Protein 8JC1 (pdb70)

Foldseek 3Di:
DKAWEAAPQVSDIFIDDQVGFQVVRQVVVVHDAFDDDQQLPACRQKKFFPDADKAQPSHDPDDPVVNVTIHNRSRIGGPYHTYIHTPDDCCVVVPDDCVNCVLVCQQQVQQPPDQEADADPRRLVSLLVCQLHNQQEEHEDAQVRLQADDAVVPPCVVVVCLQVLDAAKDWAWDKDKDQCVVGDLRCNLFQGIWIKIWTWMWHAHNQQKIKTWTKMFTDWGKRDDDLVSNCVRPNDVSNVSCVVRNGDIYTYHHDDIHIYMHIDGSD/DWAWEFALAVGDIFIAAQVGQQVVRCVVVVHDAWDDPLQLPALTRKKFFPDADKDQPSNVVCPPVSNVTIDRSSRIGGPYHTYIYGDVSVCVVDPPDCVVCVVVCQLQVQCPPDQEADADPRRLVSLLVCQQRHSQEHHEDALVRLQADDAPVPFCVLVVVLVVPDAAKDFAWDKDKDQCVVRDLNCNLFQGIFIKIWTWMWHAHNQQKIKTWTKMFTAWGKGDDDVVSNCVSPNDVSVVVCVVTPGDIYTYHHDDIGIHMHIDGDD/DKAWEFALAQGDIFIAAQVAQQVVRCVVVVHDAFDDDLQQADCRWKKFFPDFDKDQPSHDNDDPVVVVTIDRRSRIGGPHHTYIHTDPSVCSVPPDDCVVCVLVVQLSVLSVPALEADADPRRLVSLVVCQQRNQAEEHEDALVRLQADDAPVNFCVLVVCLVVPDAAKDWAWDKDKDQCVNGDLNCNLFQGIFIKIWTWMWHAHNQRKIKTWTKMFGAWGKRDDDVVSNCVNPNCVSVVVCVPTGTHIYTYHHDDIGTHIHIDGRD/DKAKEAALPVRDIFIAAQPGQQVVRQVVVPHDAFDDPLQLPALRWKKFFPDADKDQPSNDVDDPVRVVTMDRRSRIGGPYYTYIHTDVSVCSVPDDDCVVCVLVVQLSVLSVDAQEADADQRRLVSLVVCQQRNQAEEHEYALVRLQADDAPVPFCVQVVCLVVPDAAKDWAWDKDKDQCVVGDLNCCLFQGIFIKIWTWMWHAHPQGKIKTWTKMFGAWGKRDDDVVSNCVRPNDVVVVVCVVTGTDIYTYHHDDIGIYMHIDGDD

Radius of gyration: 34.27 Å; Cα contacts (8 Å, |Δi|>4): 2362; chains: 4; bounding box: 95×87×92 Å

Solvent-accessible surface area: 46763 Å² total; per-residue (Å²): 38,56,33,119,0,19,3,20,87,47,59,48,96,13,128,2,29,9,70,30,47,1,0,45,9,0,57,86,56,63,40,141,17,53,123,85,38,107,78,0,61,30,17,18,3,1,0,14,16,2,21,20,52,23,23,11,161,84,10,81,112,12,80,132,85,62,60,88,42,20,0,0,0,6,4,0,62,3,54,36,72,3,4,1,20,5,58,21,79,131,37,48,127,62,184,73,45,8,119,99,28,0,100,111,2,7,37,12,4,2,11,86,67,75,66,65,16,52,63,28,10,6,3,0,0,8,0,0,24,7,20,7,3,0,49,24,25,70,9,17,15,39,1,84,102,7,45,23,75,24,72,0,66,66,0,82,34,0,38,83,38,2,108,105,38,95,97,30,166,48,121,10,70,28,76,14,93,3,67,0,107,100,22,27,84,31,5,14,4,4,8,16,88,2,58,0,56,0,75,17,41,0,41,4,45,108,112,4,46,26,31,0,68,26,14,0,110,17,96,80,20,108,6,45,22,86,76,72,47,0,62,102,36,2,4,87,42,0,35,38,9,16,119,71,25,93,28,58,68,4,72,0,65,6,70,32,66,34,123,13,78,6,149,28,88,58,188,46,65,59,115,0,21,1,3,56,62,45,50,100,13,108,3,28,65,84,29,46,0,2,59,5,0,63,144,54,68,45,144,12,56,104,70,50,96,71,2,80,37,20,29,5,1,0,0,12,0,26,27,59,26,40,15,150,49,0,76,74,1,73,55,87,38,67,105,2,1,0,1,0,14,7,0,19,0,66,29,82,4,9,0,21,2,60,6,70,156,35,15,126,64,35,129,31,1,110,89,4,0,96,98,0,8,37,7,2,1,0,73,61,72,65,114,17,55,88,21,8,6,3,0,0,8,0,0,26,8,19,11,2,0,44,26,14,73,9,18,18,58,1,85,92,6,46,23,70,22,82,3,73,60,0,80,34,0,37,85,27,2,107,104,39,90,99,32,180,50,122,11,70,29,73,14,89,3,60,0,104,106,22,28,88,33,5,14,4,4,8,14,89,3,59,0,58,0,82,17,47,0,46,6,42,111,101,5,36,26,42,0,96,23,16,1,119,17,98,77,20,86,6,73,18,88,69,59,45,0,80,100,36,3,6,110,42,0,32,40,7,24,99,71,14,113,26,61,66,4,74,1,65,3,71,32,69,32,122,14,87,20,206,29,97,52,203,97,78,51,66,0,60,1,14,62,64,55,48,74,8,67,4,30,67,112,43,57,0,1,55,7,0,55,148,58,64,38,148,18,52,109,79,42,106,76,0,64,33,12,29,6,1,0,0,16,3,17,30,55,22,31,8,209,70,12,86,100,8,83,149,80,36,58,137,15,0,0,0,1,10,3,0,57,0,70,36,94,3,31,0,37,4,52,3,68,102,30,6,134,62,36,99,39,3,95,88,5,0,97,78,0,8,11,24,1,9,9,21,45,76,62,56,13,68,71,30,1,7,2,0,0,8,0,0,23,9,22,15,26,1,94,26,45,58,11,7,13,2,1,84,80,7,38,24,77,20,76,2,65,66,0,81,35,0,38,85,34,2,107,108,37,98,99,29,157,47,124,11,69,28,73,13,89,3,63,0,105,101,10,14,32,21,5,17,6,4,6,13,90,3,61,0,64,0,88,20,42,0,10,3,6,58,78,2,44,25,17,0,59,26,16,1,44,17,99,73,24,97,4,71,19,86,70,54,46,1,84,100,36,1,7,131,39,0,44,32,9,23,103,129,35,136,22,46,68,5,65,1,50,4,24,25,44,29,130,15,79,18,144,26,111,28,198,95,89,49,42,0,52,1,20,64,65,66,51,112,10,100,3,36,41,117,39,58,0,0,57,10,0,54,96,61,68,41,136,13,60,103,69,52,89,73,0,72,29,8,24,7,0,0,0,16,6,32,37,53,23,27,8,206,70,5,95,86,4,81,137,82,28,60,127,12,0,0,0,0,8,2,0,58,0,72,36,61,3,36,0,33,6,52,6,60,128,42,8,104,60,35,110,38,1,96,78,2,0,99,74,0,9,11,30,1,10,17,42,46,71,76,80,17,72,68,26,5,13,3,0,0,8,0,0,25,9,23,14,29,1,90,28,55,74,11,18,20,58,1,96,96,6,36,26,77,26,66,0,73,65,0,83,38,0,40,50,29,5,115,120,37,90,101,31,133,53,118,15,68,35,72,13,86,2,60,0,96,98,7,12,76,21,5,14,2,3,7,14,88,3,61,0,72,0,93,18,35,0,27,3,38,116,103,3,43,26,19,0,25,24,17,1,142,18,99,74,20,91,4,78,16,87,65,56,45,1,85,94,36,1,10,119,37,0,38,32,9,24,102,135,39,135,21,51,67,4,67,0,70,3,72,27,35,29,44,15,37,19,108,27,85,54,201

InterPro domains:
  IPR001041 2Fe-2S ferredoxin-type iron-sulfur binding domain [PF00111] (12-79)
  IPR001041 2Fe-2S ferredoxin-type iron-sulfur binding domain [PS51085] (1-91)
  IPR001041 2Fe-2S ferredoxin-type iron-sulfur binding domain [cd00207] (5-86)
  IPR006058 2Fe-2S ferredoxin, iron-sulphur binding site [PS00197] (38-46)
  IPR010241 Ferredoxin [2Fe-2S], plant and bacteria [TIGR02008] (9-93)
  IPR012675 Beta-grasp domain superfamily [G3DSA:3.10.20.30] (1-100)
  IPR028056 Colicin M [PF14859] (119-264)
  IPR036010 2Fe-2S ferredoxin-like superfamily [SSF54292] (3-87)

Secondary structure (DSSP, 8-state):
-EEEEEETTTTEEEEEETTS-HHHHHHHHT-----S-SSS-SSTT-EEEEES-EE-TT--SS-TTGGGTEE-TTS-EESS-EEEE-S--GGGGS---HHHHHHHHHHTGGGGS-SBPPPTTHHHHHHHHHHHHSTT--EE--GGGTT----GGG-HHHHHHHHTT--EEEEEEEEEEEEGGGT-HHHHTTT-EEEEEEEEEEEE-TTSEEEEEEEEEE--EEE---HHHHHHHH-THHHHHHHHH----EEEE--S-EEEEEEEE--/-EEEEEETTTTEEEEEETTS-HHHHHHHTT-----SSSSS-SSSSEEEEEE--EE-STT-S--SGGGGTEEEGGG-EESS-EEEEE--HHHHHT--SHHHHHHHHHHTTTTT--SBPPPGGGHHHHHHHHHHHSTT--EE--GGGTT----GGG-HHHHHHHHTT--EEEEEEEEEEEEGGGT-HHHHTTT-EEEEEEEEEEEE-TTSEEEEEEEEEE--EEE---HHHHHHHT-THHHHHHHHS----EEEE--S-EEEEEEEE--/-EEEEEETTTTEEEEEETTS-HHHHHHHTT-----SSSSS-SSTTEEEEEES-EE-TT--SS-TTHHHHEEETTS-EESS-EEEEE--HHHHHH---HHHHHHHHHHHHHHHS-SBPP-TTHHHHHHHHHHHHSTT--EE--GGGS-----GGG-HHHHHHHTTT--EEEEEEEEEEEEGGGT-HHHHTTT-EEEEEEEEEEEE-TTSEEEEEEEEEE--EEE---HHHHHHHH-HHHHHHHTT-----EEEE--S-EEEEEEEE--/-EEEEEETTTTEEEEEETTS-HHHHHHTTT-----SS-SS-SSTTEEEEEE--EE-TT--SS-TTGGGTEEETTS-EESS-EEEEE--HHHHHT---HHHHHHHHHHHHHHHS-SBPPPGGGHHHHHHHHHHHSTT--EE--GGGTT----GGG-HHHHHHHHTT--EEEEEEEEEEEEGGGT-HHHHTTT-EEEEEEEEEEEE-TTSEEEEEEEEEE--EEE---HHHHHHHH-HHHHHHHHH-----EEEE--S-EEEEEEEE--

Structure (mmCIF, N/CA/C/O backbone):
data_8JC1
#
_entry.id   8JC1
#
_cell.length_a   66.279
_cell.length_b   138.553
_cell.length_c   68.947
_cell.angle_alpha   90.000
_cell.angle_beta   94.183
_cell.angle_gamma   90.000
#
_symmetry.space_group_name_H-M   'P 1 21 1'
#
loop_
_entity.id
_entity.type
_entity.pdbx_description
1 polymer 'pectocin M1'
2 non-polymer 'FE2/S2 (INORGANIC) CLUSTER'
3 non-polymer 'SODIUM ION'
4 non-polymer 'MAGNESIUM ION'
5 non-polymer 'SULFITE ION'
6 non-polymer GLYCEROL
7 non-polymer 'SULFATE ION'
8 non-polymer 'CHLORIDE ION'
9 water water
#
loop_
_atom_site.group_PDB
_atom_site.id
_atom_site.type_symbol
_atom_site.label_atom_id
_atom_site.label_alt_id
_atom_site.label_comp_id
_atom_site.label_asym_id
_atom_site.label_entity_id
_atom_site.label_seq_id
_atom_site.pdbx_PDB_ins_code
_atom_site.Cartn_x
_atom_site.Cartn_y
_atom_site.Cartn_z
_atom_site.occupancy
_atom_site.B_iso_or_equiv
_atom_site.auth_seq_id
_atom_site.auth_comp_id
_atom_site.auth_asym_id
_atom_site.auth_atom_id
_atom_site.pdbx_PDB_model_num
ATOM 1 N N . ALA A 1 2 ? -30.20711 9.05127 -2.32085 1.000 42.05497 2 ALA A N 1
ATOM 2 C CA . ALA A 1 2 ? -29.23935 8.07151 -2.83634 1.000 41.94829 2 ALA A CA 1
ATOM 3 C C . ALA A 1 2 ? -27.84093 8.26384 -2.23649 1.000 43.49256 2 ALA A C 1
ATOM 4 O O . ALA A 1 2 ? -27.41839 7.49236 -1.37876 1.000 43.55952 2 ALA A O 1
ATOM 6 N N . THR A 1 3 ? -27.11861 9.28453 -2.70086 1.000 44.86218 3 THR A N 1
ATOM 7 C CA . THR A 1 3 ? -25.80277 9.62532 -2.16708 1.000 47.25615 3 THR A CA 1
ATOM 8 C C . THR A 1 3 ? -25.75623 11.12421 -1.90208 1.000 45.36767 3 THR A C 1
ATOM 9 O O . THR A 1 3 ? -26.17458 11.92068 -2.74928 1.000 48.29554 3 THR A O 1
ATOM 13 N N . TYR A 1 4 ? -25.24601 11.50437 -0.73211 1.000 44.31813 4 TYR A N 1
ATOM 14 C CA . TYR A 1 4 ? -25.23713 12.89186 -0.28798 1.000 44.24791 4 TYR A CA 1
ATOM 15 C C . TYR A 1 4 ? -23.81594 13.42325 -0.14619 1.000 49.05711 4 TYR A C 1
ATOM 16 O O . TYR A 1 4 ? -22.87366 12.67096 0.12741 1.000 49.74750 4 TYR A O 1
ATOM 25 N N . LYS A 1 5 ? -23.68213 14.74024 -0.30795 1.000 46.50091 5 LYS A N 1
ATOM 26 C CA . LYS A 1 5 ? -22.42270 15.42382 -0.05367 1.000 51.14504 5 LYS A CA 1
ATOM 27 C C . LYS A 1 5 ? -22.31433 15.72396 1.43205 1.000 47.05224 5 LYS A C 1
ATOM 28 O O . LYS A 1 5 ? -23.18938 16.37886 2.00813 1.000 46.62482 5 LYS A O 1
ATOM 34 N N . ILE A 1 6 ? -21.26502 15.22040 2.06127 1.000 48.94908 6 ILE A N 1
ATOM 35 C CA . ILE A 1 6 ? -20.91910 15.59840 3.42277 1.000 46.89351 6 ILE A CA 1
ATOM 36 C C . ILE A 1 6 ? -19.76334 16.57901 3.34107 1.000 59.88461 6 ILE A C 1
ATOM 37 O O . ILE A 1 6 ? -18.76494 16.32807 2.64995 1.000 57.24878 6 ILE A O 1
ATOM 42 N N . LYS A 1 7 ? -19.90530 17.71332 4.00794 1.000 55.52941 7 LYS A N 1
ATOM 43 C CA . LYS A 1 7 ? -18.86646 18.72941 3.99735 1.000 59.65256 7 LYS A CA 1
ATOM 44 C C . LYS A 1 7 ? -18.41987 18.93440 5.43232 1.000 59.64867 7 LYS A C 1
ATOM 45 O O . LYS A 1 7 ? -19.24500 19.18600 6.31922 1.000 59.19913 7 LYS A O 1
ATOM 51 N N . ASP A 1 8 ? -17.12453 18.77627 5.66071 1.000 63.45562 8 ASP A N 1
ATOM 52 C CA . ASP A 1 8 ? -16.53097 18.88818 6.98137 1.000 65.88270 8 ASP A CA 1
ATOM 53 C C . ASP A 1 8 ? -15.72316 20.17888 7.02152 1.000 67.91359 8 ASP A C 1
ATOM 54 O O . ASP A 1 8 ? -14.86068 20.40164 6.16192 1.000 66.96711 8 ASP A O 1
ATOM 59 N N . LEU A 1 9 ? -16.03078 21.03856 7.99886 1.000 65.68808 9 LEU A N 1
ATOM 60 C CA . LEU A 1 9 ? -15.37419 22.33782 8.10133 1.000 67.15745 9 LEU A CA 1
ATOM 61 C C . LEU A 1 9 ? -13.94813 22.22354 8.62510 1.000 69.83523 9 LEU A C 1
ATOM 62 O O . LEU A 1 9 ? -13.16303 23.16639 8.46203 1.000 71.32428 9 LEU A O 1
ATOM 67 N N . THR A 1 10 ? -13.60040 21.08853 9.24185 1.000 69.81930 10 THR A N 1
ATOM 68 C CA . THR A 1 10 ? -12.26870 20.91717 9.81604 1.000 70.70082 10 THR A CA 1
ATOM 69 C C . THR A 1 10 ? -11.18155 20.93494 8.74502 1.000 69.41529 10 THR A C 1
ATOM 70 O O . THR A 1 10 ? -10.04954 21.34769 9.02015 1.000 73.17362 10 THR A O 1
ATOM 74 N N . GLY A 1 11 ? -11.50224 20.53314 7.51968 1.000 66.65459 11 GLY A N 1
ATOM 75 C CA . GLY A 1 11 ? -10.51391 20.60111 6.45990 1.000 69.79827 11 GLY A CA 1
ATOM 76 C C . GLY A 1 11 ? -11.00097 21.27761 5.19456 1.000 69.76716 11 GLY A C 1
ATOM 77 O O . GLY A 1 11 ? -10.29772 21.27363 4.18117 1.000 73.12934 11 GLY A O 1
ATOM 78 N N . ASN A 1 12 ? -12.19350 21.87874 5.25106 1.000 68.74298 12 ASN A N 1
ATOM 79 C CA . ASN A 1 12 ? -12.93050 22.33149 4.06094 1.000 71.46755 12 ASN A CA 1
ATOM 80 C C . ASN A 1 12 ? -13.08701 21.19764 3.03994 1.000 74.18758 12 ASN A C 1
ATOM 81 O O . ASN A 1 12 ? -13.23783 21.43242 1.83542 1.000 71.06238 12 ASN A O 1
ATOM 86 N N . VAL A 1 13 ? -13.08528 19.94103 3.53741 1.000 73.50218 13 VAL A N 1
ATOM 87 C CA . VAL A 1 13 ? -13.18401 18.74365 2.70962 1.000 73.90905 13 VAL A CA 1
ATOM 88 C C . VAL A 1 13 ? -14.64687 18.39699 2.46787 1.000 72.18446 13 VAL A C 1
ATOM 89 O O . VAL A 1 13 ? -15.52663 18.63920 3.30454 1.000 68.56622 13 VAL A O 1
ATOM 93 N N . GLU A 1 14 ? -14.90232 17.79855 1.30795 1.000 66.75672 14 GLU A N 1
ATOM 94 C CA . GLU A 1 14 ? -16.24983 17.45787 0.87598 1.000 67.26172 14 GLU A CA 1
ATOM 95 C C . GLU A 1 14 ? -16.20342 16.06804 0.26118 1.000 69.20580 14 GLU A C 1
ATOM 96 O O . GLU A 1 14 ? -15.49752 15.85339 -0.72917 1.000 70.98353 14 GLU A O 1
ATOM 102 N N . PHE A 1 15 ? -16.94256 15.12583 0.84246 1.000 64.52383 15 PHE A N 1
ATOM 103 C CA . PHE A 1 15 ? -16.88078 13.73628 0.41179 1.000 63.62317 15 PHE A CA 1
ATOM 104 C C . PHE A 1 15 ? -18.27869 13.13232 0.39425 1.000 66.72313 15 PHE A C 1
ATOM 105 O O . PHE A 1 15 ? -19.13514 13.47041 1.22242 1.000 63.26271 15 PHE A O 1
ATOM 113 N N . GLU A 1 16 ? -18.48694 12.21047 -0.54556 1.000 64.46449 16 GLU A N 1
ATOM 114 C CA . GLU A 1 16 ? -19.78093 11.56916 -0.71875 1.000 60.16203 16 GLU A CA 1
ATOM 115 C C . GLU A 1 16 ? -20.07048 10.59863 0.41944 1.000 55.85115 16 GLU A C 1
ATOM 116 O O . GLU A 1 16 ? -19.15907 10.02833 1.01935 1.000 59.66279 16 GLU A O 1
ATOM 122 N N . CYS A 1 17 ? -21.36033 10.41605 0.71505 1.000 51.65351 17 CYS A N 1
ATOM 123 C CA . CYS A 1 17 ? -21.80292 9.39644 1.65904 1.000 48.68495 17 CYS A CA 1
ATOM 124 C C . CYS A 1 17 ? -23.17119 8.88146 1.23377 1.000 52.20974 17 CYS A C 1
ATOM 125 O O . CYS A 1 17 ? -24.10270 9.66607 1.00551 1.000 43.73390 17 CYS A O 1
ATOM 128 N N . SER A 1 18 ? -23.28224 7.55894 1.13733 1.000 46.99480 18 SER A N 1
ATOM 129 C CA . SER A 1 18 ? -24.48578 6.92556 0.63942 1.000 49.55293 18 SER A CA 1
ATOM 130 C C . SER A 1 18 ? -25.53831 6.84385 1.74875 1.000 45.95980 18 SER A C 1
ATOM 131 O O . SER A 1 18 ? -25.22840 6.87100 2.94186 1.000 42.05564 18 SER A O 1
ATOM 134 N N . ASP A 1 19 ? -26.80126 6.75147 1.33257 1.000 44.06191 19 ASP A N 1
ATOM 135 C CA . ASP A 1 19 ? -27.90353 6.70532 2.28955 1.000 41.98506 19 ASP A CA 1
ATOM 136 C C . ASP A 1 19 ? -27.81892 5.50948 3.22325 1.000 44.70582 19 ASP A C 1
ATOM 137 O O . ASP A 1 19 ? -28.40907 5.54358 4.30986 1.000 41.43955 19 ASP A O 1
ATOM 142 N N . ASP A 1 20 ? -27.10670 4.45338 2.83343 1.000 46.47914 20 ASP A N 1
ATOM 143 C CA . ASP A 1 20 ? -27.01339 3.25633 3.65419 1.000 46.30787 20 ASP A CA 1
ATOM 144 C C . ASP A 1 20 ? -25.67713 3.13721 4.38757 1.000 52.86966 20 ASP A C 1
ATOM 145 O O . ASP A 1 20 ? -25.40309 2.09026 4.98355 1.000 55.28052 20 ASP A O 1
ATOM 150 N N . THR A 1 21 ? -24.84959 4.18272 4.36589 1.000 53.39579 21 THR A N 1
ATOM 151 C CA . THR A 1 21 ? -23.49101 4.13661 4.89100 1.000 56.39635 21 THR A CA 1
ATOM 152 C C . THR A 1 21 ? -23.30803 5.14457 6.02248 1.000 58.52027 21 THR A C 1
ATOM 153 O O . THR A 1 21 ? -23.74544 6.29720 5.92171 1.000 54.96126 21 THR A O 1
ATOM 157 N N . TYR A 1 22 ? -22.64969 4.70393 7.09374 1.000 61.92849 22 TYR A N 1
ATOM 158 C CA . TYR A 1 22 ? -22.29330 5.60106 8.18455 1.000 62.20139 22 TYR A CA 1
ATOM 159 C C . TYR A 1 22 ? -21.31929 6.66931 7.69717 1.000 63.51910 22 TYR A C 1
ATOM 160 O O . TYR A 1 22 ? -20.50892 6.43977 6.79151 1.000 65.16658 22 TYR A O 1
ATOM 169 N N . ILE A 1 23 ? -21.40089 7.85480 8.30984 1.000 62.43388 23 ILE A N 1
ATOM 170 C CA . ILE A 1 23 ? -20.60679 8.98366 7.82532 1.000 65.48230 23 ILE A CA 1
ATOM 171 C C . ILE A 1 23 ? -19.11149 8.71521 7.99600 1.000 64.74298 23 ILE A C 1
ATOM 172 O O . ILE A 1 23 ? -18.30120 9.07537 7.13133 1.000 66.33001 23 ILE A O 1
ATOM 177 N N . LEU A 1 24 ? -18.72358 8.07907 9.10522 1.000 67.47504 24 LEU A N 1
ATOM 178 C CA . LEU A 1 24 ? -17.30956 7.82171 9.36549 1.000 68.39918 24 LEU A CA 1
ATOM 179 C C . LEU A 1 24 ? -16.72269 6.87805 8.32384 1.000 73.88735 24 LEU A C 1
ATOM 180 O O . LEU A 1 24 ? -15.64085 7.13330 7.77756 1.000 70.97765 24 LEU A O 1
ATOM 185 N N . ASP A 1 25 ? -17.42871 5.77792 8.03606 1.000 73.24802 25 ASP A N 1
ATOM 186 C CA . ASP A 1 25 ? -16.96159 4.83889 7.02303 1.000 66.68282 25 ASP A CA 1
ATOM 187 C C . ASP A 1 25 ? -16.78915 5.53620 5.68715 1.000 70.49266 25 ASP A C 1
ATOM 188 O O . ASP A 1 25 ? -15.76633 5.36482 5.01583 1.000 74.44601 25 ASP A O 1
ATOM 193 N N . ALA A 1 26 ? -17.77384 6.34919 5.29095 1.000 68.92186 26 ALA A N 1
ATOM 194 C CA . ALA A 1 26 ? -17.68082 7.02430 3.99831 1.000 68.56974 26 ALA A CA 1
ATOM 195 C C . ALA A 1 26 ? -16.53426 8.02200 3.97073 1.000 68.62045 26 ALA A C 1
ATOM 196 O O . ALA A 1 26 ? -15.97525 8.29298 2.89925 1.000 68.81556 26 ALA A O 1
ATOM 198 N N . ALA A 1 27 ? -16.17596 8.57890 5.13096 1.000 68.68045 27 ALA A N 1
ATOM 199 C CA . ALA A 1 27 ? -15.02453 9.47247 5.19938 1.000 71.99036 27 ALA A CA 1
ATOM 200 C C . ALA A 1 27 ? -13.72000 8.69183 5.10509 1.000 75.27356 27 ALA A C 1
ATOM 201 O O . ALA A 1 27 ? -12.79018 9.10746 4.40037 1.000 77.19273 27 ALA A O 1
ATOM 203 N N . GLU A 1 28 ? -13.63537 7.55753 5.80961 1.000 73.66067 28 GLU A N 1
ATOM 204 C CA . GLU A 1 28 ? -12.45437 6.70593 5.70673 1.000 76.38264 28 GLU A CA 1
ATOM 205 C C . GLU A 1 28 ? -12.19846 6.28562 4.26061 1.000 77.25270 28 GLU A C 1
ATOM 206 O O . GLU A 1 28 ? -11.05272 6.31370 3.79662 1.000 78.71410 28 GLU A O 1
ATOM 212 N N . GLU A 1 29 ? -13.25934 5.93089 3.52159 1.000 75.71036 29 GLU A N 1
ATOM 213 C CA . GLU A 1 29 ? -13.10436 5.50843 2.12853 1.000 77.45994 29 GLU A CA 1
ATOM 214 C C . GLU A 1 29 ? -12.63503 6.64761 1.22891 1.000 79.10371 29 GLU A C 1
ATOM 215 O O . GLU A 1 29 ? -12.00942 6.40150 0.18775 1.000 76.19708 29 GLU A O 1
ATOM 221 N N . ALA A 1 30 ? -12.94537 7.89279 1.59184 1.000 78.49485 30 ALA A N 1
ATOM 222 C CA . ALA A 1 30 ? -12.58314 9.01689 0.73840 1.000 81.05298 30 ALA A CA 1
ATOM 223 C C . ALA A 1 30 ? -11.08904 9.31754 0.78451 1.000 83.47753 30 ALA A C 1
ATOM 224 O O . ALA A 1 30 ? -10.55404 9.90446 -0.16322 1.000 80.58224 30 ALA A O 1
ATOM 226 N N . GLY A 1 31 ? -10.40664 8.91266 1.85104 1.000 80.90590 31 GLY A N 1
ATOM 227 C CA . GLY A 1 31 ? -9.02496 9.29225 2.08392 1.000 82.64189 31 GLY A CA 1
ATOM 228 C C . GLY A 1 31 ? -8.83381 10.15313 3.30972 1.000 84.86566 31 GLY A C 1
ATOM 229 O O . GLY A 1 31 ? -7.72007 10.64956 3.53271 1.000 85.66598 31 GLY A O 1
ATOM 230 N N . LEU A 1 32 ? -9.87783 10.34046 4.10839 1.000 79.09001 32 LEU A N 1
ATOM 231 C CA . LEU A 1 32 ? -9.86651 11.20777 5.27231 1.000 79.66557 32 LEU A CA 1
ATOM 232 C C . LEU A 1 32 ? -9.57396 10.40501 6.53531 1.000 79.79159 32 LEU A C 1
ATOM 233 O O . LEU A 1 32 ? -9.80803 9.19754 6.60468 1.000 79.73416 32 LEU A O 1
ATOM 238 N N . ASP A 1 33 ? -9.06114 11.10128 7.54519 1.000 82.00798 33 ASP A N 1
ATOM 239 C CA . ASP A 1 33 ? -8.76273 10.51773 8.84739 1.000 82.76386 33 ASP A CA 1
ATOM 240 C C . ASP A 1 33 ? -9.55527 11.28083 9.89949 1.000 82.44474 33 ASP A C 1
ATOM 241 O O . ASP A 1 33 ? -9.32797 12.47870 10.09771 1.000 83.54390 33 ASP A O 1
ATOM 246 N N . LEU A 1 34 ? -10.48163 10.59809 10.56205 1.000 81.83380 34 LEU A N 1
ATOM 247 C CA . LEU A 1 34 ? -11.36759 11.18417 11.55425 1.000 81.57714 34 LEU A CA 1
ATOM 248 C C . LEU A 1 34 ? -11.25228 10.42665 12.86768 1.000 82.10878 34 LEU A C 1
ATOM 249 O O . LEU A 1 34 ? -10.81793 9.27125 12.88883 1.000 84.24446 34 LEU A O 1
ATOM 254 N N . PRO A 1 35 ? -11.64353 11.04433 13.98344 1.000 83.97694 35 PRO A N 1
ATOM 255 C CA . PRO A 1 35 ? -11.50517 10.37050 15.28385 1.000 87.69503 35 PRO A CA 1
ATOM 256 C C . PRO A 1 35 ? -12.52778 9.25883 15.48711 1.000 89.99470 35 PRO A C 1
ATOM 257 O O . PRO A 1 35 ? -13.69731 9.38769 15.11420 1.000 92.20388 35 PRO A O 1
ATOM 261 N N . TYR A 1 36 ? -12.07538 8.16794 16.11357 1.000 91.13290 36 TYR A N 1
ATOM 262 C CA . TYR A 1 36 ? -12.95100 7.04689 16.46749 1.000 90.61682 36 TYR A CA 1
ATOM 263 C C . TYR A 1 36 ? -12.32112 6.26555 17.61102 1.000 90.01151 36 TYR A C 1
ATOM 264 O O . TYR A 1 36 ? -11.17411 5.82107 17.49782 1.000 88.35470 36 TYR A O 1
ATOM 273 N N . SER A 1 37 ? -13.06047 6.09727 18.70822 1.000 89.54076 37 SER A N 1
ATOM 274 C CA . SER A 1 37 ? -12.62561 5.24112 19.80841 1.000 91.32319 37 SER A CA 1
ATOM 275 C C . SER A 1 37 ? -13.34605 3.89775 19.81316 1.000 94.33752 37 SER A C 1
ATOM 276 O O . SER A 1 37 ? -12.69780 2.84787 19.78202 1.000 99.99698 37 SER A O 1
ATOM 279 N N . CYS A 1 38 ? -14.67776 3.90634 19.85750 1.000 88.94068 38 CYS A N 1
ATOM 280 C CA . CYS A 1 38 ? -15.45505 2.67982 19.71304 1.000 89.38822 38 CYS A CA 1
ATOM 281 C C . CYS A 1 38 ? -16.02535 2.57920 18.30329 1.000 92.46804 38 CYS A C 1
ATOM 282 O O . CYS A 1 38 ? -15.34822 2.93841 17.33166 1.000 90.15447 38 CYS A O 1
ATOM 285 N N . ARG A 1 39 ? -17.26395 2.08301 18.19093 1.000 90.61171 39 ARG A N 1
ATOM 286 C CA . ARG A 1 39 ? -18.03578 2.12479 16.95126 1.000 84.76789 39 ARG A CA 1
ATOM 287 C C . ARG A 1 39 ? -19.46817 1.65847 17.18585 1.000 81.54488 39 ARG A C 1
ATOM 288 O O . ARG A 1 39 ? -20.19668 1.37312 16.23019 1.000 83.17495 39 ARG A O 1
ATOM 296 N N . ALA A 1 40 ? -19.88585 1.58689 18.44853 1.000 79.52535 40 ALA A N 1
ATOM 297 C CA . ALA A 1 40 ? -21.24386 1.18986 18.80520 1.000 83.12309 40 ALA A CA 1
ATOM 298 C C . ALA A 1 40 ? -22.05635 2.35050 19.37659 1.000 83.84218 40 ALA A C 1
ATOM 299 O O . ALA A 1 40 ? -22.98012 2.13764 20.16803 1.000 78.47975 40 ALA A O 1
ATOM 301 N N . GLY A 1 41 ? -21.73400 3.58077 18.97208 1.000 87.31263 41 GLY A N 1
ATOM 302 C CA . GLY A 1 41 ? -22.38200 4.74896 19.53519 1.000 86.51702 41 GLY A CA 1
ATOM 303 C C . GLY A 1 41 ? -22.03833 5.01142 20.98131 1.000 89.51449 41 GLY A C 1
ATOM 304 O O . GLY A 1 41 ? -22.75751 5.76159 21.65259 1.000 89.27920 41 GLY A O 1
ATOM 305 N N . SER A 1 42 ? -20.94237 4.42756 21.47335 1.000 90.32225 42 SER A N 1
ATOM 306 C CA . SER A 1 42 ? -20.70168 4.34873 22.90869 1.000 92.27066 42 SER A CA 1
ATOM 307 C C . SER A 1 42 ? -19.96432 5.57711 23.43054 1.000 92.38160 42 SER A C 1
ATOM 308 O O . SER A 1 42 ? -20.40718 6.21195 24.39434 1.000 93.06490 42 SER A O 1
ATOM 311 N N . CYS A 1 43 ? -18.84700 5.92898 22.80874 1.000 86.44312 43 CYS A N 1
ATOM 312 C CA . CYS A 1 43 ? -18.01270 7.01745 23.29430 1.000 85.36173 43 CYS A CA 1
ATOM 313 C C . CYS A 1 43 ? -18.46736 8.33410 22.66342 1.000 88.91624 43 CYS A C 1
ATOM 314 O O . CYS A 1 43 ? -19.60707 8.46219 22.20961 1.000 89.74995 43 CYS A O 1
ATOM 317 N N . SER A 1 44 ? -17.57071 9.32084 22.62411 1.000 86.45130 44 SER A N 1
ATOM 318 C CA . SER A 1 44 ? -17.80210 10.57568 21.92904 1.000 82.30062 44 SER A CA 1
ATOM 319 C C . SER A 1 44 ? -16.67547 10.94170 20.97402 1.000 85.12434 44 SER A C 1
ATOM 320 O O . SER A 1 44 ? -16.71572 12.02847 20.38842 1.000 84.73277 44 SER A O 1
ATOM 323 N N . SER A 1 45 ? -15.67378 10.07617 20.80291 1.000 83.03908 45 SER A N 1
ATOM 324 C CA . SER A 1 45 ? -14.53006 10.43253 19.97228 1.000 83.60859 45 SER A CA 1
ATOM 325 C C . SER A 1 45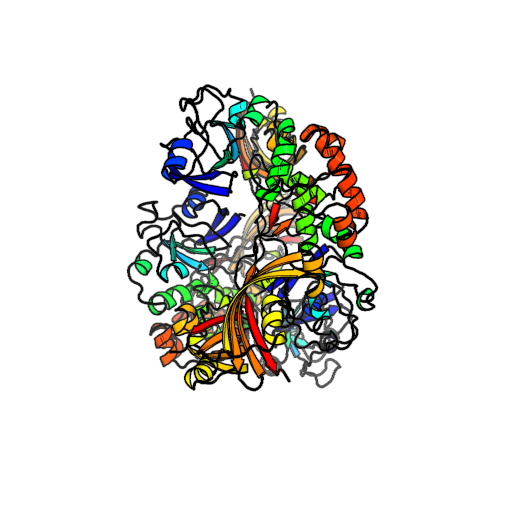 ? -14.94730 10.73754 18.54395 1.000 87.60007 45 SER A C 1
ATOM 326 O O . SER A 1 45 ? -14.32819 11.57938 17.88126 1.000 87.73265 45 SER A O 1
ATOM 329 N N . CYS A 1 46 ? -15.98917 10.06515 18.05339 1.000 87.95994 46 CYS A N 1
ATOM 330 C CA . CYS A 1 46 ? -16.47823 10.32646 16.70766 1.000 86.83814 46 CYS A CA 1
ATOM 331 C C . CYS A 1 46 ? -17.27913 11.61978 16.62792 1.000 84.17583 46 CYS A C 1
ATOM 332 O O . CYS A 1 46 ? -17.42887 12.16472 15.52884 1.000 81.63248 46 CYS A O 1
ATOM 335 N N . VAL A 1 47 ? -17.78141 12.11866 17.76694 1.000 82.20237 47 VAL A N 1
ATOM 336 C CA . VAL A 1 47 ? -18.82123 13.14149 17.75785 1.000 77.72627 47 VAL A CA 1
ATOM 337 C C . VAL A 1 47 ? -18.38268 14.31298 16.89503 1.000 76.49179 47 VAL A C 1
ATOM 338 O O . VAL A 1 47 ? -17.20487 14.69008 16.86044 1.000 75.39767 47 VAL A O 1
ATOM 342 N N . ALA A 1 48 ? -19.33004 14.82874 16.11852 1.000 73.80132 48 ALA A N 1
ATOM 343 C CA . ALA A 1 48 ? -19.12171 15.99182 15.27612 1.000 67.41325 48 ALA A CA 1
ATOM 344 C C . ALA A 1 48 ? -20.27239 16.96132 15.49483 1.000 61.31430 48 ALA A C 1
ATOM 345 O O . ALA A 1 48 ? -21.34381 16.59017 15.98400 1.000 60.85433 48 ALA A O 1
ATOM 347 N N . LEU A 1 49 ? -20.02331 18.21932 15.14489 1.000 62.63330 49 LEU A N 1
ATOM 348 C CA . LEU A 1 49 ? -21.03402 19.26513 15.22026 1.000 56.37040 49 LEU A CA 1
ATOM 349 C C . LEU A 1 49 ? -21.89215 19.19789 13.96547 1.000 49.89398 49 LEU A C 1
ATOM 350 O O . LEU A 1 49 ? -21.37475 19.34445 12.85108 1.000 52.36112 49 LEU A O 1
ATOM 355 N N . LEU A 1 50 ? -23.19405 18.96289 14.14549 1.000 48.71027 50 LEU A N 1
ATOM 356 C CA . LEU A 1 50 ? -24.14404 18.94429 13.02753 1.000 50.38843 50 LEU A CA 1
ATOM 357 C C . LEU A 1 50 ? -24.51188 20.38726 12.70262 1.000 44.05423 50 LEU A C 1
ATOM 358 O O . LEU A 1 50 ? -25.39641 20.98831 13.31806 1.000 45.33087 50 LEU A O 1
ATOM 363 N N . ILE A 1 51 ? -23.80873 20.96683 11.73400 1.000 44.76144 51 ILE A N 1
ATOM 364 C CA . ILE A 1 51 ? -24.05176 22.36994 11.41317 1.000 43.38020 51 ILE A CA 1
ATOM 365 C C . ILE A 1 51 ? -25.32395 22.51482 10.59013 1.000 44.77896 51 ILE A C 1
ATOM 366 O O . ILE A 1 51 ? -26.13637 23.42378 10.82471 1.000 39.32818 51 ILE A O 1
ATOM 371 N N . SER A 1 52 ? -25.52180 21.61067 9.63197 1.000 41.66200 52 SER A N 1
ATOM 372 C CA . SER A 1 52 ? -26.57274 21.74159 8.63675 1.000 39.44415 52 SER A CA 1
ATOM 373 C C . SER A 1 52 ? -26.91420 20.35397 8.10335 1.000 45.14477 52 SER A C 1
ATOM 374 O O . SER A 1 52 ? -26.01488 19.53388 7.86088 1.000 42.92675 52 SER A O 1
ATOM 377 N N . GLY A 1 53 ? -28.20862 20.10601 7.90703 1.000 39.27377 53 GLY A N 1
ATOM 378 C CA . GLY A 1 53 ? -28.69644 18.82672 7.42394 1.000 40.07612 53 GLY A CA 1
ATOM 379 C C . GLY A 1 53 ? -29.26400 17.94890 8.53111 1.000 42.03075 53 GLY A C 1
ATOM 380 O O . GLY A 1 53 ? -29.33649 18.31349 9.71159 1.000 40.65826 53 GLY A O 1
ATOM 381 N N . SER A 1 54 ? -29.66467 16.75049 8.12017 1.000 40.66136 54 SER A N 1
ATOM 382 C CA . SER A 1 54 ? -30.33188 15.80351 8.99977 1.000 43.84289 54 SER A CA 1
ATOM 383 C C . SER A 1 54 ? -29.66424 14.43476 8.90818 1.000 46.63195 54 SER A C 1
ATOM 384 O O . SER A 1 54 ? -29.20341 14.01953 7.83407 1.000 42.60938 54 SER A O 1
ATOM 387 N N . VAL A 1 55 ? -29.62333 13.73731 10.04406 1.000 44.89762 55 VAL A N 1
ATOM 388 C CA . VAL A 1 55 ? -29.02860 12.41327 10.13738 1.000 43.93174 55 VAL A CA 1
ATOM 389 C C . VAL A 1 55 ? -30.02221 11.47928 10.81233 1.000 46.87538 55 VAL A C 1
ATOM 390 O O . VAL A 1 55 ? -30.94346 11.90502 11.51366 1.000 47.50716 55 VAL A O 1
ATOM 394 N N . ASP A 1 56 ? -29.81901 10.18858 10.57539 1.000 46.04506 56 ASP A N 1
ATOM 395 C CA . ASP A 1 56 ? -30.49256 9.12310 11.29955 1.000 49.48799 56 ASP A CA 1
ATOM 396 C C . ASP A 1 56 ? -29.48151 8.57562 12.29719 1.000 54.36870 56 ASP A C 1
ATOM 397 O O . ASP A 1 56 ? -28.47258 7.98241 11.90396 1.000 50.63987 56 ASP A O 1
ATOM 402 N N . GLN A 1 57 ? -29.75015 8.78569 13.58521 1.000 56.67381 57 GLN A N 1
ATOM 403 C CA . GLN A 1 57 ? -28.82789 8.42932 14.65408 1.000 60.74605 57 GLN A CA 1
ATOM 404 C C . GLN A 1 57 ? -29.37119 7.32484 15.55490 1.000 67.02237 57 GLN A C 1
ATOM 405 O O . GLN A 1 57 ? -28.88399 7.15907 16.67780 1.000 69.80387 57 GLN A O 1
ATOM 411 N N . ARG A 1 58 ? -30.37721 6.57346 15.09235 1.000 66.10038 58 ARG A N 1
ATOM 412 C CA . ARG A 1 58 ? -31.09350 5.65981 15.98230 1.000 67.60705 58 ARG A CA 1
ATOM 413 C C . ARG A 1 58 ? -30.16034 4.61871 16.59289 1.000 69.39123 58 ARG A C 1
ATOM 414 O O . ARG A 1 58 ? -30.30460 4.26239 17.76886 1.000 73.71070 58 ARG A O 1
ATOM 422 N N . ASP A 1 59 ? -29.18867 4.13084 15.81622 1.000 67.27737 59 ASP A N 1
ATOM 423 C CA . ASP A 1 59 ? -28.24576 3.14135 16.33496 1.000 73.86624 59 ASP A CA 1
ATOM 424 C C . ASP A 1 59 ? -27.39830 3.70218 17.47067 1.000 78.63819 59 ASP A C 1
ATOM 425 O O . ASP A 1 59 ? -26.97848 2.95233 18.36306 1.000 80.43728 59 ASP A O 1
ATOM 430 N N . ALA A 1 60 ? -27.12965 5.00552 17.44922 1.000 80.39334 60 ALA A N 1
ATOM 431 C CA . ALA A 1 60 ? -26.30199 5.63866 18.46394 1.000 80.20707 60 ALA A CA 1
ATOM 432 C C . ALA A 1 60 ? -27.06191 5.76987 19.78124 1.000 79.93894 60 ALA A C 1
ATOM 433 O O . ALA A 1 60 ? -28.27500 5.99913 19.80538 1.000 76.78696 60 ALA A O 1
ATOM 435 N N . SER A 1 61 ? -26.31907 5.63643 20.88470 1.000 84.26384 61 SER A N 1
ATOM 436 C CA . SER A 1 61 ? -26.86643 5.47853 22.22698 1.000 84.85788 61 SER A CA 1
ATOM 437 C C . SER A 1 61 ? -26.43284 6.55411 23.20918 1.000 86.73522 61 SER A C 1
ATOM 438 O O . SER A 1 61 ? -27.18308 6.85368 24.14466 1.000 84.83856 61 SER A O 1
ATOM 441 N N . PHE A 1 62 ? -25.24264 7.13104 23.02250 1.000 85.44128 62 PHE A N 1
ATOM 442 C CA . PHE A 1 62 ? -24.66937 8.05498 23.99840 1.000 87.58860 62 PHE A CA 1
ATOM 443 C C . PHE A 1 62 ? -25.49455 9.33568 24.11699 1.000 86.69500 62 PHE A C 1
ATOM 444 O O . PHE A 1 62 ? -25.92183 9.71166 25.21592 1.000 86.59438 62 PHE A O 1
ATOM 452 N N . LEU A 1 63 ? -25.74131 10.00623 22.99135 1.000 85.15204 63 LEU A N 1
ATOM 453 C CA . LEU A 1 63 ? -26.28021 11.36191 23.00187 1.000 80.69325 63 LEU A CA 1
ATOM 454 C C . LEU A 1 63 ? -27.73735 11.38044 23.44200 1.000 77.00630 63 LEU A C 1
ATOM 455 O O . LEU A 1 63 ? -28.54878 10.57202 22.98188 1.000 79.17858 63 LEU A O 1
ATOM 460 N N . ASP A 1 64 ? -28.06404 12.31565 24.32993 1.000 79.89650 64 ASP A N 1
ATOM 461 C CA . ASP A 1 64 ? -29.43910 12.55275 24.73891 1.000 78.08158 64 ASP A CA 1
ATOM 462 C C . ASP A 1 64 ? -30.23999 13.09940 23.55781 1.000 76.91900 64 ASP A C 1
ATOM 463 O O . ASP A 1 64 ? -29.68222 13.56953 22.56128 1.000 74.47680 64 ASP A O 1
ATOM 468 N N . GLU A 1 65 ? -31.57068 13.01903 23.67512 1.000 78.42881 65 GLU A N 1
ATOM 469 C CA . GLU A 1 65 ? -32.44534 13.53338 22.62476 1.000 78.06254 65 GLU A CA 1
ATOM 470 C C . GLU A 1 65 ? -32.16914 15.00287 22.33586 1.000 78.08439 65 GLU A C 1
ATOM 471 O O . GLU A 1 65 ? -32.27458 15.44018 21.18074 1.000 73.25788 65 GLU A O 1
ATOM 476 N N . GLU A 1 66 ? -31.79152 15.77012 23.36556 1.000 78.75989 66 GLU A N 1
ATOM 477 C CA . GLU A 1 66 ? -31.51549 17.19260 23.19514 1.000 75.01221 66 GLU A CA 1
ATOM 478 C C . GLU A 1 66 ? -30.17766 17.43381 22.50059 1.000 72.22927 66 GLU A C 1
ATOM 479 O O . GLU A 1 66 ? -30.08104 18.31134 21.63298 1.000 68.52158 66 GLU A O 1
ATOM 485 N N . GLN A 1 67 ? -29.13700 16.67071 22.85811 1.000 70.19784 67 GLN A N 1
ATOM 486 C CA . GLN A 1 67 ? -27.84439 16.84609 22.20450 1.000 66.95624 67 GLN A CA 1
ATOM 487 C C . GLN A 1 67 ? -27.85956 16.36733 20.76071 1.000 66.56917 67 GLN A C 1
ATOM 488 O O . GLN A 1 67 ? -26.98827 16.75917 19.97407 1.000 60.51733 67 GLN A O 1
ATOM 494 N N . GLN A 1 68 ? -28.81949 15.51620 20.40246 1.000 67.74861 68 GLN A N 1
ATOM 495 C CA . GLN A 1 68 ? -28.93417 15.06492 19.02556 1.000 68.01561 68 GLN A CA 1
ATOM 496 C C . GLN A 1 68 ? -29.32733 16.19730 18.08809 1.000 63.12083 68 GLN A C 1
ATOM 497 O O . GLN A 1 68 ? -29.14252 16.06812 16.87332 1.000 59.09753 68 GLN A O 1
ATOM 503 N N . LYS A 1 69 ? -29.86281 17.30024 18.62414 1.000 58.22637 69 LYS A N 1
ATOM 504 C CA . LYS A 1 69 ? -30.20359 18.44005 17.78198 1.000 56.96144 69 LYS A CA 1
ATOM 505 C C . LYS A 1 69 ? -28.96280 19.07592 17.16678 1.000 55.71987 69 LYS A C 1
ATOM 506 O O . LYS A 1 69 ? -29.02709 19.60081 16.04598 1.000 47.60523 69 LYS A O 1
ATOM 512 N N . TYR A 1 70 ? -27.82582 19.01932 17.86965 1.000 54.50253 70 TYR A N 1
ATOM 513 C CA . TYR A 1 70 ? -26.62504 19.74321 17.47479 1.000 54.48022 70 TYR A CA 1
ATOM 514 C C . TYR A 1 70 ? -25.40693 18.85057 17.26663 1.000 55.26984 70 TYR A C 1
ATOM 515 O O . TYR A 1 70 ? -24.42722 19.30153 16.65522 1.000 52.68283 70 TYR A O 1
ATOM 524 N N . PHE A 1 71 ? -25.44310 17.60183 17.73130 1.000 60.47732 71 PHE A N 1
ATOM 525 C CA . PHE A 1 71 ? -24.28141 16.72582 17.71010 1.000 60.81993 71 PHE A CA 1
ATOM 526 C C . PHE A 1 71 ? -24.63418 15.40132 17.05234 1.000 61.32394 71 PHE A C 1
ATOM 527 O O . PHE A 1 71 ? -25.75081 14.89290 17.19559 1.000 62.18994 71 PHE A O 1
ATOM 535 N N . VAL A 1 72 ? -23.65882 14.84071 16.34202 1.000 63.11058 72 VAL A N 1
ATOM 536 C CA . VAL A 1 72 ? -23.84576 13.61917 15.57158 1.000 65.71017 72 VAL A CA 1
ATOM 537 C C . VAL A 1 72 ? -22.70841 12.65337 15.88097 1.000 68.63358 72 VAL A C 1
ATOM 538 O O . VAL A 1 72 ? -21.53170 13.03072 15.82774 1.000 69.44895 72 VAL A O 1
ATOM 542 N N . LEU A 1 73 ? -23.06131 11.40901 16.20207 1.000 70.50598 73 LEU A N 1
ATOM 543 C CA . LEU A 1 73 ? -22.08647 10.32524 16.33778 1.000 72.36179 73 LEU A CA 1
ATOM 544 C C . LEU A 1 73 ? -21.81467 9.74632 14.94812 1.000 70.15476 73 LEU A C 1
ATOM 545 O O . LEU A 1 73 ? -22.61742 8.98066 14.41182 1.000 70.74745 73 LEU A O 1
ATOM 550 N N . THR A 1 74 ? -20.66882 10.10715 14.35854 1.000 70.41197 74 THR A N 1
ATOM 551 C CA . THR A 1 74 ? -20.45899 9.88601 12.92982 1.000 69.76444 74 THR A CA 1
ATOM 552 C C . THR A 1 74 ? -20.17746 8.42424 12.57236 1.000 76.32804 74 THR A C 1
ATOM 553 O O . THR A 1 74 ? -20.27529 8.05687 11.39108 1.000 72.65287 74 THR A O 1
ATOM 557 N N . CYS A 1 75 ? -19.80629 7.58785 13.54444 1.000 77.08665 75 CYS A N 1
ATOM 558 C CA . CYS A 1 75 ? -19.63573 6.16384 13.27660 1.000 75.14197 75 CYS A CA 1
ATOM 559 C C . CYS A 1 75 ? -20.95333 5.40680 13.32292 1.000 73.12960 75 CYS A C 1
ATOM 560 O O . CYS A 1 75 ? -20.97736 4.21449 12.99317 1.000 74.75901 75 CYS A O 1
ATOM 563 N N . ALA A 1 76 ? -22.04043 6.07022 13.73843 1.000 69.29546 76 ALA A N 1
ATOM 564 C CA . ALA A 1 76 ? -23.32059 5.40727 13.95321 1.000 69.24109 76 ALA A CA 1
ATOM 565 C C . ALA A 1 76 ? -24.48989 6.19319 13.36703 1.000 64.39059 76 ALA A C 1
ATOM 566 O O . ALA A 1 76 ? -25.63098 6.00246 13.80750 1.000 63.90036 76 ALA A O 1
ATOM 568 N N . ALA A 1 77 ? -24.24758 7.07566 12.39831 1.000 61.68218 77 ALA A N 1
ATOM 569 C CA . ALA A 1 77 ? -25.28851 7.97393 11.91096 1.000 60.60614 77 ALA A CA 1
ATOM 570 C C . ALA A 1 77 ? -25.37536 7.91559 10.39783 1.000 53.56114 77 ALA A C 1
ATOM 571 O O . ALA A 1 77 ? -24.35239 7.99038 9.70673 1.000 58.50657 77 ALA A O 1
ATOM 573 N N . TYR A 1 78 ? -26.59605 7.77759 9.89234 1.000 49.48775 78 TYR A N 1
ATOM 574 C CA . TYR A 1 78 ? -26.74276 7.86107 8.44429 1.000 52.74235 78 TYR A CA 1
ATOM 575 C C . TYR A 1 78 ? -27.19229 9.26426 8.04841 1.000 49.89648 78 TYR A C 1
ATOM 576 O O . TYR A 1 78 ? -28.00888 9.87332 8.74910 1.000 47.13649 78 TYR A O 1
ATOM 585 N N . PRO A 1 79 ? -26.67904 9.79872 6.94005 1.000 46.64646 79 PRO A N 1
ATOM 586 C CA . PRO A 1 79 ? -27.18377 11.08305 6.42917 1.000 46.56251 79 PRO A CA 1
ATOM 587 C C . PRO A 1 79 ? -28.56838 10.92639 5.81184 1.000 45.64288 79 PRO A C 1
ATOM 588 O O . PRO A 1 79 ? -28.80973 10.00356 5.03200 1.000 42.95559 79 PRO A O 1
ATOM 592 N N . ASN A 1 80 ? -29.48170 11.82995 6.17638 1.000 40.85941 80 ASN A N 1
ATOM 593 C CA . ASN A 1 80 ? -30.75244 11.97151 5.47917 1.000 40.88574 80 ASN A CA 1
ATOM 594 C C . ASN A 1 80 ? -30.69206 13.00687 4.36443 1.000 41.41309 80 ASN A C 1
ATOM 595 O O . ASN A 1 80 ? -31.66562 13.16387 3.61962 1.000 43.37672 80 ASN A O 1
ATOM 600 N N . SER A 1 81 ? -29.58805 13.72459 4.23818 1.000 39.35668 81 SER A N 1
ATOM 601 C CA . SER A 1 81 ? -29.54435 14.87962 3.35597 1.000 39.21162 81 SER A CA 1
ATOM 602 C C . SER A 1 81 ? -28.08327 15.25033 3.19761 1.000 40.92760 81 SER A C 1
ATOM 603 O O . SER A 1 81 ? -27.21290 14.68068 3.85969 1.000 45.82575 81 SER A O 1
ATOM 606 N N . ASN A 1 82 ? -27.82003 16.21830 2.32687 1.000 38.83843 82 ASN A N 1
ATOM 607 C CA . ASN A 1 82 ? -26.50485 16.83428 2.33736 1.000 44.15836 82 ASN A CA 1
ATOM 608 C C . ASN A 1 82 ? -26.27411 17.41454 3.72445 1.000 43.88955 82 ASN A C 1
ATOM 609 O O . ASN A 1 82 ? -27.19574 17.94732 4.35103 1.000 45.82533 82 ASN A O 1
ATOM 614 N N . CYS A 1 83 ? -25.05776 17.27589 4.22737 1.000 43.25596 83 CYS A N 1
ATOM 615 C CA . CYS A 1 83 ? -24.74960 17.69960 5.58125 1.000 43.30099 83 CYS A CA 1
ATOM 616 C C . CYS A 1 83 ? -23.50639 18.57184 5.59544 1.000 48.06062 83 CYS A C 1
ATOM 617 O O . CYS A 1 83 ? -22.58411 18.38924 4.79608 1.000 48.04082 83 CYS A O 1
ATOM 620 N N . VAL A 1 84 ? -23.50635 19.53173 6.51652 1.000 46.96109 84 VAL A N 1
ATOM 621 C CA . VAL A 1 84 ? -22.32103 20.28451 6.90504 1.000 47.96577 84 VAL A CA 1
ATOM 622 C C . VAL A 1 84 ? -22.04226 19.91230 8.34868 1.000 46.18889 84 VAL A C 1
ATOM 623 O O . VAL A 1 84 ? -22.90993 20.07616 9.21287 1.000 46.67392 84 VAL A O 1
ATOM 627 N N . ILE A 1 85 ? -20.85663 19.36563 8.60673 1.000 51.19190 85 ILE A N 1
ATOM 628 C CA . ILE A 1 85 ? -20.44032 18.99961 9.95000 1.000 51.81167 85 ILE A CA 1
ATOM 629 C C . ILE A 1 85 ? -19.08485 19.63388 10.23799 1.000 52.89220 85 ILE A C 1
ATOM 630 O O . ILE A 1 85 ? -18.50478 20.32284 9.40079 1.000 55.43778 85 ILE A O 1
ATOM 635 N N . LYS A 1 86 ? -18.59917 19.40653 11.45485 1.000 55.42178 86 LYS A N 1
ATOM 636 C CA . LYS A 1 86 ? -17.24069 19.77090 11.84600 1.000 61.79516 86 LYS A CA 1
ATOM 637 C C . LYS A 1 86 ? -16.73146 18.66967 12.75920 1.000 63.58957 86 LYS A C 1
ATOM 638 O O . LYS A 1 86 ? -17.19530 18.54892 13.89780 1.000 58.46451 86 LYS A O 1
ATOM 641 N N . THR A 1 87 ? -15.80449 17.85863 12.24554 1.000 68.16141 87 THR A N 1
ATOM 642 C CA . THR A 1 87 ? -15.16299 16.79896 13.00999 1.000 72.55990 87 THR A CA 1
ATOM 643 C C . THR A 1 87 ? -13.97118 17.35572 13.78541 1.000 72.80123 87 THR A C 1
ATOM 644 O O . THR A 1 87 ? -13.50240 18.47176 13.55003 1.000 66.64794 87 THR A O 1
ATOM 648 N N . GLY A 1 88 ? -13.46944 16.55409 14.71546 1.000 74.37063 88 GLY A N 1
ATOM 649 C CA . GLY A 1 88 ? -12.48613 17.07176 15.63971 1.000 79.92757 88 GLY A CA 1
ATOM 650 C C . GLY A 1 88 ? -13.11102 17.87048 16.75390 1.000 79.55754 88 GLY A C 1
ATOM 651 O O . GLY A 1 88 ? -12.49895 18.81938 17.25595 1.000 83.05238 88 GLY A O 1
ATOM 652 N N . VAL A 1 89 ? -14.33471 17.52658 17.13484 1.000 79.19384 89 VAL A N 1
ATOM 653 C CA . VAL A 1 89 ? -15.03258 18.13642 18.25719 1.000 81.65850 89 VAL A CA 1
ATOM 654 C C . VAL A 1 89 ? -15.25383 17.04973 19.29513 1.000 81.70650 89 VAL A C 1
ATOM 655 O O . VAL A 1 89 ? -15.48124 15.88823 18.94200 1.000 86.60700 89 VAL A O 1
ATOM 659 N N . GLU A 1 90 ? -15.15505 17.41417 20.56826 1.000 81.15824 90 GLU A N 1
ATOM 660 C CA . GLU A 1 90 ? -15.45791 16.47375 21.63892 1.000 83.73068 90 GLU A CA 1
ATOM 661 C C . GLU A 1 90 ? -15.56984 17.22867 22.95539 1.000 84.11613 90 GLU A C 1
ATOM 662 O O . GLU A 1 90 ? -16.36547 16.85978 23.82691 1.000 84.24344 90 GLU A O 1
ATOM 668 N N . GLU A 1 91 ? -14.77776 18.29876 23.09254 1.000 86.65881 91 GLU A N 1
ATOM 669 C CA . GLU A 1 91 ? -14.82255 19.11883 24.30063 1.000 85.99100 91 GLU A CA 1
ATOM 670 C C . GLU A 1 91 ? -16.19055 19.76408 24.47986 1.000 84.37340 91 GLU A C 1
ATOM 671 O O . GLU A 1 91 ? -16.70928 19.83666 25.60170 1.000 82.14883 91 GLU A O 1
ATOM 677 N N . MET A 1 92 ? -16.79858 20.22067 23.37888 1.000 82.39757 92 MET A N 1
ATOM 678 C CA . MET A 1 92 ? -18.04962 20.96483 23.45942 1.000 77.64997 92 MET A CA 1
ATOM 679 C C . MET A 1 92 ? -19.13838 20.20717 24.20092 1.000 77.68468 92 MET A C 1
ATOM 680 O O . MET A 1 92 ? -20.08264 20.83119 24.69868 1.000 82.39030 92 MET A O 1
ATOM 685 N N . LEU A 1 93 ? -19.02653 18.88388 24.31069 1.000 80.16309 93 LEU A N 1
ATOM 686 C CA . LEU A 1 93 ? -20.00369 18.13825 25.09483 1.000 81.12446 93 LEU A CA 1
ATOM 687 C C . LEU A 1 93 ? -19.97425 18.53472 26.56544 1.000 84.03216 93 LEU A C 1
ATOM 688 O O . LEU A 1 93 ? -20.94955 18.28052 27.28197 1.000 84.35071 93 LEU A O 1
ATOM 693 N N . LEU A 1 94 ? -18.88411 19.16820 27.02226 1.000 85.08423 94 LEU A N 1
ATOM 694 C CA . LEU A 1 94 ? -18.81826 19.67810 28.39113 1.000 84.75556 94 LEU A CA 1
ATOM 695 C C . LEU A 1 94 ? -19.93676 20.66915 28.68145 1.000 82.91217 94 LEU A C 1
ATOM 696 O O . LEU A 1 94 ? -20.41090 20.75529 29.82208 1.000 80.47178 94 LEU A O 1
ATOM 701 N N . GLY A 1 95 ? -20.36951 21.41780 27.66967 1.000 81.86070 95 GLY A N 1
ATOM 702 C CA . GLY A 1 95 ? -21.37411 22.44309 27.85448 1.000 80.89485 95 GLY A CA 1
ATOM 703 C C . GLY A 1 95 ? -20.82023 23.81691 28.14077 1.000 76.75060 95 GLY A C 1
ATOM 704 O O . GLY A 1 95 ? -21.52759 24.64601 28.72751 1.000 74.78016 95 GLY A O 1
ATOM 705 N N . TYR A 1 96 ? -19.57472 24.08498 27.75465 1.000 70.20477 96 TYR A N 1
ATOM 706 C CA . TYR A 1 96 ? -18.93748 25.36098 28.03738 1.000 70.22144 96 TYR A CA 1
ATOM 707 C C . TYR A 1 96 ? -18.80312 26.23704 26.79360 1.000 71.46671 96 TYR A C 1
ATOM 708 O O . TYR A 1 96 ? -18.13848 27.27917 26.84810 1.000 66.12714 96 TYR A O 1
ATOM 717 N N . ASP A 1 97 ? -19.42352 25.85171 25.67691 1.000 73.01724 97 ASP A N 1
ATOM 718 C CA . ASP A 1 97 ? -19.40529 26.65391 24.45715 1.000 65.41978 97 ASP A CA 1
ATOM 719 C C . ASP A 1 97 ? -20.83676 26.93170 24.02129 1.000 63.99542 97 ASP A C 1
ATOM 720 O O . ASP A 1 97 ? -21.57888 26.00076 23.68530 1.000 63.87804 97 ASP A O 1
ATOM 725 N N . SER A 1 98 ? -21.21975 28.20638 24.02247 1.000 54.39146 98 SER A N 1
ATOM 726 C CA . SER A 1 98 ? -22.55586 28.60971 23.61380 1.000 51.55224 98 SER A CA 1
ATOM 727 C C . SER A 1 98 ? -22.59527 28.87884 22.11105 1.000 47.66511 98 SER A C 1
ATOM 728 O O . SER A 1 98 ? -21.56489 28.90204 21.42606 1.000 47.42772 98 SER A O 1
ATOM 731 N N . TYR A 1 99 ? -23.80916 29.09308 21.59290 1.000 42.06327 99 TYR A N 1
ATOM 732 C CA . TYR A 1 99 ? -23.92269 29.51428 20.20513 1.000 42.16189 99 TYR A CA 1
ATOM 733 C C . TYR A 1 99 ? -23.10267 30.77036 19.95660 1.000 41.08965 99 TYR A C 1
ATOM 734 O O . TYR A 1 99 ? -22.45013 30.89322 18.91521 1.000 41.89600 99 TYR A O 1
ATOM 743 N N . ARG A 1 100 ? -23.10177 31.69745 20.92235 1.000 40.79867 100 ARG A N 1
ATOM 744 C CA . ARG A 1 100 ? -22.33424 32.93440 20.79922 1.000 41.00767 100 ARG A CA 1
ATOM 745 C C . ARG A 1 100 ? -20.87984 32.66851 20.42803 1.000 41.68698 100 ARG A C 1
ATOM 746 O O . ARG A 1 100 ? -20.28569 33.41692 19.64616 1.000 42.21320 100 ARG A O 1
ATOM 754 N N . ASP A 1 101 ? -20.29890 31.58757 20.95524 1.000 44.36742 101 ASP A N 1
ATOM 755 C CA . ASP A 1 101 ? -18.88050 31.31602 20.73454 1.000 40.10146 101 ASP A CA 1
ATOM 756 C C . ASP A 1 101 ? -18.58831 30.84457 19.31205 1.000 42.13371 101 ASP A C 1
ATOM 757 O O . ASP A 1 101 ? -17.47358 31.03562 18.81262 1.000 47.33191 101 ASP A O 1
ATOM 762 N N . MET A 1 102 ? -19.55267 30.24260 18.63689 1.000 39.46991 102 MET A N 1
ATOM 763 C CA . MET A 1 102 ? -19.31612 29.78678 17.27844 1.000 40.15768 102 MET A CA 1
ATOM 764 C C . MET A 1 102 ? -19.90093 30.70917 16.22402 1.000 41.64082 102 MET A C 1
ATOM 765 O O . MET A 1 102 ? -19.61686 30.50770 15.03605 1.000 37.72862 102 MET A O 1
ATOM 770 N N . SER A 1 103 ? -20.68478 31.72591 16.62280 1.000 40.08183 103 SER A N 1
ATOM 771 C CA . SER A 1 103 ? -21.48303 32.46402 15.64142 1.000 35.69977 103 SER A CA 1
ATOM 772 C C . SER A 1 103 ? -20.60751 33.22058 14.64948 1.000 34.11810 103 SER A C 1
ATOM 773 O O . SER A 1 103 ? -20.89534 33.21962 13.44738 1.000 31.17683 103 SER A O 1
ATOM 776 N N . GLU A 1 104 ? -19.53609 33.86793 15.11968 1.000 33.04120 104 GLU A N 1
ATOM 777 C CA . GLU A 1 104 ? -18.68699 34.62253 14.19046 1.000 33.75406 104 GLU A CA 1
ATOM 778 C C . GLU A 1 104 ? -18.04832 33.70900 13.15174 1.000 36.61747 104 GLU A C 1
ATOM 779 O O . GLU A 1 104 ? -17.99585 34.04475 11.95908 1.000 38.23050 104 GLU A O 1
ATOM 785 N N . TYR A 1 105 ? -17.56372 32.55040 13.58869 1.000 36.43399 105 TYR A N 1
ATOM 786 C CA . TYR A 1 105 ? -16.98277 31.57927 12.66876 1.000 37.88012 105 TYR A CA 1
ATOM 787 C C . TYR A 1 105 ? -17.96761 31.20153 11.56703 1.000 39.59128 105 TYR A C 1
ATOM 788 O O . TYR A 1 105 ? -17.65115 31.30657 10.36937 1.000 36.54008 105 TYR A O 1
ATOM 797 N N . LEU A 1 106 ? -19.17526 30.76554 11.95945 1.000 33.64809 106 LEU A N 1
ATOM 798 C CA . LEU A 1 106 ? -20.15906 30.29282 10.98554 1.000 33.12393 106 LEU A CA 1
ATOM 799 C C . LEU A 1 106 ? -20.60254 31.40822 10.05341 1.000 35.03935 106 LEU A C 1
ATOM 800 O O . LEU A 1 106 ? -20.80810 31.18764 8.85436 1.000 38.06619 106 LEU A O 1
ATOM 805 N N . PHE A 1 107 ? -20.77493 32.60882 10.59350 1.000 32.08175 107 PHE A N 1
ATOM 806 C CA . PHE A 1 107 ? -21.12015 33.75236 9.76849 1.000 32.32090 107 PHE A CA 1
ATOM 807 C C . PHE A 1 107 ? -20.12466 33.91853 8.62047 1.000 35.03302 107 PHE A C 1
ATOM 808 O O . PHE A 1 107 ? -20.51624 34.13858 7.46289 1.000 34.70834 107 PHE A O 1
ATOM 816 N N . GLY A 1 108 ? -18.83284 33.78687 8.91645 1.000 33.55835 108 GLY A N 1
ATOM 817 C CA . GLY A 1 108 ? -17.80230 34.11894 7.93372 1.000 39.23754 108 GLY A CA 1
ATOM 818 C C . GLY A 1 108 ? -17.69816 33.17950 6.74080 1.000 39.43499 108 GLY A C 1
ATOM 819 O O . GLY A 1 108 ? -17.08198 33.54950 5.73123 1.000 42.72552 108 GLY A O 1
ATOM 820 N N . LEU A 1 109 ? -18.27240 31.97636 6.82374 1.000 39.29579 109 LEU A N 1
ATOM 821 C CA . LEU A 1 109 ? -18.23500 31.03523 5.70518 1.000 43.24838 109 LEU A CA 1
ATOM 822 C C . LEU A 1 109 ? -19.62829 30.69297 5.16900 1.000 43.28579 109 LEU A C 1
ATOM 823 O O . LEU A 1 109 ? -19.81950 29.63456 4.55984 1.000 40.86812 109 LEU A O 1
ATOM 828 N N . LEU A 1 110 ? -20.59593 31.59052 5.35325 1.000 43.62433 110 LEU A N 1
ATOM 829 C CA . LEU A 1 110 ? -21.97856 31.32620 4.96107 1.000 45.32976 110 LEU A CA 1
ATOM 830 C C . LEU A 1 110 ? -22.12690 31.03499 3.47523 1.000 42.82470 110 LEU A C 1
ATOM 831 O O . LEU A 1 110 ? -23.04483 30.30630 3.07973 1.000 45.47413 110 LEU A O 1
ATOM 836 N N . GLY A 1 111 ? -21.28672 31.63322 2.64044 1.000 39.55397 111 GLY A N 1
ATOM 837 C CA . GLY A 1 111 ? -21.39149 31.42821 1.21246 1.000 38.99636 111 GLY A CA 1
ATOM 838 C C . GLY A 1 111 ? -20.76465 30.15170 0.72344 1.000 42.72111 111 GLY A C 1
ATOM 839 O O . GLY A 1 111 ? -20.85274 29.84489 -0.46713 1.000 45.81564 111 GLY A O 1
ATOM 840 N N . GLY A 1 112 ? -20.14931 29.38391 1.62772 1.000 41.93112 112 GLY A N 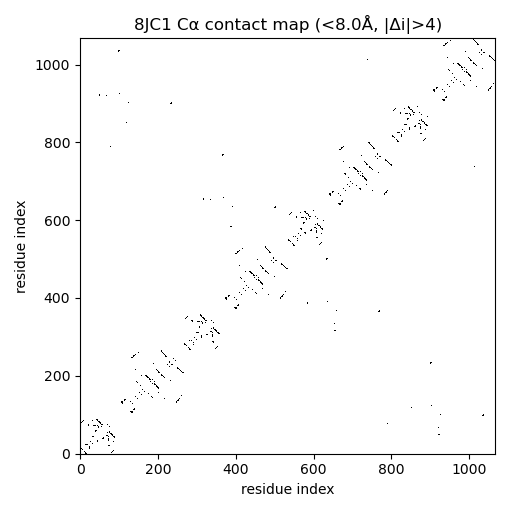1
ATOM 841 C CA . GLY A 1 112 ? -19.35046 28.21298 1.30612 1.000 45.01212 112 GLY A CA 1
ATOM 842 C C . GLY A 1 112 ? -20.10506 27.01159 0.78589 1.000 47.39757 112 GLY A C 1
ATOM 843 O O . GLY A 1 112 ? -19.46681 26.02341 0.41346 1.000 52.99856 112 GLY A O 1
ATOM 844 N N . ASN A 1 113 ? -21.43227 27.05359 0.73701 1.000 50.64257 113 ASN A N 1
ATOM 845 C CA . ASN A 1 113 ? -22.20587 25.95776 0.16711 1.000 55.93647 113 ASN A CA 1
ATOM 846 C C . ASN A 1 113 ? -23.13608 26.42069 -0.94983 1.000 57.01973 113 ASN A C 1
ATOM 847 O O . ASN A 1 113 ? -24.00131 25.64360 -1.38349 1.000 55.30970 113 ASN A O 1
ATOM 852 N N . ASP A 1 114 ? -22.99480 27.66637 -1.41350 1.000 54.27630 114 ASP A N 1
ATOM 853 C CA . ASP A 1 114 ? -23.68933 28.10304 -2.61692 1.000 50.79897 114 ASP A CA 1
ATOM 854 C C . ASP A 1 114 ? -23.28865 27.22636 -3.79725 1.000 45.53092 114 ASP A C 1
ATOM 855 O O . ASP A 1 114 ? -22.17276 26.69522 -3.85983 1.000 43.74486 114 ASP A O 1
ATOM 860 N N . SER A 1 115 ? -24.19576 27.09786 -4.75591 1.000 46.19965 115 SER A N 1
ATOM 861 C CA . SER A 1 115 ? -23.82274 26.47150 -6.01555 1.000 40.83366 115 SER A CA 1
ATOM 862 C C . SER A 1 115 ? -22.69059 27.26132 -6.68274 1.000 42.94534 115 SER A C 1
ATOM 863 O O . SER A 1 115 ? -22.57386 28.47850 -6.49828 1.000 38.98442 115 SER A O 1
ATOM 866 N N . PRO A 1 116 ? -21.83465 26.59093 -7.46607 1.000 41.63730 116 PRO A N 1
ATOM 867 C CA . PRO A 1 116 ? -20.61158 27.25535 -7.95384 1.000 38.16822 116 PRO A CA 1
ATOM 868 C C . PRO A 1 116 ? -20.81131 28.23731 -9.10737 1.000 36.15301 116 PRO A C 1
ATOM 869 O O . PRO A 1 116 ? -19.98398 29.14899 -9.25033 1.000 32.41272 116 PRO A O 1
ATOM 873 N N . GLU A 1 117 ? -21.87960 28.12238 -9.90282 1.000 33.76879 117 GLU A N 1
ATOM 874 C CA . GLU A 1 117 ? -22.05496 28.98525 -11.06632 1.000 33.75307 117 GLU A CA 1
ATOM 875 C C . GLU A 1 117 ? -22.25706 30.44369 -10.66500 1.000 37.65611 117 GLU A C 1
ATOM 876 O O . GLU A 1 117 ? -23.15938 30.76979 -9.88485 1.000 33.47650 117 GLU A O 1
ATOM 882 N N . LEU A 1 118 ? -21.42487 31.32723 -11.20392 1.000 31.57759 118 LEU A N 1
ATOM 883 C CA . LEU A 1 118 ? -21.63181 32.74469 -10.97301 1.000 31.54927 118 LEU A CA 1
ATOM 884 C C . LEU A 1 118 ? -22.92923 33.19738 -11.61994 1.000 36.86586 118 LEU A C 1
ATOM 885 O O . LEU A 1 118 ? -23.37437 32.63815 -12.63292 1.000 35.37057 118 LEU A O 1
ATOM 890 N N . LEU A 1 119 ? -23.53444 34.22866 -11.02351 1.000 32.21449 119 LEU A N 1
ATOM 891 C CA . LEU A 1 119 ? -24.65584 34.91014 -11.65036 1.000 30.97142 119 LEU A CA 1
ATOM 892 C C . LEU A 1 119 ? -24.21537 35.59518 -12.94294 1.000 35.45154 119 LEU A C 1
ATOM 893 O O . LEU A 1 119 ? -23.03063 35.89480 -13.15686 1.000 36.18753 119 LEU A O 1
ATOM 898 N N . ASP A 1 120 ? -25.19342 35.86770 -13.80384 1.000 34.06506 120 ASP A N 1
ATOM 899 C CA . ASP A 1 120 ? -24.95667 36.43719 -15.12560 1.000 34.50859 120 ASP A CA 1
ATOM 900 C C . ASP A 1 120 ? -25.15223 37.95782 -15.13060 1.000 35.59519 120 ASP A C 1
ATOM 901 O O . ASP A 1 120 ? -25.67304 38.55942 -14.18390 1.000 30.01941 120 ASP A O 1
ATOM 903 N N . GLY A 1 121 ? -24.69070 38.58871 -16.21350 1.000 33.40543 121 GLY A N 1
ATOM 904 C CA . GLY A 1 121 ? -25.04256 39.98547 -16.45882 1.000 30.70583 121 GLY A CA 1
ATOM 905 C C . GLY A 1 121 ? -24.42031 40.94555 -15.45695 1.000 35.78619 121 GLY A C 1
ATOM 906 O O . GLY A 1 121 ? -23.27496 40.77010 -15.01065 1.000 31.86822 121 GLY A O 1
ATOM 907 N N . LEU A 1 122 ? -25.18430 41.99059 -15.09782 1.000 32.54469 122 LEU A N 1
ATOM 908 C CA . LEU A 1 122 ? -24.67382 42.98910 -14.15953 1.000 32.47804 122 LEU A CA 1
ATOM 909 C C . LEU A 1 122 ? -24.34492 42.39627 -12.78647 1.000 33.95212 122 LEU A C 1
ATOM 910 O O . LEU A 1 122 ? -23.59691 43.01752 -12.01660 1.000 31.22807 122 LEU A O 1
ATOM 915 N N . PHE A 1 123 ? -24.88388 41.20965 -12.46254 1.000 31.82658 123 PHE A N 1
ATOM 916 C CA . PHE A 1 123 ? -24.63578 40.59858 -11.16268 1.000 30.60458 123 PHE A CA 1
ATOM 917 C C . PHE A 1 123 ? -23.26725 39.93634 -11.05067 1.000 30.36266 123 PHE A C 1
ATOM 918 O O . PHE A 1 123 ? -22.79452 39.74164 -9.92907 1.000 26.35958 123 PHE A O 1
ATOM 926 N N . THR A 1 124 ? -22.62709 39.55926 -12.16703 1.000 31.25927 124 THR A N 1
ATOM 927 C CA . THR A 1 124 ? -21.42304 38.72868 -12.06337 1.000 28.38443 124 THR A CA 1
ATOM 928 C C . THR A 1 124 ? -20.32861 39.36446 -11.21543 1.000 28.76111 124 THR A C 1
ATOM 929 O O . THR A 1 124 ? -19.85509 38.70290 -10.27398 1.000 32.04616 124 THR A O 1
ATOM 933 N N . PRO A 1 125 ? -19.89131 40.60352 -11.45720 1.000 28.18581 125 PRO A N 1
ATOM 934 C CA . PRO A 1 125 ? -18.82571 41.16227 -10.60681 1.000 27.42317 125 PRO A CA 1
ATOM 935 C C . PRO A 1 125 ? -19.18885 41.22327 -9.13465 1.000 28.90613 125 PRO A C 1
ATOM 936 O O . PRO A 1 125 ? -18.34126 40.92316 -8.27959 1.000 30.89364 125 PRO A O 1
ATOM 940 N N . VAL A 1 126 ? -20.42113 41.61826 -8.80199 1.000 26.72819 126 VAL A N 1
ATOM 941 C CA . VAL A 1 126 ? -20.74738 41.72462 -7.38427 1.000 29.86306 126 VAL A CA 1
ATOM 942 C C . VAL A 1 126 ? -20.94798 40.33968 -6.76907 1.000 29.75255 126 VAL A C 1
ATOM 943 O O . VAL A 1 126 ? -20.65729 40.13766 -5.57918 1.000 29.17058 126 VAL A O 1
ATOM 947 N N . ASP A 1 127 ? -21.43361 39.36803 -7.55841 1.000 29.20502 127 ASP A N 1
ATOM 948 C CA . ASP A 1 127 ? -21.49131 37.98599 -7.09294 1.000 28.20633 127 ASP A CA 1
ATOM 949 C C . ASP A 1 127 ? -20.10140 37.48224 -6.74248 1.000 29.02502 127 ASP A C 1
ATOM 950 O O . ASP A 1 127 ? -19.90637 36.83822 -5.69739 1.000 29.92464 127 ASP A O 1
ATOM 955 N N . ALA A 1 128 ? -19.11054 37.79726 -7.60236 1.000 28.71376 128 ALA A N 1
ATOM 956 C CA . ALA A 1 128 ? -17.74012 37.35824 -7.37201 1.000 27.32101 128 ALA A CA 1
ATOM 957 C C . ALA A 1 128 ? -17.15961 38.01264 -6.12911 1.000 26.22515 128 ALA A C 1
ATOM 958 O O . ALA A 1 128 ? -16.44867 37.36776 -5.34911 1.000 30.08070 128 ALA A O 1
ATOM 960 N N . PHE A 1 129 ? -17.44814 39.29367 -5.93348 1.000 24.80797 129 PHE A N 1
ATOM 961 C CA . PHE A 1 129 ? -16.99314 39.99070 -4.73349 1.000 31.38867 129 PHE A CA 1
ATOM 962 C C . PHE A 1 129 ? -17.64647 39.42996 -3.46769 1.000 30.11732 129 PHE A C 1
ATOM 963 O O . PHE A 1 129 ? -16.97764 39.25435 -2.44785 1.000 29.72937 129 PHE A O 1
ATOM 971 N N . ARG A 1 130 ? -18.94342 39.13223 -3.50542 1.000 29.60303 130 ARG A N 1
ATOM 972 C CA . ARG A 1 130 ? -19.55567 38.58958 -2.29624 1.000 31.93755 130 ARG A CA 1
ATOM 973 C C . ARG A 1 130 ? -18.98747 37.21240 -1.97072 1.000 30.83648 130 ARG A C 1
ATOM 974 O O . ARG A 1 130 ? -18.80123 36.87654 -0.79327 1.000 32.32955 130 ARG A O 1
ATOM 982 N N . HIS A 1 131 ? -18.68381 36.40427 -2.99657 1.000 30.66682 131 HIS A N 1
ATOM 983 C CA . HIS A 1 131 ? -18.08425 35.10552 -2.70230 1.000 28.97314 131 HIS A CA 1
ATOM 984 C C . HIS A 1 131 ? -16.70907 35.24929 -2.08547 1.000 29.64889 131 HIS A C 1
ATOM 985 O O . HIS A 1 131 ? -16.31293 34.41420 -1.26863 1.000 31.76465 131 HIS A O 1
ATOM 992 N N . TYR A 1 132 ? -15.95991 36.27793 -2.48712 1.000 30.53308 132 TYR A N 1
ATOM 993 C CA . TYR A 1 132 ? -14.68838 36.58436 -1.84664 1.000 28.28414 132 TYR A CA 1
ATOM 994 C C . TYR A 1 132 ? -14.86340 36.82228 -0.35199 1.000 33.48292 132 TYR A C 1
ATOM 995 O O . TYR A 1 132 ? -14.01454 36.42151 0.45498 1.000 34.22948 132 TYR A O 1
ATOM 1004 N N . LEU A 1 133 ? -15.96219 37.47164 0.03682 1.000 33.96044 133 LEU A N 1
ATOM 1005 C CA . LEU A 1 133 ? -16.16105 37.80645 1.44224 1.000 32.96759 133 LEU A CA 1
ATOM 1006 C C . LEU A 1 133 ? -16.65139 36.62482 2.24848 1.000 32.90384 133 LEU A C 1
ATOM 1007 O O . LEU A 1 133 ? -16.31029 36.49930 3.43150 1.000 35.15111 133 LEU A O 1
ATOM 1012 N N . PHE A 1 134 ? -17.44220 35.75342 1.64289 1.000 31.01388 134 PHE A N 1
ATOM 1013 C CA . PHE A 1 134 ? -18.15636 34.75139 2.41585 1.000 33.19088 134 PHE A CA 1
ATOM 1014 C C . PHE A 1 134 ? -17.98348 33.33741 1.88845 1.000 32.07121 134 PHE A C 1
ATOM 1015 O O . PHE A 1 134 ? -18.48700 32.39822 2.51605 1.000 33.10645 134 PHE A O 1
ATOM 1023 N N . GLY A 1 135 ? -17.25542 33.14411 0.78747 1.000 31.61301 135 GLY A N 1
ATOM 1024 C CA . GLY A 1 135 ? -17.21354 31.83166 0.14336 1.000 31.17697 135 GLY A CA 1
ATOM 1025 C C . GLY A 1 135 ? -16.22392 30.82829 0.70895 1.000 33.23993 135 GLY A C 1
ATOM 1026 O O . GLY A 1 135 ? -16.25269 29.66566 0.29213 1.000 32.50278 135 GLY A O 1
ATOM 1027 N N . ASN A 1 136 ? -15.34511 31.24822 1.62231 1.000 28.21902 136 ASN A N 1
ATOM 1028 C CA . ASN A 1 136 ? -14.42361 30.34551 2.32322 1.000 37.70460 136 ASN A CA 1
ATOM 1029 C C . ASN A 1 136 ? -13.45515 29.66240 1.35778 1.000 38.06676 136 ASN A C 1
ATOM 1030 O O . ASN A 1 136 ? -13.00377 28.54563 1.61138 1.000 40.93748 136 ASN A O 1
ATOM 1035 N N . GLY A 1 137 ? -13.15411 30.30692 0.23407 1.000 35.22376 137 GLY A N 1
ATOM 1036 C CA . GLY A 1 137 ? -12.20239 29.76073 -0.72230 1.000 39.03990 137 GLY A CA 1
ATOM 1037 C C . GLY A 1 137 ? -12.73613 28.69172 -1.65768 1.000 40.98961 137 GLY A C 1
ATOM 1038 O O . GLY A 1 137 ? -11.95123 28.14253 -2.44162 1.000 40.46154 137 GLY A O 1
ATOM 1039 N N . THR A 1 138 ? -14.03573 28.37930 -1.61536 1.000 34.03102 138 THR A N 1
ATOM 1040 C CA . THR A 1 138 ? -14.60053 27.38789 -2.52555 1.000 38.71400 138 THR A CA 1
ATOM 1041 C C . THR A 1 138 ? -14.70441 27.94143 -3.95803 1.000 39.63314 138 THR A C 1
ATOM 1042 O O . THR A 1 138 ? -14.85715 29.14453 -4.16817 1.000 34.85161 138 THR A O 1
ATOM 1046 N N . ASN A 1 139 ? -14.61853 27.04912 -4.95318 1.000 40.00763 139 ASN A N 1
ATOM 1047 C CA . ASN A 1 139 ? -14.58022 27.49585 -6.34684 1.000 39.73693 139 ASN A CA 1
ATOM 1048 C C . ASN A 1 139 ? -15.90729 28.08611 -6.78901 1.000 37.19337 139 ASN A C 1
ATOM 1049 O O . ASN A 1 139 ? -16.97398 27.73064 -6.27842 1.000 34.69860 139 ASN A O 1
ATOM 1054 N N . LYS A 1 140 ? -15.82317 28.96894 -7.78147 1.000 32.86726 140 LYS A N 1
ATOM 1055 C CA . LYS A 1 140 ? -16.94854 29.42238 -8.57883 1.000 33.80061 140 LYS A CA 1
ATOM 1056 C C . LYS A 1 140 ? -16.66503 29.07112 -10.03082 1.000 36.73043 140 LYS A C 1
ATOM 1057 O O . LYS A 1 140 ? -15.54079 28.69869 -10.38886 1.000 36.12083 140 LYS A O 1
ATOM 1063 N N . SER A 1 141 ? -17.68620 29.18970 -10.88113 1.000 34.31459 141 SER A N 1
ATOM 1064 C CA . SER A 1 141 ? -17.47126 28.89506 -12.29448 1.000 38.35344 141 SER A CA 1
ATOM 1065 C C . SER A 1 141 ? -18.36079 29.75812 -13.17722 1.000 37.27090 141 SER A C 1
ATOM 1066 O O . SER A 1 141 ? -19.42361 30.23850 -12.76653 1.000 33.44376 141 SER A O 1
ATOM 1069 N N . ILE A 1 142 ? -17.89624 29.94600 -14.40924 1.000 35.53083 142 ILE A N 1
ATOM 1070 C CA . ILE A 1 142 ? -18.67397 30.58940 -15.46167 1.000 34.27794 142 ILE A CA 1
ATOM 1071 C C . ILE A 1 142 ? -18.14368 30.08280 -16.79477 1.000 38.98443 142 ILE A C 1
ATOM 1072 O O . ILE A 1 142 ? -16.92763 30.08617 -17.03006 1.000 33.55428 142 ILE A O 1
ATOM 1077 N N . ASN A 1 143 ? -19.05784 29.61940 -17.65066 1.000 34.95102 143 ASN A N 1
ATOM 1078 C CA . ASN A 1 143 ? -18.66993 29.09763 -18.95327 1.000 32.99307 143 ASN A CA 1
ATOM 1079 C C . ASN A 1 143 ? -18.03268 30.20396 -19.78523 1.000 34.09218 143 ASN A C 1
ATOM 1080 O O . ASN A 1 143 ? -18.46684 31.36052 -19.76115 1.000 31.00384 143 ASN A O 1
ATOM 1085 N N . ILE A 1 144 ? -16.97477 29.84776 -20.52323 1.000 34.35231 144 ILE A N 1
ATOM 1086 C CA . ILE A 1 144 ? -16.24531 30.85287 -21.28967 1.000 28.91788 144 ILE A CA 1
ATOM 1087 C C . ILE A 1 144 ? -17.16772 31.55545 -22.27429 1.000 33.52568 144 ILE A C 1
ATOM 1088 O O . ILE A 1 144 ? -16.97965 32.74047 -22.58952 1.000 31.53410 144 ILE A O 1
ATOM 1093 N N . ASN A 1 145 ? -18.19586 30.85409 -22.75376 1.000 34.50474 145 ASN A N 1
ATOM 1094 C CA . ASN A 1 145 ? -19.13392 31.44577 -23.70079 1.000 37.43701 145 ASN A CA 1
ATOM 1095 C C . ASN A 1 145 ? -20.09066 32.42804 -23.03462 1.000 39.47754 145 ASN A C 1
ATOM 1096 O O . ASN A 1 145 ? -20.73413 33.21019 -23.74021 1.000 36.05407 145 ASN A O 1
ATOM 1101 N N . ASP A 1 146 ? -20.18147 32.42577 -21.69739 1.000 35.37989 146 ASP A N 1
ATOM 1102 C CA . ASP A 1 146 ? -21.00685 33.38516 -20.97299 1.000 36.14909 146 ASP A CA 1
ATOM 1103 C C . ASP A 1 146 ? -20.23053 34.59449 -20.46968 1.000 37.07374 146 ASP A C 1
ATOM 1104 O O . ASP A 1 146 ? -20.85100 35.52175 -19.93556 1.000 38.57090 146 ASP A O 1
ATOM 1109 N N . VAL A 1 147 ? -18.89729 34.60204 -20.60590 1.000 35.64796 147 VAL A N 1
ATOM 1110 C CA . VAL A 1 147 ? -18.09290 35.66558 -20.00366 1.000 31.50137 147 VAL A CA 1
ATOM 1111 C C . VAL A 1 147 ? -18.27516 36.97847 -20.75043 1.000 32.87086 147 VAL A C 1
ATOM 1112 O O . VAL A 1 147 ? -18.09109 38.05646 -20.17010 1.000 36.59870 147 VAL A O 1
ATOM 1116 N N . GLY A 1 148 ? -18.61366 36.93243 -22.03864 1.000 34.62670 148 GLY A N 1
ATOM 1117 C CA . GLY A 1 148 ? -18.66682 38.14797 -22.83285 1.000 34.29061 148 GLY A CA 1
ATOM 1118 C C . GLY A 1 148 ? -17.38064 38.49861 -23.56234 1.000 38.42154 148 GLY A C 1
ATOM 1119 O O . GLY A 1 148 ? -17.12103 39.68006 -23.82562 1.000 40.71158 148 GLY A O 1
ATOM 1120 N N . LEU A 1 149 ? -16.55709 37.51439 -23.89242 1.000 37.53121 149 LEU A N 1
ATOM 1121 C CA . LEU A 1 149 ? -15.32286 37.78134 -24.62016 1.000 37.10120 149 LEU A CA 1
ATOM 1122 C C . LEU A 1 149 ? -15.61059 38.06730 -26.09029 1.000 36.58845 149 LEU A C 1
ATOM 1123 O O . LEU A 1 149 ? -16.41581 37.37713 -26.71732 1.000 39.02492 149 LEU A O 1
ATOM 1128 N N . SER A 1 150 ? -14.93465 39.08606 -26.65506 1.000 38.26754 150 SER A N 1
ATOM 1129 C CA . SER A 1 150 ? -14.96708 39.32651 -28.11176 1.000 44.17935 150 SER A CA 1
ATOM 1130 C C . SER A 1 150 ? -13.51832 39.37729 -28.61146 1.000 39.83001 150 SER A C 1
ATOM 1131 O O . SER A 1 150 ? -12.91789 40.44685 -28.75373 1.000 37.85011 150 SER A O 1
ATOM 1134 N N . ILE A 1 151 ? -12.94750 38.20323 -28.85200 1.000 39.02492 151 ILE A N 1
ATOM 1135 C CA . ILE A 1 151 ? -11.54889 38.08657 -29.23355 1.000 40.14532 151 ILE A CA 1
ATOM 1136 C C . ILE A 1 151 ? -11.46521 38.06618 -30.75634 1.000 39.97231 151 ILE A C 1
ATOM 1137 O O . ILE A 1 151 ? -12.20905 37.33382 -31.42120 1.000 37.55488 151 ILE A O 1
ATOM 1142 N N . ASP A 1 152 ? -10.59253 38.90426 -31.30303 1.000 42.37737 152 ASP A N 1
ATOM 1143 C CA . ASP A 1 152 ? -10.20009 38.88282 -32.70586 1.000 42.69127 152 ASP A CA 1
ATOM 1144 C C . ASP A 1 152 ? -8.76312 38.37553 -32.79405 1.000 40.03152 152 ASP A C 1
ATOM 1145 O O . ASP A 1 152 ? -7.96017 38.60649 -31.88431 1.000 35.91472 152 ASP A O 1
ATOM 1150 N N . VAL A 1 153 ? -8.44284 37.66748 -33.88789 1.000 43.74563 153 VAL A N 1
ATOM 1151 C CA . VAL A 1 153 ? -7.11976 37.04182 -34.02829 1.000 38.34497 153 VAL A CA 1
ATOM 1152 C C . VAL A 1 153 ? -6.00140 38.08576 -33.97572 1.000 39.63860 153 VAL A C 1
ATOM 1153 O O . VAL A 1 153 ? -4.91775 37.82134 -33.43764 1.000 36.87159 153 VAL A O 1
ATOM 1157 N N . SER A 1 154 ? -6.26092 39.30366 -34.45680 1.000 38.99008 154 SER A N 1
ATOM 1158 C CA . SER A 1 154 ? -5.24317 40.35165 -34.39236 1.000 43.77471 154 SER A CA 1
ATOM 1159 C C . SER A 1 154 ? -4.80639 40.66624 -32.96650 1.000 44.22215 154 SER A C 1
ATOM 1160 O O . SER A 1 154 ? -3.74553 41.26972 -32.78876 1.000 39.72505 154 SER A O 1
ATOM 1163 N N . GLN A 1 155 ? -5.59041 40.26539 -31.95108 1.000 41.52534 155 GLN A N 1
ATOM 1164 C CA . GLN A 1 155 ? -5.27165 40.47094 -30.54032 1.000 40.98900 155 GLN A CA 1
ATOM 1165 C C . GLN A 1 155 ? -4.54970 39.28323 -29.91213 1.000 38.82116 155 GLN A C 1
ATOM 1166 O O . GLN A 1 155 ? -4.30376 39.29988 -28.70278 1.000 35.32710 155 GLN A O 1
ATOM 1172 N N . ILE A 1 156 ? -4.20264 38.26491 -30.69360 1.000 38.50428 156 ILE A N 1
ATOM 1173 C CA . ILE A 1 156 ? -3.57519 37.04312 -30.19154 1.000 35.77078 156 ILE A CA 1
ATOM 1174 C C . ILE A 1 156 ? -2.10372 37.02482 -30.60660 1.000 42.08848 156 ILE A C 1
ATOM 1175 O O . ILE A 1 156 ? -1.77593 36.58710 -31.72246 1.000 39.77965 156 ILE A O 1
ATOM 1180 N N . PRO A 1 157 ? -1.19105 37.48515 -29.75017 1.000 42.54179 157 PRO A N 1
ATOM 1181 C CA . PRO A 1 157 ? 0.20116 37.71323 -30.17418 1.000 44.15320 157 PRO A CA 1
ATOM 1182 C C . PRO A 1 157 ? 0.88176 36.46540 -30.72507 1.000 40.06522 157 PRO A C 1
ATOM 1183 O O . PRO A 1 157 ? 1.59929 36.57476 -31.72000 1.000 41.89135 157 PRO A O 1
ATOM 1187 N N . PRO A 1 158 ? 0.72088 35.27243 -30.13212 1.000 38.45332 158 PRO A N 1
ATOM 1188 C CA . PRO A 1 158 ? 1.42923 34.11133 -30.70199 1.000 39.78177 158 PRO A CA 1
ATOM 1189 C C . PRO A 1 158 ? 0.97078 33.71892 -32.10349 1.000 42.67787 158 PRO A C 1
ATOM 1190 O O . PRO A 1 158 ? 1.65539 32.90901 -32.74479 1.000 45.04125 158 PRO A O 1
ATOM 1194 N N . ILE A 1 159 ? -0.13950 34.25366 -32.60022 1.000 38.65293 159 ILE A N 1
ATOM 1195 C CA . ILE A 1 159 ? -0.53457 34.03330 -33.99021 1.000 40.13883 159 ILE A CA 1
ATOM 1196 C C . ILE A 1 159 ? -0.01605 35.15576 -34.87780 1.000 42.94900 159 ILE A C 1
ATOM 1197 O O . ILE A 1 159 ? 0.60390 34.90572 -35.91607 1.000 39.45646 159 ILE A O 1
ATOM 1202 N N . MET A 1 160 ? -0.22152 36.40843 -34.45096 1.000 41.85152 160 MET A N 1
ATOM 1203 C CA . MET A 1 160 ? 0.30889 37.55062 -35.19685 1.000 45.57219 160 MET A CA 1
ATOM 1204 C C . MET A 1 160 ? 1.82617 37.49009 -35.32852 1.000 45.43623 160 MET A C 1
ATOM 1205 O O . MET A 1 160 ? 2.37853 37.98796 -36.31707 1.000 43.43199 160 MET A O 1
ATOM 1210 N N . ASN A 1 161 ? 2.51076 36.90820 -34.33313 1.000 43.91998 161 ASN A N 1
ATOM 1211 C CA . ASN A 1 161 ? 3.96238 36.74852 -34.39877 1.000 45.93987 161 ASN A CA 1
ATOM 1212 C C . ASN A 1 161 ? 4.36925 35.93072 -35.61620 1.000 45.12685 161 ASN A C 1
ATOM 1213 O O . ASN A 1 161 ? 5.35945 36.24663 -36.29481 1.000 43.08054 161 ASN A O 1
ATOM 1218 N N . ILE A 1 162 ? 3.62754 34.86463 -35.90408 1.000 39.13810 162 ILE A N 1
ATOM 1219 C CA . ILE A 1 162 ? 3.93790 34.08015 -37.08566 1.000 41.21988 162 ILE A CA 1
ATOM 1220 C C . ILE A 1 162 ? 3.64108 34.88930 -38.33436 1.000 42.68382 162 ILE A C 1
ATOM 1221 O O . ILE A 1 162 ? 4.48482 35.00425 -39.23348 1.000 37.20916 162 ILE A O 1
ATOM 1226 N N . ILE A 1 163 ? 2.45220 35.49401 -38.38724 1.000 36.27725 163 ILE A N 1
ATOM 1227 C CA . ILE A 1 163 ? 2.07134 36.26995 -39.55956 1.000 40.41785 163 ILE A CA 1
ATOM 1228 C C . ILE A 1 163 ? 3.08524 37.37038 -39.82662 1.000 41.33399 163 ILE A C 1
ATOM 1229 O O . ILE A 1 163 ? 3.47560 37.60708 -40.97572 1.000 41.65592 163 ILE A O 1
ATOM 1234 N N . ASN A 1 164 ? 3.53775 38.05171 -38.77879 1.000 38.15977 164 ASN A N 1
ATOM 1235 C CA . ASN A 1 164 ? 4.31294 39.26074 -38.99968 1.000 40.79050 164 ASN A CA 1
ATOM 1236 C C . ASN A 1 164 ? 5.77098 38.98466 -39.32933 1.000 39.14822 164 ASN A C 1
ATOM 1237 O O . ASN A 1 164 ? 6.45507 39.89738 -39.78459 1.000 42.92512 164 ASN A O 1
ATOM 1242 N N . GLN A 1 165 ? 6.26286 37.76896 -39.11701 1.000 38.78073 165 GLN A N 1
ATOM 1243 C CA . GLN A 1 165 ? 7.62343 37.43258 -39.51397 1.000 41.03939 165 GLN A CA 1
ATOM 1244 C C . GLN A 1 165 ? 7.72660 37.03261 -40.97879 1.000 39.99798 165 GLN A C 1
ATOM 1245 O O . GLN A 1 165 ? 8.82926 36.71786 -41.43440 1.000 41.95357 165 GLN A O 1
ATOM 1251 N N . GLY A 1 166 ? 6.61630 37.01330 -41.71370 1.000 40.74190 166 GLY A N 1
ATOM 1252 C CA . GLY A 1 166 ? 6.66042 36.77677 -43.14208 1.000 36.93740 166 GLY A CA 1
ATOM 1253 C C . GLY A 1 166 ? 6.48392 35.33869 -43.56116 1.000 41.55255 166 GLY A C 1
ATOM 1254 O O . GLY A 1 166 ? 6.70383 35.02346 -44.73542 1.000 37.47244 166 GLY A O 1
ATOM 1255 N N . PHE A 1 167 ? 6.05519 34.45795 -42.66016 1.000 37.31002 167 PHE A N 1
ATOM 1256 C CA . PHE A 1 167 ? 6.08600 33.04647 -42.99839 1.000 35.96285 167 PHE A CA 1
ATOM 1257 C C . PHE A 1 167 ? 4.96242 32.68477 -43.95850 1.000 36.54801 167 PHE A C 1
ATOM 1258 O O . PHE A 1 167 ? 3.97963 33.41544 -44.12678 1.000 37.06315 167 PHE A O 1
ATOM 1266 N N . ILE A 1 168 ? 5.15856 31.56384 -44.64649 1.000 35.99038 168 ILE A N 1
ATOM 1267 C CA . ILE A 1 168 ? 4.20692 31.04663 -45.62164 1.000 34.09560 168 ILE A CA 1
ATOM 1268 C C . ILE A 1 168 ? 4.06879 29.55022 -45.38779 1.000 36.18303 168 ILE A C 1
ATOM 1269 O O . ILE A 1 168 ? 5.07474 28.83054 -45.34578 1.000 36.23082 168 ILE A O 1
ATOM 1274 N N . GLY A 1 169 ? 2.83746 29.08082 -45.23686 1.000 37.97026 169 GLY A N 1
ATOM 1275 C CA . GLY A 1 169 ? 2.60453 27.65235 -45.08760 1.000 39.66825 169 GLY A CA 1
ATOM 1276 C C . GLY A 1 169 ? 1.36993 27.38778 -44.23103 1.000 38.56256 169 GLY A C 1
ATOM 1277 O O . GLY A 1 169 ? 0.42277 28.16533 -44.23747 1.000 39.91219 169 GLY A O 1
ATOM 1278 N N . ARG A 1 170 ? 1.40816 26.26812 -43.51369 1.000 37.60424 170 ARG A N 1
ATOM 1279 C CA . ARG A 1 170 ? 0.29829 25.80657 -42.68246 1.000 38.25729 170 ARG A CA 1
ATOM 1280 C C . ARG A 1 170 ? 0.86310 25.39240 -41.33264 1.000 35.17600 170 ARG A C 1
ATOM 1281 O O . ARG A 1 170 ? 1.69038 24.48168 -41.26097 1.000 36.94883 170 ARG A O 1
ATOM 1289 N N . PHE A 1 171 ? 0.40545 26.04247 -40.26603 1.000 36.65950 171 PHE A N 1
ATOM 1290 C CA . PHE A 1 171 ? 1.01593 25.93601 -38.94634 1.000 35.14549 171 PHE A CA 1
ATOM 1291 C C . PHE A 1 171 ? 0.01165 25.46381 -37.90499 1.000 37.59402 171 PHE A C 1
ATOM 1292 O O . PHE A 1 171 ? -1.10739 25.97173 -37.84152 1.000 31.61115 171 PHE A O 1
ATOM 1300 N N . ASP A 1 172 ? 0.42830 24.51864 -37.07619 1.000 37.30704 172 ASP A N 1
ATOM 1301 C CA . ASP A 1 172 ? -0.38014 24.10310 -35.94483 1.000 38.41147 172 ASP A CA 1
ATOM 1302 C C . ASP A 1 172 ? -0.10608 25.05291 -34.78389 1.000 41.78807 172 ASP A C 1
ATOM 1303 O O . ASP A 1 172 ? 1.04896 25.25680 -34.38533 1.000 39.37399 172 ASP A O 1
ATOM 1308 N N . ILE A 1 173 ? -1.16377 25.67265 -34.28855 1.000 35.73207 173 ILE A N 1
ATOM 1309 C CA . ILE A 1 173 ? -1.08165 26.63433 -33.20384 1.000 40.94214 173 ILE A CA 1
ATOM 1310 C C . ILE A 1 173 ? -1.51757 25.94915 -31.92721 1.000 40.18490 173 ILE A C 1
ATOM 1311 O O . ILE A 1 173 ? -2.56769 25.30013 -31.89145 1.000 39.69212 173 ILE A O 1
ATOM 1316 N N . SER A 1 174 ? -0.70136 26.08259 -30.88981 1.000 39.42045 174 SER A N 1
ATOM 1317 C CA . SER A 1 174 ? -1.06210 25.67687 -29.53724 1.000 42.64530 174 SER A CA 1
ATOM 1318 C C . SER A 1 174 ? -0.30242 26.62990 -28.61635 1.000 45.89541 174 SER A C 1
ATOM 1319 O O . SER A 1 174 ? 0.88398 26.41162 -28.34210 1.000 45.41559 174 SER A O 1
ATOM 1322 N N . SER A 1 175 ? -0.97396 27.69781 -28.17813 1.000 39.55431 175 SER A N 1
ATOM 1323 C CA . SER A 1 175 ? -0.28569 28.80541 -27.52813 1.000 41.00948 175 SER A CA 1
ATOM 1324 C C . SER A 1 175 ? -1.12824 29.40545 -26.40698 1.000 41.33464 175 SER A C 1
ATOM 1325 O O . SER A 1 175 ? -2.30160 29.73032 -26.62001 1.000 36.88600 175 SER A O 1
ATOM 1328 N N . ASP A 1 176 ? -0.51535 29.56762 -25.22879 1.000 39.17437 176 ASP A N 1
ATOM 1329 C CA . ASP A 1 176 ? -1.06887 30.42299 -24.18481 1.000 40.07480 176 ASP A CA 1
ATOM 1330 C C . ASP A 1 176 ? -0.88211 31.88564 -24.56165 1.000 42.12447 176 ASP A C 1
ATOM 1331 O O . ASP A 1 176 ? 0.03419 32.24490 -25.30647 1.000 40.59786 176 ASP A O 1
ATOM 1336 N N . PHE A 1 177 ? -1.76269 32.73601 -24.03541 1.000 32.80443 177 PHE A N 1
ATOM 1337 C CA . PHE A 1 177 ? -1.59126 34.17802 -24.15579 1.000 38.51455 177 PHE A CA 1
ATOM 1338 C C . PHE A 1 177 ? -2.45132 34.86303 -23.10794 1.000 39.74926 177 PHE A C 1
ATOM 1339 O O . PHE A 1 177 ? -3.45814 34.31692 -22.65037 1.000 37.54158 177 PHE A O 1
ATOM 1347 N N . ASN A 1 178 ? -2.06468 36.08416 -22.76927 1.000 35.66134 178 ASN A N 1
ATOM 1348 C CA . ASN A 1 178 ? -2.74342 36.83240 -21.73000 1.000 41.52075 178 ASN A CA 1
ATOM 1349 C C . ASN A 1 178 ? -3.78449 37.75262 -22.35049 1.000 44.43052 178 ASN A C 1
ATOM 1350 O O . ASN A 1 178 ? -3.51901 38.43144 -23.34548 1.000 40.94023 178 ASN A O 1
ATOM 1355 N N . ARG A 1 179 ? -4.96759 37.77815 -21.74356 1.000 39.68166 179 ARG A N 1
ATOM 1356 C CA . ARG A 1 179 ? -6.08336 38.58958 -22.20804 1.000 39.40477 179 ARG A CA 1
ATOM 1357 C C . ARG A 1 179 ? -6.44535 39.58815 -21.11667 1.000 41.29054 179 ARG A C 1
ATOM 1358 O O . ARG A 1 179 ? -6.86079 39.19158 -20.02226 1.000 38.65915 179 ARG A O 1
ATOM 1366 N N . ASN A 1 180 ? -6.28223 40.87326 -21.40019 1.000 38.02828 180 ASN A N 1
ATOM 1367 C CA . ASN A 1 180 ? -6.77970 41.90673 -20.49790 1.000 40.90449 180 ASN A CA 1
ATOM 1368 C C . ASN A 1 180 ? -8.25129 42.11556 -20.83377 1.000 39.51486 180 ASN A C 1
ATOM 1369 O O . ASN A 1 180 ? -8.57530 42.68136 -21.88127 1.000 38.27826 180 ASN A O 1
ATOM 1374 N N . THR A 1 181 ? -9.15248 41.62549 -19.96772 1.000 37.63067 181 THR A N 1
ATOM 1375 C CA . THR A 1 181 ? -10.55906 41.64534 -20.36457 1.000 34.46377 181 THR A CA 1
ATOM 1376 C C . THR A 1 181 ? -11.16106 43.04362 -20.39216 1.000 31.90740 181 THR A C 1
ATOM 1377 O O . THR A 1 181 ? -12.35089 43.16333 -20.69758 1.000 34.65755 181 THR A O 1
ATOM 1381 N N . VAL A 1 182 ? -10.39150 44.09378 -20.09070 1.000 32.28107 182 VAL A N 1
ATOM 1382 C CA . VAL A 1 182 ? -10.80061 45.44916 -20.46726 1.000 37.20055 182 VAL A CA 1
ATOM 1383 C C . VAL A 1 182 ? -11.16908 45.50857 -21.94674 1.000 37.09115 182 VAL A C 1
ATOM 1384 O O . VAL A 1 182 ? -12.04995 46.28438 -22.35326 1.000 38.95765 182 VAL A O 1
ATOM 1388 N N . LEU A 1 183 ? -10.51607 44.68518 -22.77316 1.000 37.33568 183 LEU A N 1
ATOM 1389 C CA . LEU A 1 183 ? -10.81046 44.62342 -24.20256 1.000 37.71467 183 LEU A CA 1
ATOM 1390 C C . LEU A 1 183 ? -12.19572 44.07009 -24.50037 1.000 41.14151 183 LEU A C 1
ATOM 1391 O O . LEU A 1 183 ? -12.71082 44.26825 -25.60874 1.000 43.67261 183 LEU A O 1
ATOM 1396 N N . ASP A 1 184 ? -12.79377 43.34669 -23.56347 1.000 41.74715 184 ASP A N 1
ATOM 1397 C CA . ASP A 1 184 ? -14.03965 42.64822 -23.84217 1.000 40.45945 184 ASP A CA 1
ATOM 1398 C C . ASP A 1 184 ? -15.26896 43.34627 -23.28340 1.000 42.27583 184 ASP A C 1
ATOM 1399 O O . ASP A 1 184 ? -16.33813 43.30089 -23.90345 1.000 44.06198 184 ASP A O 1
ATOM 1404 N N . GLY A 1 185 ? -15.14439 44.03201 -22.16862 1.000 40.72798 185 GLY A N 1
ATOM 1405 C CA . GLY A 1 185 ? -16.29713 44.70509 -21.60670 1.000 35.99500 185 GLY A CA 1
ATOM 1406 C C . GLY A 1 185 ? -16.07192 45.02987 -20.15789 1.000 36.66725 185 GLY A C 1
ATOM 1407 O O . GLY A 1 185 ? -15.14481 44.53037 -19.51395 1.000 33.56505 185 GLY A O 1
ATOM 1408 N N . ILE A 1 186 ? -16.94239 45.89830 -19.64157 1.000 38.33070 186 ILE A N 1
ATOM 1409 C CA . ILE A 1 186 ? -16.77304 46.38057 -18.27774 1.000 37.83811 186 ILE A CA 1
ATOM 1410 C C . ILE A 1 186 ? -17.08582 45.27436 -17.27541 1.000 33.17926 186 ILE A C 1
ATOM 1411 O O . ILE A 1 186 ? -16.44326 45.17324 -16.22654 1.000 34.21160 186 ILE A O 1
ATOM 1416 N N . ILE A 1 187 ? -18.04527 44.41002 -17.58657 1.000 35.46050 187 ILE A N 1
ATOM 1417 C CA . ILE A 1 187 ? -18.39470 43.33321 -16.65821 1.000 33.44220 187 ILE A CA 1
ATOM 1418 C C . ILE A 1 187 ? -17.19605 42.40739 -16.44545 1.000 32.51000 187 ILE A C 1
ATOM 1419 O O . ILE A 1 187 ? -16.73920 42.27749 -15.29658 1.000 33.21237 187 ILE A O 1
ATOM 1424 N N . PRO A 1 188 ? -16.62746 41.76344 -17.48810 1.000 34.08449 188 PRO A N 1
ATOM 1425 C CA . PRO A 1 188 ? -15.43963 40.91763 -17.24241 1.000 29.60701 188 PRO A CA 1
ATOM 1426 C C . PRO A 1 188 ? -14.28022 41.67654 -16.62045 1.000 30.33245 188 PRO A C 1
ATOM 1427 O O . PRO A 1 188 ? -13.54498 41.12349 -15.79079 1.000 33.96057 188 PRO A O 1
ATOM 1431 N N . ALA A 1 189 ? -14.09046 42.93630 -17.00480 1.000 30.80791 189 ALA A N 1
ATOM 1432 C CA . ALA A 1 189 ? -13.00138 43.72164 -16.44137 1.000 36.00871 189 ALA A CA 1
ATOM 1433 C C . ALA A 1 189 ? -13.18170 43.95875 -14.94674 1.000 35.81996 189 ALA A C 1
ATOM 1434 O O . ALA A 1 189 ? -12.19902 44.24771 -14.25362 1.000 37.00328 189 ALA A O 1
ATOM 1436 N N . SER A 1 190 ? -14.40595 43.81814 -14.43077 1.000 33.43065 190 SER A N 1
ATOM 1437 C CA . SER A 1 190 ? -14.70679 44.15932 -13.04365 1.000 38.40630 190 SER A CA 1
ATOM 1438 C C . SER A 1 190 ? -14.61730 42.97765 -12.07526 1.000 37.89521 190 SER A C 1
ATOM 1439 O O . SER A 1 190 ? -14.91162 43.15929 -10.89260 1.000 37.68055 190 SER A O 1
ATOM 1442 N N . TYR A 1 191 ? -14.23760 41.78114 -12.53539 1.000 31.62237 191 TYR A N 1
ATOM 1443 C CA . TYR A 1 191 ? -13.93872 40.68059 -11.62840 1.000 30.72027 191 TYR A CA 1
ATOM 1444 C C . TYR A 1 191 ? -12.85923 39.74365 -12.16632 1.000 34.92911 191 TYR A C 1
ATOM 1445 O O . TYR A 1 191 ? -12.21475 39.04290 -11.37887 1.000 33.25031 191 TYR A O 1
ATOM 1454 N N . LEU A 1 192 ? -12.64838 39.69920 -13.48912 1.000 34.06671 192 LEU A N 1
ATOM 1455 C CA . LEU A 1 192 ? -11.59341 38.83893 -14.04153 1.000 35.47058 192 LEU A CA 1
ATOM 1456 C C . LEU A 1 192 ? -10.29563 39.58691 -14.29333 1.000 34.46093 192 LEU A C 1
ATOM 1457 O O . LEU A 1 192 ? -9.22266 39.07633 -13.96115 1.000 38.17461 192 LEU A O 1
ATOM 1462 N N . GLY A 1 193 ? -10.36302 40.79072 -14.85073 1.000 32.71473 193 GLY A N 1
ATOM 1463 C CA . GLY A 1 193 ? -9.13339 41.51720 -15.12509 1.000 38.64522 193 GLY A CA 1
ATOM 1464 C C . GLY A 1 193 ? -8.33035 40.77513 -16.17392 1.000 36.47528 193 GLY A C 1
ATOM 1465 O O . GLY A 1 193 ? -8.84079 40.44213 -17.25242 1.000 34.84401 193 GLY A O 1
ATOM 1466 N N . ASN A 1 194 ? -7.06635 40.49392 -15.84660 1.000 39.59381 194 ASN A N 1
ATOM 1467 C CA . ASN A 1 194 ? -6.18504 39.71660 -16.71237 1.000 37.98888 194 ASN A CA 1
ATOM 1468 C C . ASN A 1 194 ? -6.41283 38.23363 -16.48933 1.000 37.77335 194 ASN A C 1
ATOM 1469 O O . ASN A 1 194 ? -6.36843 37.75784 -15.35131 1.000 39.07155 194 ASN A O 1
ATOM 1474 N N . ILE A 1 195 ? -6.64568 37.50000 -17.57595 1.000 38.73138 195 ILE A N 1
ATOM 1475 C CA . ILE A 1 195 ? -6.79460 36.05306 -17.51550 1.000 34.96882 195 ILE A CA 1
ATOM 1476 C C . ILE A 1 195 ? -5.82791 35.42975 -18.51347 1.000 36.34545 195 ILE A C 1
ATOM 1477 O O . ILE A 1 195 ? -5.41830 36.06174 -19.48583 1.000 37.84092 195 ILE A O 1
ATOM 1482 N N . THR A 1 196 ? -5.44446 34.18341 -18.25326 1.000 34.95396 196 THR A N 1
ATOM 1483 C CA . THR A 1 196 ? -4.63389 33.41737 -19.19233 1.000 41.44106 196 THR A CA 1
ATOM 1484 C C . THR A 1 196 ? -5.54019 32.48486 -19.98401 1.000 38.47678 196 THR A C 1
ATOM 1485 O O . THR A 1 196 ? -6.31219 31.71416 -19.40091 1.000 37.42928 196 THR A O 1
ATOM 1489 N N . LEU A 1 197 ? -5.46567 32.58639 -21.30250 1.000 33.76310 197 LEU A N 1
ATOM 1490 C CA . LEU A 1 197 ? -6.20366 31.75097 -22.23671 1.000 36.64614 197 LEU A CA 1
ATOM 1491 C C . LEU A 1 197 ? -5.22950 30.89986 -23.04090 1.000 39.51290 197 LEU A C 1
ATOM 1492 O O . LEU A 1 197 ? -4.02864 31.16681 -23.06945 1.000 38.18549 197 LEU A O 1
ATOM 1497 N N . LYS A 1 198 ? -5.76262 29.88060 -23.70918 1.000 35.37809 198 LYS A N 1
ATOM 1498 C CA . LYS A 1 198 ? -4.98735 29.04118 -24.61598 1.000 36.51911 198 LYS A CA 1
ATOM 1499 C C . LYS A 1 198 ? -5.78219 28.81985 -25.89707 1.000 39.53650 198 LYS A C 1
ATOM 1500 O O . LYS A 1 198 ? -6.99051 28.56358 -25.84455 1.000 38.85161 198 LYS A O 1
ATOM 1506 N N . THR A 1 199 ? -5.11548 28.92176 -27.04974 1.000 38.28624 199 THR A N 1
ATOM 1507 C CA . THR A 1 199 ? -5.77000 28.64786 -28.32301 1.000 36.57870 199 THR A CA 1
ATOM 1508 C C . THR A 1 199 ? -5.03020 27.55724 -29.08833 1.000 37.99205 199 THR A C 1
ATOM 1509 O O . THR A 1 199 ? -3.79731 27.50969 -29.10840 1.000 39.39693 199 THR A O 1
ATOM 1513 N N . GLU A 1 200 ? -5.80918 26.65023 -29.66921 1.000 38.87713 200 GLU A N 1
ATOM 1514 C CA . GLU A 1 200 ? -5.31068 25.53963 -30.46007 1.000 38.21438 200 GLU A CA 1
ATOM 1515 C C . GLU A 1 200 ? -6.09194 25.53806 -31.75885 1.000 35.91054 200 GLU A C 1
ATOM 1516 O O . GLU A 1 200 ? -7.31576 25.70352 -31.74520 1.000 33.52978 200 GLU A O 1
ATOM 1522 N N . GLY A 1 201 ? -5.38550 25.39317 -32.87049 1.000 32.60056 201 GLY A N 1
ATOM 1523 C CA . GLY A 1 201 ? -5.99000 25.61004 -34.16859 1.000 37.27034 201 GLY A CA 1
ATOM 1524 C C . GLY A 1 201 ? -4.93460 25.57105 -35.25276 1.000 36.43334 201 GLY A C 1
ATOM 1525 O O . GLY A 1 201 ? -3.76518 25.28722 -34.98969 1.000 34.27704 201 GLY A O 1
ATOM 1526 N N . VAL A 1 202 ? -5.38042 25.83626 -36.48265 1.000 39.13458 202 VAL A N 1
ATOM 1527 C CA . VAL A 1 202 ? -4.52520 25.79288 -37.66687 1.000 37.29579 202 VAL A CA 1
ATOM 1528 C C . VAL A 1 202 ? -4.50891 27.17554 -38.29551 1.000 37.15620 202 VAL A C 1
ATOM 1529 O O . VAL A 1 202 ? -5.56708 27.74024 -38.59219 1.000 36.97686 202 VAL A O 1
ATOM 1533 N N . LEU A 1 203 ? -3.30930 27.71898 -38.48458 1.000 37.32104 203 LEU A N 1
ATOM 1534 C CA . LEU A 1 203 ? -3.09692 28.97020 -39.19198 1.000 31.56831 203 LEU A CA 1
ATOM 1535 C C . LEU A 1 203 ? -2.46481 28.65213 -40.55006 1.000 38.25949 203 LEU A C 1
ATOM 1536 O O . LEU A 1 203 ? -1.37462 28.06380 -40.61367 1.000 34.58378 203 LEU A O 1
ATOM 1541 N N . SER A 1 204 ? -3.14782 29.02570 -41.62873 1.000 35.20254 204 SER A N 1
ATOM 1542 C CA . SER A 1 204 ? -2.61681 28.88650 -42.98195 1.000 41.14384 204 SER A CA 1
ATOM 1543 C C . SER A 1 204 ? -2.34871 30.26648 -43.55787 1.000 42.59497 204 SER A C 1
ATOM 1544 O O . SER A 1 204 ? -3.17356 31.17654 -43.40418 1.000 41.45909 204 SER A O 1
ATOM 1547 N N . ILE A 1 205 ? -1.19656 30.41771 -44.21973 1.000 39.73501 205 ILE A N 1
ATOM 1548 C CA . ILE A 1 205 ? -0.82331 31.65717 -44.89693 1.000 38.61902 205 ILE A CA 1
ATOM 1549 C C . ILE A 1 205 ? -0.36189 31.31160 -46.31075 1.000 44.69273 205 ILE A C 1
ATOM 1550 O O . ILE A 1 205 ? 0.62147 30.58100 -46.48912 1.000 40.85525 205 ILE A O 1
ATOM 1555 N N . SER A 1 206 ? -1.07868 31.82930 -47.30611 1.000 43.64899 206 SER A N 1
ATOM 1556 C CA . SER A 1 206 ? -0.76604 31.60007 -48.70824 1.000 42.11118 206 SER A CA 1
ATOM 1557 C C . SER A 1 206 ? 0.43457 32.44238 -49.13735 1.000 43.20564 206 SER A C 1
ATOM 1558 O O . SER A 1 206 ? 0.79429 33.41488 -48.46385 1.000 43.13545 206 SER A O 1
ATOM 1561 N N . PRO A 1 207 ? 1.07267 32.09057 -50.26857 1.000 42.93603 207 PRO A N 1
ATOM 1562 C CA . PRO A 1 207 ? 2.22762 32.88213 -50.73458 1.000 40.85872 207 PRO A CA 1
ATOM 1563 C C . PRO A 1 207 ? 1.93566 34.36413 -50.86975 1.000 42.64391 207 PRO A C 1
ATOM 1564 O O . PRO A 1 207 ? 2.81782 35.19166 -50.59950 1.000 40.02119 207 PRO A O 1
ATOM 1568 N N . ASP A 1 208 ? 0.71152 34.71929 -51.28088 1.000 46.29832 208 ASP A N 1
ATOM 1569 C CA . ASP A 1 208 ? 0.29487 36.10686 -51.46643 1.000 49.08266 208 ASP A CA 1
ATOM 1570 C C . ASP A 1 208 ? -0.01998 36.81924 -50.15379 1.000 53.14303 208 ASP A C 1
ATOM 1571 O O . ASP A 1 208 ? -0.45541 37.97664 -50.18680 1.000 52.09216 208 ASP A O 1
ATOM 1575 N N . GLY A 1 209 ? 0.17401 36.16848 -49.00446 1.000 48.70995 209 GLY A N 1
ATOM 1576 C CA . GLY A 1 209 ? -0.00087 36.82845 -47.72786 1.000 46.33693 209 GLY A CA 1
ATOM 1577 C C . GLY A 1 209 ? -1.40980 36.81502 -47.16584 1.000 46.58456 209 GLY A C 1
ATOM 1578 O O . GLY A 1 209 ? -1.62779 37.37409 -46.08213 1.000 45.34348 209 GLY A O 1
ATOM 1579 N N . ALA A 1 210 ? -2.37464 36.22202 -47.86692 1.000 44.46688 210 ALA A N 1
ATOM 1580 C CA . ALA A 1 210 ? -3.68843 36.00129 -47.27408 1.000 47.12448 210 ALA A CA 1
ATOM 1581 C C . ALA A 1 210 ? -3.58485 34.93680 -46.18733 1.000 45.53335 210 ALA A C 1
ATOM 1582 O O . ALA A 1 210 ? -2.89534 33.92614 -46.35634 1.000 45.47580 210 ALA A O 1
ATOM 1584 N N . TRP A 1 211 ? -4.25636 35.16220 -45.05686 1.000 43.56382 211 TRP A N 1
ATOM 1585 C CA . TRP A 1 211 ? -4.18682 34.20105 -43.96943 1.000 41.44126 211 TRP A CA 1
ATOM 1586 C C . TRP A 1 211 ? -5.56541 33.90083 -43.40057 1.000 43.79307 211 TRP A C 1
ATOM 1587 O O . TRP A 1 211 ? -6.50421 34.70416 -43.48456 1.000 41.20319 211 TRP A O 1
ATOM 1598 N N . SER A 1 212 ? -5.66441 32.71108 -42.82700 1.000 43.41496 212 SER A N 1
ATOM 1599 C CA . SER A 1 212 ? -6.87494 32.22463 -42.19666 1.000 43.29417 212 SER A CA 1
ATOM 1600 C C . SER A 1 212 ? -6.47176 31.44443 -40.95235 1.000 43.67584 212 SER A C 1
ATOM 1601 O O . SER A 1 212 ? -5.46796 30.71865 -40.96298 1.000 37.30346 212 SER A O 1
ATOM 1604 N N . TYR A 1 213 ? -7.23486 31.62374 -39.87007 1.000 37.04712 213 TYR A N 1
ATOM 1605 C CA . TYR A 1 213 ? -7.03049 30.87905 -38.63237 1.000 35.69361 213 TYR A CA 1
ATOM 1606 C C . TYR A 1 213 ? -8.35778 30.27406 -38.21039 1.000 40.37876 213 TYR A C 1
ATOM 1607 O O . TYR A 1 213 ? -9.38743 30.95757 -38.22203 1.000 36.33745 213 TYR A O 1
ATOM 1616 N N . ASN A 1 214 ? -8.33588 28.99868 -37.84726 1.000 38.36913 214 ASN A N 1
ATOM 1617 C CA . ASN A 1 214 ? -9.52305 28.32998 -37.34210 1.000 42.79866 214 ASN A CA 1
ATOM 1618 C C . ASN A 1 214 ? -9.12265 27.52991 -36.11541 1.000 42.86901 214 ASN A C 1
ATOM 1619 O O . ASN A 1 214 ? -8.13101 26.79197 -36.14684 1.000 38.93820 214 ASN A O 1
ATOM 1624 N N . GLY A 1 215 ? -9.88799 27.67690 -35.04358 1.000 39.71289 215 GLY A N 1
ATOM 1625 C CA . GLY A 1 215 ? -9.60516 26.91959 -33.84702 1.000 39.19041 215 GLY A CA 1
ATOM 1626 C C . GLY A 1 215 ? -10.52802 27.30781 -32.71624 1.000 45.12871 215 GLY A C 1
ATOM 1627 O O . GLY A 1 215 ? -11.62160 27.83707 -32.92994 1.000 36.99009 215 GLY A O 1
ATOM 1628 N N . GLY A 1 216 ? -10.05786 27.02436 -31.49975 1.000 39.87126 216 GLY A N 1
ATOM 1629 C CA . GLY A 1 216 ? -10.83531 27.26132 -30.31112 1.000 38.92353 216 GLY A CA 1
ATOM 1630 C C . GLY A 1 216 ? -9.96715 27.89663 -29.24348 1.000 41.13939 216 GLY A C 1
ATOM 1631 O O . GLY A 1 216 ? -8.73542 27.89587 -29.31694 1.000 36.00964 216 GLY A O 1
ATOM 1632 N N . ILE A 1 217 ? -10.64159 28.45211 -28.24403 1.000 39.99585 217 ILE A N 1
ATOM 1633 C CA . ILE A 1 217 ? -10.00089 29.12859 -27.12603 1.000 37.05636 217 ILE A CA 1
ATOM 1634 C C . ILE A 1 217 ? -10.54790 28.52729 -25.83394 1.000 43.00655 217 ILE A C 1
ATOM 1635 O O . ILE A 1 217 ? -11.75904 28.29257 -25.70805 1.000 34.14860 217 ILE A O 1
ATOM 1640 N N . ARG A 1 218 ? -9.64746 28.22346 -24.90747 1.000 40.26591 218 ARG A N 1
ATOM 1641 C CA . ARG A 1 218 ? -9.99222 27.75769 -23.57951 1.000 39.83471 218 ARG A CA 1
ATOM 1642 C C . ARG A 1 218 ? -9.32680 28.68693 -22.56969 1.000 41.22657 218 ARG A C 1
ATOM 1643 O O . ARG A 1 218 ? -8.41276 29.44419 -22.91078 1.000 38.50297 218 ARG A O 1
ATOM 1651 N N . ALA A 1 219 ? -9.80477 28.63958 -21.32433 1.000 36.69389 219 ALA A N 1
ATOM 1652 C CA . ALA A 1 219 ? -9.33907 29.52668 -20.26991 1.000 35.00400 219 ALA A CA 1
ATOM 1653 C C . ALA A 1 219 ? -8.80005 28.72551 -19.08918 1.000 37.44436 219 ALA A C 1
ATOM 1654 O O . ALA A 1 219 ? -9.39685 27.72425 -18.67838 1.000 38.34181 219 ALA A O 1
ATOM 1656 N N . TYR A 1 220 ? -7.67414 29.16644 -18.53661 1.000 33.83352 220 TYR A N 1
ATOM 1657 C CA . TYR A 1 220 ? -7.20404 28.57336 -17.29170 1.000 35.13935 220 TYR A CA 1
ATOM 1658 C C . TYR A 1 220 ? -8.04489 29.08028 -16.11393 1.000 34.04178 220 TYR A C 1
ATOM 1659 O O . TYR A 1 220 ? -8.68503 30.12772 -16.18687 1.000 35.33137 220 TYR A O 1
ATOM 1668 N N . ASN A 1 221 ? -8.05819 28.30721 -15.02873 1.000 37.93514 221 ASN A N 1
ATOM 1669 C CA . ASN A 1 221 ? -8.68126 28.77515 -13.79121 1.000 37.08169 221 ASN A CA 1
ATOM 1670 C C . ASN A 1 221 ? -8.04755 30.09349 -13.37086 1.000 39.92141 221 ASN A C 1
ATOM 1671 O O . ASN A 1 221 ? -6.82494 30.25229 -13.42327 1.000 40.34464 221 ASN A O 1
ATOM 1676 N N . ASP A 1 222 ? -8.87744 31.05176 -12.97487 1.000 37.04744 222 ASP A N 1
ATOM 1677 C CA . ASP A 1 222 ? -8.40032 32.36890 -12.59243 1.000 35.18832 222 ASP A CA 1
ATOM 1678 C C . ASP A 1 222 ? -8.51429 32.53992 -11.08423 1.000 41.64471 222 ASP A C 1
ATOM 1679 O O . ASP A 1 222 ? -9.56992 32.25597 -10.50020 1.000 37.24037 222 ASP A O 1
ATOM 1684 N N . LEU A 1 223 ? -7.43951 33.01987 -10.45830 1.000 36.75597 223 LEU A N 1
ATOM 1685 C CA . LEU A 1 223 ? -7.46498 33.25613 -9.02413 1.000 36.00890 223 LEU A CA 1
ATOM 1686 C C . LEU A 1 223 ? -8.08776 34.61837 -8.75035 1.000 35.89528 223 LEU A C 1
ATOM 1687 O O . LEU A 1 223 ? -7.59868 35.64678 -9.23252 1.000 35.88831 223 LEU A O 1
ATOM 1692 N N . TYR A 1 224 ? -9.17583 34.62770 -7.98141 1.000 33.17606 224 TYR A N 1
ATOM 1693 C CA . TYR A 1 224 ? -9.78578 35.87556 -7.54842 1.000 30.14815 224 TYR A CA 1
ATOM 1694 C C . TYR A 1 224 ? -9.12521 36.27547 -6.23725 1.000 35.03481 224 TYR A C 1
ATOM 1695 O O . TYR A 1 224 ? -9.45903 35.74217 -5.17221 1.000 34.16032 224 TYR A O 1
ATOM 1704 N N . ASP A 1 225 ? -8.19182 37.22769 -6.29265 1.000 36.47334 225 ASP A N 1
ATOM 1705 C CA . ASP A 1 225 ? -7.53276 37.62754 -5.05245 1.000 37.95331 225 ASP A CA 1
ATOM 1706 C C . ASP A 1 225 ? -7.00269 39.05251 -5.14677 1.000 36.88987 225 ASP A C 1
ATOM 1707 O O . ASP A 1 225 ? -5.94490 39.36672 -4.59635 1.000 42.47091 225 ASP A O 1
ATOM 1709 N N . ALA A 1 226 ? -7.74545 39.94043 -5.81087 1.000 41.99206 226 ALA A N 1
ATOM 1710 C CA . ALA A 1 226 ? -7.27296 41.30784 -6.00310 1.000 40.67456 226 ALA A CA 1
ATOM 1711 C C . ALA A 1 226 ? -7.13093 42.04507 -4.67241 1.000 43.47686 226 ALA A C 1
ATOM 1712 O O . ALA A 1 226 ? -7.84849 41.77463 -3.70226 1.000 40.44868 226 ALA A O 1
ATOM 1714 N N . ASN A 1 227 ? -6.19232 42.99418 -4.63750 1.000 43.23127 227 ASN A N 1
ATOM 1715 C CA . ASN A 1 227 ? -5.90781 43.77037 -3.42635 1.000 44.85939 227 ASN A CA 1
ATOM 1716 C C . ASN A 1 227 ? -6.93613 44.88856 -3.27533 1.000 38.50730 227 ASN A C 1
ATOM 1717 O O . ASN A 1 227 ? -7.68231 45.18045 -4.21188 1.000 39.13947 227 ASN A O 1
ATOM 1722 N N . PRO A 1 228 ? -7.01211 45.53453 -2.10010 1.000 41.67880 228 PRO A N 1
ATOM 1723 C CA . PRO A 1 228 ? -8.06633 46.54644 -1.90368 1.000 38.45816 228 PRO A CA 1
ATOM 1724 C C . PRO A 1 228 ? -8.02522 47.67185 -2.91719 1.000 41.38635 228 PRO A C 1
ATOM 1725 O O . PRO A 1 228 ? -9.07152 48.26199 -3.22926 1.000 36.35100 228 PRO A O 1
ATOM 1729 N N . SER A 1 229 ? -6.84331 47.98665 -3.44841 1.000 39.99531 229 SER A N 1
ATOM 1730 C CA . SER A 1 229 ? -6.74319 49.03792 -4.45180 1.000 42.23600 229 SER A CA 1
ATOM 1731 C C . SER A 1 229 ? -7.46553 48.64298 -5.73889 1.000 36.69204 229 SER A C 1
ATOM 1732 O O . SER A 1 229 ? -8.19207 49.44873 -6.32890 1.000 35.76732 229 SER A O 1
ATOM 1735 N N . THR A 1 230 ? -7.26944 47.40731 -6.19844 1.000 38.24904 230 THR A N 1
ATOM 1736 C CA . THR A 1 230 ? -7.96909 46.96756 -7.40391 1.000 39.34019 230 THR A CA 1
ATOM 1737 C C . THR A 1 230 ? -9.48143 46.92950 -7.18169 1.000 38.49054 230 THR A C 1
ATOM 1738 O O . THR A 1 230 ? -10.24980 47.30278 -8.07291 1.000 39.81359 230 THR A O 1
ATOM 1742 N N . HIS A 1 231 ? -9.93196 46.49713 -5.99263 1.000 36.01238 231 HIS A N 1
ATOM 1743 C CA . HIS A 1 231 ? -11.36712 46.47138 -5.72565 1.000 38.44629 231 HIS A CA 1
ATOM 1744 C C . HIS A 1 231 ? -11.95655 47.87266 -5.76180 1.000 36.74199 231 HIS A C 1
ATOM 1745 O O . HIS A 1 231 ? -13.03234 48.08413 -6.33113 1.000 35.53109 231 HIS A O 1
ATOM 1752 N N . ARG A 1 232 ? -11.25402 48.84977 -5.17986 1.000 37.16977 232 ARG A N 1
ATOM 1753 C CA . ARG A 1 232 ? -11.70267 50.23547 -5.27302 1.000 38.15114 232 ARG A CA 1
ATOM 1754 C C . ARG A 1 232 ? -11.83321 50.68911 -6.72819 1.000 40.50053 232 ARG A C 1
ATOM 1755 O O . ARG A 1 232 ? -12.81789 51.33987 -7.09406 1.000 41.39382 232 ARG A O 1
ATOM 1760 N N . ASP A 1 233 ? -10.84738 50.36972 -7.57908 1.000 40.69660 233 ASP A N 1
ATOM 1761 C CA . ASP A 1 233 ? -10.94520 50.79887 -8.97456 1.000 43.10471 233 ASP A CA 1
ATOM 1762 C C . ASP A 1 233 ? -12.10601 50.11914 -9.69412 1.000 45.41614 233 ASP A C 1
ATOM 1763 O O . ASP A 1 233 ? -12.76077 50.74312 -10.53900 1.000 44.07979 233 ASP A O 1
ATOM 1768 N N . ARG A 1 234 ? -12.37030 48.84688 -9.38024 1.000 40.31383 234 ARG A N 1
ATOM 1769 C CA . ARG A 1 234 ? -13.41776 48.08836 -10.05187 1.000 37.81651 234 ARG A CA 1
ATOM 1770 C C . ARG A 1 234 ? -14.79950 48.34997 -9.45155 1.000 38.37001 234 ARG A C 1
ATOM 1771 O O . ARG A 1 234 ? -15.77371 48.51702 -10.19387 1.000 34.58407 234 ARG A O 1
ATOM 1779 N N . LEU A 1 235 ? -14.90865 48.44562 -8.13152 1.000 34.66488 235 LEU A N 1
ATOM 1780 C CA . LEU A 1 235 ? -16.21892 48.61575 -7.49872 1.000 32.90548 235 LEU A CA 1
ATOM 1781 C C . LEU A 1 235 ? -16.42487 49.96458 -6.82525 1.000 35.50331 235 LEU A C 1
ATOM 1782 O O . LEU A 1 235 ? -17.56617 50.42634 -6.74858 1.000 39.14703 235 LEU A O 1
ATOM 1787 N N . GLY A 1 236 ? -15.37340 50.61726 -6.34736 1.000 36.78422 236 GLY A N 1
ATOM 1788 C CA . GLY A 1 236 ? -15.50638 51.89800 -5.68015 1.000 38.00125 236 GLY A CA 1
ATOM 1789 C C . GLY A 1 236 ? -15.12690 51.80397 -4.20916 1.000 39.26926 236 GLY A C 1
ATOM 1790 O O . GLY A 1 236 ? -14.82060 50.73481 -3.67525 1.000 37.11951 236 GLY A O 1
ATOM 1791 N N . GLU A 1 237 ? -15.17554 52.96246 -3.54729 1.000 39.90898 237 GLU A N 1
ATOM 1792 C CA . GLU A 1 237 ? -14.64556 53.05082 -2.18941 1.000 40.83528 237 GLU A CA 1
ATOM 1793 C C . GLU A 1 237 ? -15.42041 52.17587 -1.21946 1.000 39.06098 237 GLU A C 1
ATOM 1794 O O . GLU A 1 237 ? -14.83644 51.64578 -0.26800 1.000 40.33269 237 GLU A O 1
ATOM 1797 N N . TRP A 1 238 ? -16.72659 52.00230 -1.44772 1.000 39.70858 238 TRP A N 1
ATOM 1798 C CA . TRP A 1 238 ? -17.54200 51.20025 -0.54444 1.000 37.94357 238 TRP A CA 1
ATOM 1799 C C . TRP A 1 238 ? -16.94822 49.81635 -0.37036 1.000 41.30398 238 TRP A C 1
ATOM 1800 O O . TRP A 1 238 ? -17.01099 49.24496 0.72277 1.000 38.37813 238 TRP A O 1
ATOM 1811 N N . SER A 1 239 ? -16.33075 49.27443 -1.42421 1.000 34.53434 239 SER A N 1
ATOM 1812 C CA . SER A 1 239 ? -15.80281 47.92238 -1.33010 1.000 32.00169 239 SER A CA 1
ATOM 1813 C C . SER A 1 239 ? -14.67846 47.81267 -0.29973 1.000 36.40004 239 SER A C 1
ATOM 1814 O O . SER A 1 239 ? -14.51539 46.75244 0.31496 1.000 33.25170 239 SER A O 1
ATOM 1817 N N . THR A 1 240 ? -13.91918 48.89083 -0.06347 1.000 34.95008 240 THR A N 1
ATOM 1818 C CA . THR A 1 240 ? -12.77228 48.79268 0.84316 1.000 36.67921 240 THR A CA 1
ATOM 1819 C C . THR A 1 240 ? -13.20679 48.64804 2.30031 1.000 35.84084 240 THR A C 1
ATOM 1820 O O . THR A 1 240 ? -12.60162 47.87995 3.06279 1.000 34.34463 240 THR A O 1
ATOM 1824 N N . GLY A 1 241 ? -14.22952 49.39272 2.71738 1.000 36.21821 241 GLY A N 1
ATOM 1825 C CA . GLY A 1 241 ? -14.70547 49.25527 4.08653 1.000 37.31357 241 GLY A CA 1
ATOM 1826 C C . GLY A 1 241 ? -15.30371 47.88520 4.34503 1.000 33.69931 241 GLY A C 1
ATOM 1827 O O . GLY A 1 241 ? -15.05346 47.26887 5.38213 1.000 33.37886 241 GLY A O 1
ATOM 1828 N N . VAL A 1 242 ? -16.08282 47.38302 3.38892 1.000 31.84312 242 VAL A N 1
ATOM 1829 C CA . VAL A 1 242 ? -16.59486 46.01720 3.46755 1.000 34.49226 242 VAL A CA 1
ATOM 1830 C C . VAL A 1 242 ? -15.44673 45.02142 3.56130 1.000 31.83704 242 VAL A C 1
ATOM 1831 O O . VAL A 1 242 ? -15.44370 44.12370 4.40683 1.000 29.76212 242 VAL A O 1
ATOM 1835 N N . LEU A 1 243 ? -14.45005 45.16993 2.68468 1.000 32.58943 243 LEU A N 1
ATOM 1836 C CA . LEU A 1 243 ? -13.31483 44.25487 2.67985 1.000 35.42276 243 LEU A CA 1
ATOM 1837 C C . LEU A 1 243 ? -12.55316 44.31359 4.00243 1.000 33.23479 243 LEU A C 1
ATOM 1838 O O . LEU A 1 243 ? -12.14789 43.28002 4.54117 1.000 36.83341 243 LEU A O 1
ATOM 1843 N N . ASP A 1 244 ? -12.36864 45.50980 4.55506 1.000 35.23951 244 ASP A N 1
ATOM 1844 C CA . ASP A 1 244 ? -11.63589 45.62864 5.81716 1.000 39.23426 244 ASP A CA 1
ATOM 1845 C C . ASP A 1 244 ? -12.31885 44.84699 6.94240 1.000 39.45358 244 ASP A C 1
ATOM 1846 O O . ASP A 1 244 ? -11.67058 44.08925 7.67705 1.000 41.00046 244 ASP A O 1
ATOM 1851 N N . LYS A 1 245 ? -13.63721 45.00325 7.07811 1.000 37.99481 245 LYS A N 1
ATOM 1852 C CA . LYS A 1 245 ? -14.36252 44.37802 8.18273 1.000 37.01429 245 LYS A CA 1
ATOM 1853 C C . LYS A 1 245 ? -14.57361 42.88483 7.96210 1.000 36.40835 245 LYS A C 1
ATOM 1854 O O . LYS A 1 245 ? -14.43500 42.09192 8.89930 1.000 42.90664 245 LYS A O 1
ATOM 1860 N N . PHE A 1 246 ? -14.91126 42.46594 6.74602 1.000 35.16748 246 PHE A N 1
ATOM 1861 C CA . PHE A 1 246 ? -15.32687 41.08355 6.57150 1.000 33.56142 246 PHE A CA 1
ATOM 1862 C C . PHE A 1 246 ? -14.24508 40.18418 5.99854 1.000 34.94943 246 PHE A C 1
ATOM 1863 O O . PHE A 1 246 ? -14.29787 38.97139 6.23734 1.000 37.31369 246 PHE A O 1
ATOM 1871 N N . ASN A 1 247 ? -13.25574 40.75356 5.29590 1.000 35.49508 247 ASN A N 1
ATOM 1872 C CA . ASN A 1 247 ? -12.06317 40.05986 4.80055 1.000 39.42539 247 ASN A CA 1
ATOM 1873 C C . ASN A 1 247 ? -12.34679 39.11823 3.63934 1.000 39.11157 247 ASN A C 1
ATOM 1874 O O . ASN A 1 247 ? -13.42584 38.52800 3.55347 1.000 39.34470 247 ASN A O 1
ATOM 1879 N N . GLY A 1 248 ? -11.36987 38.96123 2.74934 1.000 39.89751 248 GLY A N 1
ATOM 1880 C CA . GLY A 1 248 ? -11.49309 38.08604 1.59907 1.000 36.41415 248 GLY A CA 1
ATOM 1881 C C . GLY A 1 248 ? -10.68288 36.81483 1.75902 1.000 37.38856 248 GLY A C 1
ATOM 1882 O O . GLY A 1 248 ? -9.65239 36.79494 2.43851 1.000 37.60545 248 GLY A O 1
ATOM 1883 N N . THR A 1 249 ? -11.17807 35.74457 1.14916 1.000 33.69727 249 THR A N 1
ATOM 1884 C CA . THR A 1 249 ? -10.45642 34.48868 1.00665 1.000 34.88950 249 THR A CA 1
ATOM 1885 C C . THR A 1 249 ? -10.30309 34.22666 -0.48497 1.000 38.03319 249 THR A C 1
ATOM 1886 O O . THR A 1 249 ? -11.32125 34.09038 -1.19145 1.000 30.96683 249 THR A O 1
ATOM 1890 N N . PRO A 1 250 ? -9.08120 34.18183 -1.01754 1.000 35.53898 250 PRO A N 1
ATOM 1891 C CA . PRO A 1 250 ? -8.91790 33.90980 -2.45016 1.000 33.15209 250 PRO A CA 1
ATOM 1892 C C . PRO A 1 250 ? -9.55475 32.58564 -2.83517 1.000 30.66887 250 PRO A C 1
ATOM 1893 O O . PRO A 1 250 ? -9.51843 31.60825 -2.08192 1.000 34.25536 250 PRO A O 1
ATOM 1897 N N . TYR A 1 251 ? -10.16839 32.56931 -4.01813 1.000 31.10198 251 TYR A N 1
ATOM 1898 C CA . TYR A 1 251 ? -10.76550 31.35278 -4.54681 1.000 33.32821 251 TYR A CA 1
ATOM 1899 C C . TYR A 1 251 ? -10.58028 31.34144 -6.05389 1.000 33.37020 251 TYR A C 1
ATOM 1900 O O . TYR A 1 251 ? -10.33368 32.37923 -6.67466 1.000 34.39275 251 TYR A O 1
ATOM 1909 N N . GLU A 1 252 ? -10.72191 30.15827 -6.64731 1.000 35.34957 252 GLU A N 1
ATOM 1910 C CA . GLU A 1 252 ? -10.51385 30.00315 -8.08302 1.000 34.47621 252 GLU A CA 1
ATOM 1911 C C . GLU A 1 252 ? -11.83335 30.07487 -8.83099 1.000 33.84681 252 GLU A C 1
ATOM 1912 O O . GLU A 1 252 ? -12.83537 29.49727 -8.39891 1.000 35.94302 252 GLU A O 1
ATOM 1918 N N . ILE A 1 253 ? -11.83318 30.78073 -9.95660 1.000 33.96185 253 ILE A N 1
ATOM 1919 C CA . ILE A 1 253 ? -12.97847 30.80344 -10.85783 1.000 35.65544 253 ILE A CA 1
ATOM 1920 C C . ILE A 1 253 ? -12.66254 29.88463 -12.02675 1.000 37.31840 253 ILE A C 1
ATOM 1921 O O . ILE A 1 253 ? -11.77745 30.17795 -12.84004 1.000 40.30298 253 ILE A O 1
ATOM 1926 N N . GLN A 1 254 ? -13.38806 28.77935 -12.11916 1.000 34.66182 254 GLN A N 1
ATOM 1927 C CA . GLN A 1 254 ? -13.21569 27.85475 -13.22839 1.000 40.11683 254 GLN A CA 1
ATOM 1928 C C . GLN A 1 254 ? -13.94915 28.40319 -14.44406 1.000 38.49738 254 GLN A C 1
ATOM 1929 O O . GLN A 1 254 ? -15.06976 28.90987 -14.32367 1.000 35.04964 254 GLN A O 1
ATOM 1935 N N . ILE A 1 255 ? -13.28847 28.37571 -15.60101 1.000 35.95441 255 ILE A N 1
ATOM 1936 C CA . ILE A 1 255 ? -13.88760 28.92038 -16.81915 1.000 34.73886 255 ILE A CA 1
ATOM 1937 C C . ILE A 1 255 ? -13.89274 27.81311 -17.86532 1.000 42.12419 255 ILE A C 1
ATOM 1938 O O . ILE A 1 255 ? -12.99822 27.76076 -18.72502 1.000 40.45977 255 ILE A O 1
ATOM 1943 N N . PRO A 1 256 ? -14.85986 26.90111 -17.81172 1.000 42.02221 256 PRO A N 1
ATOM 1944 C CA . PRO A 1 256 ? -14.86219 25.75591 -18.72290 1.000 36.00343 256 PRO A CA 1
ATOM 1945 C C . PRO A 1 256 ? -15.44616 26.10605 -20.08653 1.000 39.71996 256 PRO A C 1
ATOM 1946 O O . PRO A 1 256 ? -15.99609 27.18511 -20.32004 1.000 35.11261 256 PRO A O 1
ATOM 1950 N N . GLY A 1 257 ? -15.30837 25.15564 -21.00406 1.000 39.61324 257 GLY A N 1
ATOM 1951 C CA . GLY A 1 257 ? -15.85362 25.31765 -22.33081 1.000 35.81118 257 GLY A CA 1
ATOM 1952 C C . GLY A 1 257 ? -14.80919 25.81637 -23.31570 1.000 38.64075 257 GLY A C 1
ATOM 1953 O O . GLY A 1 257 ? -13.68417 26.17863 -22.96346 1.000 36.32381 257 GLY A O 1
ATOM 1954 N N . THR A 1 258 ? -15.21454 25.80656 -24.58105 1.000 36.09322 258 THR A N 1
ATOM 1955 C CA . THR A 1 258 ? -14.39222 26.23135 -25.70276 1.000 40.16108 258 THR A CA 1
ATOM 1956 C C . THR A 1 258 ? -15.11977 27.33574 -26.45629 1.000 39.35238 258 THR A C 1
ATOM 1957 O O . THR A 1 258 ? -16.30607 27.20328 -26.77491 1.000 38.77301 258 THR A O 1
ATOM 1961 N N . LEU A 1 259 ? -14.41004 28.42184 -26.71784 1.000 34.70057 259 LEU A N 1
ATOM 1962 C CA . LEU A 1 259 ? -14.89266 29.51361 -27.53922 1.000 38.69451 259 LEU A CA 1
ATOM 1963 C C . LEU A 1 259 ? -14.27944 29.34535 -28.93119 1.000 42.93500 259 LEU A C 1
ATOM 1964 O O . LEU A 1 259 ? -13.04619 29.35815 -29.07258 1.000 35.21195 259 LEU A O 1
ATOM 1969 N N . ASP A 1 260 ? -15.13656 29.13522 -29.93906 1.000 42.67501 260 ASP A N 1
ATOM 1970 C CA . ASP A 1 260 ? -14.69081 29.06090 -31.32848 1.000 43.99337 260 ASP A CA 1
ATOM 1971 C C . ASP A 1 260 ? -14.14343 30.40504 -31.77674 1.000 43.87331 260 ASP A C 1
ATOM 1972 O O . ASP A 1 260 ? -14.66603 31.45637 -31.40417 1.000 38.65584 260 ASP A O 1
ATOM 1977 N N . ILE A 1 261 ? -13.09217 30.37779 -32.59374 1.000 39.22419 261 ILE A N 1
ATOM 1978 C CA . ILE A 1 261 ? -12.55769 31.60843 -33.15482 1.000 41.24931 261 ILE A CA 1
ATOM 1979 C C . ILE A 1 261 ? -12.19212 31.37857 -34.61416 1.000 44.23017 261 ILE A C 1
ATOM 1980 O O . ILE A 1 261 ? -11.67060 30.32003 -34.98080 1.000 42.77534 261 ILE A O 1
ATOM 1985 N N . SER A 1 262 ? -12.51482 32.36666 -35.44418 1.000 41.05830 262 SER A N 1
ATOM 1986 C CA . SER A 1 262 ? -12.10739 32.44034 -36.83587 1.000 44.78769 262 SER A CA 1
ATOM 1987 C C . SER A 1 262 ? -11.54421 33.82034 -37.11568 1.000 48.43345 262 SER A C 1
ATOM 1988 O O . SER A 1 262 ? -12.04002 34.83054 -36.59745 1.000 49.16486 262 SER A O 1
ATOM 1991 N N . GLY A 1 263 ? -10.48755 33.84790 -37.90626 1.000 42.21576 263 GLY A N 1
ATOM 1992 C CA . GLY A 1 263 ? -9.94052 35.09194 -38.40122 1.000 41.61930 263 GLY A CA 1
ATOM 1993 C C . GLY A 1 263 ? -9.57526 34.92302 -39.86024 1.000 45.71690 263 GLY A C 1
ATOM 1994 O O . GLY A 1 263 ? -9.22470 33.82995 -40.31324 1.000 44.30065 263 GLY A O 1
ATOM 1995 N N . ARG A 1 264 ? -9.70246 36.01618 -40.60106 1.000 43.48841 264 ARG A N 1
ATOM 1996 C CA . ARG A 1 264 ? -9.23737 36.10690 -41.97555 1.000 47.92055 264 ARG A CA 1
ATOM 1997 C C . ARG A 1 264 ? -8.61351 37.47938 -42.14621 1.000 49.39799 264 ARG A C 1
ATOM 1998 O O . ARG A 1 264 ? -9.13694 38.47616 -41.63748 1.000 48.00564 264 ARG A O 1
ATOM 2006 N N . GLY A 1 265 ? -7.48366 37.52357 -42.84044 1.000 44.00467 265 GLY A N 1
ATOM 2007 C CA . GLY A 1 265 ? -6.80979 38.78815 -43.04008 1.000 44.07573 265 GLY A CA 1
ATOM 2008 C C . GLY A 1 265 ? -5.82776 38.66568 -44.17946 1.000 44.56307 265 GLY A C 1
ATOM 2009 O O . GLY A 1 265 ? -5.70778 37.61511 -44.81374 1.000 46.22993 265 GLY A O 1
ATOM 2010 N N . GLN A 1 266 ? -5.12086 39.76841 -44.42551 1.000 43.77922 266 GLN A N 1
ATOM 2011 C CA . GLN A 1 266 ? -4.16870 39.87589 -45.52148 1.000 47.61543 266 GLN A CA 1
ATOM 2012 C C . GLN A 1 266 ? -2.92377 40.57161 -44.99426 1.000 52.65726 266 GLN A C 1
ATOM 2013 O O . GLN A 1 266 ? -3.00330 41.72114 -44.54739 1.000 54.99601 266 GLN A O 1
ATOM 2019 N N . ARG A 1 267 ? -1.78327 39.87325 -45.04303 1.000 51.69515 267 ARG A N 1
ATOM 2020 C CA . ARG A 1 267 ? -0.55189 40.38426 -44.43719 1.000 54.02272 267 ARG A CA 1
ATOM 2021 C C . ARG A 1 267 ? -0.10973 41.69740 -45.07749 1.000 58.83303 267 ARG A C 1
ATOM 2022 O O . ARG A 1 267 ? 0.19940 42.66787 -44.37255 1.000 63.86154 267 ARG A O 1
ATOM 2030 N N . LEU A 1 268 ? -0.07366 41.74160 -46.41076 1.000 53.36903 268 LEU A N 1
ATOM 2031 C CA . LEU A 1 268 ? 0.38126 42.91262 -47.18055 1.000 64.19795 268 LEU A CA 1
ATOM 2032 C C . LEU A 1 268 ? 1.58029 43.64461 -46.56312 1.000 65.07178 268 LEU A C 1
ATOM 2033 O O . LEU A 1 268 ? 2.72779 43.22701 -46.72519 1.000 63.31468 268 LEU A O 1
ATOM 2038 N N . ALA B 1 2 ? -27.41208 27.44181 -13.80107 1.000 72.51378 2 ALA B N 1
ATOM 2039 C CA . ALA B 1 2 ? -26.91732 26.06968 -13.73203 1.000 68.78375 2 ALA B CA 1
ATOM 2040 C C . ALA B 1 2 ? -27.12880 25.32879 -15.05144 1.000 74.42605 2 ALA B C 1
ATOM 2041 O O . ALA B 1 2 ? -28.26263 25.09979 -15.45307 1.000 78.85630 2 ALA B O 1
ATOM 2043 N N . THR B 1 3 ? -26.04356 24.97160 -15.73478 1.000 74.51074 3 THR B N 1
ATOM 2044 C CA . THR B 1 3 ? -26.15039 24.08790 -16.88856 1.000 78.03910 3 THR B CA 1
ATOM 2045 C C . THR B 1 3 ? -26.19606 22.63367 -16.40954 1.000 77.89936 3 THR B C 1
ATOM 2046 O O . THR B 1 3 ? -25.75571 22.30536 -15.30326 1.000 79.61160 3 THR B O 1
ATOM 2050 N N . TYR B 1 4 ? -26.76121 21.76098 -17.24647 1.000 78.27502 4 TYR B N 1
ATOM 2051 C CA . TYR B 1 4 ? -26.82967 20.33474 -16.95464 1.000 74.76543 4 TYR B CA 1
ATOM 2052 C C . TYR B 1 4 ? -26.54894 19.53708 -18.22282 1.000 76.96414 4 TYR B C 1
ATOM 2053 O O . TYR B 1 4 ? -26.56154 20.06638 -19.34201 1.000 74.27839 4 TYR B O 1
ATOM 2062 N N . LYS B 1 5 ? -26.29050 18.24479 -18.03983 1.000 74.76292 5 LYS B N 1
ATOM 2063 C CA . LYS B 1 5 ? -26.02300 17.36149 -19.16551 1.000 74.51910 5 LYS B CA 1
ATOM 2064 C C . LYS B 1 5 ? -27.33292 16.79067 -19.68403 1.000 71.06540 5 LYS B C 1
ATOM 2065 O O . LYS B 1 5 ? -28.18414 16.35047 -18.90544 1.000 72.65834 5 LYS B O 1
ATOM 2071 N N . ILE B 1 6 ? -27.49005 16.81728 -21.00086 1.000 68.83231 6 ILE B N 1
ATOM 2072 C CA . ILE B 1 6 ? -28.66073 16.28962 -21.67853 1.000 65.62505 6 ILE B CA 1
ATOM 2073 C C . ILE B 1 6 ? -28.13981 15.32110 -22.73163 1.000 67.98973 6 ILE B C 1
ATOM 2074 O O . ILE B 1 6 ? -27.44879 15.73446 -23.67250 1.000 63.26583 6 ILE B O 1
ATOM 2079 N N . LYS B 1 7 ? -28.44468 14.03917 -22.56953 1.000 65.45158 7 LYS B N 1
ATOM 2080 C CA . LYS B 1 7 ? -28.16411 13.04666 -23.59613 1.000 61.90661 7 LYS B CA 1
ATOM 2081 C C . LYS B 1 7 ? -29.46389 12.67547 -24.29508 1.000 62.53840 7 LYS B C 1
ATOM 2082 O O . LYS B 1 7 ? -30.49466 12.46184 -23.64299 1.000 60.90258 7 LYS B O 1
ATOM 2088 N N . ASP B 1 8 ? -29.41616 12.62036 -25.61193 1.000 60.54070 8 ASP B N 1
ATOM 2089 C CA . ASP B 1 8 ? -30.53102 12.15722 -26.42183 1.000 61.80031 8 ASP B CA 1
ATOM 2090 C C . ASP B 1 8 ? -30.09365 10.82030 -27.00351 1.000 61.36064 8 ASP B C 1
ATOM 2091 O O . ASP B 1 8 ? -29.33117 10.77327 -27.97309 1.000 60.34809 8 ASP B O 1
ATOM 2096 N N . LEU B 1 9 ? -30.57941 9.72877 -26.41405 1.000 57.15876 9 LEU B N 1
ATOM 2097 C CA . LEU B 1 9 ? -30.27118 8.41923 -26.96835 1.000 55.60259 9 LEU B CA 1
ATOM 2098 C C . LEU B 1 9 ? -30.76552 8.26840 -28.40860 1.000 59.12677 9 LEU B C 1
ATOM 2099 O O . LEU B 1 9 ? -30.48806 7.24002 -29.03899 1.000 57.25836 9 LEU B O 1
ATOM 2104 N N . THR B 1 10 ? -31.49518 9.25389 -28.93580 1.000 57.86997 10 THR B N 1
ATOM 2105 C CA . THR B 1 10 ? -31.71270 9.38841 -30.37621 1.000 59.54900 10 THR B CA 1
ATOM 2106 C C . THR B 1 10 ? -30.44445 9.98687 -30.96939 1.000 57.79746 10 THR B C 1
ATOM 2107 O O . THR B 1 10 ? -30.19073 11.18927 -30.85179 1.000 58.48278 10 THR B O 1
ATOM 2111 N N . GLY B 1 11 ? -29.62575 9.13965 -31.58793 1.000 60.55831 11 GLY B N 1
ATOM 2112 C CA . GLY B 1 11 ? -28.34384 9.57317 -32.09516 1.000 57.97796 11 GLY B CA 1
ATOM 2113 C C . GLY B 1 11 ? -27.26642 9.74418 -31.04634 1.000 61.72316 11 GLY B C 1
ATOM 2114 O O . GLY B 1 11 ? -26.13841 10.11826 -31.40218 1.000 62.02466 11 GLY B O 1
ATOM 2115 N N . ASN B 1 12 ? -27.57351 9.48433 -29.77620 1.000 56.91020 12 ASN B N 1
ATOM 2116 C CA . ASN B 1 12 ? -26.60737 9.53343 -28.67595 1.000 57.45298 12 ASN B CA 1
ATOM 2117 C C . ASN B 1 12 ? -25.72356 10.78153 -28.76959 1.000 61.20562 12 ASN B C 1
ATOM 2118 O O . ASN B 1 12 ? -24.50462 10.71151 -28.93408 1.000 63.19887 12 ASN B O 1
ATOM 2123 N N . VAL B 1 13 ? -26.37276 11.94337 -28.68302 1.000 61.23947 13 VAL B N 1
ATOM 2124 C CA . VAL B 1 13 ? -25.68201 13.22747 -28.65101 1.000 64.96323 13 VAL B CA 1
ATOM 2125 C C . VAL B 1 13 ? -25.95330 13.90347 -27.31474 1.000 63.25637 13 VAL B C 1
ATOM 2126 O O . VAL B 1 13 ? -27.07134 13.84703 -26.78583 1.000 65.74390 13 VAL B O 1
ATOM 2130 N N . GLU B 1 14 ? -24.90991 14.50323 -26.75307 1.000 59.04963 14 GLU B N 1
ATOM 2131 C CA . GLU B 1 14 ? -25.00045 15.24882 -25.51074 1.000 64.85561 14 GLU B CA 1
ATOM 2132 C C . GLU B 1 14 ? -24.78606 16.72312 -25.80763 1.000 66.59507 14 GLU B C 1
ATOM 2133 O O . GLU B 1 14 ? -23.91940 17.08327 -26.61478 1.000 66.87863 14 GLU B O 1
ATOM 2139 N N . PHE B 1 15 ? -25.57854 17.57487 -25.16011 1.000 63.88730 15 PHE B N 1
ATOM 2140 C CA . PHE B 1 15 ? -25.41120 19.00862 -25.32243 1.000 68.49850 15 PHE B CA 1
ATOM 2141 C C . PHE B 1 15 ? -25.66312 19.70173 -23.99351 1.000 67.00224 15 PHE B C 1
ATOM 2142 O O . PHE B 1 15 ? -26.21747 19.12303 -23.05246 1.000 64.04949 15 PHE B O 1
ATOM 2150 N N . GLU B 1 16 ? -25.23539 20.95818 -23.93702 1.000 65.54520 16 GLU B N 1
ATOM 2151 C CA . GLU B 1 16 ? -25.39705 21.78960 -22.75465 1.000 75.84016 16 GLU B CA 1
ATOM 2152 C C . GLU B 1 16 ? -26.73662 22.51518 -22.79180 1.000 73.47103 16 GLU B C 1
ATOM 2153 O O . GLU B 1 16 ? -27.23267 22.88248 -23.86235 1.000 77.74891 16 GLU B O 1
ATOM 2159 N N . CYS B 1 17 ? -27.31771 22.71908 -21.61327 1.000 75.37164 17 CYS B N 1
ATOM 2160 C CA . CYS B 1 17 ? -28.57427 23.44677 -21.49575 1.000 78.22423 17 CYS B CA 1
ATOM 2161 C C . CYS B 1 17 ? -28.69609 24.01601 -20.09190 1.000 77.49202 17 CYS B C 1
ATOM 2162 O O . CYS B 1 17 ? -28.61014 23.27017 -19.11220 1.000 76.57636 17 CYS B O 1
ATOM 2165 N N . SER B 1 18 ? -28.90327 25.32899 -20.00369 1.000 79.93129 18 SER B N 1
ATOM 2166 C CA . SER B 1 18 ? -29.11600 25.99704 -18.72891 1.000 80.06153 18 SER B CA 1
ATOM 2167 C C . SER B 1 18 ? -30.54959 25.77283 -18.24210 1.000 80.33129 18 SER B C 1
ATOM 2168 O O . SER B 1 18 ? -31.41548 25.28739 -18.97802 1.000 77.98193 18 SER B O 1
ATOM 2171 N N . ASP B 1 19 ? -30.79475 26.12807 -16.97420 1.000 76.91081 19 ASP B N 1
ATOM 2172 C CA . ASP B 1 19 ? -32.12467 26.02042 -16.37839 1.000 77.73036 19 ASP B CA 1
ATOM 2173 C C . ASP B 1 19 ? -33.05688 27.15133 -16.79758 1.000 78.70638 19 ASP B C 1
ATOM 2174 O O . ASP B 1 19 ? -34.19144 27.20979 -16.30952 1.000 75.58321 19 ASP B O 1
ATOM 2179 N N . ASP B 1 20 ? -32.59592 28.05386 -17.66625 1.000 77.69864 20 ASP B N 1
ATOM 2180 C CA . ASP B 1 20 ? -33.43735 29.05655 -18.29832 1.000 76.92897 20 ASP B CA 1
ATOM 2181 C C . ASP B 1 20 ? -33.65498 28.79287 -19.77912 1.000 78.20550 20 ASP B C 1
ATOM 2182 O O . ASP B 1 20 ? -34.43837 29.51030 -20.41234 1.000 76.36119 20 ASP B O 1
ATOM 2187 N N . THR B 1 21 ? -32.97682 27.79908 -20.34456 1.000 78.44043 21 THR B N 1
ATOM 2188 C CA . THR B 1 21 ? -33.05177 27.48969 -21.76469 1.000 77.57922 21 THR B CA 1
ATOM 2189 C C . THR B 1 21 ? -34.02972 26.34293 -21.98158 1.000 77.44434 21 THR B C 1
ATOM 2190 O O . THR B 1 21 ? -33.98790 25.33674 -21.26113 1.000 77.09576 21 THR B O 1
ATOM 2194 N N . TYR B 1 22 ? -34.91658 26.50239 -22.95989 1.000 75.67415 22 TYR B N 1
ATOM 2195 C CA . TYR B 1 22 ? -35.71634 25.37444 -23.41034 1.000 73.03930 22 TYR B CA 1
ATOM 2196 C C . TYR B 1 22 ? -34.80150 24.35260 -24.08710 1.000 72.73576 22 TYR B C 1
ATOM 2197 O O . TYR B 1 22 ? -33.90278 24.70901 -24.86274 1.000 65.96668 22 TYR B O 1
ATOM 2206 N N . ILE B 1 23 ? -35.02425 23.07444 -23.75974 1.000 69.73682 23 ILE B N 1
ATOM 2207 C CA . ILE B 1 23 ? -34.15053 21.99832 -24.22708 1.000 64.76805 23 ILE B CA 1
ATOM 2208 C C . ILE B 1 23 ? -34.05635 22.00036 -25.74990 1.000 66.72668 23 ILE B C 1
ATOM 2209 O O . ILE B 1 23 ? -32.99071 21.72546 -26.31628 1.000 67.41515 23 ILE B O 1
ATOM 2214 N N . LEU B 1 24 ? -35.16168 22.32250 -26.43931 1.000 64.50880 24 LEU B N 1
ATOM 2215 C CA . LEU B 1 24 ? -35.13256 22.35751 -27.90191 1.000 63.15634 24 LEU B CA 1
ATOM 2216 C C . LEU B 1 24 ? -34.23148 23.47440 -28.41039 1.000 65.43582 24 LEU B C 1
ATOM 2217 O O . LEU B 1 24 ? -33.56005 23.31976 -29.43626 1.000 65.68011 24 LEU B O 1
ATOM 2222 N N . ASP B 1 25 ? -34.20122 24.60812 -27.71122 1.000 68.91406 25 ASP B N 1
ATOM 2223 C CA . ASP B 1 25 ? -33.38145 25.72322 -28.17445 1.000 72.74946 25 ASP B CA 1
ATOM 2224 C C . ASP B 1 25 ? -31.89738 25.41868 -28.00299 1.000 73.54268 25 ASP B C 1
ATOM 2225 O O . ASP B 1 25 ? -31.09288 25.66111 -28.91225 1.000 69.02914 25 ASP B O 1
ATOM 2230 N N . ALA B 1 26 ? -31.51823 24.88607 -26.83512 1.000 73.74562 26 ALA B N 1
ATOM 2231 C CA . ALA B 1 26 ? -30.11786 24.55311 -26.59035 1.000 74.92936 26 ALA B CA 1
ATOM 2232 C C . ALA B 1 26 ? -29.61061 23.52985 -27.59913 1.000 75.96529 26 ALA B C 1
ATOM 2233 O O . ALA B 1 26 ? -28.50150 23.66455 -28.12958 1.000 77.17802 26 ALA B O 1
ATOM 2235 N N . ALA B 1 27 ? -30.41568 22.50425 -27.88799 1.000 74.46836 27 ALA B N 1
ATOM 2236 C CA . ALA B 1 27 ? -30.01820 21.51714 -28.88683 1.000 74.75581 27 ALA B CA 1
ATOM 2237 C C . ALA B 1 27 ? -29.91094 22.14203 -30.27286 1.000 73.44042 27 ALA B C 1
ATOM 2238 O O . ALA B 1 27 ? -29.03913 21.76791 -31.06710 1.000 73.67499 27 ALA B O 1
ATOM 2240 N N . GLU B 1 28 ? -30.79752 23.08792 -30.58889 1.000 73.29491 28 GLU B N 1
ATOM 2241 C CA . GLU B 1 28 ? -30.70065 23.77004 -31.87421 1.000 73.17809 28 GLU B CA 1
ATOM 2242 C C . GLU B 1 28 ? -29.44164 24.62174 -31.93927 1.000 74.64475 28 GLU B C 1
ATOM 2243 O O . GLU B 1 28 ? -28.81552 24.73003 -33.00132 1.000 73.78678 28 GLU B O 1
ATOM 2249 N N . GLU B 1 29 ? -29.05648 25.22599 -30.80657 1.000 75.65553 29 GLU B N 1
ATOM 2250 C CA . GLU B 1 29 ? -27.78725 25.94430 -30.72031 1.000 78.18718 29 GLU B CA 1
ATOM 2251 C C . GLU B 1 29 ? -26.63017 25.05747 -31.16304 1.000 77.28268 29 GLU B C 1
ATOM 2252 O O . GLU B 1 29 ? -25.85089 25.42247 -32.05197 1.000 70.78542 29 GLU B O 1
ATOM 2258 N N . ALA B 1 30 ? -26.52019 23.87054 -30.56224 1.000 76.82689 30 ALA B N 1
ATOM 2259 C CA . ALA B 1 30 ? -25.48188 22.91281 -30.91521 1.000 69.70970 30 ALA B CA 1
ATOM 2260 C C . ALA B 1 30 ? -25.78032 22.23777 -32.24810 1.000 74.02535 30 ALA B C 1
ATOM 2261 O O . ALA B 1 30 ? -25.35490 21.10183 -32.47567 1.000 78.64662 30 ALA B O 1
ATOM 2263 N N . GLY B 1 31 ? -26.52117 22.91601 -33.12544 1.000 72.46597 31 GLY B N 1
ATOM 2264 C CA . GLY B 1 31 ? -26.65710 22.50063 -34.50859 1.000 72.35953 31 GLY B CA 1
ATOM 2265 C C . GLY B 1 31 ? -27.38682 21.19162 -34.71596 1.000 75.95244 31 GLY B C 1
ATOM 2266 O O . GLY B 1 31 ? -27.39308 20.63918 -35.82380 1.000 75.76381 31 GLY B O 1
ATOM 2267 N N . LEU B 1 32 ? -28.00970 20.68785 -33.65643 1.000 73.04558 32 LEU B N 1
ATOM 2268 C CA . LEU B 1 32 ? -28.73440 19.43307 -33.73773 1.000 72.09660 32 LEU B CA 1
ATOM 2269 C C . LEU B 1 32 ? -30.10612 19.64473 -34.36439 1.000 72.74717 32 LEU B C 1
ATOM 2270 O O . LEU B 1 32 ? -30.69992 20.72222 -34.26905 1.000 75.61928 32 LEU B O 1
ATOM 2275 N N . ASP B 1 33 ? -30.60169 18.60448 -35.02064 1.000 67.46957 33 ASP B N 1
ATOM 2276 C CA . ASP B 1 33 ? -31.90443 18.63494 -35.67392 1.000 69.27209 33 ASP B CA 1
ATOM 2277 C C . ASP B 1 33 ? -32.85939 17.77423 -34.84715 1.000 67.65440 33 ASP B C 1
ATOM 2278 O O . ASP B 1 33 ? -32.92822 16.55688 -35.02268 1.000 68.58590 33 ASP B O 1
ATOM 2283 N N . LEU B 1 34 ? -33.58804 18.41826 -33.92876 1.000 62.59624 34 LEU B N 1
ATOM 2284 C CA . LEU B 1 34 ? -34.62596 17.84313 -33.07901 1.000 60.65257 34 LEU B CA 1
ATOM 2285 C C . LEU B 1 34 ? -36.00605 18.09686 -33.66929 1.000 59.16820 34 LEU B C 1
ATOM 2286 O O . LEU B 1 34 ? -36.26061 19.17976 -34.21864 1.000 60.77044 34 LEU B O 1
ATOM 2291 N N . PRO B 1 35 ? -36.90159 17.11928 -33.55688 1.000 51.21288 35 PRO B N 1
ATOM 2292 C CA . PRO B 1 35 ? -38.24750 17.29311 -34.10843 1.000 51.29403 35 PRO B CA 1
ATOM 2293 C C . PRO B 1 35 ? -39.03878 18.35570 -33.35910 1.000 50.39809 35 PRO B C 1
ATOM 2294 O O . PRO B 1 35 ? -38.94974 18.49522 -32.13281 1.000 50.03338 35 PRO B O 1
ATOM 2298 N N . TYR B 1 36 ? -39.82356 19.10728 -34.11780 1.000 46.11552 36 TYR B N 1
ATOM 2299 C CA . TYR B 1 36 ? -40.76548 20.05377 -33.54164 1.000 43.05854 36 TYR B CA 1
ATOM 2300 C C . TYR B 1 36 ? -41.85758 20.30373 -34.56992 1.000 45.02384 36 TYR B C 1
ATOM 2301 O O . TYR B 1 36 ? -41.73869 19.93769 -35.74643 1.000 44.87533 36 TYR B O 1
ATOM 2310 N N . SER B 1 37 ? -42.92781 20.93676 -34.10378 1.000 42.09639 37 SER B N 1
ATOM 2311 C CA . SER B 1 37 ? -43.96491 21.43784 -34.99201 1.000 42.32886 37 SER B CA 1
ATOM 2312 C C . SER B 1 37 ? -44.49878 22.75545 -34.45903 1.000 44.26497 37 SER B C 1
ATOM 2313 O O . SER B 1 37 ? -44.15140 23.81891 -34.97869 1.000 47.15148 37 SER B O 1
ATOM 2316 N N . CYS B 1 38 ? -45.30939 22.70131 -33.39676 1.000 41.78615 38 CYS B N 1
ATOM 2317 C CA . CYS B 1 38 ? -45.99734 23.90487 -32.93834 1.000 43.92633 38 CYS B CA 1
ATOM 2318 C C . CYS B 1 38 ? -45.06363 24.85950 -32.20454 1.000 48.23309 38 CYS B C 1
ATOM 2319 O O . CYS B 1 38 ? -45.34232 26.06418 -32.14128 1.000 46.82936 38 CYS B O 1
ATOM 2322 N N . ARG B 1 39 ? -43.96496 24.34707 -31.63888 1.000 45.90135 39 ARG B N 1
ATOM 2323 C CA . ARG B 1 39 ? -43.04964 25.14197 -30.80888 1.000 48.44483 39 ARG B CA 1
ATOM 2324 C C . ARG B 1 39 ? -43.80120 25.95959 -29.76509 1.000 47.49753 39 ARG B C 1
ATOM 2325 O O . ARG B 1 39 ? -43.38956 27.06605 -29.41034 1.000 57.25774 39 ARG B O 1
ATOM 2333 N N . ALA B 1 40 ? -44.91537 25.42835 -29.26885 1.000 43.72753 40 ALA B N 1
ATOM 2334 C CA . ALA B 1 40 ? -45.75471 26.20633 -28.36747 1.000 49.10036 40 ALA B CA 1
ATOM 2335 C C . ALA B 1 40 ? -46.34823 25.36434 -27.24064 1.000 47.93530 40 ALA B C 1
ATOM 2336 O O . ALA B 1 40 ? -47.33507 25.78199 -26.63176 1.000 51.45525 40 ALA B O 1
ATOM 2338 N N . GLY B 1 41 ? -45.78836 24.18945 -26.94942 1.000 48.97880 41 GLY B N 1
ATOM 2339 C CA . GLY B 1 41 ? -46.30326 23.37606 -25.85957 1.000 49.90002 41 GLY B CA 1
ATOM 2340 C C . GLY B 1 41 ? -47.66577 22.74877 -26.08927 1.000 51.97585 41 GLY B C 1
ATOM 2341 O O . GLY B 1 41 ? -48.31754 22.34617 -25.12219 1.000 52.38441 41 GLY B O 1
ATOM 2342 N N . SER B 1 42 ? -48.10881 22.62023 -27.35061 1.000 49.78835 42 SER B N 1
ATOM 2343 C CA . SER B 1 42 ? -49.47244 22.17841 -27.63047 1.000 48.62939 42 SER B CA 1
ATOM 2344 C C . SER B 1 42 ? -49.54067 21.16213 -28.76584 1.000 44.74629 42 SER B C 1
ATOM 2345 O O . SER B 1 42 ? -50.52681 21.13369 -29.51136 1.000 46.19319 42 SER B O 1
ATOM 2348 N N . CYS B 1 43 ? -48.52786 20.31482 -28.91262 1.000 42.99321 43 CYS B N 1
ATOM 2349 C CA . CYS B 1 43 ? -48.58758 19.24196 -29.89791 1.000 43.46431 43 CYS B CA 1
ATOM 2350 C C . CYS B 1 43 ? -47.68579 18.09305 -29.44468 1.000 44.87082 43 CYS B C 1
ATOM 2351 O O . CYS B 1 43 ? -47.06342 18.14500 -28.37968 1.000 41.89247 43 CYS B O 1
ATOM 2354 N N . SER B 1 44 ? -47.60186 17.05158 -30.27524 1.000 43.42402 44 SER B N 1
ATOM 2355 C CA . SER B 1 44 ? -46.85772 15.84583 -29.92636 1.000 48.45677 44 SER B CA 1
ATOM 2356 C C . SER B 1 44 ? -45.55229 15.67904 -30.70052 1.000 48.05701 44 SER B C 1
ATOM 2357 O O . SER B 1 44 ? -44.95013 14.60469 -30.64376 1.000 51.75927 44 SER B O 1
ATOM 2360 N N . SER B 1 45 ? -45.08296 16.70588 -31.40884 1.000 50.29775 45 SER B N 1
ATOM 2361 C CA . SER B 1 45 ? -43.97070 16.50697 -32.32907 1.000 45.69203 45 SER B CA 1
ATOM 2362 C C . SER B 1 45 ? -42.60124 16.61564 -31.67141 1.000 43.77905 45 SER B C 1
ATOM 2363 O O . SER B 1 45 ? -41.65001 15.97522 -32.13155 1.000 44.08226 45 SER B O 1
ATOM 2366 N N . CYS B 1 46 ? -42.45090 17.43158 -30.63914 1.000 42.58328 46 CYS B N 1
ATOM 2367 C CA . CYS B 1 46 ? -41.15681 17.56196 -29.98681 1.000 40.93746 46 CYS B CA 1
ATOM 2368 C C . CYS B 1 46 ? -40.97557 16.61163 -28.80868 1.000 45.38591 46 CYS B C 1
ATOM 2369 O O . CYS B 1 46 ? -39.88910 16.58833 -28.22703 1.000 44.66095 46 CYS B O 1
ATOM 2372 N N . VAL B 1 47 ? -41.99840 15.82289 -28.45721 1.000 45.78483 47 VAL B N 1
ATOM 2373 C CA . VAL B 1 47 ? -42.00218 15.10516 -27.18342 1.000 47.49036 47 VAL B CA 1
ATOM 2374 C C . VAL B 1 47 ? -40.87606 14.07809 -27.14487 1.000 51.78514 47 VAL B C 1
ATOM 2375 O O . VAL B 1 47 ? -40.68362 13.29373 -28.08263 1.000 50.49159 47 VAL B O 1
ATOM 2379 N N . ALA B 1 48 ? -40.11148 14.09680 -26.05624 1.000 50.31135 48 ALA B N 1
ATOM 2380 C CA . ALA B 1 48 ? -39.08182 13.10983 -25.77905 1.000 50.85289 48 ALA B CA 1
ATOM 2381 C C . ALA B 1 48 ? -39.46051 12.31545 -24.52978 1.000 55.00133 48 ALA B C 1
ATOM 2382 O O . ALA B 1 48 ? -40.21857 12.79263 -23.67753 1.000 54.38301 48 ALA B O 1
ATOM 2384 N N . LEU B 1 49 ? -38.95538 11.08609 -24.43614 1.000 53.75278 49 LEU B N 1
ATOM 2385 C CA . LEU B 1 49 ? -39.12383 10.31261 -23.21306 1.000 53.27412 49 LEU B CA 1
ATOM 2386 C C . LEU B 1 49 ? -38.23543 10.89599 -22.13846 1.000 50.16834 49 LEU B C 1
ATOM 2387 O O . LEU B 1 49 ? -37.07332 11.21079 -22.39008 1.000 47.50510 49 LEU B O 1
ATOM 2392 N N . LEU B 1 50 ? -38.78793 11.05005 -20.93771 1.000 49.35517 50 LEU B N 1
ATOM 2393 C CA . LEU B 1 50 ? -37.97777 11.43924 -19.78858 1.000 50.60095 50 LEU B CA 1
ATOM 2394 C C . LEU B 1 50 ? -37.48453 10.16626 -19.10026 1.000 51.00589 50 LEU B C 1
ATOM 2395 O O . LEU B 1 50 ? -38.06768 9.66945 -18.13171 1.000 49.66439 50 LEU B O 1
ATOM 2400 N N . ILE B 1 51 ? -36.37765 9.62718 -19.62667 1.000 49.78086 51 ILE B N 1
ATOM 2401 C CA . ILE B 1 51 ? -35.81781 8.38980 -19.08187 1.000 51.77304 51 ILE B CA 1
ATOM 2402 C C . ILE B 1 51 ? -35.10735 8.63629 -17.74965 1.000 53.91399 51 ILE B C 1
ATOM 2403 O O . ILE B 1 51 ? -35.11792 7.76966 -16.86620 1.000 51.39257 51 ILE B O 1
ATOM 2408 N N . SER B 1 52 ? -34.47827 9.79665 -17.58088 1.000 55.59444 52 SER B N 1
ATOM 2409 C CA . SER B 1 52 ? -33.80817 10.12211 -16.33224 1.000 59.08078 52 SER B CA 1
ATOM 2410 C C . SER B 1 52 ? -33.76143 11.63459 -16.20546 1.000 62.36905 52 SER B C 1
ATOM 2411 O O . SER B 1 52 ? -33.67767 12.34743 -17.20918 1.000 63.03009 52 SER B O 1
ATOM 2414 N N . GLY B 1 53 ? -33.84263 12.11710 -14.97131 1.000 63.64942 53 GLY B N 1
ATOM 2415 C CA . GLY B 1 53 ? -33.75078 13.53536 -14.68598 1.000 63.60158 53 GLY B CA 1
ATOM 2416 C C . GLY B 1 53 ? -35.08407 14.12780 -14.25243 1.000 66.88512 53 GLY B C 1
ATOM 2417 O O . GLY B 1 53 ? -36.11239 13.45274 -14.18078 1.000 66.60312 53 GLY B O 1
ATOM 2418 N N . SER B 1 54 ? -35.03080 15.42976 -13.95416 1.000 68.37631 54 SER B N 1
ATOM 2419 C CA . SER B 1 54 ? -36.18942 16.22974 -13.57529 1.000 70.83434 54 SER B CA 1
ATOM 2420 C C . SER B 1 54 ? -36.23161 17.48733 -14.43658 1.000 70.94022 54 SER B C 1
ATOM 2421 O O . SER B 1 54 ? -35.18652 17.99847 -14.85435 1.000 71.46571 54 SER B O 1
ATOM 2424 N N . VAL B 1 55 ? -37.44570 17.98474 -14.71248 1.000 64.73631 55 VAL B N 1
ATOM 2425 C CA . VAL B 1 55 ? -37.62933 19.13786 -15.59169 1.000 73.07494 55 VAL B CA 1
ATOM 2426 C C . VAL B 1 55 ? -38.73142 20.04880 -15.05920 1.000 73.79083 55 VAL B C 1
ATOM 2427 O O . VAL B 1 55 ? -39.54036 19.67016 -14.20798 1.000 68.41814 55 VAL B O 1
ATOM 2431 N N . ASP B 1 56 ? -38.74635 21.27208 -15.59675 1.000 77.77147 56 ASP B N 1
ATOM 2432 C CA . ASP B 1 5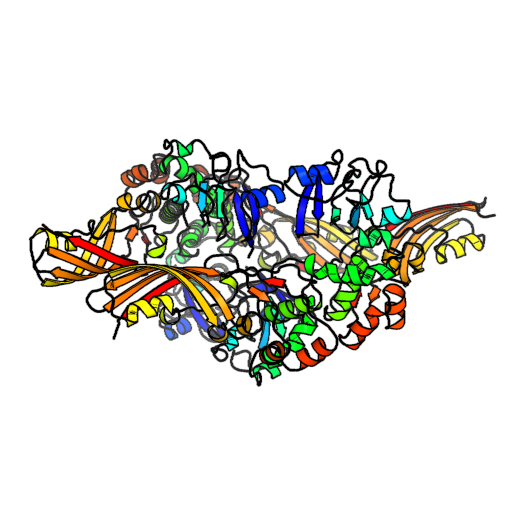6 ? -39.76063 22.29380 -15.33367 1.000 79.48317 56 ASP B CA 1
ATOM 2433 C C . ASP B 1 56 ? -40.65168 22.40520 -16.57162 1.000 76.96383 56 ASP B C 1
ATOM 2434 O O . ASP B 1 56 ? -40.30230 23.08695 -17.54036 1.000 72.19212 56 ASP B O 1
ATOM 2439 N N . GLN B 1 57 ? -41.80291 21.73352 -16.53690 1.000 80.77461 57 GLN B N 1
ATOM 2440 C CA . GLN B 1 57 ? -42.72119 21.73021 -17.67070 1.000 82.88462 57 GLN B CA 1
ATOM 2441 C C . GLN B 1 57 ? -44.07324 22.31711 -17.27591 1.000 84.46471 57 GLN B C 1
ATOM 2442 O O . GLN B 1 57 ? -45.11682 21.67890 -17.46268 1.000 84.84459 57 GLN B O 1
ATOM 2445 N N . ARG B 1 58 ? -44.06226 23.53251 -16.72007 1.000 87.69523 58 ARG B N 1
ATOM 2446 C CA . ARG B 1 58 ? -45.31023 24.22754 -16.41599 1.000 88.67728 58 ARG B CA 1
ATOM 2447 C C . ARG B 1 58 ? -45.94058 24.84065 -17.66468 1.000 85.59342 58 ARG B C 1
ATOM 2448 O O . ARG B 1 58 ? -47.17311 24.87766 -17.77902 1.000 83.91394 58 ARG B O 1
ATOM 2456 N N . ASP B 1 59 ? -45.11977 25.32240 -18.60543 1.000 84.05332 59 ASP B N 1
ATOM 2457 C CA . ASP B 1 59 ? -45.62495 25.78319 -19.89395 1.000 78.87235 59 ASP B CA 1
ATOM 2458 C C . ASP B 1 59 ? -46.09037 24.63583 -20.78815 1.000 79.11963 59 ASP B C 1
ATOM 2459 O O . ASP B 1 59 ? -46.64977 24.89791 -21.85913 1.000 76.74212 59 ASP B O 1
ATOM 2464 N N . ALA B 1 60 ? -45.88110 23.38023 -20.37034 1.000 80.07912 60 ALA B N 1
ATOM 2465 C CA . ALA B 1 60 ? -46.28612 22.22795 -21.17447 1.000 74.99417 60 ALA B CA 1
ATOM 2466 C C . ALA B 1 60 ? -47.80370 22.08660 -21.23509 1.000 74.10569 60 ALA B C 1
ATOM 2467 O O . ALA B 1 60 ? -48.35648 21.73984 -22.28522 1.000 74.18382 60 ALA B O 1
ATOM 2469 N N . SER B 1 61 ? -48.48692 22.30845 -20.11135 1.000 78.99903 61 SER B N 1
ATOM 2470 C CA . SER B 1 61 ? -49.94833 22.33571 -20.04100 1.000 81.48525 61 SER B CA 1
ATOM 2471 C C . SER B 1 61 ? -50.63172 21.02565 -20.43852 1.000 79.84029 61 SER B C 1
ATOM 2472 O O . SER B 1 61 ? -51.36564 20.44966 -19.62449 1.000 80.40678 61 SER B O 1
ATOM 2475 N N . PHE B 1 62 ? -50.42080 20.55039 -21.67590 1.000 78.13522 62 PHE B N 1
ATOM 2476 C CA . PHE B 1 62 ? -51.22205 19.43059 -22.17498 1.000 78.12078 62 PHE B CA 1
ATOM 2477 C C . PHE B 1 62 ? -50.86064 18.12446 -21.47429 1.000 79.77582 62 PHE B C 1
ATOM 2478 O O . PHE B 1 62 ? -51.73338 17.27323 -21.25601 1.000 80.40825 62 PHE B O 1
ATOM 2486 N N . LEU B 1 63 ? -49.58647 17.94489 -21.11204 1.000 77.88523 63 LEU B N 1
ATOM 2487 C CA . LEU B 1 63 ? -49.16710 16.73462 -20.41226 1.000 76.85198 63 LEU B CA 1
ATOM 2488 C C . LEU B 1 63 ? -49.98026 16.57152 -19.13219 1.000 80.91670 63 LEU B C 1
ATOM 2489 O O . LEU B 1 63 ? -50.80963 15.65951 -19.03435 1.000 80.15066 63 LEU B O 1
ATOM 2494 N N . ASP B 1 64 ? -49.75958 17.46095 -18.15828 1.000 83.53527 64 ASP B N 1
ATOM 2495 C CA . ASP B 1 64 ? -50.61663 17.61932 -16.98119 1.000 84.89139 64 ASP B CA 1
ATOM 2496 C C . ASP B 1 64 ? -50.83986 16.31664 -16.21817 1.000 84.28458 64 ASP B C 1
ATOM 2497 O O . ASP B 1 64 ? -50.49207 16.22244 -15.03442 1.000 84.38523 64 ASP B O 1
ATOM 2499 N N . GLU B 1 65 ? -51.42487 15.31447 -16.88329 1.000 82.81471 65 GLU B N 1
ATOM 2500 C CA . GLU B 1 65 ? -51.68910 14.00677 -16.29060 1.000 80.35289 65 GLU B CA 1
ATOM 2501 C C . GLU B 1 65 ? -50.41918 13.37090 -15.73285 1.000 81.25459 65 GLU B C 1
ATOM 2502 O O . GLU B 1 65 ? -49.34533 13.98547 -15.74589 1.000 82.41641 65 GLU B O 1
ATOM 2504 N N . GLU B 1 66 ? -50.52574 12.12954 -15.24651 1.000 82.16410 66 GLU B N 1
ATOM 2505 C CA . GLU B 1 66 ? -49.33684 11.39135 -14.82787 1.000 81.06283 66 GLU B CA 1
ATOM 2506 C C . GLU B 1 66 ? -48.27281 11.36225 -15.92569 1.000 78.62223 66 GLU B C 1
ATOM 2507 O O . GLU B 1 66 ? -47.09956 11.09747 -15.63712 1.000 74.52803 66 GLU B O 1
ATOM 2513 N N . GLN B 1 67 ? -48.66834 11.64841 -17.17253 1.000 79.52078 67 GLN B N 1
ATOM 2514 C CA . GLN B 1 67 ? -47.80583 11.85637 -18.33145 1.000 73.05421 67 GLN B CA 1
ATOM 2515 C C . GLN B 1 67 ? -46.53059 12.64683 -18.03667 1.000 69.11506 67 GLN B C 1
ATOM 2516 O O . GLN B 1 67 ? -45.48895 12.38563 -18.64354 1.000 66.23136 67 GLN B O 1
ATOM 2522 N N . GLN B 1 68 ? -46.59767 13.63192 -17.13458 1.000 73.25275 68 GLN B N 1
ATOM 2523 C CA . GLN B 1 68 ? -45.45255 14.51171 -16.90910 1.000 70.32817 68 GLN B CA 1
ATOM 2524 C C . GLN B 1 68 ? -44.29020 13.80263 -16.23904 1.000 72.53927 68 GLN B C 1
ATOM 2525 O O . GLN B 1 68 ? -43.15746 14.29859 -16.30475 1.000 70.36518 68 GLN B O 1
ATOM 2531 N N . LYS B 1 69 ? -44.54727 12.67306 -15.58137 1.000 69.60810 69 LYS B N 1
ATOM 2532 C CA . LYS B 1 69 ? -43.49191 11.89313 -14.95344 1.000 67.83421 69 LYS B CA 1
ATOM 2533 C C . LYS B 1 69 ? -42.72416 11.02594 -15.94468 1.000 69.45702 69 LYS B C 1
ATOM 2534 O O . LYS B 1 69 ? -41.70117 10.44418 -15.57194 1.000 69.22664 69 LYS B O 1
ATOM 2540 N N . TYR B 1 70 ? -43.18775 10.91433 -17.19030 1.000 67.53498 70 TYR B N 1
ATOM 2541 C CA . TYR B 1 70 ? -42.57725 10.01222 -18.15774 1.000 62.54126 70 TYR B CA 1
ATOM 2542 C C . TYR B 1 70 ? -42.34285 10.64500 -19.52691 1.000 61.08685 70 TYR B C 1
ATOM 2543 O O . TYR B 1 70 ? -41.76360 9.98771 -20.40209 1.000 59.49530 70 TYR B O 1
ATOM 2552 N N . PHE B 1 71 ? -42.75925 11.89239 -19.73762 1.000 58.05494 71 PHE B N 1
ATOM 2553 C CA . PHE B 1 71 ? -42.59827 12.56216 -21.02068 1.000 56.24818 71 PHE B CA 1
ATOM 2554 C C . PHE B 1 71 ? -42.12592 13.98641 -20.77781 1.000 57.11771 71 PHE B C 1
ATOM 2555 O O . PHE B 1 71 ? -42.41669 14.57669 -19.73486 1.000 58.69115 71 PHE B O 1
ATOM 2563 N N . VAL B 1 72 ? -41.40362 14.54257 -21.74671 1.000 50.70701 72 VAL B N 1
ATOM 2564 C CA . VAL B 1 72 ? -40.91911 15.91744 -21.65440 1.000 51.22744 72 VAL B CA 1
ATOM 2565 C C . VAL B 1 72 ? -41.08601 16.60636 -23.00747 1.000 56.31411 72 VAL B C 1
ATOM 2566 O O . VAL B 1 72 ? -40.82717 16.00920 -24.06128 1.000 49.86195 72 VAL B O 1
ATOM 2570 N N . LEU B 1 73 ? -41.50639 17.87590 -22.97197 1.000 54.06490 73 LEU B N 1
ATOM 2571 C CA . LEU B 1 73 ? -41.65307 18.70604 -24.16979 1.000 53.41196 73 LEU B CA 1
ATOM 2572 C C . LEU B 1 73 ? -40.42043 19.57266 -24.33544 1.000 53.24011 73 LEU B C 1
ATOM 2573 O O . LEU B 1 73 ? -40.26994 20.58311 -23.65067 1.000 58.40734 73 LEU B O 1
ATOM 2578 N N . THR B 1 74 ? -39.56245 19.22070 -25.28502 1.000 53.47310 74 THR B N 1
ATOM 2579 C CA . THR B 1 74 ? -38.29352 19.91972 -25.39078 1.000 53.84111 74 THR B CA 1
ATOM 2580 C C . THR B 1 74 ? -38.46210 21.39373 -25.72862 1.000 55.92593 74 THR B C 1
ATOM 2581 O O . THR B 1 74 ? -37.59656 22.19764 -25.37032 1.000 62.12333 74 THR B O 1
ATOM 2585 N N . CYS B 1 75 ? -39.55711 21.77797 -26.38291 1.000 55.09610 75 CYS B N 1
ATOM 2586 C CA . CYS B 1 75 ? -39.75528 23.18059 -26.73597 1.000 55.27328 75 CYS B CA 1
ATOM 2587 C C . CYS B 1 75 ? -40.21316 24.04425 -25.56373 1.000 56.36780 75 CYS B C 1
ATOM 2588 O O . CYS B 1 75 ? -40.25830 25.26916 -25.70826 1.000 57.72466 75 CYS B O 1
ATOM 2591 N N . ALA B 1 76 ? -40.55142 23.44628 -24.41383 1.000 56.75124 76 ALA B N 1
ATOM 2592 C CA . ALA B 1 76 ? -41.15010 24.18468 -23.30788 1.000 60.31579 76 ALA B CA 1
ATOM 2593 C C . ALA B 1 76 ? -40.68827 23.66843 -21.94186 1.000 64.32249 76 ALA B C 1
ATOM 2594 O O . ALA B 1 76 ? -41.39255 23.84507 -20.93879 1.000 66.62300 76 ALA B O 1
ATOM 2596 N N . ALA B 1 77 ? -39.50818 23.05170 -21.87315 1.000 65.38869 77 ALA B N 1
ATOM 2597 C CA . ALA B 1 77 ? -39.02616 22.41231 -20.65380 1.000 67.78067 77 ALA B CA 1
ATOM 2598 C C . ALA B 1 77 ? -37.70508 23.01910 -20.19899 1.000 68.05850 77 ALA B C 1
ATOM 2599 O O . ALA B 1 77 ? -36.82229 23.29571 -21.01845 1.000 66.00362 77 ALA B O 1
ATOM 2601 N N . TYR B 1 78 ? -37.57382 23.21046 -18.88090 1.000 73.56764 78 TYR B N 1
ATOM 2602 C CA . TYR B 1 78 ? -36.35097 23.72470 -18.26236 1.000 74.07003 78 TYR B CA 1
ATOM 2603 C C . TYR B 1 78 ? -35.67277 22.61391 -17.47415 1.000 72.33916 78 TYR B C 1
ATOM 2604 O O . TYR B 1 78 ? -36.27664 22.06107 -16.54125 1.000 69.98778 78 TYR B O 1
ATOM 2613 N N . PRO B 1 79 ? -34.42360 22.27437 -17.79132 1.000 72.46215 79 PRO B N 1
ATOM 2614 C CA . PRO B 1 79 ? -33.74498 21.16409 -17.09979 1.000 72.82128 79 PRO B CA 1
ATOM 2615 C C . PRO B 1 79 ? -33.44110 21.51906 -15.65125 1.000 74.28843 79 PRO B C 1
ATOM 2616 O O . PRO B 1 79 ? -32.76627 22.51287 -15.36990 1.000 76.38501 79 PRO B O 1
ATOM 2620 N N . ASN B 1 80 ? -33.94602 20.69972 -14.72944 1.000 72.67326 80 ASN B N 1
ATOM 2621 C CA . ASN B 1 80 ? -33.65877 20.85303 -13.30992 1.000 74.17554 80 ASN B CA 1
ATOM 2622 C C . ASN B 1 80 ? -32.63367 19.84096 -12.82239 1.000 73.49269 80 ASN B C 1
ATOM 2623 O O . ASN B 1 80 ? -32.50385 19.63423 -11.61168 1.000 75.62325 80 ASN B O 1
ATOM 2628 N N . SER B 1 81 ? -31.89883 19.22044 -13.74066 1.000 74.26919 81 SER B N 1
ATOM 2629 C CA . SER B 1 81 ? -30.99554 18.11425 -13.44929 1.000 74.58346 81 SER B CA 1
ATOM 2630 C C . SER B 1 81 ? -30.34574 17.69490 -14.75949 1.000 77.13419 81 SER B C 1
ATOM 2631 O O . SER B 1 81 ? -30.74530 18.13802 -15.84116 1.000 78.11862 81 SER B O 1
ATOM 2634 N N . ASN B 1 82 ? -29.35367 16.81493 -14.65518 1.000 74.14025 82 ASN B N 1
ATOM 2635 C CA . ASN B 1 82 ? -28.93076 16.08312 -15.83485 1.000 75.62279 82 ASN B CA 1
ATOM 2636 C C . ASN B 1 82 ? -30.07559 15.19264 -16.29462 1.000 69.74928 82 ASN B C 1
ATOM 2637 O O . ASN B 1 82 ? -30.87781 14.71279 -15.49179 1.000 70.03422 82 ASN B O 1
ATOM 2642 N N . CYS B 1 83 ? -30.16730 14.99337 -17.60189 1.000 66.04509 83 CYS B N 1
ATOM 2643 C CA . CYS B 1 83 ? -31.32719 14.31800 -18.15282 1.000 63.82282 83 CYS B CA 1
ATOM 2644 C C . CYS B 1 83 ? -30.90848 13.37024 -19.26025 1.000 63.55014 83 CYS B C 1
ATOM 2645 O O . CYS B 1 83 ? -30.15025 13.74800 -20.15935 1.000 60.97327 83 CYS B O 1
ATOM 2648 N N . VAL B 1 84 ? -31.38065 12.13293 -19.16041 1.000 62.44413 84 VAL B N 1
ATOM 2649 C CA . VAL B 1 84 ? -31.45335 11.23331 -20.29983 1.000 59.78830 84 VAL B CA 1
ATOM 2650 C C . VAL B 1 84 ? -32.84801 11.35253 -20.88670 1.000 59.61504 84 VAL B C 1
ATOM 2651 O O . VAL B 1 84 ? -33.85359 11.25485 -20.16330 1.000 51.67801 84 VAL B O 1
ATOM 2655 N N . ILE B 1 85 ? -32.90167 11.60704 -22.19533 1.000 54.06173 85 ILE B N 1
ATOM 2656 C CA . ILE B 1 85 ? -34.14344 11.77989 -22.93328 1.000 56.43640 85 ILE B CA 1
ATOM 2657 C C . ILE B 1 85 ? -34.03258 11.03207 -24.25713 1.000 56.49720 85 ILE B C 1
ATOM 2658 O O . ILE B 1 85 ? -32.94066 10.77657 -24.77042 1.000 56.86841 85 ILE B O 1
ATOM 2663 N N . LYS B 1 86 ? -35.19038 10.68543 -24.81039 1.000 54.83830 86 LYS B N 1
ATOM 2664 C CA . LYS B 1 86 ? -35.28028 10.01394 -26.10321 1.000 56.57631 86 LYS B CA 1
ATOM 2665 C C . LYS B 1 86 ? -36.29751 10.77388 -26.95371 1.000 55.82325 86 LYS B C 1
ATOM 2666 O O . LYS B 1 86 ? -37.50801 10.57232 -26.81239 1.000 52.33032 86 LYS B O 1
ATOM 2672 N N . THR B 1 87 ? -35.80149 11.65086 -27.82611 1.000 57.54249 87 THR B N 1
ATOM 2673 C CA . THR B 1 87 ? -36.65098 12.33063 -28.79517 1.000 56.26970 87 THR B CA 1
ATOM 2674 C C . THR B 1 87 ? -37.18889 11.33485 -29.81437 1.000 53.97599 87 THR B C 1
ATOM 2675 O O . THR B 1 87 ? -36.64951 10.24290 -29.99575 1.000 57.66487 87 THR B O 1
ATOM 2679 N N . GLY B 1 88 ? -38.26256 11.72526 -30.49094 1.000 52.47316 88 GLY B N 1
ATOM 2680 C CA . GLY B 1 88 ? -38.82692 10.88910 -31.53045 1.000 54.47832 88 GLY B CA 1
ATOM 2681 C C . GLY B 1 88 ? -39.83443 9.86121 -31.06834 1.000 59.07452 88 GLY B C 1
ATOM 2682 O O . GLY B 1 88 ? -39.97252 8.81197 -31.71004 1.000 63.90357 88 GLY B O 1
ATOM 2683 N N . VAL B 1 89 ? -40.56179 10.13007 -29.98711 1.000 56.60998 89 VAL B N 1
ATOM 2684 C CA . VAL B 1 89 ? -41.44589 9.14248 -29.38278 1.000 58.25235 89 VAL B CA 1
ATOM 2685 C C . VAL B 1 89 ? -42.90352 9.58595 -29.43448 1.000 58.59775 89 VAL B C 1
ATOM 2686 O O . VAL B 1 89 ? -43.72732 9.11955 -28.64186 1.000 62.72370 89 VAL B O 1
ATOM 2690 N N . GLU B 1 90 ? -43.22539 10.49197 -30.35813 1.000 56.08834 90 GLU B N 1
ATOM 2691 C CA . GLU B 1 90 ? -44.59687 10.95646 -30.53431 1.000 57.68219 90 GLU B CA 1
ATOM 2692 C C . GLU B 1 90 ? -45.59242 9.80122 -30.55457 1.000 57.58001 90 GLU B C 1
ATOM 2693 O O . GLU B 1 90 ? -46.72839 9.94485 -30.08336 1.000 57.30849 90 GLU B O 1
ATOM 2699 N N . GLU B 1 91 ? -45.17167 8.64179 -31.06780 1.000 57.49491 91 GLU B N 1
ATOM 2700 C CA . GLU B 1 91 ? -46.07429 7.50397 -31.18773 1.000 58.82722 91 GLU B CA 1
ATOM 2701 C C . GLU B 1 91 ? -46.41739 6.92942 -29.82087 1.000 57.98851 91 GLU B C 1
ATOM 2702 O O . GLU B 1 91 ? -47.55908 6.51878 -29.58118 1.000 56.59203 91 GLU B O 1
ATOM 2708 N N . MET B 1 92 ? -45.44028 6.89155 -28.91477 1.000 54.04622 92 MET B N 1
ATOM 2709 C CA . MET B 1 92 ? -45.70092 6.37114 -27.57955 1.000 59.38928 92 MET B CA 1
ATOM 2710 C C . MET B 1 92 ? -46.58332 7.31770 -26.78244 1.000 57.94088 92 MET B C 1
ATOM 2711 O O . MET B 1 92 ? -47.48751 6.87567 -26.06437 1.000 60.60263 92 MET B O 1
ATOM 2716 N N . LEU B 1 93 ? -46.32059 8.62383 -26.88028 1.000 57.34380 93 LEU B N 1
ATOM 2717 C CA . LEU B 1 93 ? -47.20121 9.60290 -26.25443 1.000 57.39523 93 LEU B CA 1
ATOM 2718 C C . LEU B 1 93 ? -48.62327 9.46748 -26.77809 1.000 57.77742 93 LEU B C 1
ATOM 2719 O O . LEU B 1 93 ? -49.58643 9.50322 -26.00255 1.000 59.49691 93 LEU B O 1
ATOM 2724 N N . LEU B 1 94 ? -48.77322 9.26909 -28.08840 1.000 56.60382 94 LEU B N 1
ATOM 2725 C CA . LEU B 1 94 ? -50.09871 9.24203 -28.69260 1.000 57.81504 94 LEU B CA 1
ATOM 2726 C C . LEU B 1 94 ? -50.87115 7.96785 -28.36074 1.000 58.64900 94 LEU B C 1
ATOM 2727 O O . LEU B 1 94 ? -52.10676 7.98874 -28.36128 1.000 60.13629 94 LEU B O 1
ATOM 2732 N N . GLY B 1 95 ? -50.19119 6.87523 -28.03386 1.000 60.69713 95 GLY B N 1
ATOM 2733 C CA . GLY B 1 95 ? -50.92792 5.67456 -27.68971 1.000 63.26013 95 GLY B CA 1
ATOM 2734 C C . GLY B 1 95 ? -50.23435 4.70731 -26.75581 1.000 67.69337 95 GLY B C 1
ATOM 2735 O O . GLY B 1 95 ? -50.06310 3.52920 -27.09081 1.000 75.85997 95 GLY B O 1
ATOM 2736 N N . TYR B 1 96 ? -49.82706 5.18149 -25.58463 1.000 67.10292 96 TYR B N 1
ATOM 2737 C CA . TYR B 1 96 ? -49.34140 4.30410 -24.53036 1.000 66.04396 96 TYR B CA 1
ATOM 2738 C C . TYR B 1 96 ? -50.44488 4.14475 -23.50038 1.000 66.86999 96 TYR B C 1
ATOM 2739 O O . TYR B 1 96 ? -51.07094 5.12978 -23.09764 1.000 64.65300 96 TYR B O 1
ATOM 2748 N N . ASP B 1 97 ? -50.70896 2.89999 -23.11714 1.000 64.49717 97 ASP B N 1
ATOM 2749 C CA . ASP B 1 97 ? -51.65031 2.61725 -22.04527 1.000 69.02503 97 ASP B CA 1
ATOM 2750 C C . ASP B 1 97 ? -50.95708 2.59075 -20.68486 1.000 70.91708 97 ASP B C 1
ATOM 2751 O O . ASP B 1 97 ? -51.53376 3.03612 -19.68390 1.000 72.72174 97 ASP B O 1
ATOM 2756 N N . SER B 1 98 ? -49.72029 2.10155 -20.63036 1.000 65.68847 98 SER B N 1
ATOM 2757 C CA . SER B 1 98 ? -49.02754 1.92895 -19.36028 1.000 64.80181 98 SER B CA 1
ATOM 2758 C C . SER B 1 98 ? -47.53653 1.77141 -19.62971 1.000 57.28389 98 SER B C 1
ATOM 2759 O O . SER B 1 98 ? -47.06121 1.97697 -20.75082 1.000 54.00790 98 SER B O 1
ATOM 2762 N N . TYR B 1 99 ? -46.79911 1.40458 -18.57697 1.000 55.31563 99 TYR B N 1
ATOM 2763 C CA . TYR B 1 99 ? -45.38196 1.10505 -18.71194 1.000 50.62628 99 TYR B CA 1
ATOM 2764 C C . TYR B 1 99 ? -45.17251 -0.15554 -19.53857 1.000 47.84349 99 TYR B C 1
ATOM 2765 O O . TYR B 1 99 ? -44.14395 -0.29331 -20.21060 1.000 39.66615 99 TYR B O 1
ATOM 2774 N N . ARG B 1 100 ? -46.15797 -1.05593 -19.51206 1.000 44.53990 100 ARG B N 1
ATOM 2775 C CA . ARG B 1 100 ? -46.10190 -2.31355 -20.24789 1.000 45.70431 100 ARG B CA 1
ATOM 2776 C C . ARG B 1 100 ? -45.76236 -2.09845 -21.71760 1.000 47.25069 100 ARG B C 1
ATOM 2777 O O . ARG B 1 100 ? -44.97776 -2.85301 -22.30684 1.000 42.45536 100 ARG B O 1
ATOM 2785 N N . ASP B 1 101 ? -46.32848 -1.05685 -22.32430 1.000 49.80446 101 ASP B N 1
ATOM 2786 C CA . ASP B 1 101 ? -46.17267 -0.88548 -23.76094 1.000 46.62220 101 ASP B CA 1
ATOM 2787 C C . ASP B 1 101 ? -44.75971 -0.47215 -24.14306 1.000 48.80818 101 ASP B C 1
ATOM 2788 O O . ASP B 1 101 ? -44.30283 -0.81487 -25.23569 1.000 52.62690 101 ASP B O 1
ATOM 2793 N N . MET B 1 102 ? -44.04359 0.23725 -23.27007 1.000 44.31964 102 MET B N 1
ATOM 2794 C CA . MET B 1 102 ? -42.72536 0.75140 -23.61476 1.000 42.45847 102 MET B CA 1
ATOM 2795 C C . MET B 1 102 ? -41.58342 0.03706 -22.90068 1.000 41.48780 102 MET B C 1
ATOM 2796 O O . MET B 1 102 ? -40.41956 0.40133 -23.11433 1.000 40.24215 102 MET B O 1
ATOM 2801 N N . SER B 1 103 ? -41.87949 -0.97439 -22.07205 1.000 39.18039 103 SER B N 1
ATOM 2802 C CA . SER B 1 103 ? -40.83706 -1.60322 -21.26797 1.000 35.10268 103 SER B CA 1
ATOM 2803 C C . SER B 1 103 ? -39.80901 -2.32490 -22.13502 1.000 32.85315 103 SER B C 1
ATOM 2804 O O . SER B 1 103 ? -38.61170 -2.29426 -21.83985 1.000 30.67625 103 SER B O 1
ATOM 2807 N N . GLU B 1 104 ? -40.24712 -2.99560 -23.19761 1.000 33.58389 104 GLU B N 1
ATOM 2808 C CA . GLU B 1 104 ? -39.27915 -3.74005 -23.99921 1.000 32.41150 104 GLU B CA 1
ATOM 2809 C C . GLU B 1 104 ? -38.31990 -2.80015 -24.73834 1.000 39.12167 104 GLU B C 1
ATOM 2810 O O . GLU B 1 104 ? -37.11200 -3.06816 -24.81708 1.000 34.27723 104 GLU B O 1
ATOM 2816 N N . TYR B 1 105 ? -38.84127 -1.70277 -25.29544 1.000 34.32847 105 TYR B N 1
ATOM 2817 C CA . TYR B 1 105 ? -37.97994 -0.66974 -25.86728 1.000 38.92010 105 TYR B CA 1
ATOM 2818 C C . TYR B 1 105 ? -36.95263 -0.17635 -24.84954 1.000 40.83976 105 TYR B C 1
ATOM 2819 O O . TYR B 1 105 ? -35.73823 -0.19428 -25.10391 1.000 38.74347 105 TYR B O 1
ATOM 2828 N N . LEU B 1 106 ? -37.42920 0.27094 -23.68409 1.000 36.38140 106 LEU B N 1
ATOM 2829 C CA . LEU B 1 106 ? -36.53098 0.80174 -22.66169 1.000 35.68398 106 LEU B CA 1
ATOM 2830 C C . LEU B 1 106 ? -35.47872 -0.22407 -22.24704 1.000 34.25362 106 LEU B C 1
ATOM 2831 O O . LEU B 1 106 ? -34.29751 0.11330 -22.10758 1.000 37.70345 106 LEU B O 1
ATOM 2836 N N . PHE B 1 107 ? -35.88723 -1.48588 -22.06242 1.000 34.22012 107 PHE B N 1
ATOM 2837 C CA . PHE B 1 107 ? -34.95905 -2.56082 -21.70629 1.000 31.35100 107 PHE B CA 1
ATOM 2838 C C . PHE B 1 107 ? -33.74843 -2.59977 -22.64346 1.000 35.56533 107 PHE B C 1
ATOM 2839 O O . PHE B 1 107 ? -32.59737 -2.67153 -22.19394 1.000 34.49262 107 PHE B O 1
ATOM 2847 N N . GLY B 1 108 ? -33.98571 -2.54890 -23.95368 1.000 32.61224 108 GLY B N 1
ATOM 2848 C CA . GLY B 1 108 ? -32.86391 -2.70931 -24.88234 1.000 38.02002 108 GLY B CA 1
ATOM 2849 C C . GLY B 1 108 ? -31.89001 -1.54720 -24.87043 1.000 43.14178 108 GLY B C 1
ATOM 2850 O O . GLY B 1 108 ? -30.72983 -1.71777 -25.26668 1.000 43.97676 108 GLY B O 1
ATOM 2851 N N . LEU B 1 109 ? -32.33441 -0.38617 -24.38628 1.000 43.84561 109 LEU B N 1
ATOM 2852 C CA . LEU B 1 109 ? -31.60075 0.87226 -24.30135 1.000 42.34364 109 LEU B CA 1
ATOM 2853 C C . LEU B 1 109 ? -30.78279 1.02945 -23.02342 1.000 42.91351 109 LEU B C 1
ATOM 2854 O O . LEU B 1 109 ? -30.24552 2.11551 -22.79928 1.000 39.42345 109 LEU B O 1
ATOM 2859 N N . LEU B 1 110 ? -30.69263 -0.00665 -22.17336 1.000 39.56752 110 LEU B N 1
ATOM 2860 C CA . LEU B 1 110 ? -30.34052 0.21087 -20.76807 1.000 40.57471 110 LEU B CA 1
ATOM 2861 C C . LEU B 1 110 ? -28.89857 0.66225 -20.57963 1.000 40.19270 110 LEU B C 1
ATOM 2862 O O . LEU B 1 110 ? -28.58574 1.32738 -19.58150 1.000 39.34139 110 LEU B O 1
ATOM 2867 N N . GLY B 1 111 ? -28.00764 0.30331 -21.49245 1.000 39.97743 111 GLY B N 1
ATOM 2868 C CA . GLY B 1 111 ? -26.63700 0.73082 -21.33713 1.000 43.88100 111 GLY B CA 1
ATOM 2869 C C . GLY B 1 111 ? -26.29188 2.01127 -22.05702 1.000 46.62220 111 GLY B C 1
ATOM 2870 O O . GLY B 1 111 ? -25.12461 2.41326 -22.05816 1.000 44.84961 111 GLY B O 1
ATOM 2871 N N . GLY B 1 112 ? -27.28970 2.67628 -22.64838 1.000 47.45001 112 GLY B N 1
ATOM 2872 C CA . GLY B 1 112 ? -27.10479 3.82296 -23.52835 1.000 46.04606 112 GLY B CA 1
ATOM 2873 C C . GLY B 1 112 ? -26.56876 5.07575 -22.86464 1.000 46.10196 112 GLY B C 1
ATOM 2874 O O . GLY B 1 112 ? -26.21559 6.02054 -23.57826 1.000 52.50576 112 GLY B O 1
ATOM 2875 N N . ASN B 1 113 ? -26.50934 5.12065 -21.53576 1.000 43.48725 113 ASN B N 1
ATOM 2876 C CA . ASN B 1 113 ? -25.87211 6.23044 -20.83992 1.000 46.27086 113 ASN B CA 1
ATOM 2877 C C . ASN B 1 113 ? -24.74633 5.74700 -19.93164 1.000 44.20190 113 ASN B C 1
ATOM 2878 O O . ASN B 1 113 ? -24.37452 6.44032 -18.98058 1.000 44.60682 113 ASN B O 1
ATOM 2883 N N . ASP B 1 114 ? -24.19159 4.56951 -20.21174 1.000 45.53496 114 ASP B N 1
ATOM 2884 C CA . ASP B 1 114 ? -23.06008 4.06588 -19.44598 1.000 44.61080 114 ASP B CA 1
ATOM 2885 C C . ASP B 1 114 ? -21.83680 4.92994 -19.71013 1.000 45.49075 114 ASP B C 1
ATOM 2886 O O . ASP B 1 114 ? -21.72647 5.58311 -20.75162 1.000 46.23188 114 ASP B O 1
ATOM 2891 N N . SER B 1 115 ? -20.91813 4.94046 -18.75274 1.000 41.55401 115 SER B N 1
ATOM 2892 C CA . SER B 1 115 ? -19.64646 5.61379 -18.97065 1.000 40.58691 115 SER B CA 1
ATOM 2893 C C . SER B 1 115 ? -18.85592 4.91759 -20.08323 1.000 44.54703 115 SER B C 1
ATOM 2894 O O . SER B 1 115 ? -18.92351 3.68866 -20.22765 1.000 39.51706 115 SER B O 1
ATOM 2897 N N . PRO B 1 116 ? -18.11552 5.67175 -20.90687 1.000 45.33121 116 PRO B N 1
ATOM 2898 C CA . PRO B 1 116 ? -17.42045 5.04273 -22.04596 1.000 40.39665 116 PRO B CA 1
ATOM 2899 C C . PRO B 1 116 ? -16.28816 4.10986 -21.64472 1.000 39.40415 116 PRO B C 1
ATOM 2900 O O . PRO B 1 116 ? -16.04414 3.12782 -22.35529 1.000 35.70821 116 PRO B O 1
ATOM 2904 N N . GLU B 1 117 ? -15.59082 4.38113 -20.54271 1.000 38.70703 117 GLU B N 1
ATOM 2905 C CA . GLU B 1 117 ? -14.39246 3.61997 -20.22474 1.000 38.60542 117 GLU B CA 1
ATOM 2906 C C . GLU B 1 117 ? -14.73714 2.16979 -19.95433 1.000 37.61928 117 GLU B C 1
ATOM 2907 O O . GLU B 1 117 ? -15.59204 1.86428 -19.11496 1.000 39.17449 117 GLU B O 1
ATOM 2913 N N . LEU B 1 118 ? -14.08028 1.27844 -20.68447 1.000 34.80293 118 LEU B N 1
ATOM 2914 C CA . LEU B 1 118 ? -14.20045 -0.14623 -20.42980 1.000 32.06677 118 LEU B CA 1
ATOM 2915 C C . LEU B 1 118 ? -13.55385 -0.51043 -19.09945 1.000 34.37817 118 LEU B C 1
ATOM 2916 O O . LEU B 1 118 ? -12.57099 0.10051 -18.67846 1.000 32.01243 118 LEU B O 1
ATOM 2921 N N . LEU B 1 119 ? -14.12308 -1.51998 -18.43468 1.000 29.55578 119 LEU B N 1
ATOM 2922 C CA . LEU B 1 119 ? -13.50559 -2.08138 -17.24898 1.000 31.82188 119 LEU B CA 1
ATOM 2923 C C . LEU B 1 119 ? -12.17610 -2.74888 -17.60374 1.000 36.20031 119 LEU B C 1
ATOM 2924 O O . LEU B 1 119 ? -11.93446 -3.16412 -18.74449 1.000 33.57414 119 LEU B O 1
ATOM 2929 N N . ASP B 1 120 ? -11.33052 -2.87894 -16.58977 1.000 34.58037 120 ASP B N 1
ATOM 2930 C CA . ASP B 1 120 ? -9.96211 -3.36352 -16.68296 1.000 40.35991 120 ASP B CA 1
ATOM 2931 C C . ASP B 1 120 ? -9.91390 -4.87333 -16.44824 1.000 40.04052 120 ASP B C 1
ATOM 2932 O O . ASP B 1 120 ? -10.84705 -5.48292 -15.90512 1.000 33.13669 120 ASP B O 1
ATOM 2937 N N . GLY B 1 121 ? -8.80308 -5.47600 -16.86595 1.000 35.35179 121 GLY B N 1
ATOM 2938 C CA . GLY B 1 121 ? -8.48769 -6.82526 -16.41572 1.000 31.96647 121 GLY B CA 1
ATOM 2939 C C . GLY B 1 121 ? -9.39415 -7.88080 -17.01292 1.000 34.94757 121 GLY B C 1
ATOM 2940 O O . GLY B 1 121 ? -9.78028 -7.81899 -18.18598 1.000 33.27740 121 GLY B O 1
ATOM 2941 N N . LEU B 1 122 ? -9.73072 -8.87758 -16.18345 1.000 30.62630 122 LEU B N 1
ATOM 2942 C CA . LEU B 1 122 ? -10.59801 -9.96245 -16.61988 1.000 33.53614 122 LEU B CA 1
ATOM 2943 C C . LEU B 1 122 ? -11.97674 -9.47019 -17.04793 1.000 32.87394 122 LEU B C 1
ATOM 2944 O O . LEU B 1 122 ? -12.68826 -10.18133 -17.76016 1.000 29.79519 122 LEU B O 1
ATOM 2949 N N . PHE B 1 123 ? -12.37817 -8.28124 -16.61296 1.000 34.65756 123 PHE B N 1
ATOM 2950 C CA . PHE B 1 123 ? -13.68940 -7.77053 -16.97052 1.000 32.44103 123 PHE B CA 1
ATOM 2951 C C . PHE B 1 123 ? -13.77388 -7.25039 -18.39631 1.000 31.86406 123 PHE B C 1
ATOM 2952 O O . PHE B 1 123 ? -14.87906 -7.20871 -18.93834 1.000 29.43694 123 PHE B O 1
ATOM 2960 N N . THR B 1 124 ? -12.65445 -6.83340 -19.01308 1.000 29.87234 124 THR B N 1
ATOM 2961 C CA . THR B 1 124 ? -12.76164 -6.09027 -20.27246 1.000 29.58741 124 THR B CA 1
ATOM 2962 C C . THR B 1 124 ? -13.51292 -6.85799 -21.35588 1.000 30.36867 124 THR B C 1
ATOM 2963 O O . THR B 1 124 ? -14.41359 -6.26979 -21.98687 1.000 29.53537 124 THR B O 1
ATOM 2967 N N . PRO B 1 125 ? -13.21541 -8.13073 -21.63903 1.000 31.31780 125 PRO B N 1
ATOM 2968 C CA . PRO B 1 125 ? -13.93630 -8.79679 -22.74316 1.000 30.37147 125 PRO B CA 1
ATOM 2969 C C . PRO B 1 125 ? -15.42488 -8.99884 -22.46957 1.000 29.85061 125 PRO B C 1
ATOM 2970 O O . PRO B 1 125 ? -16.24400 -8.93897 -23.40109 1.000 30.60898 125 PRO B O 1
ATOM 2974 N N . VAL B 1 126 ? -15.80990 -9.27221 -21.22627 1.000 29.39525 126 VAL B N 1
ATOM 2975 C CA . VAL B 1 126 ? -17.23289 -9.48128 -20.99522 1.000 29.50722 126 VAL B CA 1
ATOM 2976 C C . VAL B 1 126 ? -17.95574 -8.14773 -20.92952 1.000 28.92619 126 VAL B C 1
ATOM 2977 O O . VAL B 1 126 ? -19.11568 -8.04575 -21.35884 1.000 31.30712 126 VAL B O 1
ATOM 2981 N N . ASP B 1 127 ? -17.28414 -7.10340 -20.43200 1.000 27.00659 127 ASP B N 1
ATOM 2982 C CA . ASP B 1 127 ? -17.85563 -5.75961 -20.45393 1.000 29.91483 127 ASP B CA 1
ATOM 2983 C C . ASP B 1 127 ? -18.17564 -5.33019 -21.88749 1.000 29.67737 127 ASP B C 1
ATOM 2984 O O . ASP B 1 127 ? -19.25147 -4.77248 -22.16327 1.000 26.52323 127 ASP B O 1
ATOM 2989 N N . ALA B 1 128 ? -17.23294 -5.57699 -22.81051 1.000 30.97134 128 ALA B N 1
ATOM 2990 C CA . ALA B 1 128 ? -17.44071 -5.26054 -24.21861 1.000 28.68102 128 ALA B CA 1
ATOM 2991 C C . ALA B 1 128 ? -18.59611 -6.06686 -24.80260 1.000 31.69251 128 ALA B C 1
ATOM 2992 O O . ALA B 1 128 ? -19.37233 -5.55561 -25.61768 1.000 29.79565 128 ALA B O 1
ATOM 2994 N N . PHE B 1 129 ? -18.71977 -7.33556 -24.40276 1.000 29.81765 129 PHE B N 1
ATOM 2995 C CA . PHE B 1 129 ? -19.84024 -8.15320 -24.86299 1.000 29.39017 129 PHE B CA 1
ATOM 2996 C C . PHE B 1 129 ? -21.18200 -7.64600 -24.32317 1.000 34.68658 129 PHE B C 1
ATOM 2997 O O . PHE B 1 129 ? -22.18246 -7.61465 -25.05705 1.000 31.59538 129 PHE B O 1
ATOM 3005 N N . ARG B 1 130 ? -21.24010 -7.25930 -23.04149 1.000 32.04222 130 ARG B N 1
ATOM 3006 C CA . ARG B 1 130 ? -22.51326 -6.77642 -22.49801 1.000 30.14678 130 ARG B CA 1
ATOM 3007 C C . ARG B 1 130 ? -22.94358 -5.47804 -23.17851 1.000 34.22863 130 ARG B C 1
ATOM 3008 O O . ARG B 1 130 ? -24.13911 -5.25777 -23.41976 1.000 31.34749 130 ARG B O 1
ATOM 3016 N N . HIS B 1 131 ? -21.98674 -4.59814 -23.48362 1.000 32.13899 131 HIS B N 1
ATOM 3017 C CA . HIS B 1 131 ? -22.33969 -3.32381 -24.10475 1.000 33.95882 131 HIS B CA 1
ATOM 3018 C C . HIS B 1 131 ? -22.82946 -3.53039 -25.53241 1.000 36.17522 131 HIS B C 1
ATOM 3019 O O . HIS B 1 131 ? -23.67012 -2.76654 -26.02924 1.000 34.02874 131 HIS B O 1
ATOM 3026 N N . TYR B 1 132 ? -22.29810 -4.55115 -26.20017 1.000 33.37617 132 TYR B N 1
ATOM 3027 C CA . TYR B 1 132 ? -22.84363 -4.99138 -27.47242 1.000 36.65875 132 TYR B CA 1
ATOM 3028 C C . TYR B 1 132 ? -24.34501 -5.26151 -27.36493 1.000 39.40211 132 TYR B C 1
ATOM 3029 O O . TYR B 1 132 ? -25.11325 -4.88182 -28.25628 1.000 37.53215 132 TYR B O 1
ATOM 3038 N N . LEU B 1 133 ? -24.78633 -5.88876 -26.26216 1.000 34.34101 133 LEU B N 1
ATOM 3039 C CA . LEU B 1 133 ? -26.19199 -6.25703 -26.11043 1.000 34.17945 133 LEU B CA 1
ATOM 3040 C C . LEU B 1 133 ? -27.06800 -5.09349 -25.64838 1.000 34.45684 133 LEU B C 1
ATOM 3041 O O . LEU B 1 133 ? -28.23821 -5.00841 -26.03727 1.000 37.27896 133 LEU B O 1
ATOM 3046 N N . PHE B 1 134 ? -26.54397 -4.18499 -24.84500 1.000 33.29713 134 PHE B N 1
ATOM 3047 C CA . PHE B 1 134 ? -27.38338 -3.15894 -24.24266 1.000 36.40144 134 PHE B CA 1
ATOM 3048 C C . PHE B 1 134 ? -26.93588 -1.72601 -24.50396 1.000 36.85366 134 PHE B C 1
ATOM 3049 O O . PHE B 1 134 ? -27.59122 -0.79475 -24.00711 1.000 39.83030 134 PHE B O 1
ATOM 3057 N N . GLY B 1 135 ? -25.85265 -1.51358 -25.25084 1.000 36.11081 135 GLY B N 1
ATOM 3058 C CA . GLY B 1 135 ? -25.23994 -0.19418 -25.33607 1.000 34.30804 135 GLY B CA 1
ATOM 3059 C C . GLY B 1 135 ? -25.86111 0.79628 -26.30645 1.000 37.84470 135 GLY B C 1
ATOM 3060 O O . GLY B 1 135 ? -25.50413 1.97861 -26.25598 1.000 37.89326 135 GLY B O 1
ATOM 3061 N N . ASN B 1 136 ? -26.77754 0.36138 -27.17120 1.000 39.69284 136 ASN B N 1
ATOM 3062 C CA . ASN B 1 136 ? -27.42217 1.25239 -28.14871 1.000 41.19791 136 ASN B CA 1
ATOM 3063 C C . ASN B 1 136 ? -26.38258 1.87294 -29.08565 1.000 40.09323 136 ASN B C 1
ATOM 3064 O O . ASN B 1 136 ? -26.49149 3.03478 -29.47494 1.000 38.42922 136 ASN B O 1
ATOM 3069 N N . GLY B 1 137 ? -25.36694 1.08644 -29.44479 1.000 37.89409 137 GLY B N 1
ATOM 3070 C CA . GLY B 1 137 ? -24.31436 1.52176 -30.35712 1.000 39.59204 137 GLY B CA 1
ATOM 3071 C C . GLY B 1 137 ? -23.42798 2.64805 -29.87058 1.000 37.78128 137 GLY B C 1
ATOM 3072 O O . GLY B 1 137 ? -22.69674 3.22563 -30.68054 1.000 41.68723 137 GLY B O 1
ATOM 3073 N N . THR B 1 138 ? -23.46688 2.98962 -28.58450 1.000 36.13694 138 THR B N 1
ATOM 3074 C CA . THR B 1 138 ? -22.66514 4.09004 -28.06715 1.000 36.70525 138 THR B CA 1
ATOM 3075 C C . THR B 1 138 ? -21.20419 3.67649 -27.91734 1.000 41.53917 138 THR B C 1
ATOM 3076 O O . THR B 1 138 ? -20.89312 2.50393 -27.67776 1.000 41.20123 138 THR B O 1
ATOM 3080 N N . ASN B 1 139 ? -20.30894 4.66597 -28.01563 1.000 38.64611 139 ASN B N 1
ATOM 3081 C CA . ASN B 1 139 ? -18.86934 4.41886 -27.92693 1.000 40.90086 139 ASN B CA 1
ATOM 3082 C C . ASN B 1 139 ? -18.44680 3.86315 -26.57681 1.000 36.61650 139 ASN B C 1
ATOM 3083 O O . ASN B 1 139 ? -18.90263 4.32064 -25.52954 1.000 38.42928 139 ASN B O 1
ATOM 3088 N N . LYS B 1 140 ? -17.48721 2.94654 -26.61252 1.000 35.29736 140 LYS B N 1
ATOM 3089 C CA . LYS B 1 140 ? -16.62397 2.63831 -25.48262 1.000 35.29427 140 LYS B CA 1
ATOM 3090 C C . LYS B 1 140 ? -15.20924 3.13605 -25.77092 1.000 37.65615 140 LYS B C 1
ATOM 3091 O O . LYS B 1 140 ? -14.88092 3.51673 -26.89629 1.000 38.69832 140 LYS B O 1
ATOM 3097 N N . SER B 1 141 ? -14.35007 3.11317 -24.75082 1.000 39.27533 141 SER B N 1
ATOM 3098 C CA . SER B 1 141 ? -12.96110 3.50088 -24.96724 1.000 37.00992 141 SER B CA 1
ATOM 3099 C C . SER B 1 141 ? -12.05141 2.78610 -23.97817 1.000 40.16292 141 SER B C 1
ATOM 3100 O O . SER B 1 141 ? -12.48160 2.35082 -22.90286 1.000 37.95829 141 SER B O 1
ATOM 3103 N N . ILE B 1 142 ? -10.77751 2.67302 -24.37578 1.000 34.13241 142 ILE B N 1
ATOM 3104 C CA . ILE B 1 142 ? -9.69680 2.14970 -23.54869 1.000 34.22656 142 ILE B CA 1
ATOM 3105 C C . ILE B 1 142 ? -8.37866 2.70497 -24.08064 1.000 39.93037 142 ILE B C 1
ATOM 3106 O O . ILE B 1 142 ? -8.10761 2.67174 -25.29346 1.000 34.81525 142 ILE B O 1
ATOM 3111 N N . ASN B 1 143 ? -7.56198 3.24547 -23.18223 1.000 37.66930 143 ASN B N 1
ATOM 3112 C CA . ASN B 1 143 ? -6.29206 3.82113 -23.59763 1.000 36.62766 143 ASN B CA 1
ATOM 3113 C C . ASN B 1 143 ? -5.37808 2.73482 -24.15490 1.000 37.28569 143 ASN B C 1
ATOM 3114 O O . ASN B 1 143 ? -5.29328 1.63301 -23.60746 1.000 34.72153 143 ASN B O 1
ATOM 3119 N N . ILE B 1 144 ? -4.67903 3.05307 -25.25523 1.000 36.24810 144 ILE B N 1
ATOM 3120 C CA . ILE B 1 144 ? -3.81542 2.05774 -25.89355 1.000 35.34965 144 ILE B CA 1
ATOM 3121 C C . ILE B 1 144 ? -2.77780 1.52903 -24.90796 1.000 35.91346 144 ILE B C 1
ATOM 3122 O O . ILE B 1 144 ? -2.33925 0.37751 -25.01076 1.000 38.59391 144 ILE B O 1
ATOM 3127 N N . ASN B 1 145 ? -2.39559 2.33553 -23.91674 1.000 37.18189 145 ASN B N 1
ATOM 3128 C CA . ASN B 1 145 ? -1.44976 1.88002 -22.90485 1.000 39.65308 145 ASN B CA 1
ATOM 3129 C C . ASN B 1 145 ? -2.06639 0.92936 -21.88436 1.000 41.40358 145 ASN B C 1
ATOM 3130 O O . ASN B 1 145 ? -1.32227 0.30939 -21.11650 1.000 41.16185 145 ASN B O 1
ATOM 3135 N N . ASP B 1 146 ? -3.38839 0.78168 -21.86640 1.000 39.92530 146 ASP B N 1
ATOM 3136 C CA . ASP B 1 146 ? -4.05132 -0.14248 -20.96141 1.000 40.85969 146 ASP B CA 1
ATOM 3137 C C . ASP B 1 146 ? -4.51741 -1.41310 -21.65114 1.000 39.37550 146 ASP B C 1
ATOM 3138 O O . ASP B 1 146 ? -5.05178 -2.30387 -20.98148 1.000 38.68387 146 ASP B O 1
ATOM 3143 N N . VAL B 1 147 ? -4.32594 -1.51974 -22.96802 1.000 39.44398 147 VAL B N 1
ATOM 3144 C CA . VAL B 1 147 ? -4.81201 -2.69058 -23.68362 1.000 36.32870 147 VAL B CA 1
ATOM 3145 C C . VAL B 1 147 ? -3.98467 -3.91741 -23.32070 1.000 37.90042 147 VAL B C 1
ATOM 3146 O O . VAL B 1 147 ? -4.48733 -5.04407 -23.34996 1.000 33.58580 147 VAL B O 1
ATOM 3150 N N . GLY B 1 148 ? -2.71957 -3.73107 -22.95324 1.000 38.83321 148 GLY B N 1
ATOM 3151 C CA . GLY B 1 148 ? -1.85676 -4.88220 -22.75018 1.000 40.94713 148 GLY B CA 1
ATOM 3152 C C . GLY B 1 148 ? -1.14557 -5.32525 -24.02192 1.000 41.08217 148 GLY B C 1
ATOM 3153 O O . GLY B 1 148 ? -0.92374 -6.52048 -24.24439 1.000 38.75562 148 GLY B O 1
ATOM 3154 N N . LEU B 1 149 ? -0.77889 -4.36997 -24.86544 1.000 40.58111 149 LEU B N 1
ATOM 3155 C CA . LEU B 1 149 ? -0.04955 -4.67072 -26.09606 1.000 42.58669 149 LEU B CA 1
ATOM 3156 C C . LEU B 1 149 ? 1.44720 -4.82036 -25.81011 1.000 41.76385 149 LEU B C 1
ATOM 3157 O O . LEU B 1 149 ? 2.03551 -3.99241 -25.11087 1.000 40.91025 149 LEU B O 1
ATOM 3162 N N . SER B 1 150 ? 2.07381 -5.86911 -26.35525 1.000 41.85930 150 SER B N 1
ATOM 3163 C CA . SER B 1 150 ? 3.53367 -6.03522 -26.25762 1.000 46.29526 150 SER B CA 1
ATOM 3164 C C . SER B 1 150 ? 4.09783 -6.21466 -27.67217 1.000 44.05004 150 SER B C 1
ATOM 3165 O O . SER B 1 150 ? 4.22834 -7.33890 -28.16498 1.000 41.39977 150 SER B O 1
ATOM 3168 N N . ILE B 1 151 ? 4.43752 -5.10740 -28.32620 1.000 43.70111 151 ILE B N 1
ATOM 3169 C CA . ILE B 1 151 ? 4.82720 -5.11374 -29.73285 1.000 43.19206 151 ILE B CA 1
ATOM 3170 C C . ILE B 1 151 ? 6.34090 -4.94530 -29.80151 1.000 42.47034 151 ILE B C 1
ATOM 3171 O O . ILE B 1 151 ? 6.88479 -4.02324 -29.18436 1.000 42.46358 151 ILE B O 1
ATOM 3176 N N . ASP B 1 152 ? 7.02428 -5.86405 -30.49835 1.000 42.32891 152 ASP B N 1
ATOM 3177 C CA . ASP B 1 152 ? 8.40806 -5.64036 -30.92889 1.000 46.19062 152 ASP B CA 1
ATOM 3178 C C . ASP B 1 152 ? 8.40086 -5.09788 -32.34480 1.000 37.52103 152 ASP B C 1
ATOM 3179 O O . ASP B 1 152 ? 7.50590 -5.40566 -33.13413 1.000 40.27568 152 ASP B O 1
ATOM 3184 N N . VAL B 1 153 ? 9.44949 -4.34303 -32.68186 1.000 42.14188 153 VAL B N 1
ATOM 3185 C CA . VAL B 1 153 ? 9.61670 -3.87529 -34.05816 1.000 37.54916 153 VAL B CA 1
ATOM 3186 C C . VAL B 1 153 ? 9.58887 -5.03721 -35.04482 1.000 37.94800 153 VAL B C 1
ATOM 3187 O O . VAL B 1 153 ? 9.03633 -4.91237 -36.14545 1.000 38.90646 153 VAL B O 1
ATOM 3191 N N . SER B 1 154 ? 10.14028 -6.19219 -34.66029 1.000 38.10805 154 SER B N 1
ATOM 3192 C CA . SER B 1 154 ? 10.20049 -7.33227 -35.57142 1.000 40.61715 154 SER B CA 1
ATOM 3193 C C . SER B 1 154 ? 8.82041 -7.81666 -36.00833 1.000 44.40568 154 SER B C 1
ATOM 3194 O O . SER B 1 154 ? 8.71947 -8.54039 -37.00549 1.000 42.06324 154 SER B O 1
ATOM 3197 N N . GLN B 1 155 ? 7.75691 -7.43244 -35.30300 1.000 36.97914 155 GLN B N 1
ATOM 3198 C CA . GLN B 1 155 ? 6.40786 -7.82756 -35.66709 1.000 36.45951 155 GLN B CA 1
ATOM 3199 C C . GLN B 1 155 ? 5.69548 -6.76807 -36.49447 1.000 43.42028 155 GLN B C 1
ATOM 3200 O O . GLN B 1 155 ? 4.47978 -6.87101 -36.70077 1.000 41.04692 155 GLN B O 1
ATOM 3206 N N . ILE B 1 156 ? 6.41689 -5.75291 -36.96226 1.000 39.29698 156 ILE B N 1
ATOM 3207 C CA . ILE B 1 156 ? 5.82282 -4.65751 -37.72269 1.000 40.16514 156 ILE B CA 1
ATOM 3208 C C . ILE B 1 156 ? 6.27337 -4.77796 -39.17631 1.000 44.26617 156 ILE B C 1
ATOM 3209 O O . ILE B 1 156 ? 7.40603 -4.39592 -39.50704 1.000 41.37095 156 ILE B O 1
ATOM 3214 N N . PRO B 1 157 ? 5.42994 -5.29733 -40.06433 1.000 46.77215 157 PRO B N 1
ATOM 3215 C CA . PRO B 1 157 ? 5.87556 -5.63413 -41.43147 1.000 46.45832 157 PRO B CA 1
ATOM 3216 C C . PRO B 1 157 ? 6.39677 -4.43174 -42.20397 1.000 45.33914 157 PRO B C 1
ATOM 3217 O O . PRO B 1 157 ? 7.47380 -4.53178 -42.81160 1.000 48.69760 157 PRO B O 1
ATOM 3221 N N . PRO B 1 158 ? 5.70084 -3.28424 -42.22516 1.000 47.96615 158 PRO B N 1
ATOM 3222 C CA . PRO B 1 158 ? 6.20486 -2.15685 -43.03891 1.000 46.57958 158 PRO B CA 1
ATOM 3223 C C . PRO B 1 158 ? 7.53938 -1.59205 -42.57709 1.000 47.55662 158 PRO B C 1
ATOM 3224 O O . PRO B 1 158 ? 8.13648 -0.79994 -43.32050 1.000 47.85370 158 PRO B O 1
ATOM 3228 N N . ILE B 1 159 ? 8.02009 -1.94906 -41.39001 1.000 43.92972 159 ILE B N 1
ATOM 3229 C CA . ILE B 1 159 ? 9.38451 -1.61253 -40.99549 1.000 43.58274 159 ILE B CA 1
ATOM 3230 C C . ILE B 1 159 ? 10.34618 -2.71782 -41.39774 1.000 51.03665 159 ILE B C 1
ATOM 3231 O O . ILE B 1 159 ? 11.40329 -2.45710 -41.98359 1.000 47.39322 159 ILE B O 1
ATOM 3236 N N . MET B 1 160 ? 9.96514 -3.96778 -41.10890 1.000 46.41045 160 MET B N 1
ATOM 3237 C CA . MET B 1 160 ? 10.81802 -5.10183 -41.43520 1.000 48.95791 160 MET B CA 1
ATOM 3238 C C . MET B 1 160 ? 10.96124 -5.27733 -42.94119 1.000 48.99916 160 MET B C 1
ATOM 3239 O O . MET B 1 160 ? 11.99323 -5.76999 -43.40455 1.000 49.60980 160 MET B O 1
ATOM 3244 N N . ASN B 1 161 ? 9.93115 -4.89818 -43.70916 1.000 47.60044 161 ASN B N 1
ATOM 3245 C CA . ASN B 1 161 ? 10.01236 -4.94393 -45.16793 1.000 48.49267 161 ASN B CA 1
ATOM 3246 C C . ASN B 1 161 ? 11.12317 -4.04822 -45.69647 1.000 52.08801 161 ASN B C 1
ATOM 3247 O O . ASN B 1 161 ? 11.69989 -4.32182 -46.75938 1.000 46.11040 161 ASN B O 1
ATOM 3252 N N . ILE B 1 162 ? 11.41079 -2.96523 -44.98103 1.000 48.92211 162 ILE B N 1
ATOM 3253 C CA . ILE B 1 162 ? 12.49113 -2.07026 -45.35515 1.000 46.58215 162 ILE B CA 1
ATOM 3254 C C . ILE B 1 162 ? 13.83693 -2.67808 -44.99889 1.000 49.21554 162 ILE B C 1
ATOM 3255 O O . ILE B 1 162 ? 14.76515 -2.68533 -45.81897 1.000 49.83737 162 ILE B O 1
ATOM 3260 N N . ILE B 1 163 ? 13.95984 -3.20241 -43.77786 1.000 45.52970 163 ILE B N 1
ATOM 3261 C CA . ILE B 1 163 ? 15.23331 -3.76584 -43.34301 1.000 46.12845 163 ILE B CA 1
ATOM 3262 C C . ILE B 1 163 ? 15.64093 -4.91856 -44.24982 1.000 52.40786 163 ILE B C 1
ATOM 3263 O O . ILE B 1 163 ? 16.80702 -5.03092 -44.65295 1.000 50.43778 163 ILE B O 1
ATOM 3268 N N . ASN B 1 164 ? 14.68589 -5.77360 -44.61466 1.000 51.66749 164 ASN B N 1
ATOM 3269 C CA . ASN B 1 164 ? 15.03971 -6.98606 -45.34125 1.000 53.01371 164 ASN B CA 1
ATOM 3270 C C . ASN B 1 164 ? 15.34079 -6.74469 -46.81193 1.000 48.67131 164 ASN B C 1
ATOM 3271 O O . ASN B 1 164 ? 15.93332 -7.61863 -47.44810 1.000 53.00912 164 ASN B O 1
ATOM 3276 N N . GLN B 1 165 ? 14.96359 -5.59517 -47.36955 1.000 49.65131 165 GLN B N 1
ATOM 3277 C CA . GLN B 1 165 ? 15.38769 -5.27683 -48.72660 1.000 46.97570 165 GLN B CA 1
ATOM 3278 C C . GLN B 1 165 ? 16.83847 -4.82167 -48.79514 1.000 49.97002 165 GLN B C 1
ATOM 3279 O O . GLN B 1 165 ? 17.32172 -4.50597 -49.88790 1.000 49.80807 165 GLN B O 1
ATOM 3285 N N . GLY B 1 166 ? 17.54372 -4.78411 -47.66808 1.000 48.75841 166 GLY B N 1
ATOM 3286 C CA . GLY B 1 166 ? 18.94457 -4.42459 -47.65813 1.000 48.02762 166 GLY B CA 1
ATOM 3287 C C . GLY B 1 166 ? 19.24907 -2.94237 -47.68321 1.000 49.71335 166 GLY B C 1
ATOM 3288 O O . GLY B 1 166 ? 20.42022 -2.57047 -47.83804 1.000 47.75822 166 GLY B O 1
ATOM 3289 N N . PHE B 1 167 ? 18.25144 -2.07851 -47.51216 1.000 48.62820 167 PHE B N 1
ATOM 3290 C CA . PHE B 1 167 ? 18.51220 -0.65316 -47.62235 1.000 43.13273 167 PHE B CA 1
ATOM 3291 C C . PHE B 1 167 ? 19.39948 -0.16793 -46.48129 1.000 45.24788 167 PHE B C 1
ATOM 3292 O O . PHE B 1 167 ? 19.53989 -0.81885 -45.43717 1.000 44.96850 167 PHE B O 1
ATOM 3300 N N . ILE B 1 168 ? 20.02725 0.98537 -46.71103 1.000 40.72901 168 ILE B N 1
ATOM 3301 C CA . ILE B 1 168 ? 20.94728 1.60617 -45.76454 1.000 40.42933 168 ILE B CA 1
ATOM 3302 C C . ILE B 1 168 ? 20.66072 3.10079 -45.75276 1.000 43.41813 168 ILE B C 1
ATOM 3303 O O . ILE B 1 168 ? 20.68209 3.74124 -46.80992 1.000 44.89291 168 ILE B O 1
ATOM 3308 N N . GLY B 1 169 ? 20.40575 3.65799 -44.57199 1.000 40.20728 169 GLY B N 1
ATOM 3309 C CA . GLY B 1 169 ? 20.12114 5.08544 -44.44722 1.000 39.92537 169 GLY B CA 1
ATOM 3310 C C . GLY B 1 169 ? 19.14374 5.36167 -43.30014 1.000 40.98607 169 GLY B C 1
ATOM 3311 O O . GLY B 1 169 ? 19.09876 4.62416 -42.31382 1.000 41.60434 169 GLY B O 1
ATOM 3312 N N . ARG B 1 170 ? 18.37786 6.44071 -43.46545 1.000 39.70470 170 ARG B N 1
ATOM 3313 C CA . ARG B 1 170 ? 17.45887 6.96499 -42.45515 1.000 35.76094 170 ARG B CA 1
ATOM 3314 C C . ARG B 1 170 ? 16.07251 7.08705 -43.08037 1.000 41.59947 170 ARG B C 1
ATOM 3315 O O . ARG B 1 170 ? 15.88562 7.86286 -44.02359 1.000 42.01366 170 ARG B O 1
ATOM 3323 N N . PHE B 1 171 ? 15.09586 6.34408 -42.54642 1.000 41.25460 171 PHE B N 1
ATOM 3324 C CA . PHE B 1 171 ? 13.73871 6.31683 -43.08693 1.000 42.27801 171 PHE B CA 1
ATOM 3325 C C . PHE B 1 171 ? 12.76774 6.95870 -4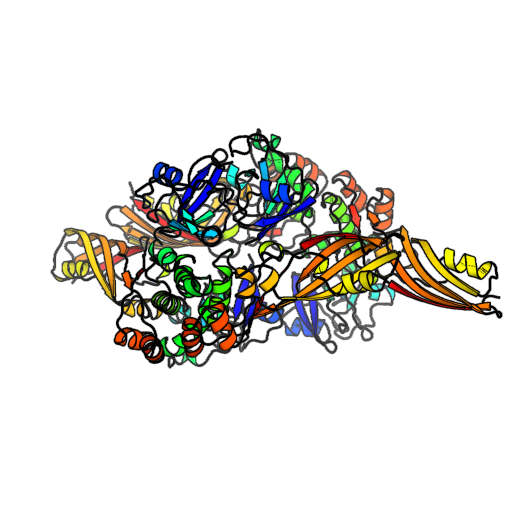2.10935 1.000 38.68657 171 PHE B C 1
ATOM 3326 O O . PHE B 1 171 ? 12.70864 6.55801 -40.93805 1.000 38.18097 171 PHE B O 1
ATOM 3334 N N . ASP B 1 172 ? 12.00655 7.94534 -42.59310 1.000 38.44958 172 ASP B N 1
ATOM 3335 C CA . ASP B 1 172 ? 10.84680 8.45622 -41.85972 1.000 35.88104 172 ASP B CA 1
ATOM 3336 C C . ASP B 1 172 ? 9.69139 7.49403 -42.10234 1.000 41.52436 172 ASP B C 1
ATOM 3337 O O . ASP B 1 172 ? 9.22026 7.35431 -43.23884 1.000 40.44103 172 ASP B O 1
ATOM 3342 N N . ILE B 1 173 ? 9.24196 6.81893 -41.04758 1.000 40.85137 173 ILE B N 1
ATOM 3343 C CA . ILE B 1 173 ? 8.21502 5.78950 -41.15112 1.000 38.51889 173 ILE B CA 1
ATOM 3344 C C . ILE B 1 173 ? 6.87420 6.40306 -40.79015 1.000 44.02029 173 ILE B C 1
ATOM 3345 O O . ILE B 1 173 ? 6.76238 7.12374 -39.78723 1.000 42.94459 173 ILE B O 1
ATOM 3350 N N . SER B 1 174 ? 5.85390 6.11945 -41.60596 1.000 45.12047 174 SER B N 1
ATOM 3351 C CA . SER B 1 174 ? 4.46738 6.47956 -41.28489 1.000 44.42906 174 SER B CA 1
ATOM 3352 C C . SER B 1 174 ? 3.56918 5.43306 -41.94980 1.000 47.63619 174 SER B C 1
ATOM 3353 O O . SER B 1 174 ? 3.12179 5.61647 -43.08433 1.000 51.09042 174 SER B O 1
ATOM 3356 N N . SER B 1 175 ? 3.30112 4.34239 -41.22772 1.000 42.09906 175 SER B N 1
ATOM 3357 C CA . SER B 1 175 ? 2.66196 3.17794 -41.83195 1.000 44.26317 175 SER B CA 1
ATOM 3358 C C . SER B 1 175 ? 1.55927 2.61999 -40.94325 1.000 39.31479 175 SER B C 1
ATOM 3359 O O . SER B 1 175 ? 1.77049 2.41701 -39.74317 1.000 40.97005 175 SER B O 1
ATOM 3362 N N . ASP B 1 176 ? 0.39375 2.36500 -41.54016 1.000 41.14389 176 ASP B N 1
ATOM 3363 C CA . ASP B 1 176 ? -0.59149 1.49226 -40.91441 1.000 41.85712 176 ASP B CA 1
ATOM 3364 C C . ASP B 1 176 ? -0.07893 0.05486 -40.91779 1.000 45.51037 176 ASP B C 1
ATOM 3365 O O . ASP B 1 176 ? 0.76981 -0.32417 -41.73100 1.000 35.27445 176 ASP B O 1
ATOM 3370 N N . PHE B 1 177 ? -0.58815 -0.74909 -39.98389 1.000 37.89853 177 PHE B N 1
ATOM 3371 C CA . PHE B 1 177 ? -0.34567 -2.18560 -40.03744 1.000 35.62294 177 PHE B CA 1
ATOM 3372 C C . PHE B 1 177 ? -1.38441 -2.87316 -39.17141 1.000 42.30038 177 PHE B C 1
ATOM 3373 O O . PHE B 1 177 ? -1.97628 -2.25727 -38.28161 1.000 36.85790 177 PHE B O 1
ATOM 3381 N N . ASN B 1 178 ? -1.60434 -4.15793 -39.45815 1.000 39.05140 178 ASN B N 1
ATOM 3382 C CA . ASN B 1 178 ? -2.57082 -4.94995 -38.71796 1.000 44.24060 178 ASN B CA 1
ATOM 3383 C C . ASN B 1 178 ? -1.90177 -5.69884 -37.57239 1.000 42.66278 178 ASN B C 1
ATOM 3384 O O . ASN B 1 178 ? -0.79252 -6.21798 -37.70853 1.000 43.87133 178 ASN B O 1
ATOM 3389 N N . ARG B 1 179 ? -2.59178 -5.75904 -36.44013 1.000 39.98635 179 ARG B N 1
ATOM 3390 C CA . ARG B 1 179 ? -2.06837 -6.40787 -35.24220 1.000 39.99313 179 ARG B CA 1
ATOM 3391 C C . ARG B 1 179 ? -3.11409 -7.38767 -34.72920 1.000 40.44529 179 ARG B C 1
ATOM 3392 O O . ARG B 1 179 ? -4.20110 -6.97555 -34.30928 1.000 36.48381 179 ARG B O 1
ATOM 3400 N N . ASN B 1 180 ? -2.78434 -8.67375 -34.76929 1.000 36.72329 180 ASN B N 1
ATOM 3401 C CA . ASN B 1 180 ? -3.62350 -9.71513 -34.18877 1.000 42.40823 180 ASN B CA 1
ATOM 3402 C C . ASN B 1 180 ? -3.27493 -9.82650 -32.70592 1.000 41.43241 180 ASN B C 1
ATOM 3403 O O . ASN B 1 180 ? -2.21758 -10.36539 -32.35369 1.000 36.17066 180 ASN B O 1
ATOM 3408 N N . THR B 1 181 ? -4.16158 -9.31856 -31.82818 1.000 38.31373 181 THR B N 1
ATOM 3409 C CA . THR B 1 181 ? -3.80796 -9.25228 -30.40942 1.000 35.05142 181 THR B CA 1
ATOM 3410 C C . THR B 1 181 ? -3.76484 -10.61828 -29.73568 1.000 34.54545 181 THR B C 1
ATOM 3411 O O . THR B 1 181 ? -3.49745 -10.67279 -28.52831 1.000 36.76426 181 THR B O 1
ATOM 3415 N N . VAL B 1 182 ? -3.99983 -11.71517 -30.46560 1.000 36.55045 182 VAL B N 1
ATOM 3416 C CA . VAL B 1 182 ? -3.55768 -13.01943 -29.97024 1.000 39.95028 182 VAL B CA 1
ATOM 3417 C C . VAL B 1 182 ? -2.09709 -12.94892 -29.56294 1.000 40.03766 182 VAL B C 1
ATOM 3418 O O . VAL B 1 182 ? -1.67705 -13.60235 -28.60659 1.000 40.51423 182 VAL B O 1
ATOM 3422 N N . LEU B 1 183 ? -1.29371 -12.15652 -30.28301 1.000 40.90736 183 LEU B N 1
ATOM 3423 C CA . LEU B 1 183 ? 0.11939 -12.05921 -29.96189 1.000 40.17228 183 LEU B CA 1
ATOM 3424 C C . LEU B 1 183 ? 0.36581 -11.34607 -28.64467 1.000 41.81974 183 LEU B C 1
ATOM 3425 O O . LEU B 1 183 ? 1.45574 -11.46561 -28.08199 1.000 44.98444 183 LEU B O 1
ATOM 3430 N N . ASP B 1 184 ? -0.60191 -10.58435 -28.15880 1.000 41.62314 184 ASP B N 1
ATOM 3431 C CA . ASP B 1 184 ? -0.39927 -9.75903 -26.98139 1.000 40.39225 184 ASP B CA 1
ATOM 3432 C C . ASP B 1 184 ? -0.93160 -10.38745 -25.70770 1.000 40.57764 184 ASP B C 1
ATOM 3433 O O . ASP B 1 184 ? -0.30338 -10.23970 -24.65583 1.000 41.91667 184 ASP B O 1
ATOM 3438 N N . GLY B 1 185 ? -2.02681 -11.12487 -25.78018 1.000 35.90965 185 GLY B N 1
ATOM 3439 C CA . GLY B 1 185 ? -2.57128 -11.78431 -24.61250 1.000 37.38446 185 GLY B CA 1
ATOM 3440 C C . GLY B 1 185 ? -4.02234 -12.15372 -24.81215 1.000 37.94696 185 GLY B C 1
ATOM 3441 O O . GLY B 1 185 ? -4.71201 -11.67184 -25.71589 1.000 34.99235 185 GLY B O 1
ATOM 3442 N N . ILE B 1 186 ? -4.50472 -13.02962 -23.93308 1.000 34.19767 186 ILE B N 1
ATOM 3443 C CA . ILE B 1 186 ? -5.84623 -13.56942 -24.12306 1.000 36.29692 186 ILE B CA 1
ATOM 3444 C C . ILE B 1 186 ? -6.91345 -12.49583 -23.89663 1.000 34.21539 186 ILE B C 1
ATOM 3445 O O . ILE B 1 186 ? -7.96614 -12.52327 -24.54448 1.000 31.36053 186 ILE B O 1
ATOM 3450 N N . ILE B 1 187 ? -6.64383 -11.49489 -23.06150 1.000 30.37337 187 ILE B N 1
ATOM 3451 C CA . ILE B 1 187 ? -7.67040 -10.48273 -22.79118 1.000 33.89116 187 ILE B CA 1
ATOM 3452 C C . ILE B 1 187 ? -7.93226 -9.65840 -24.05435 1.000 34.68215 187 ILE B C 1
ATOM 3453 O O . ILE B 1 187 ? -9.07191 -9.68312 -24.54957 1.000 33.48334 187 ILE B O 1
ATOM 3458 N N . PRO B 1 188 ? -6.94278 -8.93970 -24.64034 1.000 33.35350 188 PRO B N 1
ATOM 3459 C CA . PRO B 1 188 ? -7.24379 -8.20281 -25.88632 1.000 29.39926 188 PRO B CA 1
ATOM 3460 C C . PRO B 1 188 ? -7.74163 -9.09318 -27.00419 1.000 29.16972 188 PRO B C 1
ATOM 3461 O O . PRO B 1 188 ? -8.61953 -8.68261 -27.77364 1.000 30.47551 188 PRO B O 1
ATOM 3465 N N . ALA B 1 189 ? -7.19754 -10.30641 -27.12352 1.000 32.55227 189 ALA B N 1
ATOM 3466 C CA . ALA B 1 189 ? -7.67063 -11.25155 -28.13053 1.000 32.02468 189 ALA B CA 1
ATOM 3467 C C . ALA B 1 189 ? -9.12863 -11.64693 -27.93721 1.000 34.59937 189 ALA B C 1
ATOM 3468 O O . ALA B 1 189 ? -9.76342 -12.13110 -28.88668 1.000 34.88831 189 ALA B O 1
ATOM 3470 N N . SER B 1 190 ? -9.69395 -11.43499 -26.75133 1.000 32.14511 190 SER B N 1
ATOM 3471 C CA . SER B 1 190 ? -11.06317 -11.86849 -26.50993 1.000 33.57868 190 SER B CA 1
ATOM 3472 C C . SER B 1 190 ? -12.09542 -10.76820 -26.73423 1.000 36.58495 190 SER B C 1
ATOM 3473 O O . SER B 1 190 ? -13.28705 -11.00961 -26.49542 1.000 34.71656 190 SER B O 1
ATOM 3476 N N . TYR B 1 191 ? -11.68926 -9.57463 -27.18370 1.000 30.51295 191 TYR B N 1
ATOM 3477 C CA . TYR B 1 191 ? -12.68919 -8.57201 -27.54195 1.000 34.84859 191 TYR B CA 1
ATOM 3478 C C . TYR B 1 191 ? -12.23267 -7.68007 -28.68574 1.000 33.24484 191 TYR B C 1
ATOM 3479 O O . TYR B 1 191 ? -13.06794 -7.05479 -29.35637 1.000 31.30085 191 TYR B O 1
ATOM 3488 N N . LEU B 1 192 ? -10.92074 -7.57936 -28.89829 1.000 33.27098 192 LEU B N 1
ATOM 3489 C CA . LEU B 1 192 ? -10.38915 -6.78337 -30.00333 1.000 34.28981 192 LEU B CA 1
ATOM 3490 C C . LEU B 1 192 ? -10.11206 -7.62933 -31.24088 1.000 33.60569 192 LEU B C 1
ATOM 3491 O O . LEU B 1 192 ? -10.51169 -7.25884 -32.34629 1.000 38.05110 192 LEU B O 1
ATOM 3496 N N . GLY B 1 193 ? -9.46846 -8.77698 -31.06937 1.000 32.14418 193 GLY B N 1
ATOM 3497 C CA . GLY B 1 193 ? -9.12828 -9.61393 -32.20546 1.000 37.65178 193 GLY B CA 1
ATOM 3498 C C . GLY B 1 193 ? -8.07626 -8.88423 -33.03517 1.000 39.30545 193 GLY B C 1
ATOM 3499 O O . GLY B 1 193 ? -7.00232 -8.53689 -32.53901 1.000 35.27992 193 GLY B O 1
ATOM 3500 N N . ASN B 1 194 ? -8.40175 -8.60171 -34.29386 1.000 38.89276 194 ASN B N 1
ATOM 3501 C CA . ASN B 1 194 ? -7.51089 -7.87000 -35.18294 1.000 41.20969 194 ASN B CA 1
ATOM 3502 C C . ASN B 1 194 ? -7.82507 -6.38312 -35.11811 1.000 38.20710 194 ASN B C 1
ATOM 3503 O O . ASN B 1 194 ? -8.97807 -5.97654 -35.28112 1.000 39.54527 194 ASN B O 1
ATOM 3508 N N . ILE B 1 195 ? -6.80003 -5.57636 -34.86389 1.000 35.69879 195 ILE B N 1
ATOM 3509 C CA . ILE B 1 195 ? -6.93481 -4.12847 -34.82448 1.000 37.36249 195 ILE B CA 1
ATOM 3510 C C . ILE B 1 195 ? -5.94209 -3.54722 -35.81969 1.000 38.74599 195 ILE B C 1
ATOM 3511 O O . ILE B 1 195 ? -4.94894 -4.18341 -36.16557 1.000 37.25849 195 ILE B O 1
ATOM 3516 N N . THR B 1 196 ? -6.22537 -2.32914 -36.28526 1.000 38.36251 196 THR B N 1
ATOM 3517 C CA . THR B 1 196 ? -5.32841 -1.60708 -37.18409 1.000 40.74136 196 THR B CA 1
ATOM 3518 C C . THR B 1 196 ? -4.57495 -0.55021 -36.38769 1.000 41.54478 196 THR B C 1
ATOM 3519 O O . THR B 1 196 ? -5.18962 0.28278 -35.70400 1.000 38.01784 196 THR B O 1
ATOM 3523 N N . LEU B 1 197 ? -3.25238 -0.60379 -36.45878 1.000 36.57307 197 LEU B N 1
ATOM 3524 C CA . LEU B 1 197 ? -2.37666 0.32688 -35.77009 1.000 35.90166 197 LEU B CA 1
ATOM 3525 C C . LEU B 1 197 ? -1.64869 1.17716 -36.80846 1.000 43.53719 197 LEU B C 1
ATOM 3526 O O . LEU B 1 197 ? -1.68163 0.89947 -38.00964 1.000 39.13112 197 LEU B O 1
ATOM 3531 N N . LYS B 1 198 ? -1.00807 2.23872 -36.33301 1.000 42.71970 198 LYS B N 1
ATOM 3532 C CA . LYS B 1 198 ? -0.19941 3.10966 -37.17705 1.000 41.70883 198 LYS B CA 1
ATOM 3533 C C . LYS B 1 198 ? 1.04590 3.46167 -36.38398 1.000 40.71524 198 LYS B C 1
ATOM 3534 O O . LYS B 1 198 ? 0.94941 3.78402 -35.19678 1.000 40.50990 198 LYS B O 1
ATOM 3540 N N . THR B 1 199 ? 2.21267 3.35300 -37.00273 1.000 35.99604 199 THR B N 1
ATOM 3541 C CA . THR B 1 199 ? 3.43560 3.73506 -36.32225 1.000 36.72169 199 THR B CA 1
ATOM 3542 C C . THR B 1 199 ? 4.14286 4.82594 -37.11055 1.000 40.57592 199 THR B C 1
ATOM 3543 O O . THR B 1 199 ? 4.14988 4.82029 -38.34739 1.000 43.87880 199 THR B O 1
ATOM 3547 N N . GLU B 1 200 ? 4.67166 5.79732 -36.37490 1.000 41.02853 200 GLU B N 1
ATOM 3548 C CA . GLU B 1 200 ? 5.42312 6.90627 -36.92675 1.000 40.00644 200 GLU B CA 1
ATOM 3549 C C . GLU B 1 200 ? 6.71132 6.97608 -36.13526 1.000 44.13020 200 GLU B C 1
ATOM 3550 O O . GLU B 1 200 ? 6.68354 6.84131 -34.90665 1.000 38.00114 200 GLU B O 1
ATOM 3556 N N . GLY B 1 201 ? 7.82747 7.12523 -36.83875 1.000 34.76638 201 GLY B N 1
ATOM 3557 C CA . GLY B 1 201 ? 9.11939 7.15950 -36.18847 1.000 36.71614 201 GLY B CA 1
ATOM 3558 C C . GLY B 1 201 ? 10.21968 7.23813 -37.22941 1.000 40.33026 201 GLY B C 1
ATOM 3559 O O . GLY B 1 201 ? 9.96227 7.47914 -38.40959 1.000 35.23956 201 GLY B O 1
ATOM 3560 N N . VAL B 1 202 ? 11.44815 7.01053 -36.76819 1.000 40.31376 202 VAL B N 1
ATOM 3561 C CA . VAL B 1 202 ? 12.63021 7.03615 -37.62206 1.000 39.67613 202 VAL B CA 1
ATOM 3562 C C . VAL B 1 202 ? 13.32913 5.68374 -37.54079 1.000 39.61270 202 VAL B C 1
ATOM 3563 O O . VAL B 1 202 ? 13.66301 5.21411 -36.44605 1.000 44.12204 202 VAL B O 1
ATOM 3567 N N . LEU B 1 203 ? 13.55435 5.06685 -38.70355 1.000 39.60678 203 LEU B N 1
ATOM 3568 C CA . LEU B 1 203 ? 14.30638 3.82136 -38.81870 1.000 42.08015 203 LEU B CA 1
ATOM 3569 C C . LEU B 1 203 ? 15.69806 4.11994 -39.37616 1.000 40.19273 203 LEU B C 1
ATOM 3570 O O . LEU B 1 203 ? 15.82038 4.65605 -40.47790 1.000 39.94775 203 LEU B O 1
ATOM 3575 N N . SER B 1 204 ? 16.73608 3.76052 -38.62881 1.000 42.92938 204 SER B N 1
ATOM 3576 C CA . SER B 1 204 ? 18.11910 3.96737 -39.04581 1.000 45.63366 204 SER B CA 1
ATOM 3577 C C . SER B 1 204 ? 18.78925 2.62438 -39.28425 1.000 49.12728 204 SER B C 1
ATOM 3578 O O . SER B 1 204 ? 18.72890 1.73657 -38.42611 1.000 49.36946 204 SER B O 1
ATOM 3581 N N . ILE B 1 205 ? 19.44292 2.48625 -40.43370 1.000 46.38075 205 ILE B N 1
ATOM 3582 C CA . ILE B 1 205 ? 20.18266 1.27814 -40.77340 1.000 47.40307 205 ILE B CA 1
ATOM 3583 C C . ILE B 1 205 ? 21.59039 1.68927 -41.16530 1.000 46.86643 205 ILE B C 1
ATOM 3584 O O . ILE B 1 205 ? 21.77346 2.41551 -42.14725 1.000 43.24453 205 ILE B O 1
ATOM 3589 N N . SER B 1 206 ? 22.57566 1.22926 -40.41100 1.000 48.05626 206 SER B N 1
ATOM 3590 C CA . SER B 1 206 ? 23.95531 1.57999 -40.69645 1.000 47.35986 206 SER B CA 1
ATOM 3591 C C . SER B 1 206 ? 24.50547 0.67678 -41.79447 1.000 48.40536 206 SER B C 1
ATOM 3592 O O . SER B 1 206 ? 23.91142 -0.35701 -42.11179 1.000 48.33238 206 SER B O 1
ATOM 3595 N N . PRO B 1 207 ? 25.63341 1.05791 -42.41578 1.000 53.16979 207 PRO B N 1
ATOM 3596 C CA . PRO B 1 207 ? 26.18651 0.22180 -43.50005 1.000 49.11372 207 PRO B CA 1
ATOM 3597 C C . PRO B 1 207 ? 26.38795 -1.23963 -43.12105 1.000 49.91677 207 PRO B C 1
ATOM 3598 O O . PRO B 1 207 ? 26.13304 -2.12188 -43.95130 1.000 47.36971 207 PRO B O 1
ATOM 3602 N N . ASP B 1 208 ? 26.82201 -1.52104 -41.88433 1.000 48.86933 208 ASP B N 1
ATOM 3603 C CA . ASP B 1 208 ? 27.07596 -2.88511 -41.42237 1.000 52.24446 208 ASP B CA 1
ATOM 3604 C C . ASP B 1 208 ? 25.80044 -3.67540 -41.11771 1.000 54.86808 208 ASP B C 1
ATOM 3605 O O . ASP B 1 208 ? 25.90579 -4.81589 -40.65100 1.000 55.07016 208 ASP B O 1
ATOM 3610 N N . GLY B 1 209 ? 24.61273 -3.11420 -41.36461 1.000 50.42066 209 GLY B N 1
ATOM 3611 C CA . GLY B 1 209 ? 23.36860 -3.81586 -41.13096 1.000 56.28112 209 GLY B CA 1
ATOM 3612 C C . GLY B 1 209 ? 22.75729 -3.62732 -39.75316 1.000 56.85395 209 GLY B C 1
ATOM 3613 O O . GLY B 1 209 ? 21.65254 -4.13460 -39.51110 1.000 58.49940 209 GLY B O 1
ATOM 3614 N N . ALA B 1 210 ? 23.43520 -2.93231 -38.84097 1.000 53.33041 210 ALA B N 1
ATOM 3615 C CA . ALA B 1 210 ? 22.85506 -2.66731 -37.53132 1.000 56.52195 210 ALA B CA 1
ATOM 3616 C C . ALA B 1 210 ? 21.75227 -1.63126 -37.66627 1.000 54.75038 210 ALA B C 1
ATOM 3617 O O . ALA B 1 210 ? 21.90379 -0.62675 -38.37019 1.000 50.50090 210 ALA B O 1
ATOM 3619 N N . TRP B 1 211 ? 20.62830 -1.87938 -37.00036 1.000 50.86965 211 TRP B N 1
ATOM 3620 C CA . TRP B 1 211 ? 19.47981 -1.01242 -37.18822 1.000 51.91720 211 TRP B CA 1
ATOM 3621 C C . TRP B 1 211 ? 18.81781 -0.70685 -35.85632 1.000 51.49705 211 TRP B C 1
ATOM 3622 O O . TRP B 1 211 ? 19.00551 -1.40159 -34.85380 1.000 51.74037 211 TRP B O 1
ATOM 3633 N N . SER B 1 212 ? 18.03985 0.36415 -35.86790 1.000 47.27572 212 SER B N 1
ATOM 3634 C CA . SER B 1 212 ? 17.25654 0.74797 -34.70822 1.000 51.46635 212 SER B CA 1
ATOM 3635 C C . SER B 1 212 ? 16.06649 1.55930 -35.18637 1.000 48.99455 212 SER B C 1
ATOM 3636 O O . SER B 1 212 ? 16.09972 2.17136 -36.26057 1.000 39.98844 212 SER B O 1
ATOM 3639 N N . TYR B 1 213 ? 15.02222 1.57038 -34.35310 1.000 47.32417 213 TYR B N 1
ATOM 3640 C CA . TYR B 1 213 ? 13.78288 2.27776 -34.64278 1.000 44.32553 213 TYR B CA 1
ATOM 3641 C C . TYR B 1 213 ? 13.26612 2.92907 -33.36897 1.000 43.36965 213 TYR B C 1
ATOM 3642 O O . TYR B 1 213 ? 13.14958 2.26456 -32.33788 1.000 40.38877 213 TYR B O 1
ATOM 3651 N N . ASN B 1 214 ? 12.95778 4.22137 -33.45016 1.000 43.79632 214 ASN B N 1
ATOM 3652 C CA . ASN B 1 214 ? 12.33211 4.97825 -32.37186 1.000 43.85154 214 ASN B CA 1
ATOM 3653 C C . ASN B 1 214 ? 11.05935 5.63213 -32.87978 1.000 42.82205 214 ASN B C 1
ATOM 3654 O O . ASN B 1 214 ? 11.08741 6.32371 -33.90015 1.000 40.03187 214 ASN B O 1
ATOM 3659 N N . GLY B 1 215 ? 9.95968 5.44128 -32.15770 1.000 38.36995 215 GLY B N 1
ATOM 3660 C CA . GLY B 1 215 ? 8.70904 6.04130 -32.57296 1.000 37.57768 215 GLY B CA 1
ATOM 3661 C C . GLY B 1 215 ? 7.58185 5.78114 -31.59290 1.000 39.08961 215 GLY B C 1
ATOM 3662 O O . GLY B 1 215 ? 7.80217 5.43258 -30.43066 1.000 39.52913 215 GLY B O 1
ATOM 3663 N N . GLY B 1 216 ? 6.36124 5.98364 -32.08426 1.000 36.33877 216 GLY B N 1
ATOM 3664 C CA . GLY B 1 216 ? 5.16954 5.70835 -31.31252 1.000 41.82739 216 GLY B CA 1
ATOM 3665 C C . GLY B 1 216 ? 4.19909 4.87166 -32.12158 1.000 40.18895 216 GLY B C 1
ATOM 3666 O O . GLY B 1 216 ? 4.38641 4.63839 -33.31650 1.000 39.52688 216 GLY B O 1
ATOM 3667 N N . ILE B 1 217 ? 3.14922 4.41681 -31.44276 1.000 41.80190 217 ILE B N 1
ATOM 3668 C CA . ILE B 1 217 ? 2.07879 3.63654 -32.04654 1.000 40.50904 217 ILE B CA 1
ATOM 3669 C C . ILE B 1 217 ? 0.75332 4.20850 -31.55925 1.000 41.30930 217 ILE B C 1
ATOM 3670 O O . ILE B 1 217 ? 0.56727 4.40817 -30.35174 1.000 36.67834 217 ILE B O 1
ATOM 3675 N N . ARG B 1 218 ? -0.14400 4.50832 -32.49329 1.000 41.56420 218 ARG B N 1
ATOM 3676 C CA . ARG B 1 218 ? -1.51826 4.88887 -32.18738 1.000 43.93231 218 ARG B CA 1
ATOM 3677 C C . ARG B 1 218 ? -2.45130 3.86177 -32.81748 1.000 41.16904 218 ARG B C 1
ATOM 3678 O O . ARG B 1 218 ? -2.03407 3.04288 -33.63898 1.000 36.73758 218 ARG B O 1
ATOM 3686 N N . ALA B 1 219 ? -3.72086 3.87772 -32.40065 1.000 42.00367 219 ALA B N 1
ATOM 3687 C CA . ALA B 1 219 ? -4.68090 2.84877 -32.79768 1.000 36.99741 219 ALA B CA 1
ATOM 3688 C C . ALA B 1 219 ? -5.93854 3.49011 -33.36269 1.000 34.96009 219 ALA B C 1
ATOM 3689 O O . ALA B 1 219 ? -6.46861 4.43738 -32.77408 1.000 36.01893 219 ALA B O 1
ATOM 3691 N N . TYR B 1 220 ? -6.41905 2.97383 -34.49828 1.000 32.15235 220 TYR B N 1
ATOM 3692 C CA . TYR B 1 220 ? -7.69282 3.44514 -35.01967 1.000 35.08555 220 TYR B CA 1
ATOM 3693 C C . TYR B 1 220 ? -8.85916 2.88125 -34.18886 1.000 36.81916 220 TYR B C 1
ATOM 3694 O O . TYR B 1 220 ? -8.73111 1.86477 -33.50578 1.000 35.82561 220 TYR B O 1
ATOM 3703 N N . ASN B 1 221 ? -10.00700 3.55295 -34.26257 1.000 34.77013 221 ASN B N 1
ATOM 3704 C CA . ASN B 1 221 ? -11.20067 3.05431 -33.58324 1.000 40.52577 221 ASN B CA 1
ATOM 3705 C C . ASN B 1 221 ? -11.53288 1.65706 -34.09002 1.000 40.61288 221 ASN B C 1
ATOM 3706 O O . ASN B 1 221 ? -11.47937 1.39293 -35.29562 1.000 43.72352 221 ASN B O 1
ATOM 3711 N N . ASP B 1 222 ? -11.87811 0.75225 -33.17363 1.000 41.24202 222 ASP B N 1
ATOM 3712 C CA . ASP B 1 222 ? -12.16256 -0.63677 -33.52973 1.000 38.05594 222 ASP B CA 1
ATOM 3713 C C . ASP B 1 222 ? -13.66054 -0.90395 -33.44731 1.000 40.10719 222 ASP B C 1
ATOM 3714 O O . ASP B 1 222 ? -14.27695 -0.70472 -32.39202 1.000 39.86573 222 ASP B O 1
ATOM 3719 N N . LEU B 1 223 ? -14.24573 -1.34353 -34.56321 1.000 43.22264 223 LEU B N 1
ATOM 3720 C CA . LEU B 1 223 ? -15.65683 -1.70860 -34.59422 1.000 38.87793 223 LEU B CA 1
ATOM 3721 C C . LEU B 1 223 ? -15.84019 -3.06620 -33.92630 1.000 40.61417 223 LEU B C 1
ATOM 3722 O O . LEU B 1 223 ? -15.20949 -4.05434 -34.32381 1.000 37.07859 223 LEU B O 1
ATOM 3727 N N . TYR B 1 224 ? -16.69906 -3.10347 -32.90321 1.000 37.62473 224 TYR B N 1
ATOM 3728 C CA . TYR B 1 224 ? -17.04501 -4.32966 -32.19647 1.000 31.93452 224 TYR B CA 1
ATOM 3729 C C . TYR B 1 224 ? -18.29128 -4.88488 -32.85828 1.000 36.07011 224 TYR B C 1
ATOM 3730 O O . TYR B 1 224 ? -19.40074 -4.39604 -32.62242 1.000 35.36307 224 TYR B O 1
ATOM 3739 N N . ASP B 1 225 ? -18.11455 -5.92873 -33.68051 1.000 37.88520 225 ASP B N 1
ATOM 3740 C CA . ASP B 1 225 ? -19.22785 -6.44029 -34.47469 1.000 40.87097 225 ASP B CA 1
ATOM 3741 C C . ASP B 1 225 ? -19.06232 -7.91041 -34.83397 1.000 42.23659 225 ASP B C 1
ATOM 3742 O O . ASP B 1 225 ? -19.58882 -8.34951 -35.86120 1.000 47.48611 225 ASP B O 1
ATOM 3747 N N . ALA B 1 226 ? -18.35837 -8.68349 -34.00411 1.000 37.55525 226 ALA B N 1
ATOM 3748 C CA . ALA B 1 226 ? -18.08016 -10.07765 -34.31989 1.000 38.92885 226 ALA B CA 1
ATOM 3749 C C . ALA B 1 226 ? -19.37274 -10.85456 -34.57575 1.000 44.29380 226 ALA B C 1
ATOM 3750 O O . ALA B 1 226 ? -20.43152 -10.56614 -33.99474 1.000 36.24376 226 ALA B O 1
ATOM 3752 N N . ASN B 1 227 ? -19.28957 -11.82992 -35.48124 1.000 38.41870 227 ASN B N 1
ATOM 3753 C CA . ASN B 1 227 ? -20.42437 -12.70499 -35.74302 1.000 38.26073 227 ASN B CA 1
ATOM 3754 C C . ASN B 1 227 ? -20.52502 -13.74513 -34.62825 1.000 37.61247 227 ASN B C 1
ATOM 3755 O O . ASN B 1 227 ? -19.64077 -13.83365 -33.76791 1.000 35.37520 227 ASN B O 1
ATOM 3760 N N . PRO B 1 228 ? -21.60936 -14.53325 -34.59010 1.000 37.89746 228 PRO B N 1
ATOM 3761 C CA . PRO B 1 228 ? -21.76173 -15.48467 -33.47490 1.000 35.82165 228 PRO B CA 1
ATOM 3762 C C . PRO B 1 228 ? -20.65665 -16.51966 -33.38144 1.000 38.90599 228 PRO B C 1
ATOM 3763 O O . PRO B 1 228 ? -20.31294 -16.94966 -32.26871 1.000 34.00431 228 PRO B O 1
ATOM 3767 N N . SER B 1 229 ? -20.08534 -16.94467 -34.51014 1.000 37.01024 229 SER B N 1
ATOM 3768 C CA . SER B 1 229 ? -18.97995 -17.89427 -34.44655 1.000 36.33126 229 SER B CA 1
ATOM 3769 C C . SER B 1 229 ? -17.79191 -17.31223 -33.69180 1.000 33.47065 229 SER B C 1
ATOM 3770 O O . SER B 1 229 ? -17.15372 -18.00660 -32.89579 1.000 36.26571 229 SER B O 1
ATOM 3773 N N . THR B 1 230 ? -17.46447 -16.04747 -33.94772 1.000 32.90253 230 THR B N 1
ATOM 3774 C CA . THR B 1 230 ? -16.33781 -15.41904 -33.26496 1.000 35.00004 230 THR B CA 1
ATOM 3775 C C . THR B 1 230 ? -16.59344 -15.29932 -31.75767 1.000 35.04972 230 THR B C 1
ATOM 3776 O O . THR B 1 230 ? -15.72965 -15.64018 -30.93905 1.000 32.95122 230 THR B O 1
ATOM 3780 N N . HIS B 1 231 ? -17.78504 -14.83208 -31.37050 1.000 29.89745 231 HIS B N 1
ATOM 3781 C CA . HIS B 1 231 ? -18.12927 -14.80356 -29.94978 1.000 33.84888 231 HIS B CA 1
ATOM 3782 C C . HIS B 1 231 ? -18.02941 -16.19376 -29.33088 1.000 31.75629 231 HIS B C 1
ATOM 3783 O O . HIS B 1 231 ? -17.43713 -16.36885 -28.25859 1.000 29.31010 231 HIS B O 1
ATOM 3790 N N . ARG B 1 232 ? -18.57522 -17.20195 -30.01953 1.000 31.20798 232 ARG B N 1
ATOM 3791 C CA . ARG B 1 232 ? -18.46499 -18.58675 -29.56265 1.000 36.66497 232 ARG B CA 1
ATOM 3792 C C . ARG B 1 232 ? -17.00391 -19.01851 -29.37594 1.000 37.98874 232 ARG B C 1
ATOM 3793 O O . ARG B 1 232 ? -16.68158 -19.74697 -28.42828 1.000 35.09499 232 ARG B O 1
ATOM 3801 N N . ASP B 1 233 ? -16.10510 -18.59359 -30.27400 1.000 36.23791 233 ASP B N 1
ATOM 3802 C CA . ASP B 1 233 ? -14.68372 -18.88459 -30.08208 1.000 34.60192 233 ASP B CA 1
ATOM 3803 C C . ASP B 1 233 ? -14.11245 -18.12444 -28.87962 1.000 36.38133 233 ASP B C 1
ATOM 3804 O O . ASP B 1 233 ? -13.40210 -18.69528 -28.05309 1.000 39.00559 233 ASP B O 1
ATOM 3809 N N . ARG B 1 234 ? -14.36571 -16.82003 -28.79810 1.000 32.62808 234 ARG B N 1
ATOM 3810 C CA . ARG B 1 234 ? -13.76624 -16.01932 -27.73592 1.000 34.61278 234 ARG B CA 1
ATOM 3811 C C . ARG B 1 234 ? -14.35519 -16.37392 -26.37429 1.000 36.35258 234 ARG B C 1
ATOM 3812 O O . ARG B 1 234 ? -13.61805 -16.59000 -25.40382 1.000 36.36108 234 ARG B O 1
ATOM 3820 N N . LEU B 1 235 ? -15.67725 -16.47508 -26.28905 1.000 31.50511 235 LEU B N 1
ATOM 3821 C CA . LEU B 1 235 ? -16.35842 -16.63742 -25.00453 1.000 34.15260 235 LEU B CA 1
ATOM 3822 C C . LEU B 1 235 ? -16.91054 -18.02970 -24.76844 1.000 34.38258 235 LEU B C 1
ATOM 3823 O O . LEU B 1 235 ? -16.87712 -18.50793 -23.63763 1.000 32.73351 235 LEU B O 1
ATOM 3828 N N . GLY B 1 236 ? -17.41575 -18.69616 -25.79778 1.000 35.82487 236 GLY B N 1
ATOM 3829 C CA . GLY B 1 236 ? -18.00210 -20.01207 -25.66294 1.000 32.66488 236 GLY B CA 1
ATOM 3830 C C . GLY B 1 236 ? -19.44851 -20.03186 -26.11018 1.000 36.22380 236 GLY B C 1
ATOM 3831 O O . GLY B 1 236 ? -20.02130 -19.02250 -26.52565 1.000 32.20442 236 GLY B O 1
ATOM 3832 N N . GLU B 1 237 ? -20.04667 -21.22152 -25.98789 1.000 36.39246 237 GLU B N 1
ATOM 3833 C CA . GLU B 1 237 ? -21.37016 -21.45202 -26.54964 1.000 40.71278 237 GLU B CA 1
ATOM 3834 C C . GLU B 1 237 ? -22.46571 -20.69564 -25.80651 1.000 36.42073 237 GLU B C 1
ATOM 3835 O O . GLU B 1 237 ? -23.51337 -20.41224 -26.40217 1.000 35.23267 237 GLU B O 1
ATOM 3841 N N . TRP B 1 238 ? -22.24382 -20.33571 -24.53682 1.000 34.91716 238 TRP B N 1
ATOM 3842 C CA . TRP B 1 238 ? -23.25287 -19.55817 -23.80854 1.000 33.63332 238 TRP B CA 1
ATOM 3843 C C . TRP B 1 238 ? -23.54627 -18.23775 -24.50654 1.000 33.30975 238 TRP B C 1
ATOM 3844 O O . TRP B 1 238 ? -24.68953 -17.75704 -24.47836 1.000 30.94039 238 TRP B O 1
ATOM 3855 N N . SER B 1 239 ? -22.53894 -17.65603 -25.17447 1.000 29.80587 239 SER B N 1
ATOM 3856 C CA . SER B 1 239 ? -22.74163 -16.37218 -25.83637 1.000 33.75078 239 SER B CA 1
ATOM 3857 C C . SER B 1 239 ? -23.76251 -16.47392 -26.95663 1.000 32.94132 239 SER B C 1
ATOM 3858 O O . SER B 1 239 ? -24.41739 -15.47851 -27.28760 1.000 31.95140 239 SER B O 1
ATOM 3861 N N . THR B 1 240 ? -23.92280 -17.66669 -27.53969 1.000 36.24972 240 THR B N 1
ATOM 3862 C CA . THR B 1 240 ? -24.81164 -17.81729 -28.69058 1.000 38.09700 240 THR B CA 1
ATOM 3863 C C . THR B 1 240 ? -26.27671 -17.74901 -28.28258 1.000 34.72181 240 THR B C 1
ATOM 3864 O O . THR B 1 240 ? -27.09068 -17.11921 -28.97068 1.000 34.97183 240 THR B O 1
ATOM 3868 N N . GLY B 1 241 ? -26.64166 -18.43466 -27.20218 1.000 36.70570 241 GLY B N 1
ATOM 3869 C CA . GLY B 1 241 ? -28.01049 -18.33939 -26.71499 1.000 36.18541 241 GLY B CA 1
ATOM 3870 C C . GLY B 1 241 ? -28.37668 -16.91969 -26.33489 1.000 37.69829 241 GLY B C 1
ATOM 3871 O O . GLY B 1 241 ? -29.48164 -16.45093 -26.62124 1.000 37.56476 241 GLY B O 1
ATOM 3872 N N . VAL B 1 242 ? -27.43887 -16.20586 -25.70556 1.000 36.94379 242 VAL B N 1
ATOM 3873 C CA . VAL B 1 242 ? -27.66619 -14.80780 -25.35694 1.000 34.39169 242 VAL B CA 1
ATOM 3874 C C . VAL B 1 242 ? -27.88736 -13.97955 -26.61442 1.000 36.25198 242 VAL B C 1
ATOM 3875 O O . VAL B 1 242 ? -28.85289 -13.21506 -26.71481 1.000 34.08146 242 VAL B O 1
ATOM 3879 N N . LEU B 1 243 ? -26.99269 -14.13119 -27.60405 1.000 37.11907 243 LEU B N 1
ATOM 3880 C CA . LEU B 1 243 ? -27.08464 -13.33259 -28.82479 1.000 37.10274 243 LEU B CA 1
ATOM 3881 C C . LEU B 1 243 ? -28.35209 -13.64167 -29.61248 1.000 35.40955 243 LEU B C 1
ATOM 3882 O O . LEU B 1 243 ? -28.92110 -12.74505 -30.23977 1.000 37.64482 243 LEU B O 1
ATOM 3887 N N . ASP B 1 244 ? -28.80503 -14.89571 -29.60712 1.000 38.90929 244 ASP B N 1
ATOM 3888 C CA . ASP B 1 244 ? -30.06792 -15.22303 -30.27028 1.000 40.19192 244 ASP B CA 1
ATOM 3889 C C . ASP B 1 244 ? -31.23788 -14.43933 -29.67832 1.000 45.55873 244 ASP B C 1
ATOM 3890 O O . ASP B 1 244 ? -32.08746 -13.91850 -30.41537 1.000 42.55888 244 ASP B O 1
ATOM 3893 N N . LYS B 1 245 ? -31.30612 -14.34670 -28.34878 1.000 39.06677 245 LYS B N 1
ATOM 3894 C CA . LYS B 1 245 ? -32.47836 -13.74436 -27.72875 1.000 40.20360 245 LYS B CA 1
ATOM 3895 C C . LYS B 1 245 ? -32.35532 -12.23064 -27.69304 1.000 43.94711 245 LYS B C 1
ATOM 3896 O O . LYS B 1 245 ? -33.31318 -11.51073 -28.00013 1.000 41.58535 245 LYS B O 1
ATOM 3902 N N . PHE B 1 246 ? -31.17825 -11.74071 -27.32186 1.000 36.39113 246 PHE B N 1
ATOM 3903 C CA . PHE B 1 246 ? -30.91972 -10.32714 -27.16548 1.000 39.11665 246 PHE B CA 1
ATOM 3904 C C . PHE B 1 246 ? -30.04892 -9.90635 -28.33226 1.000 45.48219 246 PHE B C 1
ATOM 3905 O O . PHE B 1 246 ? -29.17926 -10.65639 -28.78942 1.000 45.82064 246 PHE B O 1
ATOM 3913 N N . ASN B 1 247 ? -30.28767 -8.73703 -28.84560 1.000 44.59650 247 ASN B N 1
ATOM 3914 C CA . ASN B 1 247 ? -29.63602 -8.41636 -30.09083 1.000 45.89820 247 ASN B CA 1
ATOM 3915 C C . ASN B 1 247 ? -28.43246 -7.53058 -29.82871 1.000 41.83604 247 ASN B C 1
ATOM 3916 O O . ASN B 1 247 ? -28.43276 -6.72111 -28.89242 1.000 47.45080 247 ASN B O 1
ATOM 3921 N N . GLY B 1 248 ? -27.38411 -7.75597 -30.61334 1.000 39.75319 248 GLY B N 1
ATOM 3922 C CA . GLY B 1 248 ? -26.18140 -6.95337 -30.52891 1.000 40.46288 248 GLY B CA 1
ATOM 3923 C C . GLY B 1 248 ? -26.25928 -5.79005 -31.50177 1.000 40.95286 248 GLY B C 1
ATOM 3924 O O . GLY B 1 248 ? -26.77704 -5.91965 -32.60900 1.000 40.61774 248 GLY B O 1
ATOM 3925 N N . THR B 1 249 ? -25.76270 -4.64235 -31.05873 1.000 39.23766 249 THR B N 1
ATOM 3926 C CA . THR B 1 249 ? -25.69249 -3.45000 -31.88554 1.000 40.42151 249 THR B CA 1
ATOM 3927 C C . THR B 1 249 ? -24.22302 -3.06494 -32.00234 1.000 40.45500 249 THR B C 1
ATOM 3928 O O . THR B 1 249 ? -23.56758 -2.83181 -30.96873 1.000 37.50348 249 THR B O 1
ATOM 3932 N N . PRO B 1 250 ? -23.64921 -3.01670 -33.20693 1.000 39.06478 250 PRO B N 1
ATOM 3933 C CA . PRO B 1 250 ? -22.22299 -2.68758 -33.31891 1.000 35.53617 250 PRO B CA 1
ATOM 3934 C C . PRO B 1 250 ? -21.94075 -1.31057 -32.74607 1.000 34.54178 250 PRO B C 1
ATOM 3935 O O . PRO B 1 250 ? -22.77362 -0.40232 -32.81420 1.000 34.60259 250 PRO B O 1
ATOM 3939 N N . TYR B 1 251 ? -20.76676 -1.18464 -32.13132 1.000 37.92840 251 TYR B N 1
ATOM 3940 C CA . TYR B 1 251 ? -20.29428 0.06306 -31.55295 1.000 35.65515 251 TYR B CA 1
ATOM 3941 C C . TYR B 1 251 ? -18.78738 0.13263 -31.74262 1.000 37.88420 251 TYR B C 1
ATOM 3942 O O . TYR B 1 251 ? -18.12645 -0.87303 -32.01442 1.000 38.33137 251 TYR B O 1
ATOM 3951 N N . GLU B 1 252 ? -18.23887 1.33005 -31.61401 1.000 40.97478 252 GLU B N 1
ATOM 3952 C CA . GLU B 1 252 ? -16.80994 1.51829 -31.81968 1.000 40.37811 252 GLU B CA 1
ATOM 3953 C C . GLU B 1 252 ? -16.10756 1.57639 -30.47383 1.000 35.00732 252 GLU B C 1
ATOM 3954 O O . GLU B 1 252 ? -16.63546 2.14651 -29.51942 1.000 34.56131 252 GLU B O 1
ATOM 3960 N N . ILE B 1 253 ? -14.94103 0.94189 -30.39511 1.000 35.34653 253 ILE B N 1
ATOM 3961 C CA . ILE B 1 253 ? -14.04324 1.06323 -29.25127 1.000 33.37829 253 ILE B CA 1
ATOM 3962 C C . ILE B 1 253 ? -12.93839 2.03634 -29.66235 1.000 39.27892 253 ILE B C 1
ATOM 3963 O O . ILE B 1 253 ? -12.10332 1.71747 -30.51750 1.000 33.76993 253 ILE B O 1
ATOM 3968 N N . GLN B 1 254 ? -12.96128 3.23414 -29.08279 1.000 36.33226 254 GLN B N 1
ATOM 3969 C CA . GLN B 1 254 ? -11.90072 4.20690 -29.28719 1.000 40.59714 254 GLN B CA 1
ATOM 3970 C C . GLN B 1 254 ? -10.67528 3.79952 -28.48155 1.000 40.05700 254 GLN B C 1
ATOM 3971 O O . GLN B 1 254 ? -10.78886 3.44338 -27.30712 1.000 37.85756 254 GLN B O 1
ATOM 3977 N N . ILE B 1 255 ? -9.50361 3.83446 -29.11079 1.000 36.45699 255 ILE B N 1
ATOM 3978 C CA . ILE B 1 255 ? -8.28677 3.41230 -28.42001 1.000 37.29973 255 ILE B CA 1
ATOM 3979 C C . ILE B 1 255 ? -7.29973 4.57759 -28.41279 1.000 40.75160 255 ILE B C 1
ATOM 3980 O O . ILE B 1 255 ? -6.26249 4.53493 -29.09411 1.000 37.09640 255 ILE B O 1
ATOM 3985 N N . PRO B 1 256 ? -7.56667 5.62466 -27.63681 1.000 40.61409 256 PRO B N 1
ATOM 3986 C CA . PRO B 1 256 ? -6.72748 6.83024 -27.69940 1.000 41.97360 256 PRO B CA 1
ATOM 3987 C C . PRO B 1 256 ? -5.36704 6.61542 -27.04245 1.000 42.21530 256 PRO B C 1
ATOM 3988 O O . PRO B 1 256 ? -5.11705 5.63037 -26.34466 1.000 39.48476 256 PRO B O 1
ATOM 3992 N N . GLY B 1 257 ? -4.47747 7.57340 -27.27594 1.000 40.48695 257 GLY B N 1
ATOM 3993 C CA . GLY B 1 257 ? -3.15646 7.56748 -26.68804 1.000 38.60363 257 GLY B CA 1
ATOM 3994 C C . GLY B 1 257 ? -2.08555 7.15536 -27.68855 1.000 39.69752 257 GLY B C 1
ATOM 3995 O O . GLY B 1 257 ? -2.35998 6.79324 -28.83568 1.000 38.33486 257 GLY B O 1
ATOM 3996 N N . THR B 1 258 ? -0.84459 7.22779 -27.21516 1.000 37.61937 258 THR B N 1
ATOM 3997 C CA . THR B 1 258 ? 0.33397 6.82434 -27.96673 1.000 40.48740 258 THR B CA 1
ATOM 3998 C C . THR B 1 258 ? 1.09009 5.80319 -27.14332 1.000 38.00342 258 THR B C 1
ATOM 3999 O O . THR B 1 258 ? 1.30025 6.00360 -25.94197 1.000 40.75167 258 THR B O 1
ATOM 4003 N N . LEU B 1 259 ? 1.49299 4.71895 -27.78882 1.000 37.51077 259 LEU B N 1
ATOM 4004 C CA . LEU B 1 259 ? 2.34055 3.70705 -27.18106 1.000 38.75686 259 LEU B CA 1
ATOM 4005 C C . LEU B 1 259 ? 3.76462 3.88444 -27.71630 1.000 45.42248 259 LEU B C 1
ATOM 4006 O O . LEU B 1 259 ? 3.98891 3.86157 -28.93252 1.000 39.38093 259 LEU B O 1
ATOM 4011 N N . ASP B 1 260 ? 4.71967 4.10680 -26.82168 1.000 43.58694 260 ASP B N 1
ATOM 4012 C CA . ASP B 1 260 ? 6.08686 4.28366 -27.28417 1.000 44.80894 260 ASP B CA 1
ATOM 4013 C C . ASP B 1 260 ? 6.69311 2.95336 -27.71471 1.000 41.70621 260 ASP B C 1
ATOM 4014 O O . ASP B 1 260 ? 6.37992 1.89278 -27.17305 1.000 39.20277 260 ASP B O 1
ATOM 4019 N N . ILE B 1 261 ? 7.58268 3.01131 -28.70207 1.000 37.41997 261 ILE B N 1
ATOM 4020 C CA . ILE B 1 261 ? 8.26118 1.79609 -29.12249 1.000 38.02897 261 ILE B CA 1
ATOM 4021 C C . ILE B 1 261 ? 9.67638 2.15487 -29.53802 1.000 42.96449 261 ILE B C 1
ATOM 4022 O O . ILE B 1 261 ? 9.90418 3.15832 -30.21924 1.000 36.86662 261 ILE B O 1
ATOM 4027 N N . SER B 1 262 ? 10.62259 1.33273 -29.09610 1.000 44.22804 262 SER B N 1
ATOM 4028 C CA . SER B 1 262 ? 11.99596 1.37418 -29.56122 1.000 45.46105 262 SER B CA 1
ATOM 4029 C C . SER B 1 262 ? 12.44875 -0.06231 -29.80102 1.000 48.86721 262 SER B C 1
ATOM 4030 O O . SER B 1 262 ? 11.96156 -0.99954 -29.15963 1.000 44.48048 262 SER B O 1
ATOM 4033 N N . GLY B 1 263 ? 13.34138 -0.23914 -30.77465 1.000 46.23201 263 GLY B N 1
ATOM 4034 C CA . GLY B 1 263 ? 13.86628 -1.55933 -31.06769 1.000 42.15745 263 GLY B CA 1
ATOM 4035 C C . GLY B 1 263 ? 15.18792 -1.44335 -31.78663 1.000 47.74366 263 GLY B C 1
ATOM 4036 O O . GLY B 1 263 ? 15.55396 -0.37490 -32.28621 1.000 47.08637 263 GLY B O 1
ATOM 4037 N N . ARG B 1 264 ? 15.91326 -2.55689 -31.82371 1.000 43.93297 264 ARG B N 1
ATOM 4038 C CA . ARG B 1 264 ? 17.20360 -2.58948 -32.49109 1.000 48.21974 264 ARG B CA 1
ATOM 4039 C C . ARG B 1 264 ? 17.56031 -4.03732 -32.78444 1.000 51.43603 264 ARG B C 1
ATOM 4040 O O . ARG B 1 264 ? 17.10783 -4.95332 -32.09113 1.000 48.91338 264 ARG B O 1
ATOM 4048 N N . GLY B 1 265 ? 18.36283 -4.23011 -33.82612 1.000 47.39877 265 GLY B N 1
ATOM 4049 C CA . GLY B 1 265 ? 18.76193 -5.55470 -34.23751 1.000 51.65537 265 GLY B CA 1
ATOM 4050 C C . GLY B 1 265 ? 19.94493 -5.50519 -35.18134 1.000 52.84533 265 GLY B C 1
ATOM 4051 O O . GLY B 1 265 ? 20.59807 -4.47094 -35.33868 1.000 48.54224 265 GLY B O 1
ATOM 4052 N N . GLN B 1 266 ? 20.21690 -6.64942 -35.80763 1.000 55.03763 266 GLN B N 1
ATOM 4053 C CA . GLN B 1 266 ? 21.34950 -6.78431 -36.72331 1.000 59.99383 266 GLN B CA 1
ATOM 4054 C C . GLN B 1 266 ? 20.92533 -7.66003 -37.88933 1.000 60.88034 266 GLN B C 1
ATOM 4055 O O . GLN B 1 266 ? 20.70645 -8.86065 -37.71497 1.000 66.61754 266 GLN B O 1
ATOM 4061 N N . ARG B 1 267 ? 20.80662 -7.05828 -39.06808 1.000 62.93657 267 ARG B N 1
ATOM 4062 C CA . ARG B 1 267 ? 20.49173 -7.80659 -40.27460 1.000 62.01828 267 ARG B CA 1
ATOM 4063 C C . ARG B 1 267 ? 21.73186 -8.55888 -40.75106 1.000 68.92116 267 ARG B C 1
ATOM 4064 O O . ARG B 1 267 ? 22.87026 -8.12899 -40.52945 1.000 69.06870 267 ARG B O 1
ATOM 4072 N N . LEU B 1 268 ? 21.50592 -9.71116 -41.37989 1.000 68.84094 268 LEU B N 1
ATOM 4073 C CA . LEU B 1 268 ? 22.59860 -10.50845 -41.94231 1.000 70.08674 268 LEU B CA 1
ATOM 4074 C C . LEU B 1 268 ? 22.05563 -11.45274 -42.99975 1.000 73.69635 268 LEU B C 1
ATOM 4075 O O . LEU B 1 268 ? 20.93268 -11.95192 -42.86642 1.000 73.97451 268 LEU B O 1
ATOM 4080 N N . ALA C 1 2 ? 2.40350 3.19197 -1.79915 1.000 74.22519 2 ALA C N 1
ATOM 4081 C CA . ALA C 1 2 ? 1.90368 3.40994 -0.44610 1.000 77.10331 2 ALA C CA 1
ATOM 4082 C C . ALA C 1 2 ? 0.76292 2.45177 -0.12410 1.000 73.72092 2 ALA C C 1
ATOM 4083 O O . ALA C 1 2 ? 0.96116 1.23936 -0.02820 1.000 72.12240 2 ALA C O 1
ATOM 4085 N N . THR C 1 3 ? -0.43325 3.00641 0.04697 1.000 75.32802 3 THR C N 1
ATOM 4086 C CA . THR C 1 3 ? -1.62577 2.22890 0.35069 1.000 75.77509 3 THR C CA 1
ATOM 4087 C C . THR C 1 3 ? -2.52183 2.14718 -0.88156 1.000 77.71478 3 THR C C 1
ATOM 4088 O O . THR C 1 3 ? -2.70282 3.13503 -1.60692 1.000 73.06485 3 THR C O 1
ATOM 4092 N N . TYR C 1 4 ? -3.06348 0.95502 -1.11868 1.000 73.90328 4 TYR C N 1
ATOM 4093 C CA . TYR C 1 4 ? -3.93879 0.69056 -2.24575 1.000 70.51934 4 TYR C CA 1
ATOM 4094 C C . TYR C 1 4 ? -5.28346 0.18999 -1.73826 1.000 72.59380 4 TYR C C 1
ATOM 4095 O O . TYR C 1 4 ? -5.37528 -0.42625 -0.67032 1.000 72.07094 4 TYR C O 1
ATOM 4104 N N . LYS C 1 5 ? -6.32952 0.47090 -2.50851 1.000 70.42205 5 LYS C N 1
ATOM 4105 C CA . LYS C 1 5 ? -7.66850 0.01705 -2.17119 1.000 69.02293 5 LYS C CA 1
ATOM 4106 C C . LYS C 1 5 ? -7.93176 -1.34312 -2.80729 1.000 66.89851 5 LYS C C 1
ATOM 4107 O O . LYS C 1 5 ? -7.51746 -1.60768 -3.93965 1.000 65.16581 5 LYS C O 1
ATOM 4113 N N . ILE C 1 6 ? -8.60190 -2.21190 -2.05597 1.000 65.13859 6 ILE C N 1
ATOM 4114 C CA . ILE C 1 6 ? -8.97792 -3.54266 -2.50899 1.000 59.60752 6 ILE C CA 1
ATOM 4115 C C . ILE C 1 6 ? -10.49530 -3.61339 -2.50083 1.000 64.31755 6 ILE C C 1
ATOM 4116 O O . ILE C 1 6 ? -11.12464 -3.31203 -1.48092 1.000 66.52351 6 ILE C O 1
ATOM 4121 N N . LYS C 1 7 ? -11.08450 -4.00951 -3.62358 1.000 59.66700 7 LYS C N 1
ATOM 4122 C CA . LYS C 1 7 ? -12.52574 -4.21703 -3.70718 1.000 58.29812 7 LYS C CA 1
ATOM 4123 C C . LYS C 1 7 ? -12.79802 -5.71191 -3.79989 1.000 57.00587 7 LYS C C 1
ATOM 4124 O O . LYS C 1 7 ? -12.39859 -6.35887 -4.77343 1.000 55.27388 7 LYS C O 1
ATOM 4130 N N . ASP C 1 8 ? -13.47199 -6.26148 -2.79361 1.000 57.63098 8 ASP C N 1
ATOM 4131 C CA . ASP C 1 8 ? -13.93759 -7.64072 -2.86245 1.000 54.43762 8 ASP C CA 1
ATOM 4132 C C . ASP C 1 8 ? -15.36690 -7.63837 -3.40049 1.000 54.43579 8 ASP C C 1
ATOM 4133 O O . ASP C 1 8 ? -16.28834 -7.12362 -2.75174 1.000 53.63640 8 ASP C O 1
ATOM 4138 N N . LEU C 1 9 ? -15.54305 -8.21062 -4.59723 1.000 49.93987 9 LEU C N 1
ATOM 4139 C CA . LEU C 1 9 ? -16.86284 -8.33223 -5.20722 1.000 49.50509 9 LEU C CA 1
ATOM 4140 C C . LEU C 1 9 ? -17.78046 -9.24021 -4.40895 1.000 49.74001 9 LEU C C 1
ATOM 4141 O O . LEU C 1 9 ? -18.98971 -9.24181 -4.65566 1.000 48.55813 9 LEU C O 1
ATOM 4146 N N . THR C 1 10 ? -17.23016 -10.03534 -3.49290 1.000 52.92993 10 THR C N 1
ATOM 4147 C CA . THR C 1 10 ? -18.03924 -10.82187 -2.56558 1.000 52.38535 10 THR C CA 1
ATOM 4148 C C . THR C 1 10 ? -18.59254 -9.87335 -1.51598 1.000 53.52953 10 THR C C 1
ATOM 4149 O O . THR C 1 10 ? -17.88747 -9.48282 -0.58198 1.000 53.55644 10 THR C O 1
ATOM 4153 N N . GLY C 1 11 ? -19.84747 -9.46577 -1.68734 1.000 51.26923 11 GLY C N 1
ATOM 4154 C CA . GLY C 1 11 ? -20.44601 -8.51464 -0.78044 1.000 56.12950 11 GLY C CA 1
ATOM 4155 C C . GLY C 1 11 ? -20.13091 -7.06441 -1.06683 1.000 56.82459 11 GLY C C 1
ATOM 4156 O O . GLY C 1 11 ? -20.60834 -6.19316 -0.32855 1.000 58.67078 11 GLY C O 1
ATOM 4157 N N . ASN C 1 12 ? -19.34040 -6.77296 -2.10273 1.000 53.34633 12 ASN C N 1
ATOM 4158 C CA . ASN C 1 12 ? -19.13795 -5.40332 -2.57325 1.000 53.61269 12 ASN C CA 1
ATOM 4159 C C . ASN C 1 12 ? -18.51671 -4.54352 -1.47490 1.000 56.69009 12 ASN C C 1
ATOM 4160 O O . ASN C 1 12 ? -19.05239 -3.49699 -1.10162 1.000 55.45243 12 ASN C O 1
ATOM 4165 N N . VAL C 1 13 ? -17.38620 -5.00869 -0.93707 1.000 61.03872 13 VAL C N 1
ATOM 4166 C CA . VAL C 1 13 ? -16.70489 -4.35795 0.18011 1.000 59.36864 13 VAL C CA 1
ATOM 4167 C C . VAL C 1 13 ? -15.34327 -3.86926 -0.29385 1.000 62.51978 13 VAL C C 1
ATOM 4168 O O . VAL C 1 13 ? -14.69039 -4.52369 -1.11438 1.000 61.99240 13 VAL C O 1
ATOM 4172 N N . GLU C 1 14 ? -14.91500 -2.71584 0.21813 1.000 61.05852 14 GLU C N 1
ATOM 4173 C CA . GLU C 1 14 ? -13.62313 -2.14099 -0.13828 1.000 64.34129 14 GLU C CA 1
ATOM 4174 C C . GLU C 1 14 ? -12.83653 -1.83573 1.12478 1.000 68.02154 14 GLU C C 1
ATOM 4175 O O . GLU C 1 14 ? -13.37670 -1.25327 2.07066 1.000 71.68163 14 GLU C O 1
ATOM 4181 N N . PHE C 1 15 ? -11.56075 -2.22040 1.13407 1.000 70.05552 15 PHE C N 1
ATOM 4182 C CA . PHE C 1 15 ? -10.69899 -2.00270 2.28493 1.000 69.33260 15 PHE C CA 1
ATOM 4183 C C . PHE C 1 15 ? -9.31910 -1.56262 1.81747 1.000 71.10088 15 PHE C C 1
ATOM 4184 O O . PHE C 1 15 ? -8.87499 -1.90674 0.71674 1.000 68.14467 15 PHE C O 1
ATOM 4192 N N . GLU C 1 16 ? -8.65240 -0.78410 2.66720 1.000 70.96630 16 GLU C N 1
ATOM 4193 C CA . GLU C 1 16 ? -7.31265 -0.29684 2.37500 1.000 72.41410 16 GLU C CA 1
ATOM 4194 C C . GLU C 1 16 ? -6.26277 -1.35241 2.72364 1.000 70.69430 16 GLU C C 1
ATOM 4195 O O . GLU C 1 16 ? -6.47187 -2.21160 3.58837 1.000 68.76003 16 GLU C O 1
ATOM 4198 N N . CYS C 1 17 ? -5.12503 -1.28054 2.03034 1.000 71.99673 17 CYS C N 1
ATOM 4199 C CA . CYS C 1 17 ? -4.03661 -2.24033 2.21532 1.000 70.55646 17 CYS C CA 1
ATOM 4200 C C . CYS C 1 17 ? -2.75588 -1.64259 1.65387 1.000 74.24085 17 CYS C C 1
ATOM 4201 O O . CYS C 1 17 ? -2.65779 -1.41595 0.44094 1.000 71.85133 17 CYS C O 1
ATOM 4204 N N . SER C 1 18 ? -1.77924 -1.39175 2.52490 1.000 74.45359 18 SER C N 1
ATOM 4205 C CA . SER C 1 18 ? -0.47801 -0.92040 2.07612 1.000 74.84958 18 SER C CA 1
ATOM 4206 C C . SER C 1 18 ? 0.29825 -2.05734 1.40993 1.000 73.13719 18 SER C C 1
ATOM 4207 O O . SER C 1 18 ? -0.09214 -3.22742 1.45923 1.000 73.39175 18 SER C O 1
ATOM 4210 N N . ASP C 1 19 ? 1.42798 -1.70254 0.79400 1.000 74.15431 19 ASP C N 1
ATOM 4211 C CA . ASP C 1 19 ? 2.22315 -2.66125 0.03028 1.000 74.95475 19 ASP C CA 1
ATOM 4212 C C . ASP C 1 19 ? 3.09856 -3.55974 0.89927 1.000 74.92708 19 ASP C C 1
ATOM 4213 O O . ASP C 1 19 ? 3.82750 -4.39759 0.35591 1.000 73.52737 19 ASP C O 1
ATOM 4218 N N . ASP C 1 20 ? 3.05904 -3.41558 2.22099 1.000 73.81946 20 ASP C N 1
ATOM 4219 C CA . ASP C 1 20 ? 3.75904 -4.33734 3.10511 1.000 77.96064 20 ASP C CA 1
ATOM 4220 C C . ASP C 1 20 ? 2.79867 -5.18889 3.92812 1.000 75.72352 20 ASP C C 1
ATOM 4221 O O . ASP C 1 20 ? 3.23949 -5.91393 4.82769 1.000 77.56834 20 ASP C O 1
ATOM 4226 N N . THR C 1 21 ? 1.50138 -5.12250 3.64392 1.000 72.79962 21 THR C N 1
ATOM 4227 C CA . THR C 1 21 ? 0.51279 -5.94147 4.32711 1.000 72.00624 21 THR C CA 1
ATOM 4228 C C . THR C 1 21 ? -0.09956 -6.93882 3.35482 1.000 70.46613 21 THR C C 1
ATOM 4229 O O . THR C 1 21 ? -0.43875 -6.58559 2.21944 1.000 67.08046 21 THR C O 1
ATOM 4233 N N . TYR C 1 22 ? -0.23682 -8.18455 3.80782 1.000 69.56695 22 TYR C N 1
ATOM 4234 C CA . TYR C 1 22 ? -1.00656 -9.16396 3.05586 1.000 66.48925 22 TYR C CA 1
ATOM 4235 C C . TYR C 1 22 ? -2.45678 -8.71187 2.93649 1.000 67.91513 22 TYR C C 1
ATOM 4236 O O . TYR C 1 22 ? -3.00058 -8.04286 3.82407 1.000 66.32646 22 TYR C O 1
ATOM 4245 N N . ILE C 1 23 ? -3.08424 -9.09769 1.82314 1.000 63.63603 23 ILE C N 1
ATOM 4246 C CA . ILE C 1 23 ? -4.45223 -8.67168 1.54001 1.000 60.84185 23 ILE C CA 1
ATOM 4247 C C . ILE C 1 23 ? -5.40558 -9.18491 2.61573 1.000 59.70746 23 ILE C C 1
ATOM 4248 O O . ILE C 1 23 ? -6.30878 -8.46507 3.06155 1.000 64.71938 23 ILE C O 1
ATOM 4253 N N . LEU C 1 24 ? -5.21077 -10.42966 3.06064 1.000 57.64243 24 LEU C N 1
ATOM 4254 C CA . LEU C 1 24 ? -6.11698 -11.01888 4.04178 1.000 60.88063 24 LEU C CA 1
ATOM 4255 C C . LEU C 1 24 ? -6.05561 -10.27573 5.37184 1.000 66.42614 24 LEU C C 1
ATOM 4256 O O . LEU C 1 24 ? -7.09365 -9.99323 5.98580 1.000 66.23672 24 LEU C O 1
ATOM 4261 N N . ASP C 1 25 ? -4.84614 -9.94971 5.83168 1.000 67.24597 25 ASP C N 1
ATOM 4262 C CA . ASP C 1 25 ? -4.70486 -9.25796 7.10810 1.000 71.47719 25 ASP C CA 1
ATOM 4263 C C . ASP C 1 25 ? -5.34514 -7.87798 7.05492 1.000 73.13338 25 ASP C C 1
ATOM 4264 O O . ASP C 1 25 ? -6.03999 -7.47295 7.99540 1.000 73.68873 25 ASP C O 1
ATOM 4269 N N . ALA C 1 26 ? -5.13736 -7.14828 5.95266 1.000 70.14537 26 ALA C N 1
ATOM 4270 C CA . ALA C 1 26 ? -5.79928 -5.85815 5.79067 1.000 71.08834 26 ALA C CA 1
ATOM 4271 C C . ALA C 1 26 ? -7.31427 -6.00974 5.85372 1.000 73.14544 26 ALA C C 1
ATOM 4272 O O . ALA C 1 26 ? -8.00684 -5.16983 6.44252 1.000 71.83762 26 ALA C O 1
ATOM 4274 N N . ALA C 1 27 ? -7.84651 -7.08680 5.26996 1.000 71.86786 27 ALA C N 1
ATOM 4275 C CA . ALA C 1 27 ? -9.28684 -7.31520 5.32275 1.000 72.56033 27 ALA C CA 1
ATOM 4276 C C . ALA C 1 27 ? -9.75541 -7.54552 6.75595 1.000 72.96472 27 ALA C C 1
ATOM 4277 O O . ALA C 1 27 ? -10.73161 -6.93263 7.20354 1.000 73.27188 27 ALA C O 1
ATOM 4279 N N . GLU C 1 28 ? -9.07138 -8.43045 7.49036 1.000 71.66730 28 GLU C N 1
ATOM 4280 C CA . GLU C 1 28 ? -9.44422 -8.68135 8.87997 1.000 73.82339 28 GLU C CA 1
ATOM 4281 C C . GLU C 1 28 ? -9.28763 -7.42563 9.72583 1.000 74.40840 28 GLU C C 1
ATOM 4282 O O . GLU C 1 28 ? -10.11891 -7.15013 10.59990 1.000 73.68883 28 GLU C O 1
ATOM 4288 N N . GLU C 1 29 ? -8.21957 -6.65842 9.48156 1.000 72.33609 29 GLU C N 1
ATOM 4289 C CA . GLU C 1 29 ? -8.03645 -5.37316 10.14765 1.000 75.09747 29 GLU C CA 1
ATOM 4290 C C . GLU C 1 29 ? -9.26884 -4.48463 10.01161 1.000 77.28549 29 GLU C C 1
ATOM 4291 O O . GLU C 1 29 ? -9.57056 -3.69937 10.91901 1.000 77.25398 29 GLU C O 1
ATOM 4297 N N . ALA C 1 30 ? -9.99109 -4.58945 8.89511 1.000 74.42422 30 ALA C N 1
ATOM 4298 C CA . ALA C 1 30 ? -11.23352 -3.85580 8.70415 1.000 73.49939 30 ALA C CA 1
ATOM 4299 C C . ALA C 1 30 ? -12.46211 -4.66357 9.11675 1.000 75.75032 30 ALA C C 1
ATOM 4300 O O . ALA C 1 30 ? -13.58439 -4.28741 8.76089 1.000 77.92579 30 ALA C O 1
ATOM 4302 N N . GLY C 1 31 ? -12.27579 -5.75868 9.85374 1.000 72.77079 31 GLY C N 1
ATOM 4303 C CA . GLY C 1 31 ? -13.39349 -6.51440 10.38484 1.000 74.71838 31 GLY C CA 1
ATOM 4304 C C . GLY C 1 31 ? -14.02224 -7.50769 9.43449 1.000 78.63921 31 GLY C C 1
ATOM 4305 O O . GLY C 1 31 ? -15.14318 -7.96622 9.68668 1.000 76.33830 31 GLY C O 1
ATOM 4306 N N . LEU C 1 32 ? -13.33347 -7.87096 8.35600 1.000 77.15183 32 LEU C N 1
ATOM 4307 C CA . LEU C 1 32 ? -13.90029 -8.71823 7.31604 1.000 73.97210 32 LEU C CA 1
ATOM 4308 C C . LEU C 1 32 ? -13.52952 -10.17452 7.55422 1.000 71.00254 32 LEU C C 1
ATOM 4309 O O . LEU C 1 32 ? -12.37096 -10.48899 7.84675 1.000 75.26621 32 LEU C O 1
ATOM 4314 N N . ASP C 1 33 ? -14.51523 -11.05540 7.40930 1.000 70.86125 33 ASP C N 1
ATOM 4315 C CA . ASP C 1 33 ? -14.33437 -12.49681 7.56594 1.000 73.26148 33 ASP C CA 1
ATOM 4316 C C . ASP C 1 33 ? -14.15365 -13.10233 6.17568 1.000 71.82931 33 ASP C C 1
ATOM 4317 O O . ASP C 1 33 ? -15.11427 -13.53061 5.53237 1.000 70.18826 33 ASP C O 1
ATOM 4322 N N . LEU C 1 34 ? -12.89941 -13.12841 5.70682 1.000 70.16551 34 LEU C N 1
ATOM 4323 C CA . LEU C 1 34 ? -12.51216 -13.79658 4.47260 1.000 64.14458 34 LEU C CA 1
ATOM 4324 C C . LEU C 1 34 ? -12.15943 -15.25420 4.75269 1.000 64.08878 34 LEU C C 1
ATOM 4325 O O . LEU C 1 34 ? -11.78782 -15.60701 5.87641 1.000 65.89003 34 LEU C O 1
ATOM 4330 N N . PRO C 1 35 ? -12.26380 -16.13595 3.75626 1.000 62.92825 35 PRO C N 1
ATOM 4331 C CA . PRO C 1 35 ? -11.90926 -17.54265 3.98808 1.000 66.02825 35 PRO C CA 1
ATOM 4332 C C . PRO C 1 35 ? -10.40075 -17.73910 4.10696 1.000 70.34228 35 PRO C C 1
ATOM 4333 O O . PRO C 1 35 ? -9.60652 -17.01675 3.49414 1.000 64.76506 35 PRO C O 1
ATOM 4337 N N . TYR C 1 36 ? -10.01589 -18.72867 4.92136 1.000 68.90992 36 TYR C N 1
ATOM 4338 C CA . TYR C 1 36 ? -8.63225 -19.17558 5.08198 1.000 67.91360 36 TYR C CA 1
ATOM 4339 C C . TYR C 1 36 ? -8.62123 -20.47623 5.87456 1.000 67.18468 36 TYR C C 1
ATOM 4340 O O . TYR C 1 36 ? -9.49340 -20.70927 6.71604 1.000 69.50900 36 TYR C O 1
ATOM 4349 N N . SER C 1 37 ? -7.62404 -21.31602 5.59396 1.000 63.91470 37 SER C N 1
ATOM 4350 C CA . SER C 1 37 ? -7.38611 -22.52924 6.36878 1.000 66.71481 37 SER C CA 1
ATOM 4351 C C . SER C 1 37 ? -5.98636 -22.46282 6.97309 1.000 70.34521 37 SER C C 1
ATOM 4352 O O . SER C 1 37 ? -5.82957 -22.07828 8.13958 1.000 68.84759 37 SER C O 1
ATOM 4355 N N . CYS C 1 38 ? -4.95953 -22.79055 6.18848 1.000 65.18556 38 CYS C N 1
ATOM 4356 C CA . CYS C 1 38 ? -3.59391 -22.45174 6.56851 1.000 63.69797 38 CYS C CA 1
ATOM 4357 C C . CYS C 1 38 ? -3.49409 -20.92706 6.59756 1.000 63.90505 38 CYS C C 1
ATOM 4358 O O . CYS C 1 38 ? -4.49085 -20.21186 6.48989 1.000 72.70730 38 CYS C O 1
ATOM 4361 N N . ARG C 1 39 ? -2.29158 -20.39437 6.76388 1.000 62.86067 39 ARG C N 1
ATOM 4362 C CA . ARG C 1 39 ? -2.12128 -18.96079 6.54432 1.000 61.16697 39 ARG C CA 1
ATOM 4363 C C . ARG C 1 39 ? -0.74702 -18.66941 5.97454 1.000 58.44132 39 ARG C C 1
ATOM 4364 O O . ARG C 1 39 ? -0.15000 -17.63381 6.28494 1.000 60.50629 39 ARG C O 1
ATOM 4372 N N . ALA C 1 40 ? -0.24385 -19.56444 5.13193 1.000 54.95483 40 ALA C N 1
ATOM 4373 C CA . ALA C 1 40 ? 1.16325 -19.58001 4.76599 1.000 56.96203 40 ALA C CA 1
ATOM 4374 C C . ALA C 1 40 ? 1.36385 -19.74568 3.26187 1.000 57.97713 40 ALA C C 1
ATOM 4375 O O . ALA C 1 40 ? 2.46455 -20.10714 2.82859 1.000 53.86243 40 ALA C O 1
ATOM 4377 N N . GLY C 1 41 ? 0.32422 -19.49338 2.46247 1.000 60.16631 41 GLY C N 1
ATOM 4378 C CA . GLY C 1 41 ? 0.42543 -19.57930 1.01338 1.000 59.74177 41 GLY C CA 1
ATOM 4379 C C . GLY C 1 41 ? 0.51199 -20.98712 0.45537 1.000 63.22725 41 GLY C C 1
ATOM 4380 O O . GLY C 1 41 ? 1.08824 -21.18344 -0.62610 1.000 58.79237 41 GLY C O 1
ATOM 4381 N N . SER C 1 42 ? -0.05513 -21.98009 1.15881 1.000 60.58917 42 SER C N 1
ATOM 4382 C CA . SER C 1 42 ? 0.11372 -23.38101 0.78589 1.000 61.98997 42 SER C CA 1
ATOM 4383 C C . SER C 1 42 ? -1.20489 -24.13520 0.63691 1.000 62.34158 42 SER C C 1
ATOM 4384 O O . SER C 1 42 ? -1.18458 -25.36473 0.50046 1.000 60.28764 42 SER C O 1
ATOM 4387 N N . CYS C 1 43 ? -2.34786 -23.45002 0.67462 1.000 58.27942 43 CYS C N 1
ATOM 4388 C CA . CYS C 1 43 ? -3.58826 -24.10646 0.27756 1.000 61.84547 43 CYS C CA 1
ATOM 4389 C C . CYS C 1 43 ? -4.36897 -23.19524 -0.66126 1.000 63.08530 43 CYS C C 1
ATOM 4390 O O . CYS C 1 43 ? -3.81154 -22.23307 -1.20274 1.000 61.69296 43 CYS C O 1
ATOM 4393 N N . SER C 1 44 ? -5.63846 -23.51183 -0.90865 1.000 63.08662 44 SER C N 1
ATOM 4394 C CA . SER C 1 44 ? -6.47570 -22.68007 -1.76195 1.000 62.26790 44 SER C CA 1
ATOM 4395 C C . SER C 1 44 ? -7.61687 -22.02774 -0.99893 1.000 66.23504 44 SER C C 1
ATOM 4396 O O . SER C 1 44 ? -8.44620 -21.34524 -1.61111 1.000 67.72895 44 SER C O 1
ATOM 4399 N N . SER C 1 45 ? -7.65745 -22.19012 0.32583 1.000 60.59762 45 SER C N 1
ATOM 4400 C CA . SER C 1 45 ? -8.80590 -21.73972 1.10341 1.000 65.50043 45 SER C CA 1
ATOM 4401 C C . SER C 1 45 ? -9.01803 -20.23253 1.00688 1.000 64.15808 45 SER C C 1
ATOM 4402 O O . SER C 1 45 ? -10.14804 -19.75320 1.16041 1.000 63.13675 45 SER C O 1
ATOM 4405 N N . CYS C 1 46 ? -7.96283 -19.46477 0.76363 1.000 60.74424 46 CYS C N 1
ATOM 4406 C CA . CYS C 1 46 ? -8.11231 -18.02216 0.65857 1.000 61.40211 46 CYS C CA 1
ATOM 4407 C C . CYS C 1 46 ? -8.08517 -17.53118 -0.78292 1.000 53.99126 46 CYS C C 1
ATOM 4408 O O . CYS C 1 46 ? -8.03226 -16.31674 -1.00510 1.000 52.14513 46 CYS C O 1
ATOM 4411 N N . VAL C 1 47 ? -8.13878 -18.44274 -1.76006 1.000 57.57321 47 VAL C N 1
ATOM 4412 C CA . VAL C 1 47 ? -7.97399 -18.04767 -3.15672 1.000 59.17173 47 VAL C CA 1
ATOM 4413 C C . VAL C 1 47 ? -9.08389 -17.08733 -3.57690 1.000 57.88560 47 VAL C C 1
ATOM 4414 O O . VAL C 1 47 ? -10.26279 -17.25549 -3.23091 1.000 57.08900 47 VAL C O 1
ATOM 4418 N N . ALA C 1 48 ? -8.69375 -16.04245 -4.29432 1.000 53.70612 48 ALA C N 1
ATOM 4419 C CA . ALA C 1 48 ? -9.63035 -15.09604 -4.87568 1.000 53.60079 48 ALA C CA 1
ATOM 4420 C C . ALA C 1 48 ? -9.28867 -14.89833 -6.34476 1.000 52.81995 48 ALA C C 1
ATOM 4421 O O . ALA C 1 48 ? -8.12522 -15.01063 -6.74399 1.000 51.31704 48 ALA C O 1
ATOM 4423 N N . LEU C 1 49 ? -10.31545 -14.62756 -7.15102 1.000 49.45023 49 LEU C N 1
ATOM 4424 C CA . LEU C 1 49 ? -10.07878 -14.19696 -8.52329 1.000 51.25009 49 LEU C CA 1
ATOM 4425 C C . LEU C 1 49 ? -9.32966 -12.87308 -8.51850 1.000 48.19619 49 LEU C C 1
ATOM 4426 O O . LEU C 1 49 ? -9.65215 -11.96582 -7.74791 1.000 52.10248 49 LEU C O 1
ATOM 4431 N N . LEU C 1 50 ? -8.31870 -12.76268 -9.36443 1.000 40.86636 50 LEU C N 1
ATOM 4432 C CA . LEU C 1 50 ? -7.61871 -11.49556 -9.54868 1.000 46.71187 50 LEU C CA 1
ATOM 4433 C C . LEU C 1 50 ? -8.23476 -10.83701 -10.78111 1.000 47.53093 50 LEU C C 1
ATOM 4434 O O . LEU C 1 50 ? -7.79425 -11.05862 -11.90850 1.000 46.04435 50 LEU C O 1
ATOM 4439 N N . ILE C 1 51 ? -9.28094 -10.03653 -10.56072 1.000 43.24308 51 ILE C N 1
ATOM 4440 C CA . ILE C 1 51 ? -9.97864 -9.38985 -11.67022 1.000 43.91577 51 ILE C CA 1
ATOM 4441 C C . ILE C 1 51 ? -9.10013 -8.31889 -12.30576 1.000 46.83752 51 ILE C C 1
ATOM 4442 O O . ILE C 1 51 ? -8.94035 -8.26232 -13.53148 1.000 41.21029 51 ILE C O 1
ATOM 4447 N N . SER C 1 52 ? -8.52495 -7.44789 -11.48307 1.000 49.94265 52 SER C N 1
ATOM 4448 C CA . SER C 1 52 ? -7.66989 -6.38309 -11.98089 1.000 53.23595 52 SER C CA 1
ATOM 4449 C C . SER C 1 52 ? -6.71879 -5.95273 -10.87646 1.000 54.51221 52 SER C C 1
ATOM 4450 O O . SER C 1 52 ? -7.02726 -6.06591 -9.68521 1.000 55.14454 52 SER C O 1
ATOM 4453 N N . GLY C 1 53 ? -5.56743 -5.45140 -11.29148 1.000 56.85757 53 GLY C N 1
ATOM 4454 C CA . GLY C 1 53 ? -4.54445 -4.97373 -10.39272 1.000 58.32948 53 GLY C CA 1
ATOM 4455 C C . GLY C 1 53 ? -3.35875 -5.91964 -10.34085 1.000 58.98927 53 GLY C C 1
ATOM 4456 O O . GLY C 1 53 ? -3.44918 -7.10732 -10.67192 1.000 57.43884 53 GLY C O 1
ATOM 4457 N N . SER C 1 54 ? -2.22644 -5.36456 -9.92655 1.000 63.30818 54 SER C N 1
ATOM 4458 C CA . SER C 1 54 ? -1.00886 -6.13464 -9.73129 1.000 62.55603 54 SER C CA 1
ATOM 4459 C C . SER C 1 54 ? -0.90059 -6.55033 -8.27256 1.000 62.20591 54 SER C C 1
ATOM 4460 O O . SER C 1 54 ? -1.22842 -5.77238 -7.36863 1.000 61.47503 54 SER C O 1
ATOM 4463 N N . VAL C 1 55 ? -0.46253 -7.79072 -8.05193 1.000 60.14049 55 VAL C N 1
ATOM 4464 C CA . VAL C 1 55 ? -0.11478 -8.27874 -6.72449 1.000 63.87891 55 VAL C CA 1
ATOM 4465 C C . VAL C 1 55 ? 1.25591 -8.93735 -6.79532 1.000 66.44950 55 VAL C C 1
ATOM 4466 O O . VAL C 1 55 ? 1.63311 -9.53883 -7.80724 1.000 64.33206 55 VAL C O 1
ATOM 4470 N N . ASP C 1 56 ? 2.00931 -8.80535 -5.70616 1.000 65.16770 56 ASP C N 1
ATOM 4471 C CA . ASP C 1 56 ? 3.24633 -9.54859 -5.50350 1.000 67.10040 56 ASP C CA 1
ATOM 4472 C C . ASP C 1 56 ? 2.92866 -10.71647 -4.56905 1.000 64.28624 56 ASP C C 1
ATOM 4473 O O . ASP C 1 56 ? 2.71700 -10.51781 -3.36500 1.000 63.81794 56 ASP C O 1
ATOM 4478 N N . GLN C 1 57 ? 2.86898 -11.92810 -5.13038 1.000 62.20991 57 GLN C N 1
ATOM 4479 C CA . GLN C 1 57 ? 2.61792 -13.14797 -4.36706 1.000 64.40214 57 GLN C CA 1
ATOM 4480 C C . GLN C 1 57 ? 3.76410 -14.14666 -4.51109 1.000 66.03008 57 GLN C C 1
ATOM 4481 O O . GLN C 1 57 ? 3.54673 -15.35379 -4.66665 1.000 63.30517 57 GLN C O 1
ATOM 4487 N N . ARG C 1 58 ? 5.00807 -13.65048 -4.45420 1.000 68.62656 58 ARG C N 1
ATOM 4488 C CA . ARG C 1 58 ? 6.15514 -14.55036 -4.36868 1.000 70.14315 58 ARG C CA 1
ATOM 4489 C C . ARG C 1 58 ? 6.04614 -15.46308 -3.15576 1.000 67.99351 58 ARG C C 1
ATOM 4490 O O . ARG C 1 58 ? 6.53586 -16.59941 -3.18923 1.000 67.62188 58 ARG C O 1
ATOM 4498 N N . ASP C 1 59 ? 5.40456 -14.98136 -2.08130 1.000 67.02339 59 ASP C N 1
ATOM 4499 C CA . ASP C 1 59 ? 5.13373 -15.80187 -0.90379 1.000 65.94784 59 ASP C CA 1
ATOM 4500 C C . ASP C 1 59 ? 4.13220 -16.91713 -1.18794 1.000 67.18219 59 ASP C C 1
ATOM 4501 O O . ASP C 1 59 ? 4.12006 -17.92419 -0.46728 1.000 67.34042 59 ASP C O 1
ATOM 4506 N N . ALA C 1 60 ? 3.28855 -16.75761 -2.20453 1.000 64.71790 60 ALA C N 1
ATOM 4507 C CA . ALA C 1 60 ? 2.37607 -17.82378 -2.59062 1.000 66.18553 60 ALA C CA 1
ATOM 4508 C C . ALA C 1 60 ? 3.15579 -18.99173 -3.17801 1.000 66.15289 60 ALA C C 1
ATOM 4509 O O . ALA C 1 60 ? 4.07518 -18.80317 -3.98089 1.000 71.21762 60 ALA C O 1
ATOM 4511 N N . SER C 1 61 ? 2.79543 -20.20747 -2.76378 1.000 59.37400 61 SER C N 1
ATOM 4512 C CA . SER C 1 61 ? 3.40345 -21.40784 -3.31499 1.000 60.11687 61 SER C CA 1
ATOM 4513 C C . SER C 1 61 ? 2.40981 -22.36950 -3.94757 1.000 63.01191 61 SER C C 1
ATOM 4514 O O . SER C 1 61 ? 2.82841 -23.21724 -4.74307 1.000 58.14260 61 SER C O 1
ATOM 4517 N N . PHE C 1 62 ? 1.11128 -22.24271 -3.64611 1.000 66.09067 62 PHE C N 1
ATOM 4518 C CA . PHE C 1 62 ? 0.11034 -23.21550 -4.08490 1.000 67.45578 62 PHE C CA 1
ATOM 4519 C C . PHE C 1 62 ? -0.29970 -23.04212 -5.55075 1.000 61.73232 62 PHE C C 1
ATOM 4520 O O . PHE C 1 62 ? -0.68199 -24.02469 -6.19736 1.000 62.61488 62 PHE C O 1
ATOM 4528 N N . LEU C 1 63 ? -0.25337 -21.82462 -6.08762 1.000 62.99583 63 LEU C N 1
ATOM 4529 C CA . LEU C 1 63 ? -0.61549 -21.57114 -7.47980 1.000 66.98396 63 LEU C CA 1
ATOM 4530 C C . LEU C 1 63 ? 0.63080 -21.54491 -8.35170 1.000 66.74558 63 LEU C C 1
ATOM 4531 O O . LEU C 1 63 ? 1.67709 -21.04157 -7.93256 1.000 67.96514 63 LEU C O 1
ATOM 4536 N N . ASP C 1 64 ? 0.50786 -22.05948 -9.57599 1.000 68.89058 64 ASP C N 1
ATOM 4537 C CA . ASP C 1 64 ? 1.62537 -22.06354 -10.51260 1.000 67.78515 64 ASP C CA 1
ATOM 4538 C C . ASP C 1 64 ? 1.63519 -20.74685 -11.29907 1.000 68.53070 64 ASP C C 1
ATOM 4539 O O . ASP C 1 64 ? 1.00855 -19.76336 -10.89577 1.000 68.20364 64 ASP C O 1
ATOM 4544 N N . GLU C 1 65 ? 2.34534 -20.70973 -12.43042 1.000 73.32214 65 GLU C N 1
ATOM 4545 C CA . GLU C 1 65 ? 2.50655 -19.45783 -13.16648 1.000 70.88942 65 GLU C CA 1
ATOM 4546 C C . GLU C 1 65 ? 1.22676 -19.06074 -13.89331 1.000 67.91039 65 GLU C C 1
ATOM 4547 O O . GLU C 1 65 ? 0.90839 -17.86922 -13.99195 1.000 66.26792 65 GLU C O 1
ATOM 4553 N N . GLU C 1 66 ? 0.48105 -20.03734 -14.41421 1.000 67.13588 66 GLU C N 1
ATOM 4554 C CA . GLU C 1 66 ? -0.75257 -19.71165 -15.12228 1.000 68.80883 66 GLU C CA 1
ATOM 4555 C C . GLU C 1 66 ? -1.82908 -19.22405 -14.15664 1.000 64.97082 66 GLU C C 1
ATOM 4556 O O . GLU C 1 66 ? -2.37855 -18.13021 -14.32692 1.000 62.61782 66 GLU C O 1
ATOM 4562 N N . GLN C 1 67 ? -2.12840 -20.01187 -13.12242 1.000 62.75757 67 GLN C N 1
ATOM 4563 C CA . GLN C 1 67 ? -3.17020 -19.62105 -12.17903 1.000 63.25361 67 GLN C CA 1
ATOM 4564 C C . GLN C 1 67 ? -2.88623 -18.26158 -11.53823 1.000 62.40921 67 GLN C C 1
ATOM 4565 O O . GLN C 1 67 ? -3.82552 -17.52529 -11.21011 1.000 59.00167 67 GLN C O 1
ATOM 4571 N N . GLN C 1 68 ? -1.60892 -17.89300 -11.38555 1.000 61.70728 68 GLN C N 1
ATOM 4572 C CA . GLN C 1 68 ? -1.26064 -16.60474 -10.78672 1.000 62.89253 68 GLN C CA 1
ATOM 4573 C C . GLN C 1 68 ? -1.66048 -15.42567 -11.66875 1.000 60.26380 68 GLN C C 1
ATOM 4574 O O . GLN C 1 68 ? -1.72276 -14.29035 -11.17696 1.000 50.66687 68 GLN C O 1
ATOM 4580 N N . LYS C 1 69 ? -1.91596 -15.66464 -12.95939 1.000 60.10409 69 LYS C N 1
ATOM 4581 C CA . LYS C 1 69 ? -2.45066 -14.61293 -13.81508 1.000 59.06280 69 LYS C CA 1
ATOM 4582 C C . LYS C 1 69 ? -3.91306 -14.31361 -13.50922 1.000 54.67909 69 LYS C C 1
ATOM 4583 O O . LYS C 1 69 ? -4.36897 -13.19603 -13.76901 1.000 56.04909 69 LYS C O 1
ATOM 4589 N N . TYR C 1 70 ? -4.65102 -15.26970 -12.94714 1.000 53.69568 70 TYR C N 1
ATOM 4590 C CA . TYR C 1 70 ? -6.08239 -15.10750 -12.73090 1.000 54.50231 70 TYR C CA 1
ATOM 4591 C C . TYR C 1 70 ? -6.51386 -15.15911 -11.26937 1.000 54.09734 70 TYR C C 1
ATOM 4592 O O . TYR C 1 70 ? -7.58801 -14.63267 -10.94653 1.000 53.57054 70 TYR C O 1
ATOM 4601 N N . PHE C 1 71 ? -5.71544 -15.75776 -10.38213 1.000 55.75209 71 PHE C N 1
ATOM 4602 C CA . PHE C 1 71 ? -6.08003 -15.96207 -8.98716 1.000 51.01879 71 PHE C CA 1
ATOM 4603 C C . PHE C 1 71 ? -4.98358 -15.41307 -8.08098 1.000 55.54805 71 PHE C C 1
ATOM 4604 O O . PHE C 1 71 ? -3.85999 -15.15906 -8.52087 1.000 55.46186 71 PHE C O 1
ATOM 4612 N N . VAL C 1 72 ? -5.31481 -15.24556 -6.80002 1.000 51.50997 72 VAL C N 1
ATOM 4613 C CA . VAL C 1 72 ? -4.38220 -14.69457 -5.81986 1.000 51.31602 72 VAL C CA 1
ATOM 4614 C C . VAL C 1 72 ? -4.67362 -15.31053 -4.45419 1.000 54.99505 72 VAL C C 1
ATOM 4615 O O . VAL C 1 72 ? -5.83566 -15.39723 -4.04105 1.000 51.57645 72 VAL C O 1
ATOM 4619 N N . LEU C 1 73 ? -3.62148 -15.74181 -3.74670 1.000 55.33159 73 LEU C N 1
ATOM 4620 C CA . LEU C 1 73 ? -3.77678 -16.17201 -2.35581 1.000 54.41699 73 LEU C CA 1
ATOM 4621 C C . LEU C 1 73 ? -3.72433 -14.93527 -1.46473 1.000 52.55134 73 LEU C C 1
ATOM 4622 O O . LEU C 1 73 ? -2.65437 -14.33816 -1.28699 1.000 54.58111 73 LEU C O 1
ATOM 4627 N N . THR C 1 74 ? -4.87444 -14.55263 -0.89307 1.000 51.53043 74 THR C N 1
ATOM 4628 C CA . THR C 1 74 ? -4.96888 -13.29011 -0.15982 1.000 53.28492 74 THR C CA 1
ATOM 4629 C C . THR C 1 74 ? -4.08142 -13.25421 1.08719 1.000 55.79117 74 THR C C 1
ATOM 4630 O O . THR C 1 74 ? -3.69315 -12.16459 1.52819 1.000 53.93685 74 THR C O 1
ATOM 4634 N N . CYS C 1 75 ? -3.73965 -14.41131 1.65575 1.000 51.74991 75 CYS C N 1
ATOM 4635 C CA . CYS C 1 75 ? -2.86741 -14.44420 2.82569 1.000 58.54704 75 CYS C CA 1
ATOM 4636 C C . CYS C 1 75 ? -1.39344 -14.25149 2.48683 1.000 57.44886 75 CYS C C 1
ATOM 4637 O O . CYS C 1 75 ? -0.59519 -14.01627 3.40161 1.000 56.07632 75 CYS C O 1
ATOM 4640 N N . ALA C 1 76 ? -1.01755 -14.33900 1.20584 1.000 55.65384 76 ALA C N 1
ATOM 4641 C CA . ALA C 1 76 ? 0.38342 -14.37651 0.80879 1.000 57.77301 76 ALA C CA 1
ATOM 4642 C C . ALA C 1 76 ? 0.72462 -13.34670 -0.26065 1.000 57.13261 76 ALA C C 1
ATOM 4643 O O . ALA C 1 76 ? 1.79412 -13.44133 -0.87482 1.000 61.98761 76 ALA C O 1
ATOM 4645 N N . ALA C 1 77 ? -0.13382 -12.35750 -0.48927 1.000 57.49608 77 ALA C N 1
ATOM 4646 C CA . ALA C 1 77 ? 0.02229 -11.43492 -1.60616 1.000 63.45646 77 ALA C CA 1
ATOM 4647 C C . ALA C 1 77 ? 0.06139 -9.99192 -1.12420 1.000 62.87395 77 ALA C C 1
ATOM 4648 O O . ALA C 1 77 ? -0.84533 -9.54419 -0.41180 1.000 63.52327 77 ALA C O 1
ATOM 4650 N N . TYR C 1 78 ? 1.10254 -9.26484 -1.52831 1.000 62.20800 78 TYR C N 1
ATOM 4651 C CA . TYR C 1 78 ? 1.04894 -7.83141 -1.26667 1.000 68.76319 78 TYR C CA 1
ATOM 4652 C C . TYR C 1 78 ? 0.57957 -7.08468 -2.51031 1.000 65.74763 78 TYR C C 1
ATOM 4653 O O . TYR C 1 78 ? 0.93932 -7.45988 -3.63050 1.000 64.91112 78 TYR C O 1
ATOM 4662 N N . PRO C 1 79 ? -0.21118 -6.02524 -2.36254 1.000 69.02586 79 PRO C N 1
ATOM 4663 C CA . PRO C 1 79 ? -0.65763 -5.27118 -3.53888 1.000 69.61014 79 PRO C CA 1
ATOM 4664 C C . PRO C 1 79 ? 0.44167 -4.38031 -4.09874 1.000 69.48085 79 PRO C C 1
ATOM 4665 O O . PRO C 1 79 ? 1.30160 -3.87969 -3.36938 1.000 71.57875 79 PRO C O 1
ATOM 4669 N N . ASN C 1 80 ? 0.41062 -4.21043 -5.42809 1.000 67.45208 80 ASN C N 1
ATOM 4670 C CA . ASN C 1 80 ? 1.20258 -3.20184 -6.12645 1.000 67.31565 80 ASN C CA 1
ATOM 4671 C C . ASN C 1 80 ? 0.35498 -2.09169 -6.72910 1.000 68.96307 80 ASN C C 1
ATOM 4672 O O . ASN C 1 80 ? 0.91796 -1.13229 -7.26806 1.000 66.43693 80 ASN C O 1
ATOM 4677 N N . SER C 1 81 ? -0.96942 -2.21158 -6.67979 1.000 66.97416 81 SER C N 1
ATOM 4678 C CA . SER C 1 81 ? -1.88317 -1.16682 -7.12526 1.000 65.16274 81 SER C CA 1
ATOM 4679 C C . SER C 1 81 ? -3.23222 -1.42918 -6.46926 1.000 65.56019 81 SER C C 1
ATOM 4680 O O . SER C 1 81 ? -3.39499 -2.39028 -5.71280 1.000 62.78579 81 SER C O 1
ATOM 4683 N N . ASN C 1 82 ? -4.19671 -0.55414 -6.74866 1.000 63.85664 82 ASN C N 1
ATOM 4684 C CA . ASN C 1 82 ? -5.58052 -0.84973 -6.40568 1.000 65.60912 82 ASN C CA 1
ATOM 4685 C C . ASN C 1 82 ? -6.02419 -2.13027 -7.10430 1.000 64.60749 82 ASN C C 1
ATOM 4686 O O . ASN C 1 82 ? -5.64708 -2.39715 -8.25024 1.000 58.63364 82 ASN C O 1
ATOM 4691 N N . CYS C 1 83 ? -6.83600 -2.92347 -6.41049 1.000 61.60646 83 CYS C N 1
ATOM 4692 C CA . CYS C 1 83 ? -7.17887 -4.26236 -6.86476 1.000 57.08898 83 CYS C CA 1
ATOM 4693 C C . CYS C 1 83 ? -8.67336 -4.49864 -6.77244 1.000 57.60110 83 CYS C C 1
ATOM 4694 O O . CYS C 1 83 ? -9.35383 -3.98094 -5.87416 1.000 57.31938 83 CYS C O 1
ATOM 4697 N N . VAL C 1 84 ? -9.16296 -5.31460 -7.70463 1.000 52.29816 84 VAL C N 1
ATOM 4698 C CA . VAL C 1 84 ? -10.47089 -5.94440 -7.61408 1.000 47.04283 84 VAL C CA 1
ATOM 4699 C C . VAL C 1 84 ? -10.26809 -7.45274 -7.57132 1.000 47.91291 84 VAL C C 1
ATOM 4700 O O . VAL C 1 84 ? -9.51356 -8.01161 -8.38031 1.000 46.25245 84 VAL C O 1
ATOM 4704 N N . ILE C 1 85 ? -10.92551 -8.10104 -6.60624 1.000 47.48522 85 ILE C N 1
ATOM 4705 C CA . ILE C 1 85 ? -10.84040 -9.53660 -6.38203 1.000 43.40742 85 ILE C CA 1
ATOM 4706 C C . ILE C 1 85 ? -12.23716 -10.03126 -6.03551 1.000 47.64590 85 ILE C C 1
ATOM 4707 O O . ILE C 1 85 ? -13.12928 -9.25232 -5.68865 1.000 49.61161 85 ILE C O 1
ATOM 4712 N N . LYS C 1 86 ? -12.42301 -11.34478 -6.14154 1.000 45.53569 86 LYS C N 1
ATOM 4713 C CA . LYS C 1 86 ? -13.66426 -12.00448 -5.73786 1.000 48.96196 86 LYS C CA 1
ATOM 4714 C C . LYS C 1 86 ? -13.26032 -13.18802 -4.86258 1.000 55.02332 86 LYS C C 1
ATOM 4715 O O . LYS C 1 86 ? -12.83328 -14.23308 -5.36790 1.000 54.07730 86 LYS C O 1
ATOM 4721 N N . THR C 1 87 ? -13.38035 -13.01673 -3.55062 1.000 53.41078 87 THR C N 1
ATOM 4722 C CA . THR C 1 87 ? -12.99083 -14.06827 -2.62924 1.000 54.59468 87 THR C CA 1
ATOM 4723 C C . THR C 1 87 ? -14.01515 -15.20454 -2.65077 1.000 55.40986 87 THR C C 1
ATOM 4724 O O . THR C 1 87 ? -15.15488 -15.04599 -3.10135 1.000 52.89806 87 THR C O 1
ATOM 4728 N N . GLY C 1 88 ? -13.58233 -16.37079 -2.18123 1.000 57.86364 88 GLY C N 1
ATOM 4729 C CA . GLY C 1 88 ? -14.47197 -17.51267 -2.06940 1.000 57.40243 88 GLY C CA 1
ATOM 4730 C C . GLY C 1 88 ? -14.74697 -18.23584 -3.36748 1.000 62.58568 88 GLY C C 1
ATOM 4731 O O . GLY C 1 88 ? -15.86799 -18.71455 -3.58174 1.000 68.81749 88 GLY C O 1
ATOM 4732 N N . VAL C 1 89 ? -13.74964 -18.34539 -4.24079 1.000 59.50501 89 VAL C N 1
ATOM 4733 C CA . VAL C 1 89 ? -13.95049 -18.93286 -5.55919 1.000 62.67140 89 VAL C CA 1
ATOM 4734 C C . VAL C 1 89 ? -13.11256 -20.20092 -5.67234 1.000 68.30609 89 VAL C C 1
ATOM 4735 O O . VAL C 1 89 ? -12.49314 -20.46629 -6.71066 1.000 68.95362 89 VAL C O 1
ATOM 4739 N N . GLU C 1 90 ? -13.10656 -21.00141 -4.60134 1.000 71.02932 90 GLU C N 1
ATOM 4740 C CA . GLU C 1 90 ? -12.26698 -22.19672 -4.55877 1.000 73.22029 90 GLU C CA 1
ATOM 4741 C C . GLU C 1 90 ? -12.62514 -23.17703 -5.67382 1.000 74.76539 90 GLU C C 1
ATOM 4742 O O . GLU C 1 90 ? -11.73273 -23.71634 -6.34234 1.000 72.62946 90 GLU C O 1
ATOM 4748 N N . GLU C 1 91 ? -13.92705 -23.41462 -5.89333 1.000 72.65971 91 GLU C N 1
ATOM 4749 C CA . GLU C 1 91 ? -14.35976 -24.34345 -6.93858 1.000 74.04224 91 GLU C CA 1
ATOM 4750 C C . GLU C 1 91 ? -13.85924 -23.92197 -8.31501 1.000 78.23902 91 GLU C C 1
ATOM 4751 O O . GLU C 1 91 ? -13.63353 -24.77127 -9.18836 1.000 77.31299 91 GLU C O 1
ATOM 4754 N N . MET C 1 92 ? -13.68942 -22.61699 -8.52593 1.000 78.06924 92 MET C N 1
ATOM 4755 C CA . MET C 1 92 ? -13.23422 -22.11047 -9.81536 1.000 74.39773 92 MET C CA 1
ATOM 4756 C C . MET C 1 92 ? -11.79513 -22.51198 -10.09276 1.000 76.01700 92 MET C C 1
ATOM 4757 O O . MET C 1 92 ? -11.47442 -22.99842 -11.18439 1.000 76.08561 92 MET C O 1
ATOM 4762 N N . LEU C 1 93 ? -10.91135 -22.29012 -9.11387 1.000 74.94143 93 LEU C N 1
ATOM 4763 C CA . LEU C 1 93 ? -9.48797 -22.55061 -9.30254 1.000 75.35256 93 LEU C CA 1
ATOM 4764 C C . LEU C 1 93 ? -9.23714 -23.98589 -9.74693 1.000 75.66792 93 LEU C C 1
ATOM 4765 O O . LEU C 1 93 ? -8.44079 -24.23400 -10.66167 1.000 75.06924 93 LEU C O 1
ATOM 4770 N N . LEU C 1 94 ? -9.91982 -24.94035 -9.11622 1.000 74.33350 94 LEU C N 1
ATOM 4771 C CA . LEU C 1 94 ? -9.73036 -26.34662 -9.44987 1.000 78.66981 94 LEU C CA 1
ATOM 4772 C C . LEU C 1 94 ? -10.19490 -26.63969 -10.87295 1.000 77.79142 94 LEU C C 1
ATOM 4773 O O . LEU C 1 94 ? -9.47636 -27.27629 -11.65414 1.000 79.82963 94 LEU C O 1
ATOM 4778 N N . GLY C 1 95 ? -11.38316 -26.15989 -11.23647 1.000 75.22029 95 GLY C N 1
ATOM 4779 C CA . GLY C 1 95 ? -11.91525 -26.39055 -12.56072 1.000 76.02236 95 GLY C CA 1
ATOM 4780 C C . GLY C 1 95 ? -11.44984 -25.43510 -13.63361 1.000 77.07956 95 GLY C C 1
ATOM 4781 O O . GLY C 1 95 ? -11.87088 -25.56934 -14.78701 1.000 74.17878 95 GLY C O 1
ATOM 4782 N N . TYR C 1 96 ? -10.58895 -24.47496 -13.29320 1.000 79.34088 96 TYR C N 1
ATOM 4783 C CA . TYR C 1 96 ? -10.17214 -23.46533 -14.25922 1.000 77.27991 96 TYR C CA 1
ATOM 4784 C C . TYR C 1 96 ? -9.42906 -24.11065 -15.42300 1.000 72.76770 96 TYR C C 1
ATOM 4785 O O . TYR C 1 96 ? -8.55557 -24.96400 -15.22760 1.000 72.69998 96 TYR C O 1
ATOM 4794 N N . ASP C 1 97 ? -9.78046 -23.68662 -16.63669 1.000 67.11544 97 ASP C N 1
ATOM 4795 C CA . ASP C 1 97 ? -9.15377 -24.18136 -17.85338 1.000 65.96189 97 ASP C CA 1
ATOM 4796 C C . ASP C 1 97 ? -8.61645 -23.02916 -18.69741 1.000 63.61418 97 ASP C C 1
ATOM 4797 O O . ASP C 1 97 ? -7.42307 -22.98979 -19.01470 1.000 65.86485 97 ASP C O 1
ATOM 4802 N N . SER C 1 98 ? -9.48289 -22.07998 -19.04950 1.000 56.52134 98 SER C N 1
ATOM 4803 C CA . SER C 1 98 ? -9.12219 -20.97680 -19.93089 1.000 52.08698 98 SER C CA 1
ATOM 4804 C C . SER C 1 98 ? -9.95206 -19.75283 -19.57227 1.000 50.20331 98 SER C C 1
ATOM 4805 O O . SER C 1 98 ? -10.93669 -19.83930 -18.83187 1.000 43.62812 98 SER C O 1
ATOM 4808 N N . TYR C 1 99 ? -9.57109 -18.60195 -20.13220 1.000 41.56837 99 TYR C N 1
ATOM 4809 C CA . TYR C 1 99 ? -10.42833 -17.43226 -19.97962 1.000 44.38549 99 TYR C CA 1
ATOM 4810 C C . TYR C 1 99 ? -11.81076 -17.71854 -20.54727 1.000 43.16871 99 TYR C C 1
ATOM 4811 O O . TYR C 1 99 ? -12.83437 -17.41559 -19.91902 1.000 39.86958 99 TYR C O 1
ATOM 4820 N N . ARG C 1 100 ? -11.84626 -18.31339 -21.73935 1.000 37.94919 100 ARG C N 1
ATOM 4821 C CA . ARG C 1 100 ? -13.09651 -18.70300 -22.37685 1.000 37.15906 100 ARG C CA 1
ATOM 4822 C C . ARG C 1 100 ? -14.00751 -19.45558 -21.41230 1.000 38.15106 100 ARG C C 1
ATOM 4823 O O . ARG C 1 100 ? -15.19700 -19.13977 -21.27838 1.000 33.87008 100 ARG C O 1
ATOM 4831 N N . ASP C 1 101 ? -13.46403 -20.45100 -20.71789 1.000 40.35535 101 ASP C N 1
ATOM 4832 C CA . ASP C 1 101 ? -14.33417 -21.26685 -19.88678 1.000 40.34738 101 ASP C CA 1
ATOM 4833 C C . ASP C 1 101 ? -14.78213 -20.54807 -18.62030 1.000 38.26941 101 ASP C C 1
ATOM 4834 O O . ASP C 1 101 ? -15.75289 -20.98433 -17.99499 1.000 37.82804 101 ASP C O 1
ATOM 4839 N N . MET C 1 102 ? -14.15225 -19.44465 -18.24430 1.000 36.23698 102 MET C N 1
ATOM 4840 C CA . MET C 1 102 ? -14.65336 -18.66924 -17.11756 1.000 39.16899 102 MET C CA 1
ATOM 4841 C C . MET C 1 102 ? -15.39255 -17.40296 -17.53169 1.000 33.86649 102 MET C C 1
ATOM 4842 O O . MET C 1 102 ? -15.86845 -16.66740 -16.65846 1.000 33.32541 102 MET C O 1
ATOM 4847 N N . SER C 1 103 ? -15.53735 -17.13531 -18.83012 1.000 33.18454 103 SER C N 1
ATOM 4848 C CA . SER C 1 103 ? -16.08350 -15.83889 -19.23856 1.000 32.16582 103 SER C CA 1
ATOM 4849 C C . SER C 1 103 ? -17.56505 -15.69594 -18.88496 1.000 29.20271 103 SER C C 1
ATOM 4850 O O . SER C 1 103 ? -18.02992 -14.58419 -18.60974 1.000 30.16971 103 SER C O 1
ATOM 4853 N N . GLU C 1 104 ? -18.33599 -16.78267 -18.94473 1.000 28.38644 104 GLU C N 1
ATOM 4854 C CA . GLU C 1 104 ? -19.73783 -16.68436 -18.55364 1.000 32.13201 104 GLU C CA 1
ATOM 4855 C C . GLU C 1 104 ? -19.84892 -16.30347 -17.07700 1.000 31.49654 104 GLU C C 1
ATOM 4856 O O . GLU C 1 104 ? -20.61420 -15.40301 -16.70897 1.000 30.34081 104 GLU C O 1
ATOM 4862 N N . TYR C 1 105 ? -19.05085 -16.95317 -16.22196 1.000 29.40884 105 TYR C N 1
ATOM 4863 C CA . TYR C 1 105 ? -19.03989 -16.60116 -14.80483 1.000 30.60670 105 TYR C CA 1
ATOM 4864 C C . TYR C 1 105 ? -18.66822 -15.13598 -14.60427 1.000 32.72370 105 TYR C C 1
ATOM 4865 O O . TYR C 1 105 ? -19.29719 -14.42862 -13.79925 1.000 28.58436 105 TYR C O 1
ATOM 4874 N N . LEU C 1 106 ? -17.65095 -14.66059 -15.33453 1.000 27.15630 106 LEU C N 1
ATOM 4875 C CA . LEU C 1 106 ? -17.23713 -13.26759 -15.22703 1.000 26.88867 106 LEU C CA 1
ATOM 4876 C C . LEU C 1 106 ? -18.31986 -12.31083 -15.71877 1.000 29.03643 106 LEU C C 1
ATOM 4877 O O . LEU C 1 106 ? -18.49378 -11.23271 -15.14362 1.000 29.86691 106 LEU C O 1
ATOM 4882 N N . PHE C 1 107 ? -19.01143 -12.65319 -16.82607 1.000 26.11711 107 PHE C N 1
ATOM 4883 C CA . PHE C 1 107 ? -20.10844 -11.82281 -17.31278 1.000 25.61360 107 PHE C CA 1
ATOM 4884 C C . PHE C 1 107 ? -21.17028 -11.67052 -16.22817 1.000 26.89086 107 PHE C C 1
ATOM 4885 O O . PHE C 1 107 ? -21.73395 -10.58601 -16.04809 1.000 29.05657 107 PHE C O 1
ATOM 4893 N N . GLY C 1 108 ? -21.40363 -12.73963 -15.45674 1.000 28.15806 108 GLY C N 1
ATOM 4894 C CA . GLY C 1 108 ? -22.34778 -12.73227 -14.34916 1.000 31.29664 108 GLY C CA 1
ATOM 4895 C C . GLY C 1 108 ? -21.91133 -11.88847 -13.15904 1.000 32.34278 108 GLY C C 1
ATOM 4896 O O . GLY C 1 108 ? -22.74931 -11.53829 -12.32732 1.000 32.81648 108 GLY C O 1
ATOM 4897 N N . LEU C 1 109 ? -20.62197 -11.55685 -13.05779 1.000 32.60984 109 LEU C N 1
ATOM 4898 C CA . LEU C 1 109 ? -20.16344 -10.68698 -11.97483 1.000 31.62999 109 LEU C CA 1
ATOM 4899 C C . LEU C 1 109 ? -20.38425 -9.21018 -12.28072 1.000 32.40958 109 LEU C C 1
ATOM 4900 O O . LEU C 1 109 ? -20.30728 -8.38457 -11.36030 1.000 30.13906 109 LEU C O 1
ATOM 4905 N N . LEU C 1 110 ? -20.61910 -8.86005 -13.55436 1.000 27.50631 110 LEU C N 1
ATOM 4906 C CA . LEU C 1 110 ? -20.72812 -7.45176 -13.93964 1.000 28.01569 110 LEU C CA 1
ATOM 4907 C C . LEU C 1 110 ? -21.86613 -6.74699 -13.21479 1.000 29.26539 110 LEU C C 1
ATOM 4908 O O . LEU C 1 110 ? -21.70691 -5.60664 -12.76463 1.000 29.09504 110 LEU C O 1
ATOM 4913 N N . GLY C 1 111 ? -23.03336 -7.38635 -13.13668 1.000 30.30566 111 GLY C N 1
ATOM 4914 C CA . GLY C 1 111 ? -24.15219 -6.76077 -12.44762 1.000 31.49897 111 GLY C CA 1
ATOM 4915 C C . GLY C 1 111 ? -23.78525 -6.35097 -11.03460 1.000 32.07794 111 GLY C C 1
ATOM 4916 O O . GLY C 1 111 ? -24.06475 -5.22980 -10.60377 1.000 30.37225 111 GLY C O 1
ATOM 4917 N N . GLY C 1 112 ? -23.13474 -7.25446 -10.29507 1.000 31.79818 112 GLY C N 1
ATOM 4918 C CA . GLY C 1 112 ? -22.74933 -6.92621 -8.93321 1.000 34.43410 112 GLY C CA 1
ATOM 4919 C C . GLY C 1 112 ? -21.61289 -5.93636 -8.84380 1.000 35.99662 112 GLY C C 1
ATOM 4920 O O . GLY C 1 112 ? -21.48638 -5.25104 -7.82642 1.000 31.86778 112 GLY C O 1
ATOM 4921 N N . ASN C 1 113 ? -20.78385 -5.83561 -9.89168 1.000 30.95548 113 ASN C N 1
ATOM 4922 C CA . ASN C 1 113 ? -19.71568 -4.85051 -9.87903 1.000 34.16466 113 ASN C CA 1
ATOM 4923 C C . ASN C 1 113 ? -20.20746 -3.44291 -10.21149 1.000 34.35401 113 ASN C C 1
ATOM 4924 O O . ASN C 1 113 ? -19.54430 -2.47020 -9.84353 1.000 31.68512 113 ASN C O 1
ATOM 4929 N N . ASP C 1 114 ? -21.34202 -3.30408 -10.89062 1.000 33.95120 114 ASP C N 1
ATOM 4930 C CA . ASP C 1 114 ? -21.90023 -1.97515 -11.10976 1.000 35.75411 114 ASP C CA 1
ATOM 4931 C C . ASP C 1 114 ? -22.28873 -1.33110 -9.77240 1.000 34.89017 114 ASP C C 1
ATOM 4932 O O . ASP C 1 114 ? -22.29906 -1.96219 -8.71684 1.000 34.79106 114 ASP C O 1
ATOM 4937 N N . SER C 1 115 ? -22.65863 -0.06222 -9.84149 1.000 39.71466 115 SER C N 1
ATOM 4938 C CA . SER C 1 115 ? -23.21456 0.59832 -8.66828 1.000 42.47549 115 SER C CA 1
ATOM 4939 C C . SER C 1 115 ? -24.46227 -0.14137 -8.18982 1.000 38.33520 115 SER C C 1
ATOM 4940 O O . SER C 1 115 ? -25.31755 -0.51790 -9.01465 1.000 36.64572 115 SER C O 1
ATOM 4943 N N . PRO C 1 116 ? -24.59752 -0.40039 -6.88504 1.000 34.84925 116 PRO C N 1
ATOM 4944 C CA . PRO C 1 116 ? -25.84347 -0.99582 -6.37491 1.000 37.13727 116 PRO C CA 1
ATOM 4945 C C . PRO C 1 116 ? -27.08547 -0.13720 -6.58574 1.000 38.76022 116 PRO C C 1
ATOM 4946 O O . PRO C 1 116 ? -28.20626 -0.66922 -6.49913 1.000 35.57411 116 PRO C O 1
ATOM 4950 N N . GLU C 1 117 ? -26.94106 1.17021 -6.81351 1.000 35.07018 117 GLU C N 1
ATOM 4951 C CA . GLU C 1 117 ? -28.12187 2.01731 -6.93025 1.000 36.69185 117 GLU C CA 1
ATOM 4952 C C . GLU C 1 117 ? -28.83429 1.72831 -8.24125 1.000 35.88378 117 GLU C C 1
ATOM 4953 O O . GLU C 1 117 ? -28.21071 1.69553 -9.30113 1.000 31.95601 117 GLU C O 1
ATOM 4959 N N . LEU C 1 118 ? -30.13529 1.47423 -8.16844 1.000 29.90669 118 LEU C N 1
ATOM 4960 C CA . LEU C 1 118 ? -30.88979 1.26213 -9.39296 1.000 33.83968 118 LEU C CA 1
ATOM 4961 C C . LEU C 1 118 ? -30.90541 2.53923 -10.22597 1.000 37.95107 118 LEU C C 1
ATOM 4962 O O . LEU C 1 118 ? -30.91037 3.64675 -9.69319 1.000 33.41831 118 LEU C O 1
ATOM 4967 N N . LEU C 1 119 ? -30.90080 2.37225 -11.54995 1.000 37.16706 119 LEU C N 1
ATOM 4968 C CA . LEU C 1 119 ? -31.17411 3.48579 -12.44565 1.000 39.15411 119 LEU C CA 1
ATOM 4969 C C . LEU C 1 119 ? -32.51871 4.11352 -12.09332 1.000 36.76438 119 LEU C C 1
ATOM 4970 O O . LEU C 1 119 ? -33.41961 3.44954 -11.58737 1.000 39.40856 119 LEU C O 1
ATOM 4975 N N . ASP C 1 120 ? -32.65452 5.40483 -12.34488 1.000 40.33434 120 ASP C N 1
ATOM 4976 C CA . ASP C 1 120 ? -33.86613 6.11163 -11.96452 1.000 39.49349 120 ASP C CA 1
ATOM 4977 C C . ASP C 1 120 ? -34.78450 6.30001 -13.16775 1.000 41.55022 120 ASP C C 1
ATOM 4978 O O . ASP C 1 120 ? -34.46613 5.92800 -14.30366 1.000 37.23754 120 ASP C O 1
ATOM 4982 N N . GLY C 1 121 ? -35.96898 6.83510 -12.88330 1.000 42.11779 121 GLY C N 1
ATOM 4983 C CA . GLY C 1 121 ? -36.90360 7.17140 -13.93690 1.000 41.44659 121 GLY C CA 1
ATOM 4984 C C . GLY C 1 121 ? -37.46471 5.92996 -14.59966 1.000 41.85102 121 GLY C C 1
ATOM 4985 O O . GLY C 1 121 ? -37.77791 4.91995 -13.95232 1.000 37.96424 121 GLY C O 1
ATOM 4986 N N . LEU C 1 122 ? -37.58530 6.00762 -15.92471 1.000 40.45711 122 LEU C N 1
ATOM 4987 C CA . LEU C 1 122 ? -38.15894 4.91602 -16.68899 1.000 38.64835 122 LEU C CA 1
ATOM 4988 C C . LEU C 1 122 ? -37.24082 3.71086 -16.76691 1.000 38.23573 122 LEU C C 1
ATOM 4989 O O . LEU C 1 122 ? -37.70219 2.63336 -17.15192 1.000 42.12404 122 LEU C O 1
ATOM 4994 N N . PHE C 1 123 ? -35.95242 3.87216 -16.45776 1.000 35.87612 123 PHE C N 1
ATOM 4995 C CA . PHE C 1 123 ? -35.04674 2.73427 -16.48555 1.000 38.40455 123 PHE C CA 1
ATOM 4996 C C . PHE C 1 123 ? -35.22372 1.82435 -15.26565 1.000 35.61231 123 PHE C C 1
ATOM 4997 O O . PHE C 1 123 ? -34.89852 0.63849 -15.35201 1.000 32.45962 123 PHE C O 1
ATOM 5005 N N . THR C 1 124 ? -35.72216 2.34834 -14.13325 1.000 34.96118 124 THR C N 1
ATOM 5006 C CA . THR C 1 124 ? -35.74431 1.57420 -12.88755 1.000 33.84466 124 THR C CA 1
ATOM 5007 C C . THR C 1 124 ? -36.39234 0.20378 -13.04444 1.000 29.22406 124 THR C C 1
ATOM 5008 O O . THR C 1 124 ? -35.78161 -0.78756 -12.61337 1.000 28.97891 124 THR C O 1
ATOM 5012 N N . PRO C 1 125 ? -37.57729 0.05621 -13.64293 1.000 31.70392 125 PRO C N 1
ATOM 5013 C CA . PRO C 1 125 ? -38.18131 -1.28140 -13.70382 1.000 31.80186 125 PRO C CA 1
ATOM 5014 C C . PRO C 1 125 ? -37.44827 -2.22986 -14.63638 1.000 34.21385 125 PRO C C 1
ATOM 5015 O O . PRO C 1 125 ? -37.37300 -3.43032 -14.34302 1.000 33.58367 125 PRO C O 1
ATOM 5019 N N . VAL C 1 126 ? -36.89982 -1.74301 -15.74624 1.000 31.71040 126 VAL C N 1
ATOM 5020 C CA . VAL C 1 126 ? -36.19545 -2.66513 -16.63722 1.000 29.16933 126 VAL C CA 1
ATOM 5021 C C . VAL C 1 126 ? -34.78395 -2.89720 -16.15667 1.000 28.84022 126 VAL C C 1
ATOM 5022 O O . VAL C 1 126 ? -34.21248 -3.96308 -16.40929 1.000 31.16213 126 VAL C O 1
ATOM 5026 N N . ASP C 1 127 ? -34.18997 -1.93128 -15.45672 1.000 31.05251 127 ASP C N 1
ATOM 5027 C CA . ASP C 1 127 ? -32.93313 -2.21011 -14.76602 1.000 31.60126 127 ASP C CA 1
ATOM 5028 C C . ASP C 1 127 ? -33.13232 -3.32925 -13.75127 1.000 29.71874 127 ASP C C 1
ATOM 5029 O O . ASP C 1 127 ? -32.34600 -4.28739 -13.69475 1.000 27.99106 127 ASP C O 1
ATOM 5034 N N . ALA C 1 128 ? -34.20565 -3.24068 -12.95703 1.000 24.55269 128 ALA C N 1
ATOM 5035 C CA . ALA C 1 128 ? -34.52194 -4.31532 -12.02475 1.000 27.98774 128 ALA C CA 1
ATOM 5036 C C . ALA C 1 128 ? -34.66698 -5.65299 -12.73983 1.000 27.63644 128 ALA C C 1
ATOM 5037 O O . ALA C 1 128 ? -34.17917 -6.68071 -12.25005 1.000 29.04571 128 ALA C O 1
ATOM 5039 N N . PHE C 1 129 ? -35.38682 -5.67893 -13.87348 1.000 25.45240 129 PHE C N 1
ATOM 5040 C CA . PHE C 1 129 ? -35.56726 -6.94323 -14.58716 1.000 23.30099 129 PHE C CA 1
ATOM 5041 C C . PHE C 1 129 ? -34.24587 -7.45252 -15.17914 1.000 27.29933 129 PHE C C 1
ATOM 5042 O O . PHE C 1 129 ? -33.96761 -8.65959 -15.14826 1.000 27.48242 129 PHE C O 1
ATOM 5050 N N . ARG C 1 130 ? -33.40970 -6.55468 -15.70973 1.000 26.22427 130 ARG C N 1
ATOM 5051 C CA . ARG C 1 130 ? -32.11802 -6.98474 -16.25206 1.000 26.71013 130 ARG C CA 1
ATOM 5052 C C . ARG C 1 130 ? -31.22082 -7.58028 -15.17519 1.000 31.49540 130 ARG C C 1
ATOM 5053 O O . ARG C 1 130 ? -30.53219 -8.59061 -15.40459 1.000 27.36301 130 ARG C O 1
ATOM 5061 N N . HIS C 1 131 ? -31.17641 -6.93609 -14.00796 1.000 28.79573 131 HIS C N 1
ATOM 5062 C CA . HIS C 1 131 ? -30.39314 -7.47042 -12.90801 1.000 29.09321 131 HIS C CA 1
ATOM 5063 C C . HIS C 1 131 ? -30.94941 -8.80996 -12.44902 1.000 28.73879 131 HIS C C 1
ATOM 5064 O O . HIS C 1 131 ? -30.19491 -9.68398 -12.02113 1.000 28.96425 131 HIS C O 1
ATOM 5071 N N . TYR C 1 132 ? -32.26481 -8.99614 -12.54322 1.000 29.44284 132 TYR C N 1
ATOM 5072 C CA . TYR C 1 132 ? -32.82840 -10.31398 -12.26006 1.000 31.83586 132 TYR C CA 1
ATOM 5073 C C . TYR C 1 132 ? -32.24386 -11.36085 -13.20416 1.000 30.34502 132 TYR C C 1
ATOM 5074 O O . TYR C 1 132 ? -31.85756 -12.45347 -12.76994 1.000 26.52053 132 TYR C O 1
ATOM 5083 N N . LEU C 1 133 ? -32.10123 -11.00866 -14.48661 1.000 28.59987 133 LEU C N 1
ATOM 5084 C CA . LEU C 1 133 ? -31.64384 -11.96945 -15.49017 1.000 32.68979 133 LEU C CA 1
ATOM 5085 C C . LEU C 1 133 ? -30.15534 -12.25280 -15.37980 1.000 33.64620 133 LEU C C 1
ATOM 5086 O O . LEU C 1 133 ? -29.72704 -13.39905 -15.56695 1.000 35.53601 133 LEU C O 1
ATOM 5091 N N . PHE C 1 134 ? -29.33832 -11.22622 -15.11191 1.000 30.99991 134 PHE C N 1
ATOM 5092 C CA . PHE C 1 134 ? -27.89264 -11.39225 -15.21804 1.000 30.31446 134 PHE C CA 1
ATOM 5093 C C . PHE C 1 134 ? -27.10864 -11.03616 -13.96866 1.000 35.41042 134 PHE C C 1
ATOM 5094 O O . PHE C 1 134 ? -25.87836 -11.13742 -14.00076 1.000 33.52657 134 PHE C O 1
ATOM 5102 N N . GLY C 1 135 ? -27.76817 -10.63995 -12.87307 1.000 28.25290 135 GLY C N 1
ATOM 5103 C CA . GLY C 1 135 ? -27.06118 -10.13577 -11.70749 1.000 30.99135 135 GLY C CA 1
ATOM 5104 C C . GLY C 1 135 ? -26.64424 -11.15340 -10.67147 1.000 31.69810 135 GLY C C 1
ATOM 5105 O O . GLY C 1 135 ? -25.87946 -10.81309 -9.76608 1.000 31.41192 135 GLY C O 1
ATOM 5106 N N . ASN C 1 136 ? -27.16201 -12.37584 -10.75664 1.000 28.74416 136 ASN C N 1
ATOM 5107 C CA . ASN C 1 136 ? -26.80326 -13.46882 -9.84982 1.000 33.74673 136 ASN C CA 1
ATOM 5108 C C . ASN C 1 136 ? -26.95760 -13.12758 -8.36451 1.000 35.26686 136 ASN C C 1
ATOM 5109 O O . ASN C 1 136 ? -26.19553 -13.59425 -7.51209 1.000 31.85691 136 ASN C O 1
ATOM 5114 N N . GLY C 1 137 ? -27.97680 -12.33724 -8.03958 1.000 30.29183 137 GLY C N 1
ATOM 5115 C CA . GLY C 1 137 ? -28.41877 -12.24724 -6.66752 1.000 30.24375 137 GLY C CA 1
ATOM 5116 C C . GLY C 1 137 ? -27.79856 -11.16754 -5.80903 1.000 31.84054 137 GLY C C 1
ATOM 5117 O O . GLY C 1 137 ? -28.10077 -11.12167 -4.61661 1.000 30.39669 137 GLY C O 1
ATOM 5118 N N . THR C 1 138 ? -26.95827 -10.28696 -6.35756 1.000 31.63390 138 THR C N 1
ATOM 5119 C CA . THR C 1 138 ? -26.42656 -9.20613 -5.53243 1.000 32.68557 138 THR C CA 1
ATOM 5120 C C . THR C 1 138 ? -27.48882 -8.12257 -5.31325 1.000 30.08691 138 THR C C 1
ATOM 5121 O O . THR C 1 138 ? -28.36685 -7.89336 -6.15161 1.000 28.25341 138 THR C O 1
ATOM 5125 N N . ASN C 1 139 ? -27.39363 -7.43266 -4.18434 1.000 31.08514 139 ASN C N 1
ATOM 5126 C CA . ASN C 1 139 ? -28.47267 -6.53077 -3.79894 1.000 32.77218 139 ASN C CA 1
ATOM 5127 C C . ASN C 1 139 ? -28.40902 -5.22580 -4.58177 1.000 33.54225 139 ASN C C 1
ATOM 5128 O O . ASN C 1 139 ? -27.33199 -4.76160 -4.97767 1.000 32.33312 139 ASN C O 1
ATOM 5133 N N . LYS C 1 140 ? -29.58555 -4.65561 -4.83334 1.000 28.49726 140 LYS C N 1
ATOM 5134 C CA . LYS C 1 140 ? -29.70028 -3.31145 -5.38223 1.000 30.07156 140 LYS C CA 1
ATOM 5135 C C . LYS C 1 140 ? -30.37137 -2.41724 -4.34772 1.000 32.53904 140 LYS C C 1
ATOM 5136 O O . LYS C 1 140 ? -30.90205 -2.88801 -3.33239 1.000 32.53692 140 LYS C O 1
ATOM 5142 N N . SER C 1 141 ? -30.37817 -1.11656 -4.62796 1.000 32.07999 141 SER C N 1
ATOM 5143 C CA . SER C 1 141 ? -30.87620 -0.17032 -3.64241 1.000 33.84992 141 SER C CA 1
ATOM 5144 C C . SER C 1 141 ? -31.56550 0.99125 -4.33250 1.000 37.25770 141 SER C C 1
ATOM 5145 O O . SER C 1 141 ? -31.16543 1.40449 -5.42499 1.000 33.20232 141 SER C O 1
ATOM 5148 N N . ILE C 1 142 ? -32.58803 1.53623 -3.66937 1.000 33.98927 142 ILE C N 1
ATOM 5149 C CA . ILE C 1 142 ? -33.18398 2.80657 -4.08207 1.000 29.65300 142 ILE C CA 1
ATOM 5150 C C . ILE C 1 142 ? -33.81131 3.46396 -2.85488 1.000 31.86903 142 ILE C C 1
ATOM 5151 O O . ILE C 1 142 ? -34.58031 2.83250 -2.11997 1.000 31.71673 142 ILE C O 1
ATOM 5156 N N . ASN C 1 143 ? -33.45322 4.71954 -2.61623 1.000 33.41756 143 ASN C N 1
ATOM 5157 C CA . ASN C 1 143 ? -33.93014 5.42468 -1.43280 1.000 35.54225 143 ASN C CA 1
ATOM 5158 C C . ASN C 1 143 ? -35.45310 5.52764 -1.44447 1.000 32.02537 143 ASN C C 1
ATOM 5159 O O . ASN C 1 143 ? -36.06419 5.75271 -2.48703 1.000 34.10832 143 ASN C O 1
ATOM 5164 N N . ILE C 1 144 ? -36.07273 5.37320 -0.26887 1.000 35.36182 144 ILE C N 1
ATOM 5165 C CA . ILE C 1 144 ? -37.53033 5.47369 -0.18023 1.000 33.10628 144 ILE C CA 1
ATOM 5166 C C . ILE C 1 144 ? -38.02636 6.80476 -0.73293 1.000 32.54040 144 ILE C C 1
ATOM 5167 O O . ILE C 1 144 ? -39.11787 6.87610 -1.30650 1.000 36.09188 144 ILE C O 1
ATOM 5172 N N . ASN C 1 145 ? -37.21993 7.85958 -0.63475 1.000 35.36060 145 ASN C N 1
ATOM 5173 C CA . ASN C 1 145 ? -37.60535 9.15972 -1.17530 1.000 36.54734 145 ASN C CA 1
ATOM 5174 C C . ASN C 1 145 ? -37.50140 9.24476 -2.68952 1.000 41.12468 145 ASN C C 1
ATOM 5175 O O . ASN C 1 145 ? -38.03888 10.19425 -3.27640 1.000 39.17013 145 ASN C O 1
ATOM 5180 N N . ASP C 1 146 ? -36.84254 8.28227 -3.33570 1.000 35.42973 146 ASP C N 1
ATOM 5181 C CA . ASP C 1 146 ? -36.71279 8.26724 -4.78358 1.000 36.67128 146 ASP C CA 1
ATOM 5182 C C . ASP C 1 146 ? -37.66329 7.28762 -5.44685 1.000 39.09275 146 ASP C C 1
ATOM 5183 O O . ASP C 1 146 ? -37.70336 7.22791 -6.67689 1.000 37.53671 146 ASP C O 1
ATOM 5188 N N . VAL C 1 147 ? -38.41578 6.51255 -4.66316 1.000 33.08144 147 VAL C N 1
ATOM 5189 C CA . VAL C 1 147 ? -39.28893 5.49812 -5.23070 1.000 33.19876 147 VAL C CA 1
ATOM 5190 C C . VAL C 1 147 ? -40.46678 6.15069 -5.94437 1.000 35.36876 147 VAL C C 1
ATOM 5191 O O . VAL C 1 147 ? -40.97219 5.61887 -6.93752 1.000 35.37804 147 VAL C O 1
ATOM 5195 N N . GLY C 1 148 ? -40.93054 7.29401 -5.45271 1.000 37.57614 148 GLY C N 1
ATOM 5196 C CA . GLY C 1 148 ? -42.10351 7.93505 -6.00847 1.000 38.83164 148 GLY C CA 1
ATOM 5197 C C . GLY C 1 148 ? -43.39125 7.51607 -5.32681 1.000 38.32782 148 GLY C C 1
ATOM 5198 O O . GLY C 1 148 ? -44.39976 7.28684 -5.99820 1.000 37.73815 148 GLY C O 1
ATOM 5199 N N . LEU C 1 149 ? -43.37119 7.39156 -4.00237 1.000 37.92164 149 LEU C N 1
ATOM 5200 C CA . LEU C 1 149 ? -44.56722 7.04642 -3.24502 1.000 41.50822 149 LEU C CA 1
ATOM 5201 C C . LEU C 1 149 ? -45.33475 8.30559 -2.86401 1.000 37.67336 149 LEU C C 1
ATOM 5202 O O . LEU C 1 149 ? -44.73296 9.32976 -2.53749 1.000 39.76253 149 LEU C O 1
ATOM 5207 N N . SER C 1 150 ? -46.67530 8.21551 -2.90360 1.000 40.06319 150 SER C N 1
ATOM 5208 C CA . SER C 1 150 ? -47.59846 9.28529 -2.46708 1.000 40.93793 150 SER C CA 1
ATOM 5209 C C . SER C 1 150 ? -48.54160 8.67145 -1.43291 1.000 38.23862 150 SER C C 1
ATOM 5210 O O . SER C 1 150 ? -49.64983 8.25996 -1.77184 1.000 38.34009 150 SER C O 1
ATOM 5213 N N . ILE C 1 151 ? -48.10880 8.59708 -0.17840 1.000 36.61341 151 ILE C N 1
ATOM 5214 C CA . ILE C 1 151 ? -48.85778 7.88006 0.84656 1.000 40.83047 151 ILE C CA 1
ATOM 5215 C C . ILE C 1 151 ? -49.69278 8.88197 1.62920 1.000 41.72493 151 ILE C C 1
ATOM 5216 O O . ILE C 1 151 ? -49.15058 9.78832 2.26836 1.000 39.84450 151 ILE C O 1
ATOM 5221 N N . ASP C 1 152 ? -51.00193 8.70850 1.59112 1.000 39.55617 152 ASP C N 1
ATOM 5222 C CA . ASP C 1 152 ? -51.91474 9.46463 2.43480 1.000 42.52871 152 ASP C CA 1
ATOM 5223 C C . ASP C 1 152 ? -52.24784 8.63589 3.66988 1.000 41.80857 152 ASP C C 1
ATOM 5224 O O . ASP C 1 152 ? -52.31148 7.40560 3.59975 1.000 39.29258 152 ASP C O 1
ATOM 5229 N N . VAL C 1 153 ? -52.43051 9.31397 4.80861 1.000 42.91240 153 VAL C N 1
ATOM 5230 C CA . VAL C 1 153 ? -52.73403 8.61353 6.05737 1.000 41.60720 153 VAL C CA 1
ATOM 5231 C C . VAL C 1 153 ? -53.96747 7.73229 5.90271 1.000 38.89403 153 VAL C C 1
ATOM 5232 O O . VAL C 1 153 ? -54.04850 6.64293 6.48441 1.000 38.21397 153 VAL C O 1
ATOM 5236 N N . SER C 1 154 ? -54.94548 8.18091 5.11390 1.000 37.75810 154 SER C N 1
ATOM 5237 C CA . SER C 1 154 ? -56.15364 7.38740 4.93936 1.000 40.63512 154 SER C CA 1
ATOM 5238 C C . SER C 1 154 ? -55.89658 6.07065 4.21815 1.000 44.70809 154 SER C C 1
ATOM 5239 O O . SER C 1 154 ? -56.77021 5.19816 4.24464 1.000 40.44915 154 SER C O 1
ATOM 5242 N N . GLN C 1 155 ? -54.72281 5.90051 3.59636 1.000 40.62439 155 GLN C N 1
ATOM 5243 C CA . GLN C 1 155 ? -54.32183 4.64411 2.97558 1.000 39.88017 155 GLN C CA 1
ATOM 5244 C C . GLN C 1 155 ? -53.52990 3.73645 3.92103 1.000 40.17732 155 GLN C C 1
ATOM 5245 O O . GLN C 1 155 ? -53.02519 2.70095 3.47894 1.000 38.91966 155 GLN C O 1
ATOM 5251 N N . ILE C 1 156 ? -53.38919 4.10642 5.19442 1.000 35.13850 156 ILE C N 1
ATOM 5252 C CA . ILE C 1 156 ? -52.62787 3.31541 6.16250 1.000 34.92746 156 ILE C CA 1
ATOM 5253 C C . ILE C 1 156 ? -53.57469 2.56455 7.09612 1.000 40.70477 156 ILE C C 1
ATOM 5254 O O . ILE C 1 156 ? -54.08172 3.14521 8.06680 1.000 38.76853 156 ILE C O 1
ATOM 5259 N N . PRO C 1 157 ? -53.82758 1.28192 6.85384 1.000 43.38334 157 PRO C N 1
ATOM 5260 C CA . PRO C 1 157 ? -54.88952 0.56802 7.59092 1.000 44.13516 157 PRO C CA 1
ATOM 5261 C C . PRO C 1 157 ? -54.70852 0.60242 9.10386 1.000 44.71898 157 PRO C C 1
ATOM 5262 O O . PRO C 1 157 ? -55.69779 0.77360 9.82967 1.000 44.30198 157 PRO C O 1
ATOM 5266 N N . PRO C 1 158 ? -53.49871 0.43024 9.64975 1.000 44.04439 158 PRO C N 1
ATOM 5267 C CA . PRO C 1 158 ? -53.41735 0.35734 11.12417 1.000 38.39582 158 PRO C CA 1
ATOM 5268 C C . PRO C 1 158 ? -53.69226 1.67898 11.83070 1.000 42.64093 158 PRO C C 1
ATOM 5269 O O . PRO C 1 158 ? -53.95680 1.66598 13.04143 1.000 44.92351 158 PRO C O 1
ATOM 5273 N N . ILE C 1 159 ? -53.65187 2.80682 11.13089 1.000 40.31948 159 ILE C N 1
ATOM 5274 C CA . ILE C 1 159 ? -54.09750 4.07708 11.70214 1.000 40.34294 159 ILE C CA 1
ATOM 5275 C C . ILE C 1 159 ? -55.59521 4.27805 11.49807 1.000 42.96159 159 ILE C C 1
ATOM 5276 O O . ILE C 1 159 ? -56.32302 4.64174 12.42854 1.000 38.70729 159 ILE C O 1
ATOM 5281 N N . MET C 1 160 ? -56.08225 4.06960 10.27156 1.000 41.08917 160 MET C N 1
ATOM 5282 C CA . MET C 1 160 ? -57.51925 4.14913 10.04958 1.000 41.69322 160 MET C CA 1
ATOM 5283 C C . MET C 1 160 ? -58.26732 3.12732 10.89634 1.000 42.76881 160 MET C C 1
ATOM 5284 O O . MET C 1 160 ? -59.41141 3.37652 11.28332 1.000 38.98426 160 MET C O 1
ATOM 5289 N N . ASN C 1 161 ? -57.62878 1.99360 11.22161 1.000 41.71518 161 ASN C N 1
ATOM 5290 C CA . ASN C 1 161 ? -58.24280 1.00659 12.11045 1.000 44.24237 161 ASN C CA 1
ATOM 5291 C C . ASN C 1 161 ? -58.57977 1.60502 13.47190 1.000 42.78079 161 ASN C C 1
ATOM 5292 O O . ASN C 1 161 ? -59.57958 1.22680 14.09387 1.000 43.19902 161 ASN C O 1
ATOM 5297 N N . ILE C 1 162 ? -57.72510 2.49907 13.97455 1.000 40.53401 162 ILE C N 1
ATOM 5298 C CA . ILE C 1 162 ? -57.98199 3.14284 15.25830 1.000 42.34562 162 ILE C CA 1
ATOM 5299 C C . ILE C 1 162 ? -59.05746 4.20665 15.10768 1.000 40.23637 162 ILE C C 1
ATOM 5300 O O . ILE C 1 162 ? -60.01248 4.26016 15.88951 1.000 41.14475 162 ILE C O 1
ATOM 5305 N N . ILE C 1 163 ? -58.92300 5.05558 14.08854 1.000 38.40351 163 ILE C N 1
ATOM 5306 C CA . ILE C 1 163 ? -59.88510 6.12979 13.86493 1.000 37.54102 163 ILE C CA 1
ATOM 5307 C C . ILE C 1 163 ? -61.29249 5.56508 13.70328 1.000 42.30692 163 ILE C C 1
ATOM 5308 O O . ILE C 1 163 ? -62.24509 6.01612 14.35789 1.000 37.89324 163 ILE C O 1
ATOM 5313 N N . ASN C 1 164 ? -61.43839 4.54119 12.85848 1.000 38.75057 164 ASN C N 1
ATOM 5314 C CA . ASN C 1 164 ? -62.75792 4.05987 12.46753 1.000 40.72852 164 ASN C CA 1
ATOM 5315 C C . ASN C 1 164 ? -63.46274 3.23731 13.54191 1.000 39.33942 164 ASN C C 1
ATOM 5316 O O . ASN C 1 164 ? -64.65248 2.94771 13.38172 1.000 39.84740 164 ASN C O 1
ATOM 5321 N N . GLN C 1 165 ? -62.76748 2.83663 14.60517 1.000 37.36844 165 GLN C N 1
ATOM 5322 C CA . GLN C 1 165 ? -63.39238 2.20362 15.75662 1.000 39.23033 165 GLN C CA 1
ATOM 5323 C C . GLN C 1 165 ? -63.88945 3.21846 16.77939 1.000 40.72726 165 GLN C C 1
ATOM 5324 O O . GLN C 1 165 ? -64.36422 2.81268 17.84719 1.000 41.18706 165 GLN C O 1
ATOM 5330 N N . GLY C 1 166 ? -63.77278 4.51634 16.47866 1.000 37.05456 166 GLY C N 1
ATOM 5331 C CA . GLY C 1 166 ? -64.25471 5.59676 17.31434 1.000 39.43417 166 GLY C CA 1
ATOM 5332 C C . GLY C 1 166 ? -63.39833 5.95915 18.50803 1.000 39.40500 166 GLY C C 1
ATOM 5333 O O . GLY C 1 166 ? -63.87492 6.67542 19.39502 1.000 37.31268 166 GLY C O 1
ATOM 5334 N N . PHE C 1 167 ? -62.15336 5.50724 18.57326 1.000 39.98713 167 PHE C N 1
ATOM 5335 C CA . PHE C 1 167 ? -61.37676 5.79493 19.76743 1.000 35.60782 167 PHE C CA 1
ATOM 5336 C C . PHE C 1 167 ? -61.04729 7.28437 19.86519 1.000 37.07636 167 PHE C C 1
ATOM 5337 O O . PHE C 1 167 ? -61.09931 8.03546 18.88607 1.000 41.78253 167 PHE C O 1
ATOM 5345 N N . ILE C 1 168 ? -60.74814 7.71459 21.08834 1.000 40.40477 168 ILE C N 1
ATOM 5346 C CA . ILE C 1 168 ? -60.39388 9.09660 21.39328 1.000 37.74556 168 ILE C CA 1
ATOM 5347 C C . ILE C 1 168 ? -59.13712 9.06162 22.24140 1.000 38.03583 168 ILE C C 1
ATOM 5348 O O . ILE C 1 168 ? -59.03522 8.25346 23.16926 1.000 36.17733 168 ILE C O 1
ATOM 5353 N N . GLY C 1 169 ? -58.16706 9.91872 21.91119 1.000 35.45625 169 GLY C N 1
ATOM 5354 C CA . GLY C 1 169 ? -56.98999 9.99209 22.75076 1.000 38.05295 169 GLY C CA 1
ATOM 5355 C C . GLY C 1 169 ? -55.68000 10.15818 22.00443 1.000 35.18303 169 GLY C C 1
ATOM 5356 O O . GLY C 1 169 ? -55.63032 10.78542 20.94759 1.000 35.07703 169 GLY C O 1
ATOM 5357 N N . ARG C 1 170 ? -54.60983 9.60209 22.56304 1.000 36.72895 170 ARG C N 1
ATOM 5358 C CA . ARG C 1 170 ? -53.26095 9.79946 22.04468 1.000 38.74992 170 ARG C CA 1
ATOM 5359 C C . ARG C 1 170 ? -52.58141 8.44416 21.92041 1.000 39.62510 170 ARG C C 1
ATOM 5360 O O . ARG C 1 170 ? -52.41085 7.74505 22.92496 1.000 38.70152 170 ARG C O 1
ATOM 5368 N N . PHE C 1 171 ? -52.15906 8.09347 20.70088 1.000 36.97441 171 PHE C N 1
ATOM 5369 C CA . PHE C 1 171 ? -51.71592 6.73972 20.38549 1.000 37.83926 171 PHE C CA 1
ATOM 5370 C C . PHE C 1 171 ? -50.32603 6.74067 19.76393 1.000 37.82790 171 PHE C C 1
ATOM 5371 O O . PHE C 1 171 ? -50.06336 7.48149 18.81004 1.000 34.00040 171 PHE C O 1
ATOM 5379 N N . ASP C 1 172 ? -49.44914 5.90610 20.31757 1.000 37.71119 172 ASP C N 1
ATOM 5380 C CA . ASP C 1 172 ? -48.09513 5.71542 19.80835 1.000 41.27862 172 ASP C CA 1
ATOM 5381 C C . ASP C 1 172 ? -48.14152 4.63555 18.73468 1.000 40.49533 172 ASP C C 1
ATOM 5382 O O . ASP C 1 172 ? -48.36601 3.45685 19.02608 1.000 36.31871 172 ASP C O 1
ATOM 5387 N N . ILE C 1 173 ? -47.97062 5.04276 17.49718 1.000 36.52695 173 ILE C N 1
ATOM 5388 C CA . ILE C 1 173 ? -48.10141 4.13359 16.36826 1.000 37.52976 173 ILE C CA 1
ATOM 5389 C C . ILE C 1 173 ? -46.74470 3.50961 16.08690 1.000 36.39971 173 ILE C C 1
ATOM 5390 O O . ILE C 1 173 ? -45.72613 4.21234 16.05125 1.000 35.75403 173 ILE C O 1
ATOM 5395 N N . SER C 1 174 ? -46.72815 2.18668 15.90148 1.000 34.75168 174 SER C N 1
ATOM 5396 C CA . SER C 1 174 ? -45.52672 1.49179 15.43391 1.000 36.70266 174 SER C CA 1
ATOM 5397 C C . SER C 1 174 ? -45.99452 0.21181 14.74004 1.000 38.23178 174 SER C C 1
ATOM 5398 O O . SER C 1 174 ? -46.10199 -0.83939 15.36982 1.000 41.50145 174 SER C O 1
ATOM 5401 N N . SER C 1 175 ? -46.27558 0.31855 13.44431 1.000 36.31322 175 SER C N 1
ATOM 5402 C CA . SER C 1 175 ? -46.94856 -0.74804 12.71991 1.000 39.58347 175 SER C CA 1
ATOM 5403 C C . SER C 1 175 ? -46.36819 -0.94401 11.32393 1.000 36.05300 175 SER C C 1
ATOM 5404 O O . SER C 1 175 ? -46.08659 0.02474 10.61249 1.000 33.73099 175 SER C O 1
ATOM 5407 N N . ASP C 1 176 ? -46.22266 -2.20856 10.93536 1.000 36.15982 176 ASP C N 1
ATOM 5408 C CA . ASP C 1 176 ? -46.05976 -2.55154 9.52953 1.000 36.17919 176 ASP C CA 1
ATOM 5409 C C . ASP C 1 176 ? -47.38788 -2.38415 8.79578 1.000 39.77475 176 ASP C C 1
ATOM 5410 O O . ASP C 1 176 ? -48.46572 -2.45536 9.39389 1.000 39.53143 176 ASP C O 1
ATOM 5415 N N . PHE C 1 177 ? -47.30815 -2.14086 7.49375 1.000 31.61630 177 PHE C N 1
ATOM 5416 C CA . PHE C 1 177 ? -48.48330 -2.23313 6.63346 1.000 33.77236 177 PHE C CA 1
ATOM 5417 C C . PHE C 1 177 ? -48.02179 -2.52485 5.21319 1.000 37.24468 177 PHE C C 1
ATOM 5418 O O . PHE C 1 177 ? -46.88742 -2.20968 4.84533 1.000 35.54038 177 PHE C O 1
ATOM 5426 N N . ASN C 1 178 ? -48.90356 -3.15702 4.43244 1.000 36.93664 178 ASN C N 1
ATOM 5427 C CA . ASN C 1 178 ? -48.63010 -3.45202 3.03421 1.000 39.09973 178 ASN C CA 1
ATOM 5428 C C . ASN C 1 178 ? -49.00714 -2.27194 2.15991 1.000 39.95618 178 ASN C C 1
ATOM 5429 O O . ASN C 1 178 ? -50.08695 -1.69332 2.30545 1.000 38.19406 178 ASN C O 1
ATOM 5434 N N . ARG C 1 179 ? -48.12422 -1.94541 1.21920 1.000 37.73680 179 ARG C N 1
ATOM 5435 C CA . ARG C 1 179 ? -48.32792 -0.85488 0.27284 1.000 36.45225 179 ARG C CA 1
ATOM 5436 C C . ARG C 1 179 ? -48.31147 -1.43416 -1.13680 1.000 39.56108 179 ARG C C 1
ATOM 5437 O O . ARG C 1 179 ? -47.26018 -1.88590 -1.61813 1.000 37.66777 179 ARG C O 1
ATOM 5445 N N . ASN C 1 180 ? -49.47340 -1.42308 -1.79137 1.000 38.68785 180 ASN C N 1
ATOM 5446 C CA . ASN C 1 180 ? -49.57876 -1.79233 -3.19995 1.000 41.02428 180 ASN C CA 1
ATOM 5447 C C . ASN C 1 180 ? -49.20493 -0.55639 -4.00899 1.000 40.60326 180 ASN C C 1
ATOM 5448 O O . ASN C 1 180 ? -49.99743 0.37866 -4.13504 1.000 40.75825 180 ASN C O 1
ATOM 5453 N N . THR C 1 181 ? -47.99442 -0.55189 -4.57819 1.000 34.51533 181 THR C N 1
ATOM 5454 C CA . THR C 1 181 ? -47.49194 0.65341 -5.23178 1.000 35.97732 181 THR C CA 1
ATOM 5455 C C . THR C 1 181 ? -48.20804 0.98191 -6.53284 1.000 37.83090 181 THR C C 1
ATOM 5456 O O . THR C 1 181 ? -47.81713 1.95008 -7.19577 1.000 37.83798 181 THR C O 1
ATOM 5460 N N . VAL C 1 182 ? -49.23293 0.21633 -6.91530 1.000 37.03182 182 VAL C N 1
ATOM 5461 C CA . VAL C 1 182 ? -50.13677 0.66504 -7.97200 1.000 42.39839 182 VAL C CA 1
ATOM 5462 C C . VAL C 1 182 ? -50.75892 2.00289 -7.58348 1.000 42.67953 182 VAL C C 1
ATOM 5463 O O . VAL C 1 182 ? -51.02460 2.85280 -8.44504 1.000 46.98005 182 VAL C O 1
ATOM 5467 N N . LEU C 1 183 ? -50.98944 2.21461 -6.28570 1.000 42.46358 183 LEU C N 1
ATOM 5468 C CA . LEU C 1 183 ? -51.49012 3.48924 -5.77962 1.000 43.34612 183 LEU C CA 1
ATOM 5469 C C . LEU C 1 183 ? -50.53006 4.63799 -6.00629 1.000 45.85293 183 LEU C C 1
ATOM 5470 O O . LEU C 1 183 ? -50.94070 5.79445 -5.87895 1.000 45.36995 183 LEU C O 1
ATOM 5475 N N . ASP C 1 184 ? -49.27439 4.36113 -6.33873 1.000 42.97771 184 ASP C N 1
ATOM 5476 C CA . ASP C 1 184 ? -48.25141 5.39543 -6.38191 1.000 42.66618 184 ASP C CA 1
ATOM 5477 C C . ASP C 1 184 ? -47.84028 5.80732 -7.78785 1.000 45.51924 184 ASP C C 1
ATOM 5478 O O . ASP C 1 184 ? -47.58995 6.99247 -8.02576 1.000 48.79244 184 ASP C O 1
ATOM 5483 N N . GLY C 1 185 ? -47.77181 4.88093 -8.72958 1.000 45.25805 185 GLY C N 1
ATOM 5484 C CA . GLY C 1 185 ? -47.35104 5.20527 -10.07819 1.000 45.51391 185 GLY C CA 1
ATOM 5485 C C . GLY C 1 185 ? -46.93043 3.95885 -10.81182 1.000 45.17682 185 GLY C C 1
ATOM 5486 O O . GLY C 1 185 ? -46.69231 2.91165 -10.21218 1.000 41.26576 185 GLY C O 1
ATOM 5487 N N . ILE C 1 186 ? -46.82731 4.08300 -12.14156 1.000 43.62567 186 ILE C N 1
ATOM 5488 C CA . ILE C 1 186 ? -46.55653 2.89729 -12.95452 1.000 43.49805 186 ILE C CA 1
ATOM 5489 C C . ILE C 1 186 ? -45.12274 2.42521 -12.75879 1.000 41.21263 186 ILE C C 1
ATOM 5490 O O . ILE C 1 186 ? -44.84464 1.22873 -12.87438 1.000 44.28575 186 ILE C O 1
ATOM 5495 N N . ILE C 1 187 ? -44.19577 3.33122 -12.45753 1.000 39.37847 187 ILE C N 1
ATOM 5496 C CA . ILE C 1 187 ? -42.79719 2.93863 -12.28981 1.000 39.85067 187 ILE C CA 1
ATOM 5497 C C . ILE C 1 187 ? -42.67387 2.00588 -11.08177 1.000 39.88371 187 ILE C C 1
ATOM 5498 O O . ILE C 1 187 ? -42.32279 0.83019 -11.26721 1.000 36.91960 187 ILE C O 1
ATOM 5503 N N . PRO C 1 188 ? -42.97680 2.43494 -9.84465 1.000 37.72885 188 PRO C N 1
ATOM 5504 C CA . PRO C 1 188 ? -42.83971 1.49166 -8.72007 1.000 34.00105 188 PRO C CA 1
ATOM 5505 C C . PRO C 1 188 ? -43.69332 0.24681 -8.87473 1.000 36.16453 188 PRO C C 1
ATOM 5506 O O . PRO C 1 188 ? -43.29000 -0.83314 -8.41995 1.000 31.64148 188 PRO C O 1
ATOM 5510 N N . ALA C 1 189 ? -44.85362 0.35770 -9.52961 1.000 34.91318 189 ALA C N 1
ATOM 5511 C CA . ALA C 1 189 ? -45.73105 -0.79343 -9.68267 1.000 33.22333 189 ALA C CA 1
ATOM 5512 C C . ALA C 1 189 ? -45.17579 -1.84102 -10.64155 1.000 36.50622 189 ALA C C 1
ATOM 5513 O O . ALA C 1 189 ? -45.64754 -2.98351 -10.62666 1.000 34.21674 189 ALA C O 1
ATOM 5515 N N . SER C 1 190 ? -44.19609 -1.48184 -11.46973 1.000 33.00641 190 SER C N 1
ATOM 5516 C CA . SER C 1 190 ? -43.65583 -2.37932 -12.48600 1.000 36.54070 190 SER C CA 1
ATOM 5517 C C . SER C 1 190 ? -42.39661 -3.11186 -12.04845 1.000 36.35414 190 SER C C 1
ATOM 5518 O O . SER C 1 190 ? -41.82148 -3.85805 -12.85503 1.000 33.29540 190 SER C O 1
ATOM 5521 N N . TYR C 1 191 ? -41.93224 -2.90376 -10.81394 1.000 31.12961 191 TYR C N 1
ATOM 5522 C CA . TYR C 1 191 ? -40.83050 -3.72304 -10.30958 1.000 34.04299 191 TYR C CA 1
ATOM 5523 C C . TYR C 1 191 ? -40.94917 -3.99233 -8.81097 1.000 31.76391 191 TYR C C 1
ATOM 5524 O O . TYR C 1 191 ? -40.38481 -4.97276 -8.31096 1.000 30.34036 191 TYR C O 1
ATOM 5533 N N . LEU C 1 192 ? -41.67777 -3.14402 -8.07775 1.000 32.77752 192 LEU C N 1
ATOM 5534 C CA . LEU C 1 192 ? -41.85452 -3.36646 -6.64323 1.000 34.19739 192 LEU C CA 1
ATOM 5535 C C . LEU C 1 192 ? -43.17959 -4.03640 -6.31106 1.000 33.85625 192 LEU C C 1
ATOM 5536 O O . LEU C 1 192 ? -43.21793 -4.90160 -5.44083 1.000 35.25631 192 LEU C O 1
ATOM 5541 N N . GLY C 1 193 ? -44.27161 -3.66943 -6.98182 1.000 35.85224 193 GLY C N 1
ATOM 5542 C CA . GLY C 1 193 ? -45.54752 -4.29977 -6.66339 1.000 33.24143 193 GLY C CA 1
ATOM 5543 C C . GLY C 1 193 ? -45.93051 -3.98642 -5.22088 1.000 34.10920 193 GLY C C 1
ATOM 5544 O O . GLY C 1 193 ? -45.86944 -2.83596 -4.79348 1.000 32.80435 193 GLY C O 1
ATOM 5545 N N . ASN C 1 194 ? -46.31422 -5.01341 -4.45835 1.000 32.54067 194 ASN C N 1
ATOM 5546 C CA . ASN C 1 194 ? -46.57989 -4.86046 -3.03250 1.000 38.33639 194 ASN C CA 1
ATOM 5547 C C . ASN C 1 194 ? -45.27354 -4.82059 -2.24907 1.000 37.58204 194 ASN C C 1
ATOM 5548 O O . ASN C 1 194 ? -44.36527 -5.62027 -2.50004 1.000 37.75480 194 ASN C O 1
ATOM 5553 N N . ILE C 1 195 ? -45.17532 -3.87596 -1.31258 1.000 32.16133 195 ILE C N 1
ATOM 5554 C CA . ILE C 1 195 ? -44.01842 -3.74218 -0.43484 1.000 29.76600 195 ILE C CA 1
ATOM 5555 C C . ILE C 1 195 ? -44.49496 -3.55989 0.99629 1.000 33.32286 195 ILE C C 1
ATOM 5556 O O . ILE C 1 195 ? -45.62017 -3.11183 1.24478 1.000 35.98947 195 ILE C O 1
ATOM 5561 N N . THR C 1 196 ? -43.65576 -3.96159 1.94305 1.000 34.03352 196 THR C N 1
ATOM 5562 C CA . THR C 1 196 ? -43.97912 -3.87152 3.36333 1.000 35.06799 196 THR C CA 1
ATOM 5563 C C . THR C 1 196 ? -43.30172 -2.62703 3.91949 1.000 35.15226 196 THR C C 1
ATOM 5564 O O . THR C 1 196 ? -42.07932 -2.47721 3.81663 1.000 35.45090 196 THR C O 1
ATOM 5568 N N . LEU C 1 197 ? -44.10001 -1.72276 4.45462 1.000 28.29319 197 LEU C N 1
ATOM 5569 C CA . LEU C 1 197 ? -43.62895 -0.48094 5.04318 1.000 31.58967 197 LEU C CA 1
ATOM 5570 C C . LEU C 1 197 ? -43.85505 -0.52098 6.54764 1.000 36.40555 197 LEU C C 1
ATOM 5571 O O . LEU C 1 197 ? -44.59836 -1.36226 7.06397 1.000 34.53873 197 LEU C O 1
ATOM 5576 N N . LYS C 1 198 ? -43.20160 0.39362 7.25291 1.000 34.09223 198 LYS C N 1
ATOM 5577 C CA . LYS C 1 198 ? -43.39053 0.53163 8.68705 1.000 35.84316 198 LYS C CA 1
ATOM 5578 C C . LYS C 1 198 ? -43.56382 2.00606 8.99035 1.000 36.44286 198 LYS C C 1
ATOM 5579 O O . LYS C 1 198 ? -42.79087 2.84022 8.50030 1.000 36.58912 198 LYS C O 1
ATOM 5585 N N . THR C 1 199 ? -44.58430 2.33745 9.76651 1.000 36.46330 199 THR C N 1
ATOM 5586 C CA . THR C 1 199 ? -44.74048 3.71361 10.19159 1.000 34.00254 199 THR C CA 1
ATOM 5587 C C . THR C 1 199 ? -44.66699 3.79329 11.70903 1.000 36.13616 199 THR C C 1
ATOM 5588 O O . THR C 1 199 ? -45.14389 2.90107 12.42522 1.000 39.33603 199 THR C O 1
ATOM 5592 N N . GLU C 1 200 ? -44.00667 4.84637 12.17477 1.000 34.00017 200 GLU C N 1
ATOM 5593 C CA . GLU C 1 200 ? -43.84972 5.17347 13.57820 1.000 35.22693 200 GLU C CA 1
ATOM 5594 C C . GLU C 1 200 ? -44.18708 6.64651 13.76416 1.000 36.09857 200 GLU C C 1
ATOM 5595 O O . GLU C 1 200 ? -43.68605 7.49828 13.02661 1.000 31.49148 200 GLU C O 1
ATOM 5601 N N . GLY C 1 201 ? -45.03665 6.94566 14.73720 1.000 31.97987 201 GLY C N 1
ATOM 5602 C CA . GLY C 1 201 ? -45.46247 8.31573 14.93430 1.000 28.95673 201 GLY C CA 1
ATOM 5603 C C . GLY C 1 201 ? -46.55327 8.37633 15.98632 1.000 34.38662 201 GLY C C 1
ATOM 5604 O O . GLY C 1 201 ? -46.76816 7.41281 16.73006 1.000 32.92375 201 GLY C O 1
ATOM 5605 N N . VAL C 1 202 ? -47.24911 9.51549 16.01753 1.000 34.43012 202 VAL C N 1
ATOM 5606 C CA . VAL C 1 202 ? -48.28464 9.79315 17.01126 1.000 35.27168 202 VAL C CA 1
ATOM 5607 C C . VAL C 1 202 ? -49.59071 10.10686 16.29611 1.000 34.24418 202 VAL C C 1
ATOM 5608 O O . VAL C 1 202 ? -49.65203 11.01173 15.45872 1.000 34.16699 202 VAL C O 1
ATOM 5612 N N . LEU C 1 203 ? -50.63045 9.36752 16.64434 1.000 34.70644 203 LEU C N 1
ATOM 5613 C CA . LEU C 1 203 ? -51.98119 9.64045 16.19890 1.000 36.00849 203 LEU C CA 1
ATOM 5614 C C . LEU C 1 203 ? -52.73111 10.28182 17.36078 1.000 38.04345 203 LEU C C 1
ATOM 5615 O O . LEU C 1 203 ? -52.76063 9.72293 18.46272 1.000 35.78491 203 LEU C O 1
ATOM 5620 N N . SER C 1 204 ? -53.31155 11.45346 17.12398 1.000 35.80844 204 SER C N 1
ATOM 5621 C CA . SER C 1 204 ? -54.13092 12.13478 18.11731 1.000 39.65807 204 SER C CA 1
ATOM 5622 C C . SER C 1 204 ? -55.54309 12.22609 17.57897 1.000 41.55506 204 SER C C 1
ATOM 5623 O O . SER C 1 204 ? -55.72512 12.60001 16.41778 1.000 37.39038 204 SER C O 1
ATOM 5626 N N . ILE C 1 205 ? -56.53461 11.90152 18.42185 1.000 35.72311 205 ILE C N 1
ATOM 5627 C CA . ILE C 1 205 ? -57.94314 11.98305 18.04747 1.000 37.55062 205 ILE C CA 1
ATOM 5628 C C . ILE C 1 205 ? -58.70100 12.71692 19.15600 1.000 36.50814 205 ILE C C 1
ATOM 5629 O O . ILE C 1 205 ? -58.65724 12.31024 20.32587 1.000 32.99020 205 ILE C O 1
ATOM 5634 N N . SER C 1 206 ? -59.38609 13.79283 18.78627 1.000 36.44982 206 SER C N 1
ATOM 5635 C CA . SER C 1 206 ? -60.08973 14.62931 19.75115 1.000 37.88197 206 SER C CA 1
ATOM 5636 C C . SER C 1 206 ? -61.42777 14.00663 20.15225 1.000 39.28174 206 SER C C 1
ATOM 5637 O O . SER C 1 206 ? -61.94823 13.12858 19.45831 1.000 35.78763 206 SER C O 1
ATOM 5640 N N . PRO C 1 207 ? -62.01454 14.46195 21.27321 1.000 37.47131 207 PRO C N 1
ATOM 5641 C CA . PRO C 1 207 ? -63.37059 14.00850 21.62561 1.000 33.90960 207 PRO C CA 1
ATOM 5642 C C . PRO C 1 207 ? -64.35705 14.06254 20.47131 1.000 34.67169 207 PRO C C 1
ATOM 5643 O O . PRO C 1 207 ? -65.22603 13.19739 20.37285 1.000 38.61790 207 PRO C O 1
ATOM 5647 N N . ASP C 1 208 ? -64.24683 15.04768 19.58878 1.000 33.84337 208 ASP C N 1
ATOM 5648 C CA . ASP C 1 208 ? -65.19952 15.22668 18.50083 1.000 37.30428 208 ASP C CA 1
ATOM 5649 C C . ASP C 1 208 ? -64.74118 14.59514 17.18861 1.000 39.88116 208 ASP C C 1
ATOM 5650 O O . ASP C 1 208 ? -65.36246 14.83605 16.14740 1.000 39.93222 208 ASP C O 1
ATOM 5655 N N . GLY C 1 209 ? -63.68435 13.78160 17.21744 1.000 40.61616 209 GLY C N 1
ATOM 5656 C CA . GLY C 1 209 ? -63.28170 13.00240 16.06350 1.000 38.31633 209 GLY C CA 1
ATOM 5657 C C . GLY C 1 209 ? -62.33293 13.68290 15.10407 1.000 41.26406 209 GLY C C 1
ATOM 5658 O O . GLY C 1 209 ? -62.09784 13.14978 14.01096 1.000 39.00427 209 GLY C O 1
ATOM 5659 N N . ALA C 1 210 ? -61.79546 14.84588 15.45817 1.000 39.59004 210 ALA C N 1
ATOM 5660 C CA . ALA C 1 210 ? -60.72323 15.44403 14.67250 1.000 38.39413 210 ALA C CA 1
ATOM 5661 C C . ALA C 1 210 ? -59.42603 14.72396 15.00042 1.000 38.85340 210 ALA C C 1
ATOM 5662 O O . ALA C 1 210 ? -59.08741 14.56614 16.17507 1.000 40.13249 210 ALA C O 1
ATOM 5664 N N . TRP C 1 211 ? -58.71086 14.25877 13.96749 1.000 39.06336 211 TRP C N 1
ATOM 5665 C CA . TRP C 1 211 ? -57.48028 13.51341 14.17951 1.000 37.77332 211 TRP C CA 1
ATOM 5666 C C . TRP C 1 211 ? -56.30974 14.13196 13.42992 1.000 37.15119 211 TRP C C 1
ATOM 5667 O O . TRP C 1 211 ? -56.47714 14.82183 12.41824 1.000 36.36741 211 TRP C O 1
ATOM 5678 N N . SER C 1 212 ? -55.11190 13.88597 13.94458 1.000 36.08038 212 SER C N 1
ATOM 5679 C CA . SER C 1 212 ? -53.90572 14.21883 13.20248 1.000 35.72422 212 SER C CA 1
ATOM 5680 C C . SER C 1 212 ? -52.91294 13.09169 13.40286 1.000 38.69759 212 SER C C 1
ATOM 5681 O O . SER C 1 212 ? -52.94139 12.39802 14.42358 1.000 33.04362 212 SER C O 1
ATOM 5684 N N . TYR C 1 213 ? -52.05309 12.89678 12.40381 1.000 34.72466 213 TYR C N 1
ATOM 5685 C CA . TYR C 1 213 ? -50.97451 11.92323 12.48735 1.000 35.97450 213 TYR C CA 1
ATOM 5686 C C . TYR C 1 213 ? -49.68559 12.57061 12.01252 1.000 32.09205 213 TYR C C 1
ATOM 5687 O O . TYR C 1 213 ? -49.66818 13.20396 10.95703 1.000 32.62568 213 TYR C O 1
ATOM 5696 N N . ASN C 1 214 ? -48.62310 12.40341 12.79473 1.000 34.07895 214 ASN C N 1
ATOM 5697 C CA . ASN C 1 214 ? -47.28797 12.88105 12.46828 1.000 35.21729 214 ASN C CA 1
ATOM 5698 C C . ASN C 1 214 ? -46.28260 11.76901 12.73008 1.000 34.92227 214 ASN C C 1
ATOM 5699 O O . ASN C 1 214 ? -46.24102 11.22535 13.83817 1.000 35.82993 214 ASN C O 1
ATOM 5704 N N . GLY C 1 215 ? -45.47013 11.43478 11.72543 1.000 32.53646 215 GLY C N 1
ATOM 5705 C CA . GLY C 1 215 ? -44.45796 10.41713 11.92628 1.000 33.03001 215 GLY C CA 1
ATOM 5706 C C . GLY C 1 215 ? -43.60503 10.20112 10.69102 1.000 34.59487 215 GLY C C 1
ATOM 5707 O O . GLY C 1 215 ? -43.49244 11.06824 9.82719 1.000 31.49989 215 GLY C O 1
ATOM 5708 N N . GLY C 1 216 ? -43.01807 9.01342 10.60934 1.000 34.49385 216 GLY C N 1
ATOM 5709 C CA . GLY C 1 216 ? -42.18348 8.66640 9.48587 1.000 34.28701 216 GLY C CA 1
ATOM 5710 C C . GLY C 1 216 ? -42.53053 7.28576 8.96667 1.000 38.65645 216 GLY C C 1
ATOM 5711 O O . GLY C 1 216 ? -43.21095 6.49154 9.62754 1.000 31.93411 216 GLY C O 1
ATOM 5712 N N . ILE C 1 217 ? -42.04893 7.01496 7.75500 1.000 34.82660 217 ILE C N 1
ATOM 5713 C CA . ILE C 1 217 ? -42.24523 5.72969 7.10199 1.000 34.23764 217 ILE C CA 1
ATOM 5714 C C . ILE C 1 217 ? -40.88580 5.21559 6.65058 1.000 36.39157 217 ILE C C 1
ATOM 5715 O O . ILE C 1 217 ? -40.06912 5.97484 6.11227 1.000 30.69057 217 ILE C O 1
ATOM 5720 N N . ARG C 1 218 ? -40.63217 3.94243 6.91099 1.000 33.50532 218 ARG C N 1
ATOM 5721 C CA . ARG C 1 218 ? -39.46061 3.26279 6.39741 1.000 29.68478 218 ARG C CA 1
ATOM 5722 C C . ARG C 1 218 ? -39.91137 1.99477 5.68977 1.000 34.07977 218 ARG C C 1
ATOM 5723 O O . ARG C 1 218 ? -41.05658 1.54173 5.83330 1.000 31.78971 218 ARG C O 1
ATOM 5728 N N . ALA C 1 219 ? -39.00138 1.42764 4.90627 1.000 31.35640 219 ALA C N 1
ATOM 5729 C CA . ALA C 1 219 ? -39.32350 0.29735 4.05897 1.000 31.10237 219 ALA C CA 1
ATOM 5730 C C . ALA C 1 219 ? -38.40379 -0.86667 4.37725 1.000 28.53330 219 ALA C C 1
ATOM 5731 O O . ALA C 1 219 ? -37.19915 -0.68141 4.57202 1.000 34.55209 219 ALA C O 1
ATOM 5733 N N . TYR C 1 220 ? -38.97519 -2.05976 4.46330 1.000 31.03477 220 TYR C N 1
ATOM 5734 C CA . TYR C 1 220 ? -38.14969 -3.25142 4.55982 1.000 33.30332 220 TYR C CA 1
ATOM 5735 C C . TYR C 1 220 ? -37.51376 -3.53411 3.19841 1.000 32.34014 220 TYR C C 1
ATOM 5736 O O . TYR C 1 220 ? -37.97950 -3.05107 2.16364 1.000 31.95959 220 TYR C O 1
ATOM 5745 N N . ASN C 1 221 ? -36.42707 -4.30331 3.20076 1.000 31.99789 221 ASN C N 1
ATOM 5746 C CA . ASN C 1 221 ? -35.89642 -4.77409 1.92369 1.000 35.33668 221 ASN C CA 1
ATOM 5747 C C . ASN C 1 221 ? -36.98317 -5.55879 1.21027 1.000 33.91911 221 ASN C C 1
ATOM 5748 O O . ASN C 1 221 ? -37.73103 -6.30712 1.83983 1.000 35.15063 221 ASN C O 1
ATOM 5753 N N . ASP C 1 222 ? -37.10778 -5.35500 -0.09532 1.000 30.29612 222 ASP C N 1
ATOM 5754 C CA . ASP C 1 222 ? -38.10718 -6.05935 -0.88769 1.000 32.05073 222 ASP C CA 1
ATOM 5755 C C . ASP C 1 222 ? -37.43535 -7.11475 -1.76006 1.000 33.55114 222 ASP C C 1
ATOM 5756 O O . ASP C 1 222 ? -36.47336 -6.81345 -2.48390 1.000 34.95675 222 ASP C O 1
ATOM 5761 N N . LEU C 1 223 ? -37.94840 -8.34192 -1.70172 1.000 33.20290 223 LEU C N 1
ATOM 5762 C CA . LEU C 1 223 ? -37.39043 -9.44186 -2.49199 1.000 32.41837 223 LEU C CA 1
ATOM 5763 C C . LEU C 1 223 ? -37.89442 -9.35387 -3.92875 1.000 32.99835 223 LEU C C 1
ATOM 5764 O O . LEU C 1 223 ? -39.10378 -9.42499 -4.18684 1.000 30.43305 223 LEU C O 1
ATOM 5769 N N . TYR C 1 224 ? -36.97486 -9.18900 -4.87423 1.000 29.15306 224 TYR C N 1
ATOM 5770 C CA . TYR C 1 224 ? -37.35402 -9.18522 -6.28095 1.000 29.94725 224 TYR C CA 1
ATOM 5771 C C . TYR C 1 224 ? -37.38307 -10.64463 -6.74176 1.000 30.26986 224 TYR C C 1
ATOM 5772 O O . TYR C 1 224 ? -36.34674 -11.20666 -7.10595 1.000 30.46874 224 TYR C O 1
ATOM 5781 N N . ASP C 1 225 ? -38.55995 -11.27098 -6.73347 1.000 31.18528 225 ASP C N 1
ATOM 5782 C CA . ASP C 1 225 ? -38.65709 -12.66302 -7.18460 1.000 33.77378 225 ASP C CA 1
ATOM 5783 C C . ASP C 1 225 ? -40.03863 -12.96737 -7.76598 1.000 33.28706 225 ASP C C 1
ATOM 5784 O O . ASP C 1 225 ? -40.62529 -14.02933 -7.52999 1.000 32.09601 225 ASP C O 1
ATOM 5789 N N . ALA C 1 226 ? -40.56562 -12.05065 -8.57357 1.000 31.15097 226 ALA C N 1
ATOM 5790 C CA . ALA C 1 226 ? -41.88194 -12.27214 -9.16245 1.000 33.11349 226 ALA C CA 1
ATOM 5791 C C . ALA C 1 226 ? -41.86595 -13.50190 -10.07882 1.000 29.65688 226 ALA C C 1
ATOM 5792 O O . ALA C 1 226 ? -40.83985 -13.86284 -10.65747 1.000 29.86110 226 ALA C O 1
ATOM 5794 N N . ASN C 1 227 ? -43.01042 -14.16436 -10.18567 1.000 28.93625 227 ASN C N 1
ATOM 5795 C CA . ASN C 1 227 ? -43.16866 -15.24038 -11.15047 1.000 32.09828 227 ASN C CA 1
ATOM 5796 C C . ASN C 1 227 ? -43.43209 -14.68386 -12.55671 1.000 29.72032 227 ASN C C 1
ATOM 5797 O O . ASN C 1 227 ? -43.71855 -13.49670 -12.73737 1.000 28.30449 227 ASN C O 1
ATOM 5802 N N . PRO C 1 228 ? -43.29159 -15.52611 -13.58991 1.000 28.62777 228 PRO C N 1
ATOM 5803 C CA . PRO C 1 228 ? -43.49208 -15.03376 -14.96880 1.000 30.96757 228 PRO C CA 1
ATOM 5804 C C . PRO C 1 228 ? -44.84926 -14.39714 -15.21045 1.000 32.83169 228 PRO C C 1
ATOM 5805 O O . PRO C 1 228 ? -44.94210 -13.43114 -15.98134 1.000 27.78239 228 PRO C O 1
ATOM 5809 N N . SER C 1 229 ? -45.91241 -14.92579 -14.59279 1.000 27.15358 229 SER C N 1
ATOM 5810 C CA . SER C 1 229 ? -47.22517 -14.31027 -14.74597 1.000 30.78293 229 SER C CA 1
ATOM 5811 C C . SER C 1 229 ? -47.20649 -12.85489 -14.27558 1.000 31.25316 229 SER C C 1
ATOM 5812 O O . SER C 1 229 ? -47.79741 -11.97361 -14.91547 1.000 31.42558 229 SER C O 1
ATOM 5815 N N . THR C 1 230 ? -46.52400 -12.58003 -13.15833 1.000 29.54447 230 THR C N 1
ATOM 5816 C CA . THR C 1 230 ? -46.44513 -11.20850 -12.66088 1.000 29.10931 230 THR C CA 1
ATOM 5817 C C . THR C 1 230 ? -45.57323 -10.34181 -13.57060 1.000 34.37636 230 THR C C 1
ATOM 5818 O O . THR C 1 230 ? -45.92862 -9.19374 -13.87011 1.000 31.05696 230 THR C O 1
ATOM 5822 N N . HIS C 1 231 ? -44.44850 -10.88768 -14.05333 1.000 29.70506 231 HIS C N 1
ATOM 5823 C CA . HIS C 1 231 ? -43.64009 -10.15302 -15.02675 1.000 31.22572 231 HIS C CA 1
ATOM 5824 C C . HIS C 1 231 ? -44.45671 -9.81241 -16.27200 1.000 30.79997 231 HIS C C 1
ATOM 5825 O O . HIS C 1 231 ? -44.35413 -8.70244 -16.80280 1.000 28.61457 231 HIS C O 1
ATOM 5832 N N . ARG C 1 232 ? -45.31203 -10.73105 -16.71607 1.000 30.60542 232 ARG C N 1
ATOM 5833 C CA . ARG C 1 232 ? -46.16017 -10.44982 -17.87377 1.000 33.69611 232 ARG C CA 1
ATOM 5834 C C . ARG C 1 232 ? -47.13725 -9.30591 -17.58865 1.000 36.61007 232 ARG C C 1
ATOM 5835 O O . ARG C 1 232 ? -47.35782 -8.44533 -18.44737 1.000 40.52331 232 ARG C O 1
ATOM 5843 N N . ASP C 1 233 ? -47.74387 -9.29180 -16.39305 1.000 35.16073 233 ASP C N 1
ATOM 5844 C CA . ASP C 1 233 ? -48.63486 -8.19763 -16.01203 1.000 35.10400 233 ASP C CA 1
ATOM 5845 C C . ASP C 1 233 ? -47.89639 -6.86801 -15.96501 1.000 38.33004 233 ASP C C 1
ATOM 5846 O O . ASP C 1 233 ? -48.43614 -5.83935 -16.38322 1.000 35.34162 233 ASP C O 1
ATOM 5851 N N . ARG C 1 234 ? -46.67754 -6.85833 -15.40870 1.000 36.46625 234 ARG C N 1
ATOM 5852 C CA . ARG C 1 234 ? -45.97347 -5.59589 -15.20331 1.000 35.53187 234 ARG C CA 1
ATOM 5853 C C . ARG C 1 234 ? -45.24249 -5.13574 -16.46993 1.000 38.36646 234 ARG C C 1
ATOM 5854 O O . ARG C 1 234 ? -45.21186 -3.93550 -16.76810 1.000 36.93705 234 ARG C O 1
ATOM 5862 N N . LEU C 1 235 ? -44.67121 -6.06490 -17.24322 1.000 34.35309 235 LEU C N 1
ATOM 5863 C CA . LEU C 1 235 ? -43.84181 -5.68740 -18.38209 1.000 35.42599 235 LEU C CA 1
ATOM 5864 C C . LEU C 1 235 ? -44.39630 -6.10785 -19.73743 1.000 36.15813 235 LEU C C 1
ATOM 5865 O O . LEU C 1 235 ? -44.02722 -5.50151 -20.74623 1.000 37.19302 235 LEU C O 1
ATOM 5870 N N . GLY C 1 236 ? -45.25751 -7.11255 -19.79903 1.000 37.66631 236 GLY C N 1
ATOM 5871 C CA . GLY C 1 236 ? -45.77687 -7.58577 -21.06589 1.000 34.28880 236 GLY C CA 1
ATOM 5872 C C . GLY C 1 236 ? -45.23662 -8.96208 -21.41570 1.000 36.03522 236 GLY C C 1
ATOM 5873 O O . GLY C 1 236 ? -44.33118 -9.50440 -20.76937 1.000 31.29618 236 GLY C O 1
ATOM 5874 N N . GLU C 1 237 ? -45.81983 -9.53246 -22.47029 1.000 37.33722 237 GLU C N 1
ATOM 5875 C CA . GLU C 1 237 ? -45.46969 -10.90471 -22.79900 1.000 40.06552 237 GLU C CA 1
ATOM 5876 C C . GLU C 1 237 ? -44.10696 -11.02928 -23.44713 1.000 34.86129 237 GLU C C 1
ATOM 5877 O O . GLU C 1 237 ? -43.60361 -12.15158 -23.54851 1.000 36.67652 237 GLU C O 1
ATOM 5883 N N . TRP C 1 238 ? -43.47320 -9.92587 -23.85575 1.000 31.90225 238 TRP C N 1
ATOM 5884 C CA . TRP C 1 238 ? -42.07395 -10.04983 -24.24928 1.000 31.68661 238 TRP C CA 1
ATOM 5885 C C . TRP C 1 238 ? -41.23839 -10.58871 -23.09124 1.000 32.03138 238 TRP C C 1
ATOM 5886 O O . TRP C 1 238 ? -40.26077 -11.31577 -23.31348 1.000 29.98420 238 TRP C O 1
ATOM 5897 N N . SER C 1 239 ? -41.60898 -10.25017 -21.85099 1.000 29.85003 239 SER C N 1
ATOM 5898 C CA . SER C 1 239 ? -40.86345 -10.77099 -20.70707 1.000 28.28740 239 SER C CA 1
ATOM 5899 C C . SER C 1 239 ? -41.02776 -12.27958 -20.58509 1.000 27.51920 239 SER C C 1
ATOM 5900 O O . SER C 1 239 ? -40.10324 -12.96865 -20.13614 1.000 27.78997 239 SER C O 1
ATOM 5903 N N . THR C 1 240 ? -42.19989 -12.80069 -20.96825 1.000 29.26202 240 THR C N 1
ATOM 5904 C CA . THR C 1 240 ? -42.44639 -14.24164 -20.94636 1.000 32.20186 240 THR C CA 1
ATOM 5905 C C . THR C 1 240 ? -41.58814 -14.96268 -21.98334 1.000 31.63970 240 THR C C 1
ATOM 5906 O O . THR C 1 240 ? -41.06206 -16.05077 -21.71542 1.000 28.57547 240 THR C O 1
ATOM 5910 N N . GLY C 1 241 ? -41.41957 -14.36264 -23.16312 1.000 30.17555 241 GLY C N 1
ATOM 5911 C CA . GLY C 1 241 ? -40.52692 -14.94749 -24.16054 1.000 27.74282 241 GLY C CA 1
ATOM 5912 C C . GLY C 1 241 ? -39.08294 -14.99391 -23.68939 1.000 30.45680 241 GLY C C 1
ATOM 5913 O O . GLY C 1 241 ? -38.35528 -15.94651 -23.97867 1.000 30.11556 241 GLY C O 1
ATOM 5914 N N . VAL C 1 242 ? -38.65277 -13.97328 -22.93975 1.000 28.47319 242 VAL C N 1
ATOM 5915 C CA . VAL C 1 242 ? -37.30158 -13.97599 -22.38658 1.000 26.72007 242 VAL C CA 1
ATOM 5916 C C . VAL C 1 242 ? -37.16961 -15.03740 -21.29858 1.000 27.98919 242 VAL C C 1
ATOM 5917 O O . VAL C 1 242 ? -36.22826 -15.84035 -21.30767 1.000 27.06839 242 VAL C O 1
ATOM 5921 N N . LEU C 1 243 ? -38.09516 -15.03928 -20.32258 1.000 27.38555 243 LEU C N 1
ATOM 5922 C CA . LEU C 1 243 ? -38.00834 -15.97970 -19.20428 1.000 26.58953 243 LEU C CA 1
ATOM 5923 C C . LEU C 1 243 ? -38.17591 -17.43372 -19.63719 1.000 24.71154 243 LEU C C 1
ATOM 5924 O O . LEU C 1 243 ? -37.74169 -18.33129 -18.91561 1.000 29.12169 243 LEU C O 1
ATOM 5929 N N . ASP C 1 244 ? -38.79837 -17.69187 -20.78632 1.000 25.80096 244 ASP C N 1
ATOM 5930 C CA . ASP C 1 244 ? -38.83579 -19.05422 -21.31469 1.000 30.17068 244 ASP C CA 1
ATOM 5931 C C . ASP C 1 244 ? -37.44209 -19.59584 -21.63512 1.000 28.56437 244 ASP C C 1
ATOM 5932 O O . ASP C 1 244 ? -37.24012 -20.81861 -21.63393 1.000 27.01571 244 ASP C O 1
ATOM 5937 N N . LYS C 1 245 ? -36.47190 -18.71916 -21.89753 1.000 27.73884 245 LYS C N 1
ATOM 5938 C CA . LYS C 1 245 ? -35.11632 -19.15236 -22.20348 1.000 26.97451 245 LYS C CA 1
ATOM 5939 C C . LYS C 1 245 ? -34.08565 -18.79365 -21.13680 1.000 29.15388 245 LYS C C 1
ATOM 5940 O O . LYS C 1 245 ? -33.00498 -19.39321 -21.13099 1.000 27.89053 245 LYS C O 1
ATOM 5946 N N . PHE C 1 246 ? -34.36642 -17.82125 -20.25928 1.000 25.80152 246 PHE C N 1
ATOM 5947 C CA . PHE C 1 246 ? -33.39160 -17.35045 -19.27229 1.000 26.82155 246 PHE C CA 1
ATOM 5948 C C . PHE C 1 246 ? -34.04088 -17.30824 -17.90260 1.000 30.42426 246 PHE C C 1
ATOM 5949 O O . PHE C 1 246 ? -35.07551 -16.65742 -17.73577 1.000 27.55069 246 PHE C O 1
ATOM 5957 N N . ASN C 1 247 ? -33.41662 -17.97196 -16.92731 1.000 25.76955 247 ASN C N 1
ATOM 5958 C CA . ASN C 1 247 ? -33.90229 -17.95689 -15.55423 1.000 29.77530 247 ASN C CA 1
ATOM 5959 C C . ASN C 1 247 ? -33.39122 -16.73410 -14.80076 1.000 28.18215 247 ASN C C 1
ATOM 5960 O O . ASN C 1 247 ? -32.21052 -16.37695 -14.89413 1.000 28.29991 247 ASN C O 1
ATOM 5965 N N . GLY C 1 248 ? -34.28707 -16.11215 -14.00727 1.000 27.61830 248 GLY C N 1
ATOM 5966 C CA . GLY C 1 248 ? -33.87512 -15.04346 -13.10458 1.000 28.05235 248 GLY C CA 1
ATOM 5967 C C . GLY C 1 248 ? -33.27124 -15.56579 -11.81451 1.000 30.38287 248 GLY C C 1
ATOM 5968 O O . GLY C 1 248 ? -33.43785 -16.72283 -11.44329 1.000 33.52620 248 GLY C O 1
ATOM 5969 N N . THR C 1 249 ? -32.53825 -14.70267 -11.11731 1.000 30.77984 249 THR C N 1
ATOM 5970 C CA . THR C 1 249 ? -32.00220 -15.02241 -9.79541 1.000 31.16893 249 THR C CA 1
ATOM 5971 C C . THR C 1 249 ? -32.52359 -13.99200 -8.80974 1.000 28.28429 249 THR C C 1
ATOM 5972 O O . THR C 1 249 ? -32.22667 -12.79532 -8.97517 1.000 29.47162 249 THR C O 1
ATOM 5976 N N . PRO C 1 250 ? -33.31646 -14.37787 -7.80697 1.000 30.78073 250 PRO C N 1
ATOM 5977 C CA . PRO C 1 250 ? -33.89199 -13.37525 -6.89883 1.000 30.03074 250 PRO C CA 1
ATOM 5978 C C . PRO C 1 250 ? -32.79494 -12.62351 -6.15625 1.000 30.75992 250 PRO C C 1
ATOM 5979 O O . PRO C 1 250 ? -31.68389 -13.12041 -5.97073 1.000 31.74218 250 PRO C O 1
ATOM 5983 N N . TYR C 1 251 ? -33.11476 -11.39684 -5.76333 1.000 27.76786 251 TYR C N 1
ATOM 5984 C CA . TYR C 1 251 ? -32.19024 -10.52093 -5.05601 1.000 29.07318 251 TYR C CA 1
ATOM 5985 C C . TYR C 1 251 ? -33.00811 -9.49462 -4.28363 1.000 28.89297 251 TYR C C 1
ATOM 5986 O O . TYR C 1 251 ? -34.17264 -9.24475 -4.59368 1.000 30.34256 251 TYR C O 1
ATOM 5995 N N . GLU C 1 252 ? -32.36555 -8.86512 -3.31876 1.000 28.44455 252 GLU C N 1
ATOM 5996 C CA . GLU C 1 252 ? -33.04437 -7.90238 -2.46911 1.000 35.59943 252 GLU C CA 1
ATOM 5997 C C . GLU C 1 252 ? -32.85547 -6.49536 -3.01018 1.000 32.62477 252 GLU C C 1
ATOM 5998 O O . GLU C 1 252 ? -31.76176 -6.11380 -3.43045 1.000 29.62747 252 GLU C O 1
ATOM 6004 N N . ILE C 1 253 ? -33.93489 -5.73310 -3.01179 1.000 32.83316 253 ILE C N 1
ATOM 6005 C CA . ILE C 1 253 ? -33.86606 -4.30543 -3.25418 1.000 32.78209 253 ILE C CA 1
ATOM 6006 C C . ILE C 1 253 ? -33.96952 -3.62755 -1.89179 1.000 34.14803 253 ILE C C 1
ATOM 6007 O O . ILE C 1 253 ? -35.02623 -3.65590 -1.24395 1.000 33.49347 253 ILE C O 1
ATOM 6012 N N . GLN C 1 254 ? -32.85730 -3.05378 -1.45034 1.000 33.67260 254 GLN C N 1
ATOM 6013 C CA . GLN C 1 254 ? -32.81675 -2.27171 -0.22401 1.000 33.09599 254 GLN C CA 1
ATOM 6014 C C . GLN C 1 254 ? -33.47636 -0.93179 -0.47585 1.000 33.86144 254 GLN C C 1
ATOM 6015 O O . GLN C 1 254 ? -33.28097 -0.33124 -1.52812 1.000 29.36800 254 GLN C O 1
ATOM 6021 N N . ILE C 1 255 ? -34.28919 -0.47689 0.47790 1.000 34.65708 255 ILE C N 1
ATOM 6022 C CA . ILE C 1 255 ? -35.00155 0.78896 0.31025 1.000 33.01017 255 ILE C CA 1
ATOM 6023 C C . ILE C 1 255 ? -34.71401 1.67474 1.51578 1.000 32.29495 255 ILE C C 1
ATOM 6024 O O . ILE C 1 255 ? -35.55452 1.78834 2.42591 1.000 32.77853 255 ILE C O 1
ATOM 6029 N N . PRO C 1 256 ? -33.53607 2.28205 1.58139 1.000 33.44756 256 PRO C N 1
ATOM 6030 C CA . PRO C 1 256 ? -33.13491 3.00966 2.78894 1.000 32.18430 256 PRO C CA 1
ATOM 6031 C C . PRO C 1 256 ? -33.80536 4.37516 2.87782 1.000 35.78169 256 PRO C C 1
ATOM 6032 O O . PRO C 1 256 ? -34.46469 4.85028 1.94790 1.000 33.31002 256 PRO C O 1
ATOM 6036 N N . GLY C 1 257 ? -33.61663 5.01036 4.03546 1.000 36.42521 257 GLY C N 1
ATOM 6037 C CA . GLY C 1 257 ? -34.12762 6.34256 4.27849 1.000 36.20023 257 GLY C CA 1
ATOM 6038 C C . GLY C 1 257 ? -35.47833 6.33160 4.97584 1.000 39.39943 257 GLY C C 1
ATOM 6039 O O . GLY C 1 257 ? -36.11163 5.28930 5.17815 1.000 32.37080 257 GLY C O 1
ATOM 6040 N N . THR C 1 258 ? -35.92167 7.53520 5.34950 1.000 35.07026 258 THR C N 1
ATOM 6041 C CA . THR C 1 258 ? -37.20494 7.74522 6.00806 1.000 41.10195 258 THR C CA 1
ATOM 6042 C C . THR C 1 258 ? -38.03819 8.71278 5.18690 1.000 37.31283 258 THR C C 1
ATOM 6043 O O . THR C 1 258 ? -37.52400 9.70280 4.65744 1.000 38.91740 258 THR C O 1
ATOM 6047 N N . LEU C 1 259 ? -39.31560 8.38844 5.06655 1.000 35.73490 259 LEU C N 1
ATOM 6048 C CA . LEU C 1 259 ? -40.31422 9.22189 4.42471 1.000 37.05692 259 LEU C CA 1
ATOM 6049 C C . LEU C 1 259 ? -41.12681 9.92040 5.51621 1.000 40.00795 259 LEU C C 1
ATOM 6050 O O . LEU C 1 259 ? -41.72749 9.24530 6.36052 1.000 37.58085 259 LEU C O 1
ATOM 6055 N N . ASP C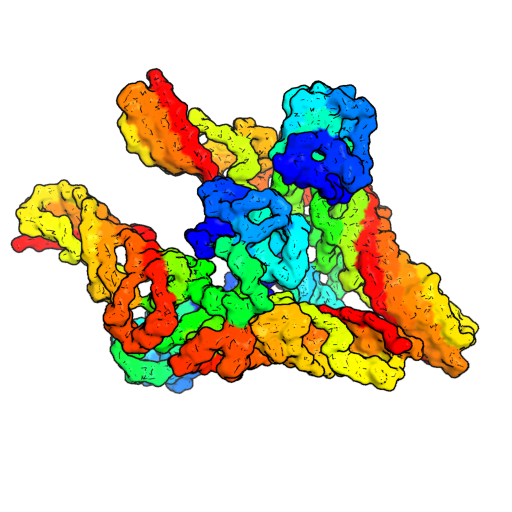 1 260 ? -41.13310 11.25725 5.52492 1.000 40.14850 260 ASP C N 1
ATOM 6056 C CA . ASP C 1 260 ? -41.95980 11.95461 6.50752 1.000 42.83156 260 ASP C CA 1
ATOM 6057 C C . ASP C 1 260 ? -43.41456 11.91667 6.07321 1.000 42.31246 260 ASP C C 1
ATOM 6058 O O . ASP C 1 260 ? -43.73020 12.00838 4.88230 1.000 38.84566 260 ASP C O 1
ATOM 6063 N N . ILE C 1 261 ? -44.30539 11.78559 7.05836 1.000 37.40188 261 ILE C N 1
ATOM 6064 C CA . ILE C 1 261 ? -45.73499 11.67114 6.80605 1.000 39.96355 261 ILE C CA 1
ATOM 6065 C C . ILE C 1 261 ? -46.46167 12.54072 7.82074 1.000 38.23415 261 ILE C C 1
ATOM 6066 O O . ILE C 1 261 ? -46.13472 12.52938 9.01415 1.000 34.00002 261 ILE C O 1
ATOM 6071 N N . SER C 1 262 ? -47.40791 13.32795 7.32546 1.000 39.55911 262 SER C N 1
ATOM 6072 C CA . SER C 1 262 ? -48.32576 14.12450 8.12232 1.000 39.28415 262 SER C CA 1
ATOM 6073 C C . SER C 1 262 ? -49.69047 14.02319 7.47292 1.000 42.75335 262 SER C C 1
ATOM 6074 O O . SER C 1 262 ? -49.80307 13.83377 6.25519 1.000 40.99213 262 SER C O 1
ATOM 6077 N N . GLY C 1 263 ? -50.72689 14.12798 8.29306 1.000 35.24613 263 GLY C N 1
ATOM 6078 C CA . GLY C 1 263 ? -52.06910 14.09473 7.76174 1.000 39.46360 263 GLY C CA 1
ATOM 6079 C C . GLY C 1 263 ? -53.05820 14.50095 8.82955 1.000 39.68986 263 GLY C C 1
ATOM 6080 O O . GLY C 1 263 ? -52.76014 14.37910 10.02277 1.000 39.09330 263 GLY C O 1
ATOM 6081 N N . ARG C 1 264 ? -54.22048 14.99475 8.41395 1.000 37.43735 264 ARG C N 1
ATOM 6082 C CA . ARG C 1 264 ? -55.27035 15.41347 9.33390 1.000 40.38292 264 ARG C CA 1
ATOM 6083 C C . ARG C 1 264 ? -56.61265 15.05686 8.72186 1.000 45.12508 264 ARG C C 1
ATOM 6084 O O . ARG C 1 264 ? -56.75662 15.00507 7.49717 1.000 39.79434 264 ARG C O 1
ATOM 6092 N N . GLY C 1 265 ? -57.60058 14.83207 9.58287 1.000 43.48474 265 GLY C N 1
ATOM 6093 C CA . GLY C 1 265 ? -58.93943 14.59894 9.08756 1.000 43.28074 265 GLY C CA 1
ATOM 6094 C C . GLY C 1 265 ? -59.96282 14.75134 10.19249 1.000 44.94912 265 GLY C C 1
ATOM 6095 O O . GLY C 1 265 ? -59.64202 15.05792 11.34613 1.000 41.54403 265 GLY C O 1
ATOM 6096 N N . GLN C 1 266 ? -61.21554 14.54574 9.80585 1.000 42.89408 266 GLN C N 1
ATOM 6097 C CA . GLN C 1 266 ? -62.35083 14.63897 10.71426 1.000 48.13176 266 GLN C CA 1
ATOM 6098 C C . GLN C 1 266 ? -63.14856 13.35726 10.56441 1.000 48.38739 266 GLN C C 1
ATOM 6099 O O . GLN C 1 266 ? -63.62526 13.04657 9.46795 1.000 51.74931 266 GLN C O 1
ATOM 6105 N N . ARG C 1 267 ? -63.25616 12.59678 11.64528 1.000 47.51056 267 ARG C N 1
ATOM 6106 C CA . ARG C 1 267 ? -64.02904 11.36355 11.60188 1.000 52.75612 267 ARG C CA 1
ATOM 6107 C C . ARG C 1 267 ? -65.51613 11.66596 11.42039 1.000 59.55686 267 ARG C C 1
ATOM 6108 O O . ARG C 1 267 ? -66.06393 12.56508 12.06618 1.000 52.15141 267 ARG C O 1
ATOM 6116 N N . LEU C 1 268 ? -66.15695 10.91404 10.51918 1.000 63.52926 268 LEU C N 1
ATOM 6117 C CA . LEU C 1 268 ? -67.61399 10.92627 10.30043 1.000 62.98971 268 LEU C CA 1
ATOM 6118 C C . LEU C 1 268 ? -68.20632 12.32834 10.22834 1.000 69.37777 268 LEU C C 1
ATOM 6119 O O . LEU C 1 268 ? -69.40032 12.51938 10.47235 1.000 76.22858 268 LEU C O 1
ATOM 6124 N N . ALA D 1 2 ? -41.28244 35.58750 -31.34205 1.000 61.70261 2 ALA D N 1
ATOM 6125 C CA . ALA D 1 2 ? -41.31582 34.63721 -30.23827 1.000 59.34810 2 ALA D CA 1
ATOM 6126 C C . ALA D 1 2 ? -41.85890 35.30019 -28.98374 1.000 60.20633 2 ALA D C 1
ATOM 6127 O O . ALA D 1 2 ? -42.04475 36.51557 -28.94313 1.000 61.95575 2 ALA D O 1
ATOM 6129 N N . THR D 1 3 ? -42.11278 34.49829 -27.95666 1.000 60.60805 3 THR D N 1
ATOM 6130 C CA . THR D 1 3 ? -42.61316 34.98663 -26.67971 1.000 59.99661 3 THR D CA 1
ATOM 6131 C C . THR D 1 3 ? -41.63551 34.58493 -25.57718 1.000 63.17416 3 THR D C 1
ATOM 6132 O O . THR D 1 3 ? -41.18768 33.43123 -25.52703 1.000 65.63541 3 THR D O 1
ATOM 6136 N N . TYR D 1 4 ? -41.28431 35.54049 -24.71477 1.000 58.74077 4 TYR D N 1
ATOM 6137 C CA . TYR D 1 4 ? -40.21104 35.37092 -23.74357 1.000 59.36336 4 TYR D CA 1
ATOM 6138 C C . TYR D 1 4 ? -40.70329 35.62957 -22.32683 1.000 58.41814 4 TYR D C 1
ATOM 6139 O O . TYR D 1 4 ? -41.82493 36.08725 -22.09680 1.000 59.40137 4 TYR D O 1
ATOM 6148 N N . LYS D 1 5 ? -39.81775 35.35431 -21.37401 1.000 60.93935 5 LYS D N 1
ATOM 6149 C CA . LYS D 1 5 ? -40.08879 35.53666 -19.95680 1.000 57.40039 5 LYS D CA 1
ATOM 6150 C C . LYS D 1 5 ? -39.33809 36.76092 -19.44322 1.000 53.17929 5 LYS D C 1
ATOM 6151 O O . LYS D 1 5 ? -38.17112 36.97140 -19.78894 1.000 54.11958 5 LYS D O 1
ATOM 6157 N N . ILE D 1 6 ? -40.02570 37.57496 -18.64063 1.000 51.05909 6 ILE D N 1
ATOM 6158 C CA . ILE D 1 6 ? -39.46593 38.76880 -18.01296 1.000 51.67202 6 ILE D CA 1
ATOM 6159 C C . ILE D 1 6 ? -39.53730 38.58134 -16.50537 1.000 52.38609 6 ILE D C 1
ATOM 6160 O O . ILE D 1 6 ? -40.61245 38.29776 -15.96815 1.000 52.55511 6 ILE D O 1
ATOM 6165 N N . LYS D 1 7 ? -38.40575 38.76013 -15.82097 1.000 50.21381 7 LYS D N 1
ATOM 6166 C CA . LYS D 1 7 ? -38.34501 38.66301 -14.35932 1.000 48.22695 7 LYS D CA 1
ATOM 6167 C C . LYS D 1 7 ? -38.01991 40.03799 -13.79288 1.000 45.09538 7 LYS D C 1
ATOM 6168 O O . LYS D 1 7 ? -36.92245 40.56248 -14.02048 1.000 43.78278 7 LYS D O 1
ATOM 6174 N N . ASP D 1 8 ? -38.95632 40.61768 -13.05196 1.000 42.54755 8 ASP D N 1
ATOM 6175 C CA . ASP D 1 8 ? -38.72116 41.89233 -12.38073 1.000 45.33983 8 ASP D CA 1
ATOM 6176 C C . ASP D 1 8 ? -38.27920 41.60922 -10.94997 1.000 49.83782 8 ASP D C 1
ATOM 6177 O O . ASP D 1 8 ? -39.06208 41.10143 -10.13781 1.000 52.57587 8 ASP D O 1
ATOM 6182 N N . LEU D 1 9 ? -37.02528 41.94961 -10.64072 1.000 46.64163 9 LEU D N 1
ATOM 6183 C CA . LEU D 1 9 ? -36.49235 41.81938 -9.28910 1.000 47.87238 9 LEU D CA 1
ATOM 6184 C C . LEU D 1 9 ? -37.29441 42.59699 -8.25275 1.000 49.59391 9 LEU D C 1
ATOM 6185 O O . LEU D 1 9 ? -37.11046 42.36805 -7.05005 1.000 48.76865 9 LEU D O 1
ATOM 6190 N N . THR D 1 10 ? -38.16191 43.51067 -8.66887 1.000 46.66895 10 THR D N 1
ATOM 6191 C CA . THR D 1 10 ? -39.05652 44.15760 -7.71687 1.000 48.20462 10 THR D CA 1
ATOM 6192 C C . THR D 1 10 ? -40.20163 43.19397 -7.44732 1.000 53.78111 10 THR D C 1
ATOM 6193 O O . THR D 1 10 ? -41.14651 43.09033 -8.23337 1.000 53.73755 10 THR D O 1
ATOM 6197 N N . GLY D 1 11 ? -40.08670 42.44940 -6.34331 1.000 53.75544 11 GLY D N 1
ATOM 6198 C CA . GLY D 1 11 ? -41.03331 41.41465 -5.99361 1.000 52.09631 11 GLY D CA 1
ATOM 6199 C C . GLY D 1 11 ? -40.73714 40.04746 -6.56886 1.000 57.74212 11 GLY D C 1
ATOM 6200 O O . GLY D 1 11 ? -41.47540 39.09856 -6.26930 1.000 55.92382 11 GLY D O 1
ATOM 6201 N N . ASN D 1 12 ? -39.69249 39.91162 -7.39282 1.000 51.70487 12 ASN D N 1
ATOM 6202 C CA . ASN D 1 12 ? -39.36207 38.63562 -8.03685 1.000 56.30557 12 ASN D CA 1
ATOM 6203 C C . ASN D 1 12 ? -40.53927 38.07732 -8.84239 1.000 59.29068 12 ASN D C 1
ATOM 6204 O O . ASN D 1 12 ? -40.76035 36.86238 -8.89008 1.000 59.47723 12 ASN D O 1
ATOM 6209 N N . VAL D 1 13 ? -41.29442 38.96881 -9.50781 1.000 58.26663 13 VAL D N 1
ATOM 6210 C CA . VAL D 1 13 ? -42.43731 38.56208 -10.32050 1.000 53.70759 13 VAL D CA 1
ATOM 6211 C C . VAL D 1 13 ? -41.97069 38.25990 -11.73716 1.000 54.62755 13 VAL D C 1
ATOM 6212 O O . VAL D 1 13 ? -41.08086 38.93423 -12.27010 1.000 51.23181 13 VAL D O 1
ATOM 6216 N N . GLU D 1 14 ? -42.56963 37.22993 -12.34211 1.000 52.10601 14 GLU D N 1
ATOM 6217 C CA . GLU D 1 14 ? -42.25938 36.77538 -13.69177 1.000 55.31631 14 GLU D CA 1
ATOM 6218 C C . GLU D 1 14 ? -43.49851 36.89152 -14.57057 1.000 60.62193 14 GLU D C 1
ATOM 6219 O O . GLU D 1 14 ? -44.62019 36.67491 -14.09770 1.000 58.50125 14 GLU D O 1
ATOM 6225 N N . PHE D 1 15 ? -43.29835 37.21422 -15.85260 1.000 58.92243 15 PHE D N 1
ATOM 6226 C CA . PHE D 1 15 ? -44.42526 37.34043 -16.77288 1.000 58.17429 15 PHE D CA 1
ATOM 6227 C C . PHE D 1 15 ? -43.95073 37.16609 -18.20752 1.000 60.47505 15 PHE D C 1
ATOM 6228 O O . PHE D 1 15 ? -42.76136 37.30263 -18.51191 1.000 61.90510 15 PHE D O 1
ATOM 6236 N N . GLU D 1 16 ? -44.90341 36.86559 -19.08900 1.000 57.04632 16 GLU D N 1
ATOM 6237 C CA . GLU D 1 16 ? -44.60056 36.64250 -20.49678 1.000 62.89426 16 GLU D CA 1
ATOM 6238 C C . GLU D 1 16 ? -44.62844 37.95151 -21.28313 1.000 56.00237 16 GLU D C 1
ATOM 6239 O O . GLU D 1 16 ? -45.28395 38.92716 -20.90498 1.000 57.31166 16 GLU D O 1
ATOM 6245 N N . CYS D 1 17 ? -43.90316 37.95368 -22.39792 1.000 55.37574 17 CYS D N 1
ATOM 6246 C CA . CYS D 1 17 ? -43.84282 39.12244 -23.27373 1.000 57.32080 17 CYS D CA 1
ATOM 6247 C C . CYS D 1 17 ? -43.37406 38.65314 -24.64069 1.000 57.02066 17 CYS D C 1
ATOM 6248 O O . CYS D 1 17 ? -42.25024 38.15597 -24.76745 1.000 54.72847 17 CYS D O 1
ATOM 6251 N N . SER D 1 18 ? -44.23372 38.77915 -25.65135 1.000 55.08443 18 SER D N 1
ATOM 6252 C CA . SER D 1 18 ? -43.82988 38.43902 -27.00574 1.000 55.29276 18 SER D CA 1
ATOM 6253 C C . SER D 1 18 ? -42.89174 39.50315 -27.56034 1.000 57.29137 18 SER D C 1
ATOM 6254 O O . SER D 1 18 ? -42.85751 40.64766 -27.08977 1.000 54.97047 18 SER D O 1
ATOM 6257 N N . ASP D 1 19 ? -42.13296 39.11106 -28.58973 1.000 51.61085 19 ASP D N 1
ATOM 6258 C CA . ASP D 1 19 ? -41.16758 40.00165 -29.22816 1.000 57.03158 19 ASP D CA 1
ATOM 6259 C C . ASP D 1 19 ? -41.81819 41.19872 -29.91290 1.000 55.56431 19 ASP D C 1
ATOM 6260 O O . ASP D 1 19 ? -41.09878 42.09779 -30.35165 1.000 53.39610 19 ASP D O 1
ATOM 6262 N N . ASP D 1 20 ? -43.14826 41.24459 -30.00269 1.000 59.25546 20 ASP D N 1
ATOM 6263 C CA . ASP D 1 20 ? -43.85778 42.39361 -30.55285 1.000 57.72232 20 ASP D CA 1
ATOM 6264 C C . ASP D 1 20 ? -44.73648 43.08917 -29.51345 1.000 55.39577 20 ASP D C 1
ATOM 6265 O O . ASP D 1 20 ? -45.68605 43.79358 -29.87480 1.000 53.84420 20 ASP D O 1
ATOM 6270 N N . THR D 1 21 ? -44.43541 42.90557 -28.23058 1.000 51.91535 21 THR D N 1
ATOM 6271 C CA . THR D 1 21 ? -45.09729 43.61408 -27.14354 1.000 54.49353 21 THR D CA 1
ATOM 6272 C C . THR D 1 21 ? -44.04293 44.33936 -26.32865 1.000 47.93875 21 THR D C 1
ATOM 6273 O O . THR D 1 21 ? -42.98999 43.76573 -26.03615 1.000 47.46946 21 THR D O 1
ATOM 6277 N N . TYR D 1 22 ? -44.31619 45.59827 -25.98252 1.000 46.35389 22 TYR D N 1
ATOM 6278 C CA . TYR D 1 22 ? -43.44534 46.31790 -25.06846 1.000 46.28413 22 TYR D CA 1
ATOM 6279 C C . TYR D 1 22 ? -43.47400 45.63039 -23.70744 1.000 50.85132 22 TYR D C 1
ATOM 6280 O O . TYR D 1 22 ? -44.49679 45.06915 -23.29676 1.000 52.53925 22 TYR D O 1
ATOM 6289 N N . ILE D 1 23 ? -42.33661 45.67717 -23.00530 1.000 42.49035 23 ILE D N 1
ATOM 6290 C CA . ILE D 1 23 ? -42.25259 45.06817 -21.67818 1.000 47.12550 23 ILE D CA 1
ATOM 6291 C C . ILE D 1 23 ? -43.35483 45.60931 -20.77069 1.000 49.08271 23 ILE D C 1
ATOM 6292 O O . ILE D 1 23 ? -44.02554 44.85318 -20.05589 1.000 48.84818 23 ILE D O 1
ATOM 6297 N N . LEU D 1 24 ? -43.55712 46.92928 -20.78388 1.000 48.02293 24 LEU D N 1
ATOM 6298 C CA . LEU D 1 24 ? -44.50453 47.53291 -19.84874 1.000 49.47559 24 LEU D CA 1
ATOM 6299 C C . LEU D 1 24 ? -45.92265 47.03018 -20.09042 1.000 56.85713 24 LEU D C 1
ATOM 6300 O O . LEU D 1 24 ? -46.64940 46.71199 -19.13946 1.000 60.78333 24 LEU D O 1
ATOM 6305 N N . ASP D 1 25 ? -46.33563 46.95375 -21.35400 1.000 54.48081 25 ASP D N 1
ATOM 6306 C CA . ASP D 1 25 ? -47.68899 46.50978 -21.65403 1.000 55.11325 25 ASP D CA 1
ATOM 6307 C C . ASP D 1 25 ? -47.89238 45.05490 -21.25917 1.000 57.74208 25 ASP D C 1
ATOM 6308 O O . ASP D 1 25 ? -48.93556 44.70478 -20.69129 1.000 60.80029 25 ASP D O 1
ATOM 6313 N N . ALA D 1 26 ? -46.90703 44.19418 -21.54321 1.000 54.55345 26 ALA D N 1
ATOM 6314 C CA . ALA D 1 26 ? -47.02726 42.78307 -21.18018 1.000 54.49049 26 ALA D CA 1
ATOM 6315 C C . ALA D 1 26 ? -47.13810 42.60156 -19.67602 1.000 60.37200 26 ALA D C 1
ATOM 6316 O O . ALA D 1 26 ? -47.78229 41.65239 -19.20776 1.000 57.50974 26 ALA D O 1
ATOM 6318 N N . ALA D 1 27 ? -46.51466 43.49889 -18.90842 1.000 53.69077 27 ALA D N 1
ATOM 6319 C CA . ALA D 1 27 ? -46.57354 43.40725 -17.45913 1.000 54.18603 27 ALA D CA 1
ATOM 6320 C C . ALA D 1 27 ? -47.95824 43.77160 -16.93993 1.000 65.78271 27 ALA D C 1
ATOM 6321 O O . ALA D 1 27 ? -48.47998 43.11513 -16.02654 1.000 64.91634 27 ALA D O 1
ATOM 6323 N N . GLU D 1 28 ? -48.56518 44.82151 -17.50510 1.000 62.52261 28 GLU D N 1
ATOM 6324 C CA . GLU D 1 28 ? -49.89728 45.22695 -17.07029 1.000 64.02141 28 GLU D CA 1
ATOM 6325 C C . GLU D 1 28 ? -50.94393 44.19254 -17.47164 1.000 64.22608 28 GLU D C 1
ATOM 6326 O O . GLU D 1 28 ? -51.86915 43.90570 -16.70202 1.000 66.98618 28 GLU D O 1
ATOM 6332 N N . GLU D 1 29 ? -50.79793 43.60544 -18.66325 1.000 64.66874 29 GLU D N 1
ATOM 6333 C CA . GLU D 1 29 ? -51.69582 42.55826 -19.13853 1.000 66.45620 29 GLU D CA 1
ATOM 6334 C C . GLU D 1 29 ? -51.62775 41.28394 -18.30021 1.000 72.68302 29 GLU D C 1
ATOM 6335 O O . GLU D 1 29 ? -52.44338 40.37901 -18.51476 1.000 73.10549 29 GLU D O 1
ATOM 6337 N N . ALA D 1 30 ? -50.67305 41.17919 -17.37053 1.000 72.62587 30 ALA D N 1
ATOM 6338 C CA . ALA D 1 30 ? -50.59235 40.04921 -16.45068 1.000 71.77118 30 ALA D CA 1
ATOM 6339 C C . ALA D 1 30 ? -50.83945 40.48666 -15.01143 1.000 72.30369 30 ALA D C 1
ATOM 6340 O O . ALA D 1 30 ? -50.52095 39.74730 -14.07222 1.000 74.42596 30 ALA D O 1
ATOM 6342 N N . GLY D 1 31 ? -51.39578 41.68311 -14.82329 1.000 71.97180 31 GLY D N 1
ATOM 6343 C CA . GLY D 1 31 ? -51.80337 42.15031 -13.51898 1.000 71.22668 31 GLY D CA 1
ATOM 6344 C C . GLY D 1 31 ? -50.79954 43.01676 -12.79544 1.000 70.57442 31 GLY D C 1
ATOM 6345 O O . GLY D 1 31 ? -51.12776 43.55358 -11.72958 1.000 73.97169 31 GLY D O 1
ATOM 6346 N N . LEU D 1 32 ? -49.59476 43.18127 -13.32943 1.000 68.81867 32 LEU D N 1
ATOM 6347 C CA . LEU D 1 32 ? -48.58818 43.92937 -12.59479 1.000 68.95703 32 LEU D CA 1
ATOM 6348 C C . LEU D 1 32 ? -48.81347 45.42972 -12.74021 1.000 64.66291 32 LEU D C 1
ATOM 6349 O O . LEU D 1 32 ? -49.54609 45.89916 -13.61505 1.000 68.60910 32 LEU D O 1
ATOM 6354 N N . ASP D 1 33 ? -48.15782 46.18910 -11.87002 1.000 64.11581 33 ASP D N 1
ATOM 6355 C CA . ASP D 1 33 ? -48.32655 47.63874 -11.82845 1.000 67.41091 33 ASP D CA 1
ATOM 6356 C C . ASP D 1 33 ? -46.95184 48.28965 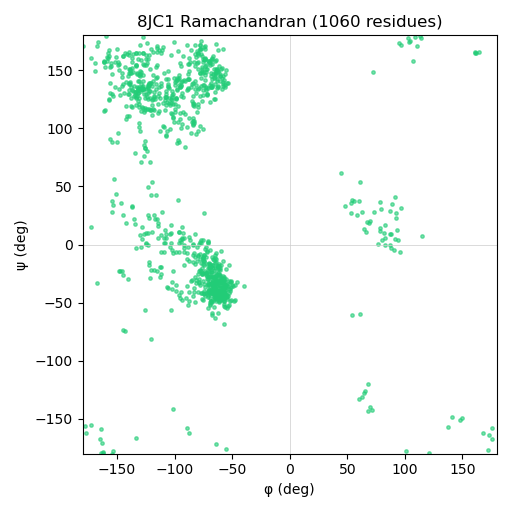-11.72328 1.000 66.05848 33 ASP D C 1
ATOM 6357 O O . ASP D 1 33 ? -46.53298 48.72248 -10.64651 1.000 65.93079 33 ASP D O 1
ATOM 6362 N N . LEU D 1 34 ? -46.25833 48.36856 -12.85498 1.000 66.42096 34 LEU D N 1
ATOM 6363 C CA . LEU D 1 34 ? -44.98470 49.06456 -12.90495 1.000 60.52592 34 LEU D CA 1
ATOM 6364 C C . LEU D 1 34 ? -45.19651 50.54715 -13.16871 1.000 61.00517 34 LEU D C 1
ATOM 6365 O O . LEU D 1 34 ? -46.22384 50.95128 -13.72332 1.000 62.45235 34 LEU D O 1
ATOM 6370 N N . PRO D 1 35 ? -44.23409 51.38956 -12.79656 1.000 57.54100 35 PRO D N 1
ATOM 6371 C CA . PRO D 1 35 ? -44.40136 52.82832 -13.00700 1.000 57.51037 35 PRO D CA 1
ATOM 6372 C C . PRO D 1 35 ? -44.31521 53.21138 -14.47779 1.000 65.84107 35 PRO D C 1
ATOM 6373 O O . PRO D 1 35 ? -43.74344 52.50723 -15.32046 1.000 62.46968 35 PRO D O 1
ATOM 6377 N N . TYR D 1 36 ? -44.89898 54.37083 -14.76345 1.000 66.72529 36 TYR D N 1
ATOM 6378 C CA . TYR D 1 36 ? -44.95064 54.97341 -16.08639 1.000 65.36574 36 TYR D CA 1
ATOM 6379 C C . TYR D 1 36 ? -45.53389 56.36689 -15.92353 1.000 68.93534 36 TYR D C 1
ATOM 6380 O O . TYR D 1 36 ? -46.18734 56.67126 -14.92199 1.000 74.16172 36 TYR D O 1
ATOM 6389 N N . SER D 1 37 ? -45.29971 57.20509 -16.92232 1.000 66.77346 37 SER D N 1
ATOM 6390 C CA . SER D 1 37 ? -46.00108 58.47629 -17.00546 1.000 67.94662 37 SER D CA 1
ATOM 6391 C C . SER D 1 37 ? -46.24580 58.78732 -18.47728 1.000 69.80952 37 SER D C 1
ATOM 6392 O O . SER D 1 37 ? -47.37148 58.63462 -18.96505 1.000 74.24478 37 SER D O 1
ATOM 6395 N N . CYS D 1 38 ? -45.19217 59.17102 -19.20232 1.000 63.03562 38 CYS D N 1
ATOM 6396 C CA . CYS D 1 38 ? -45.34027 59.48964 -20.62057 1.000 66.23771 38 CYS D CA 1
ATOM 6397 C C . CYS D 1 38 ? -45.78481 58.27660 -21.43832 1.000 67.85060 38 CYS D C 1
ATOM 6398 O O . CYS D 1 38 ? -46.64672 58.39758 -22.31791 1.000 68.49087 38 CYS D O 1
ATOM 6401 N N . ARG D 1 39 ? -45.20832 57.10194 -21.16855 1.000 65.37107 39 ARG D N 1
ATOM 6402 C CA . ARG D 1 39 ? -45.44384 55.89062 -21.96484 1.000 62.77321 39 ARG D CA 1
ATOM 6403 C C . ARG D 1 39 ? -45.05986 56.08397 -23.43233 1.000 61.52875 39 ARG D C 1
ATOM 6404 O O . ARG D 1 39 ? -45.57750 55.39696 -24.31840 1.000 59.67648 39 ARG D O 1
ATOM 6412 N N . ALA D 1 40 ? -44.14204 57.00943 -23.70809 1.000 60.58169 40 ALA D N 1
ATOM 6413 C CA . ALA D 1 40 ? -43.76545 57.29533 -25.08503 1.000 59.44192 40 ALA D CA 1
ATOM 6414 C C . ALA D 1 40 ? -42.26001 57.45633 -25.22767 1.000 61.39673 40 ALA D C 1
ATOM 6415 O O . ALA D 1 40 ? -41.79145 58.23585 -26.06655 1.000 60.84267 40 ALA D O 1
ATOM 6417 N N . GLY D 1 41 ? -41.48925 56.72700 -24.42255 1.000 60.17870 41 GLY D N 1
ATOM 6418 C CA . GLY D 1 41 ? -40.04421 56.78689 -24.50664 1.000 53.43885 41 GLY D CA 1
ATOM 6419 C C . GLY D 1 41 ? -39.44116 58.10756 -24.09379 1.000 59.37277 41 GLY D C 1
ATOM 6420 O O . GLY D 1 41 ? -38.28530 58.37940 -24.43408 1.000 60.65902 41 GLY D O 1
ATOM 6421 N N . SER D 1 42 ? -40.17742 58.92688 -23.33291 1.000 61.53141 42 SER D N 1
ATOM 6422 C CA . SER D 1 42 ? -39.84160 60.33534 -23.16277 1.000 65.22483 42 SER D CA 1
ATOM 6423 C C . SER D 1 42 ? -39.63723 60.75157 -21.70815 1.000 65.68928 42 SER D C 1
ATOM 6424 O O . SER D 1 42 ? -39.79831 61.92926 -21.38111 1.000 72.07680 42 SER D O 1
ATOM 6427 N N . CYS D 1 43 ? -39.26714 59.82743 -20.82775 1.000 63.93553 43 CYS D N 1
ATOM 6428 C CA . CYS D 1 43 ? -38.89870 60.22069 -19.46866 1.000 64.30121 43 CYS D CA 1
ATOM 6429 C C . CYS D 1 43 ? -38.14747 59.06468 -18.80926 1.000 66.42516 43 CYS D C 1
ATOM 6430 O O . CYS D 1 43 ? -37.59298 58.19849 -19.49413 1.000 65.79919 43 CYS D O 1
ATOM 6433 N N . SER D 1 44 ? -38.11458 59.06350 -17.47844 1.000 65.90045 44 SER D N 1
ATOM 6434 C CA . SER D 1 44 ? -37.48265 57.99413 -16.71716 1.000 64.56365 44 SER D CA 1
ATOM 6435 C C . SER D 1 44 ? -38.46932 57.28475 -15.79907 1.000 63.40869 44 SER D C 1
ATOM 6436 O O . SER D 1 44 ? -38.04845 56.48303 -14.95591 1.000 63.46520 44 SER D O 1
ATOM 6439 N N . SER D 1 45 ? -39.77090 57.55091 -15.94928 1.000 59.01657 45 SER D N 1
ATOM 6440 C CA . SER D 1 45 ? -40.76190 56.96655 -15.05263 1.000 63.43478 45 SER D CA 1
ATOM 6441 C C . SER D 1 45 ? -40.76446 55.44730 -15.12028 1.000 60.54563 45 SER D C 1
ATOM 6442 O O . SER D 1 45 ? -41.04290 54.78155 -14.11582 1.000 61.54314 45 SER D O 1
ATOM 6445 N N . CYS D 1 46 ? -40.45354 54.88183 -16.28220 1.000 54.55452 46 CYS D N 1
ATOM 6446 C CA . CYS D 1 46 ? -40.58151 53.45075 -16.50522 1.000 56.80094 46 CYS D CA 1
ATOM 6447 C C . CYS D 1 46 ? -39.23633 52.73880 -16.55825 1.000 52.39734 46 CYS D C 1
ATOM 6448 O O . CYS D 1 46 ? -39.19551 51.53970 -16.85881 1.000 51.40031 46 CYS D O 1
ATOM 6451 N N . VAL D 1 47 ? -38.13902 53.44667 -16.28478 1.000 51.04606 47 VAL D N 1
ATOM 6452 C CA . VAL D 1 47 ? -36.81589 52.88338 -16.50681 1.000 49.32725 47 VAL D CA 1
ATOM 6453 C C . VAL D 1 47 ? -36.55590 51.75718 -15.51080 1.000 51.75376 47 VAL D C 1
ATOM 6454 O O . VAL D 1 47 ? -37.02632 51.77446 -14.36131 1.000 48.65975 47 VAL D O 1
ATOM 6458 N N . ALA D 1 48 ? -35.83334 50.74336 -15.97759 1.000 47.63951 48 ALA D N 1
ATOM 6459 C CA . ALA D 1 48 ? -35.47426 49.58197 -15.18619 1.000 43.48112 48 ALA D CA 1
ATOM 6460 C C . ALA D 1 48 ? -34.03589 49.20238 -15.50362 1.000 47.33531 48 ALA D C 1
ATOM 6461 O O . ALA D 1 48 ? -33.56359 49.40232 -16.62660 1.000 46.25134 48 ALA D O 1
ATOM 6463 N N . LEU D 1 49 ? -33.33644 48.67142 -14.50169 1.000 44.45306 49 LEU D N 1
ATOM 6464 C CA . LEU D 1 49 ? -32.01262 48.11010 -14.73391 1.000 43.31893 49 LEU D CA 1
ATOM 6465 C C . LEU D 1 49 ? -32.15025 46.85813 -15.57733 1.000 42.71449 49 LEU D C 1
ATOM 6466 O O . LEU D 1 49 ? -33.02411 46.02561 -15.31890 1.000 40.10739 49 LEU D O 1
ATOM 6471 N N . LEU D 1 50 ? -31.28687 46.71537 -16.58691 1.000 40.39117 50 LEU D N 1
ATOM 6472 C CA . LEU D 1 50 ? -31.26997 45.50708 -17.41081 1.000 38.87523 50 LEU D CA 1
ATOM 6473 C C . LEU D 1 50 ? -30.19423 44.59899 -16.83624 1.000 40.75612 50 LEU D C 1
ATOM 6474 O O . LEU D 1 50 ? -29.03982 44.62712 -17.26742 1.000 38.53951 50 LEU D O 1
ATOM 6479 N N . ILE D 1 51 ? -30.58797 43.77443 -15.85821 1.000 37.63279 51 ILE D N 1
ATOM 6480 C CA . ILE D 1 51 ? -29.64441 42.82901 -15.26225 1.000 37.14027 51 ILE D CA 1
ATOM 6481 C C . ILE D 1 51 ? -29.05766 41.92488 -16.33702 1.000 40.52013 51 ILE D C 1
ATOM 6482 O O . ILE D 1 51 ? -27.83531 41.77592 -16.45416 1.000 39.68465 51 ILE D O 1
ATOM 6487 N N . SER D 1 52 ? -29.91866 41.30927 -17.13841 1.000 37.06014 52 SER D N 1
ATOM 6488 C CA . SER D 1 52 ? -29.44027 40.44982 -18.20625 1.000 38.76656 52 SER D CA 1
ATOM 6489 C C . SER D 1 52 ? -30.53842 40.30641 -19.24663 1.000 40.86891 52 SER D C 1
ATOM 6490 O O . SER D 1 52 ? -31.71756 40.57136 -18.98286 1.000 37.38864 52 SER D O 1
ATOM 6493 N N . GLY D 1 53 ? -30.13086 39.88844 -20.43301 1.000 41.23247 53 GLY D N 1
ATOM 6494 C CA . GLY D 1 53 ? -31.03932 39.75484 -21.55123 1.000 39.10800 53 GLY D CA 1
ATOM 6495 C C . GLY D 1 53 ? -30.86040 40.89026 -22.52846 1.000 44.21194 53 GLY D C 1
ATOM 6496 O O . GLY D 1 53 ? -30.11518 41.84989 -22.29909 1.000 44.28027 53 GLY D O 1
ATOM 6497 N N . SER D 1 54 ? -31.57589 40.76708 -23.64419 1.000 43.24712 54 SER D N 1
ATOM 6498 C CA . SER D 1 54 ? -31.43198 41.67068 -24.77163 1.000 43.05302 54 SER D CA 1
ATOM 6499 C C . SER D 1 54 ? -32.79421 42.22134 -25.18008 1.000 43.27990 54 SER D C 1
ATOM 6500 O O . SER D 1 54 ? -33.78060 41.48201 -25.25669 1.000 44.22011 54 SER D O 1
ATOM 6503 N N . VAL D 1 55 ? -32.83820 43.52585 -25.44339 1.000 42.63981 55 VAL D N 1
ATOM 6504 C CA . VAL D 1 55 ? -34.06452 44.21689 -25.81028 1.000 45.58730 55 VAL D CA 1
ATOM 6505 C C . VAL D 1 55 ? -33.80539 45.10094 -27.02434 1.000 47.97646 55 VAL D C 1
ATOM 6506 O O . VAL D 1 55 ? -32.71878 45.66019 -27.19608 1.000 42.15958 55 VAL D O 1
ATOM 6510 N N . ASP D 1 56 ? -34.83185 45.23914 -27.85897 1.000 46.77829 56 ASP D N 1
ATOM 6511 C CA . ASP D 1 56 ? -34.85541 46.26321 -28.89397 1.000 43.46874 56 ASP D CA 1
ATOM 6512 C C . ASP D 1 56 ? -35.61514 47.44735 -28.31500 1.000 43.45414 56 ASP D C 1
ATOM 6513 O O . ASP D 1 56 ? -36.83282 47.37247 -28.09920 1.000 45.42713 56 ASP D O 1
ATOM 6518 N N . GLN D 1 57 ? -34.88852 48.52207 -28.01191 1.000 41.61848 57 GLN D N 1
ATOM 6519 C CA . GLN D 1 57 ? -35.54096 49.73891 -27.55233 1.000 45.69744 57 GLN D CA 1
ATOM 6520 C C . GLN D 1 57 ? -35.15487 50.89723 -28.46824 1.000 47.48021 57 GLN D C 1
ATOM 6521 O O . GLN D 1 57 ? -34.77217 51.97948 -28.00713 1.000 44.95404 57 GLN D O 1
ATOM 6527 N N . ARG D 1 58 ? -35.27736 50.68141 -29.78079 1.000 45.68555 58 ARG D N 1
ATOM 6528 C CA . ARG D 1 58 ? -35.09235 51.78334 -30.71730 1.000 45.72834 58 ARG D CA 1
ATOM 6529 C C . ARG D 1 58 ? -36.11117 52.88641 -30.48090 1.000 47.19337 58 ARG D C 1
ATOM 6530 O O . ARG D 1 58 ? -35.83992 54.05609 -30.78044 1.000 48.14116 58 ARG D O 1
ATOM 6538 N N . ASP D 1 59 ? -37.27103 52.54463 -29.91326 1.000 41.29680 59 ASP D N 1
ATOM 6539 C CA . ASP D 1 59 ? -38.26705 53.54631 -29.56315 1.000 44.73062 59 ASP D CA 1
ATOM 6540 C C . ASP D 1 59 ? -37.88437 54.37089 -28.34061 1.000 47.84746 59 ASP D C 1
ATOM 6541 O O . ASP D 1 59 ? -38.63000 55.29455 -27.99203 1.000 52.00479 59 ASP D O 1
ATOM 6546 N N . ALA D 1 60 ? -36.75948 54.06675 -27.68921 1.000 50.91942 60 ALA D N 1
ATOM 6547 C CA . ALA D 1 60 ? -36.40519 54.66762 -26.39978 1.000 53.94551 60 ALA D CA 1
ATOM 6548 C C . ALA D 1 60 ? -35.50330 55.86665 -26.64905 1.000 60.72849 60 ALA D C 1
ATOM 6549 O O . ALA D 1 60 ? -34.29508 55.72361 -26.85867 1.000 64.68547 60 ALA D O 1
ATOM 6551 N N . SER D 1 61 ? -36.09336 57.05793 -26.60413 1.000 63.55110 61 SER D N 1
ATOM 6552 C CA . SER D 1 61 ? -35.34411 58.27229 -26.89215 1.000 65.22134 61 SER D CA 1
ATOM 6553 C C . SER D 1 61 ? -34.51301 58.72252 -25.69394 1.000 67.68390 61 SER D C 1
ATOM 6554 O O . SER D 1 61 ? -33.35837 59.13049 -25.85296 1.000 65.48724 61 SER D O 1
ATOM 6557 N N . PHE D 1 62 ? -35.08208 58.62764 -24.48842 1.000 66.91499 62 PHE D N 1
ATOM 6558 C CA . PHE D 1 62 ? -34.49120 59.23986 -23.29905 1.000 66.67289 62 PHE D CA 1
ATOM 6559 C C . PHE D 1 62 ? -33.10356 58.68147 -22.98342 1.000 65.14087 62 PHE D C 1
ATOM 6560 O O . PHE D 1 62 ? -32.27930 59.38145 -22.38018 1.000 66.11938 62 PHE D O 1
ATOM 6568 N N . LEU D 1 63 ? -32.81452 57.44751 -23.39519 1.000 62.28107 63 LEU D N 1
ATOM 6569 C CA . LEU D 1 63 ? -31.55586 56.78829 -23.06449 1.000 63.35985 63 LEU D CA 1
ATOM 6570 C C . LEU D 1 63 ? -30.58356 56.90567 -24.22373 1.000 64.19978 63 LEU D C 1
ATOM 6571 O O . LEU D 1 63 ? -30.90717 56.50400 -25.34536 1.000 68.17590 63 LEU D O 1
ATOM 6576 N N . ASP D 1 64 ? -29.38611 57.42140 -23.94717 1.000 62.22157 64 ASP D N 1
ATOM 6577 C CA . ASP D 1 64 ? -28.33618 57.41699 -24.95307 1.000 65.72394 64 ASP D CA 1
ATOM 6578 C C . ASP D 1 64 ? -27.73105 56.01592 -25.05458 1.000 65.11562 64 ASP D C 1
ATOM 6579 O O . ASP D 1 64 ? -28.07037 55.10815 -24.28998 1.000 62.75810 64 ASP D O 1
ATOM 6584 N N . GLU D 1 65 ? -26.81885 55.83370 -26.01404 1.000 62.61160 65 GLU D N 1
ATOM 6585 C CA . GLU D 1 65 ? -26.34277 54.48998 -26.32847 1.000 66.47386 65 GLU D CA 1
ATOM 6586 C C . GLU D 1 65 ? -25.60051 53.86680 -25.15226 1.000 66.99572 65 GLU D C 1
ATOM 6587 O O . GLU D 1 65 ? -25.66273 52.64824 -24.95163 1.000 67.53928 65 GLU D O 1
ATOM 6593 N N . GLU D 1 66 ? -24.89862 54.68041 -24.36555 1.000 64.57379 66 GLU D N 1
ATOM 6594 C CA . GLU D 1 66 ? -24.17815 54.14935 -23.21483 1.000 67.82238 66 GLU D CA 1
ATOM 6595 C C . GLU D 1 66 ? -25.14837 53.68359 -22.13006 1.000 67.33768 66 GLU D C 1
ATOM 6596 O O . GLU D 1 66 ? -24.97240 52.60645 -21.54490 1.000 66.99026 66 GLU D O 1
ATOM 6602 N N . GLN D 1 67 ? -26.19783 54.46790 -21.87367 1.000 64.62892 67 GLN D N 1
ATOM 6603 C CA . GLN D 1 67 ? -27.17890 54.09743 -20.86445 1.000 61.08802 67 GLN D CA 1
ATOM 6604 C C . GLN D 1 67 ? -27.93535 52.83559 -21.24499 1.000 60.82577 67 GLN D C 1
ATOM 6605 O O . GLN D 1 67 ? -28.37417 52.08557 -20.36195 1.000 57.30249 67 GLN D O 1
ATOM 6611 N N . GLN D 1 68 ? -28.09955 52.58543 -22.54523 1.000 58.92755 68 GLN D N 1
ATOM 6612 C CA . GLN D 1 68 ? -28.86021 51.43592 -23.01219 1.000 55.22393 68 GLN D CA 1
ATOM 6613 C C . GLN D 1 68 ? -28.13877 50.12369 -22.77824 1.000 54.13625 68 GLN D C 1
ATOM 6614 O O . GLN D 1 68 ? -28.72475 49.06198 -23.02402 1.000 49.34698 68 GLN D O 1
ATOM 6620 N N . LYS D 1 69 ? -26.88769 50.16902 -22.32331 1.000 54.74093 69 LYS D N 1
ATOM 6621 C CA . LYS D 1 69 ? -26.19778 48.94981 -21.93664 1.000 55.10342 69 LYS D CA 1
ATOM 6622 C C . LYS D 1 69 ? -26.66275 48.43628 -20.58000 1.000 53.66462 69 LYS D C 1
ATOM 6623 O O . LYS D 1 69 ? -26.59128 47.23036 -20.32817 1.000 49.23208 69 LYS D O 1
ATOM 6629 N N . TYR D 1 70 ? -27.17259 49.31889 -19.72274 1.000 51.25737 70 TYR D N 1
ATOM 6630 C CA . TYR D 1 70 ? -27.54924 48.96772 -18.36178 1.000 51.16665 70 TYR D CA 1
ATOM 6631 C C . TYR D 1 70 ? -29.01209 49.21567 -18.04620 1.000 49.43827 70 TYR D C 1
ATOM 6632 O O . TYR D 1 70 ? -29.52909 48.62870 -17.08268 1.000 45.17447 70 TYR D O 1
ATOM 6641 N N . PHE D 1 71 ? -29.67932 50.08625 -18.79248 1.000 42.00738 71 PHE D N 1
ATOM 6642 C CA . PHE D 1 71 ? -31.04253 50.46611 -18.48972 1.000 48.84949 71 PHE D CA 1
ATOM 6643 C C . PHE D 1 71 ? -31.93165 50.18494 -19.69313 1.000 48.82173 71 PHE D C 1
ATOM 6644 O O . PHE D 1 71 ? -31.46331 50.04838 -20.82759 1.000 46.06926 71 PHE D O 1
ATOM 6652 N N . VAL D 1 72 ? -33.22633 50.08804 -19.42429 1.000 43.44361 72 VAL D N 1
ATOM 6653 C CA . VAL D 1 72 ? -34.21448 49.84356 -20.46785 1.000 46.47540 72 VAL D CA 1
ATOM 6654 C C . VAL D 1 72 ? -35.47962 50.60690 -20.09022 1.000 49.09341 72 VAL D C 1
ATOM 6655 O O . VAL D 1 72 ? -35.86067 50.64971 -18.91343 1.000 44.45910 72 VAL D O 1
ATOM 6659 N N . LEU D 1 73 ? -36.10668 51.24776 -21.08322 1.000 43.65412 73 LEU D N 1
ATOM 6660 C CA . LEU D 1 73 ? -37.41245 51.87619 -20.90227 1.000 45.26590 73 LEU D CA 1
ATOM 6661 C C . LEU D 1 73 ? -38.48992 50.85897 -21.25156 1.000 45.26936 73 LEU D C 1
ATOM 6662 O O . LEU D 1 73 ? -38.65407 50.48409 -22.42253 1.000 45.50723 73 LEU D O 1
ATOM 6667 N N . THR D 1 74 ? -39.24027 50.43881 -20.22963 1.000 37.86028 74 THR D N 1
ATOM 6668 C CA . THR D 1 74 ? -40.16249 49.31578 -20.35952 1.000 41.34937 74 THR D CA 1
ATOM 6669 C C . THR D 1 74 ? -41.31904 49.62677 -21.29066 1.000 42.69046 74 THR D C 1
ATOM 6670 O O . THR D 1 74 ? -41.90281 48.70233 -21.86367 1.000 43.84174 74 THR D O 1
ATOM 6674 N N . CYS D 1 75 ? -41.70133 50.89962 -21.41581 1.000 43.86712 75 CYS D N 1
ATOM 6675 C CA . CYS D 1 75 ? -42.76403 51.26878 -22.34626 1.000 47.58619 75 CYS D CA 1
ATOM 6676 C C . CYS D 1 75 ? -42.28426 51.35121 -23.79025 1.000 45.29082 75 CYS D C 1
ATOM 6677 O O . CYS D 1 75 ? -43.11314 51.47061 -24.70097 1.000 45.41919 75 CYS D O 1
ATOM 6680 N N . ALA D 1 76 ? -40.97711 51.29287 -24.02286 1.000 43.87453 76 ALA D N 1
ATOM 6681 C CA . ALA D 1 76 ? -40.42900 51.50102 -25.35276 1.000 45.51205 76 ALA D CA 1
ATOM 6682 C C . ALA D 1 76 ? -39.58249 50.33480 -25.83608 1.000 44.27849 76 ALA D C 1
ATOM 6683 O O . ALA D 1 76 ? -38.91784 50.46104 -26.86764 1.000 43.45025 76 ALA D O 1
ATOM 6685 N N . ALA D 1 77 ? -39.58550 49.20320 -25.13334 1.000 43.31686 77 ALA D N 1
ATOM 6686 C CA . ALA D 1 77 ? -38.63653 48.13337 -25.40687 1.000 41.30618 77 ALA D CA 1
ATOM 6687 C C . ALA D 1 77 ? -39.35186 46.81269 -25.63640 1.000 44.64625 77 ALA D C 1
ATOM 6688 O O . ALA D 1 77 ? -40.23504 46.43320 -24.85928 1.000 43.65197 77 ALA D O 1
ATOM 6690 N N . TYR D 1 78 ? -38.94655 46.10806 -26.69369 1.000 43.78148 78 TYR D N 1
ATOM 6691 C CA . TYR D 1 78 ? -39.37841 44.74723 -26.97188 1.000 45.85929 78 TYR D CA 1
ATOM 6692 C C . TYR D 1 78 ? -38.32606 43.75432 -26.50230 1.000 44.37374 78 TYR D C 1
ATOM 6693 O O . TYR D 1 78 ? -37.12752 43.99525 -26.67060 1.000 46.77847 78 TYR D O 1
ATOM 6702 N N . PRO D 1 79 ? -38.72006 42.62471 -25.92419 1.000 47.34658 79 PRO D N 1
ATOM 6703 C CA . PRO D 1 79 ? -37.72044 41.61754 -25.55046 1.000 46.21087 79 PRO D CA 1
ATOM 6704 C C . PRO D 1 79 ? -37.15555 40.92260 -26.78085 1.000 50.51738 79 PRO D C 1
ATOM 6705 O O . PRO D 1 79 ? -37.89884 40.46414 -27.65441 1.000 52.13173 79 PRO D O 1
ATOM 6709 N N . ASN D 1 80 ? -35.82897 40.86898 -26.85554 1.000 46.49716 80 ASN D N 1
ATOM 6710 C CA . ASN D 1 80 ? -35.16868 40.00734 -27.82358 1.000 49.92911 80 ASN D CA 1
ATOM 6711 C C . ASN D 1 80 ? -34.85118 38.64068 -27.24190 1.000 56.32099 80 ASN D C 1
ATOM 6712 O O . ASN D 1 80 ? -34.59352 37.70196 -28.00390 1.000 58.34063 80 ASN D O 1
ATOM 6717 N N . SER D 1 81 ? -34.86809 38.51816 -25.91348 1.000 52.57026 81 SER D N 1
ATOM 6718 C CA . SER D 1 81 ? -34.53917 37.28891 -25.21198 1.000 51.79645 81 SER D CA 1
ATOM 6719 C C . SER D 1 81 ? -35.24266 37.31540 -23.86080 1.000 52.24824 81 SER D C 1
ATOM 6720 O O . SER D 1 81 ? -35.94969 38.27073 -23.52732 1.000 51.94968 81 SER D O 1
ATOM 6723 N N . ASN D 1 82 ? -35.05142 36.25734 -23.07674 1.000 54.95359 82 ASN D N 1
ATOM 6724 C CA . ASN D 1 82 ? -35.45499 36.31158 -21.67646 1.000 52.47550 82 ASN D CA 1
ATOM 6725 C C . ASN D 1 82 ? -34.69130 37.42103 -20.96747 1.000 48.01015 82 ASN D C 1
ATOM 6726 O O . ASN D 1 82 ? -33.52381 37.69080 -21.26699 1.000 43.34000 82 ASN D O 1
ATOM 6731 N N . CYS D 1 83 ? -35.36167 38.06822 -20.01621 1.000 42.93553 83 CYS D N 1
ATOM 6732 C CA . CYS D 1 83 ? -34.82329 39.28052 -19.42089 1.000 41.64165 83 CYS D CA 1
ATOM 6733 C C . CYS D 1 83 ? -35.03087 39.28211 -17.91721 1.000 45.93218 83 CYS D C 1
ATOM 6734 O O . CYS D 1 83 ? -36.11815 38.94832 -17.43024 1.000 41.22665 83 CYS D O 1
ATOM 6737 N N . VAL D 1 84 ? -33.98702 39.67372 -17.19158 1.000 37.30962 84 VAL D N 1
ATOM 6738 C CA . VAL D 1 84 ? -34.09325 40.00584 -15.77885 1.000 41.75513 84 VAL D CA 1
ATOM 6739 C C . VAL D 1 84 ? -33.95607 41.51384 -15.66432 1.000 38.33976 84 VAL D C 1
ATOM 6740 O O . VAL D 1 84 ? -33.01272 42.10244 -16.20502 1.000 35.05461 84 VAL D O 1
ATOM 6744 N N . ILE D 1 85 ? -34.92317 42.14433 -15.00544 1.000 36.47565 85 ILE D N 1
ATOM 6745 C CA . ILE D 1 85 ? -34.92909 43.58560 -14.84516 1.000 38.39626 85 ILE D CA 1
ATOM 6746 C C . ILE D 1 85 ? -35.17828 43.91596 -13.38315 1.000 43.00232 85 ILE D C 1
ATOM 6747 O O . ILE D 1 85 ? -35.58490 43.06980 -12.58699 1.000 45.47026 85 ILE D O 1
ATOM 6752 N N . LYS D 1 86 ? -34.89518 45.16492 -13.03651 1.000 41.25566 86 LYS D N 1
ATOM 6753 C CA . LYS D 1 86 ? -35.25363 45.73244 -11.74472 1.000 46.69065 86 LYS D CA 1
ATOM 6754 C C . LYS D 1 86 ? -35.93804 47.06473 -12.04912 1.000 46.86984 86 LYS D C 1
ATOM 6755 O O . LYS D 1 86 ? -35.27234 48.03805 -12.41529 1.000 42.44658 86 LYS D O 1
ATOM 6761 N N . THR D 1 87 ? -37.26633 47.10116 -11.92441 1.000 46.26263 87 THR D N 1
ATOM 6762 C CA . THR D 1 87 ? -38.00665 48.32954 -12.17796 1.000 48.31638 87 THR D CA 1
ATOM 6763 C C . THR D 1 87 ? -37.83088 49.31632 -11.02840 1.000 54.39939 87 THR D C 1
ATOM 6764 O O . THR D 1 87 ? -37.28329 48.99590 -9.96746 1.000 53.54698 87 THR D O 1
ATOM 6768 N N . GLY D 1 88 ? -38.30313 50.54107 -11.25975 1.000 55.44784 88 GLY D N 1
ATOM 6769 C CA . GLY D 1 88 ? -38.36083 51.55864 -10.22935 1.000 56.48127 88 GLY D CA 1
ATOM 6770 C C . GLY D 1 88 ? -37.05507 52.24826 -9.90760 1.000 58.13328 88 GLY D C 1
ATOM 6771 O O . GLY D 1 88 ? -36.99481 52.97387 -8.91109 1.000 64.61433 88 GLY D O 1
ATOM 6772 N N . VAL D 1 89 ? -36.01704 52.07352 -10.72112 1.000 55.54497 89 VAL D N 1
ATOM 6773 C CA . VAL D 1 89 ? -34.68914 52.58739 -10.39297 1.000 59.63148 89 VAL D CA 1
ATOM 6774 C C . VAL D 1 89 ? -34.43955 53.92646 -11.07543 1.000 61.32398 89 VAL D C 1
ATOM 6775 O O . VAL D 1 89 ? -33.31692 54.23386 -11.50096 1.000 59.25945 89 VAL D O 1
ATOM 6779 N N . GLU D 1 90 ? -35.48253 54.75568 -11.12978 1.000 64.55686 90 GLU D N 1
ATOM 6780 C CA . GLU D 1 90 ? -35.40509 56.00633 -11.87748 1.000 65.52777 90 GLU D CA 1
ATOM 6781 C C . GLU D 1 90 ? -34.23699 56.86885 -11.40996 1.000 68.28726 90 GLU D C 1
ATOM 6782 O O . GLU D 1 90 ? -33.51401 57.44321 -12.23375 1.000 68.95038 90 GLU D O 1
ATOM 6788 N N . GLU D 1 91 ? -34.00783 56.93196 -10.09387 1.000 68.99219 91 GLU D N 1
ATOM 6789 C CA . GLU D 1 91 ? -32.88271 57.69876 -9.56133 1.000 69.13566 91 GLU D CA 1
ATOM 6790 C C . GLU D 1 91 ? -31.53433 57.09304 -9.95149 1.000 69.88687 91 GLU D C 1
ATOM 6791 O O . GLU D 1 91 ? -30.59790 57.83019 -10.28380 1.000 69.18174 91 GLU D O 1
ATOM 6797 N N . MET D 1 92 ? -31.40816 55.75884 -9.89663 1.000 68.77750 92 MET D N 1
ATOM 6798 C CA . MET D 1 92 ? -30.17023 55.09377 -10.31423 1.000 67.50527 92 MET D CA 1
ATOM 6799 C C . MET D 1 92 ? -29.68785 55.62064 -11.65818 1.000 65.44163 92 MET D C 1
ATOM 6800 O O . MET D 1 92 ? -28.50657 55.93870 -11.82967 1.000 64.75265 92 MET D O 1
ATOM 6805 N N . LEU D 1 93 ? -30.59835 55.70578 -12.63162 1.000 65.14651 93 LEU D N 1
ATOM 6806 C CA . LEU D 1 93 ? -30.24853 56.26737 -13.93214 1.000 66.78661 93 LEU D CA 1
ATOM 6807 C C . LEU D 1 93 ? -29.91608 57.74704 -13.81213 1.000 69.83480 93 LEU D C 1
ATOM 6808 O O . LEU D 1 93 ? -28.92698 58.22413 -14.38501 1.000 67.14540 93 LEU D O 1
ATOM 6813 N N . LEU D 1 94 ? -30.74145 58.48945 -13.06321 1.000 71.31204 94 LEU D N 1
ATOM 6814 C CA . LEU D 1 94 ? -30.58816 59.93671 -12.96347 1.000 71.86846 94 LEU D CA 1
ATOM 6815 C C . LEU D 1 94 ? -29.24946 60.32607 -12.35033 1.000 76.39676 94 LEU D C 1
ATOM 6816 O O . LEU D 1 94 ? -28.78795 61.45452 -12.56258 1.000 79.99298 94 LEU D O 1
ATOM 6821 N N . GLY D 1 95 ? -28.61230 59.41888 -11.60880 1.000 73.20774 95 GLY D N 1
ATOM 6822 C CA . GLY D 1 95 ? -27.25410 59.61668 -11.14311 1.000 74.10972 95 GLY D CA 1
ATOM 6823 C C . GLY D 1 95 ? -26.21612 58.73876 -11.80302 1.000 71.30215 95 GLY D C 1
ATOM 6824 O O . GLY D 1 95 ? -25.04596 58.77570 -11.38928 1.000 70.42873 95 GLY D O 1
ATOM 6825 N N . TYR D 1 96 ? -26.58203 57.95403 -12.81631 1.000 68.85812 96 TYR D N 1
ATOM 6826 C CA . TYR D 1 96 ? -25.65901 56.98035 -13.38540 1.000 68.39305 96 TYR D CA 1
ATOM 6827 C C . TYR D 1 96 ? -24.39525 57.65823 -13.89638 1.000 63.75978 96 TYR D C 1
ATOM 6828 O O . TYR D 1 96 ? -24.42140 58.78519 -14.39149 1.000 66.51000 96 TYR D O 1
ATOM 6837 N N . ASP D 1 97 ? -23.27970 56.96029 -13.76349 1.000 62.92166 97 ASP D N 1
ATOM 6838 C CA . ASP D 1 97 ? -22.08499 57.32741 -14.51496 1.000 64.73274 97 ASP D CA 1
ATOM 6839 C C . ASP D 1 97 ? -21.29974 56.13882 -15.05335 1.000 63.43837 97 ASP D C 1
ATOM 6840 O O . ASP D 1 97 ? -20.68624 56.27732 -16.11698 1.000 63.46676 97 ASP D O 1
ATOM 6845 N N . SER D 1 98 ? -21.31697 54.97948 -14.39208 1.000 57.50192 98 SER D N 1
ATOM 6846 C CA . SER D 1 98 ? -20.53718 53.81273 -14.79553 1.000 51.95244 98 SER D CA 1
ATOM 6847 C C . SER D 1 98 ? -21.04076 52.60509 -14.01605 1.000 50.04707 98 SER D C 1
ATOM 6848 O O . SER D 1 98 ? -21.82768 52.73948 -13.07333 1.000 48.35297 98 SER D O 1
ATOM 6851 N N . TYR D 1 99 ? -20.55397 51.41847 -14.40514 1.000 44.72233 99 TYR D N 1
ATOM 6852 C CA . TYR D 1 99 ? -20.81825 50.22289 -13.60737 1.000 45.51642 99 TYR D CA 1
ATOM 6853 C C . TYR D 1 99 ? -20.30183 50.39059 -12.18522 1.000 43.92914 99 TYR D C 1
ATOM 6854 O O . TYR D 1 99 ? -20.96684 49.99100 -11.21952 1.000 41.07254 99 TYR D O 1
ATOM 6863 N N . ARG D 1 100 ? -19.09877 50.95234 -12.04444 1.000 40.33269 100 ARG D N 1
ATOM 6864 C CA . ARG D 1 100 ? -18.51133 51.19819 -10.73168 1.000 39.83369 100 ARG D CA 1
ATOM 6865 C C . ARG D 1 100 ? -19.48383 51.91092 -9.79796 1.000 40.72771 100 ARG D C 1
ATOM 6866 O O . ARG D 1 100 ? -19.52161 51.63573 -8.59371 1.000 41.79327 100 ARG D O 1
ATOM 6874 N N . ASP D 1 101 ? -20.29262 52.81434 -10.33472 1.000 42.40061 101 ASP D N 1
ATOM 6875 C CA . ASP D 1 101 ? -21.13629 53.63795 -9.48484 1.000 45.80194 101 ASP D CA 1
ATOM 6876 C C . ASP D 1 101 ? -22.49667 53.01606 -9.18559 1.000 43.95258 101 ASP D C 1
ATOM 6877 O O . ASP D 1 101 ? -23.23335 53.56144 -8.35951 1.000 41.20418 101 ASP D O 1
ATOM 6882 N N . MET D 1 102 ? -22.84368 51.89758 -9.81751 1.000 39.05170 102 MET D N 1
ATOM 6883 C CA . MET D 1 102 ? -24.04560 51.15382 -9.46651 1.000 42.41444 102 MET D CA 1
ATOM 6884 C C . MET D 1 102 ? -23.73522 49.82407 -8.77625 1.000 36.87737 102 MET D C 1
ATOM 6885 O O . MET D 1 102 ? -24.66842 49.08797 -8.40988 1.000 36.03793 102 MET D O 1
ATOM 6890 N N . SER D 1 103 ? -22.45264 49.52002 -8.55376 1.000 33.88584 103 SER D N 1
ATOM 6891 C CA . SER D 1 103 ? -22.05180 48.20878 -8.04639 1.000 32.63432 103 SER D CA 1
ATOM 6892 C C . SER D 1 103 ? -22.47094 47.99768 -6.58672 1.000 30.25790 103 SER D C 1
ATOM 6893 O O . SER D 1 103 ? -22.89340 46.89744 -6.22094 1.000 28.01020 103 SER D O 1
ATOM 6896 N N . GLU D 1 104 ? -22.36623 49.01997 -5.73608 1.000 31.63247 104 GLU D N 1
ATOM 6897 C CA . GLU D 1 104 ? -22.85325 48.84962 -4.36671 1.000 33.65461 104 GLU D CA 1
ATOM 6898 C C . GLU D 1 104 ? -24.34840 48.57865 -4.35622 1.000 33.94931 104 GLU D C 1
ATOM 6899 O O . GLU D 1 104 ? -24.82056 47.71343 -3.60785 1.000 31.20316 104 GLU D O 1
ATOM 6905 N N . TYR D 1 105 ? -25.10426 49.27635 -5.21266 1.000 30.56062 105 TYR D N 1
ATOM 6906 C CA . TYR D 1 105 ? -26.53659 49.01323 -5.33066 1.000 31.89023 105 TYR D CA 1
ATOM 6907 C C . TYR D 1 105 ? -26.79962 47.57381 -5.78336 1.000 30.65161 105 TYR D C 1
ATOM 6908 O O . TYR D 1 105 ? -27.62235 46.86268 -5.19035 1.000 29.02663 105 TYR D O 1
ATOM 6917 N N . LEU D 1 106 ? -26.08727 47.12367 -6.82543 1.000 29.82544 106 LEU D N 1
ATOM 6918 C CA . LEU D 1 106 ? -26.26705 45.77055 -7.34734 1.000 28.19624 106 LEU D CA 1
ATOM 6919 C C . LEU D 1 106 ? -25.89476 44.71737 -6.30426 1.000 28.14676 106 LEU D C 1
ATOM 6920 O O . LEU D 1 106 ? -26.58318 43.69602 -6.16789 1.000 28.49469 106 LEU D O 1
ATOM 6925 N N . PHE D 1 107 ? -24.81343 44.95604 -5.55310 1.000 26.78023 107 PHE D N 1
ATOM 6926 C CA . PHE D 1 107 ? -24.44580 44.06028 -4.45259 1.000 28.28711 107 PHE D CA 1
ATOM 6927 C C . PHE D 1 107 ? -25.58090 43.95028 -3.43241 1.000 26.60234 107 PHE D C 1
ATOM 6928 O O . PHE D 1 107 ? -25.88919 42.85185 -2.95203 1.000 23.74829 107 PHE D O 1
ATOM 6936 N N . GLY D 1 108 ? -26.23745 45.06726 -3.11862 1.000 25.86368 108 GLY D N 1
ATOM 6937 C CA . GLY D 1 108 ? -27.37077 45.02842 -2.19442 1.000 30.65038 108 GLY D CA 1
ATOM 6938 C C . GLY D 1 108 ? -28.60540 44.28637 -2.70405 1.000 32.54804 108 GLY D C 1
ATOM 6939 O O . GLY D 1 108 ? -29.51308 44.03087 -1.90795 1.000 34.54085 108 GLY D O 1
ATOM 6940 N N . LEU D 1 109 ? -28.67012 43.95690 -3.99972 1.000 31.23951 109 LEU D N 1
ATOM 6941 C CA . LEU D 1 109 ? -29.76572 43.17438 -4.56471 1.000 30.49279 109 LEU D CA 1
ATOM 6942 C C . LEU D 1 109 ? -29.53239 41.67232 -4.48710 1.000 29.20710 109 LEU D C 1
ATOM 6943 O O . LEU D 1 109 ? -30.48001 40.90852 -4.69971 1.000 32.60929 109 LEU D O 1
ATOM 6948 N N . LEU D 1 110 ? -28.30016 41.22968 -4.21127 1.000 31.01733 110 LEU D N 1
ATOM 6949 C CA . LEU D 1 110 ? -28.00079 39.79862 -4.21614 1.000 29.94774 110 LEU D CA 1
ATOM 6950 C C . LEU D 1 110 ? -28.82345 39.03896 -3.18111 1.000 31.12434 110 LEU D C 1
ATOM 6951 O O . LEU D 1 110 ? -29.32700 37.94580 -3.46438 1.000 33.60716 110 LEU D O 1
ATOM 6956 N N . GLY D 1 111 ? -28.91936 39.57251 -1.96201 1.000 26.72929 111 GLY D N 1
ATOM 6957 C CA . GLY D 1 111 ? -29.69429 38.89728 -0.92482 1.000 34.24179 111 GLY D CA 1
ATOM 6958 C C . GLY D 1 111 ? -31.13350 38.66520 -1.33664 1.000 31.72557 111 GLY D C 1
ATOM 6959 O O . GLY D 1 111 ? -31.68604 37.58294 -1.12236 1.000 32.63966 111 GLY D O 1
ATOM 6960 N N . GLY D 1 112 ? -31.75622 39.66929 -1.95474 1.000 29.82360 112 GLY D N 1
ATOM 6961 C CA . GLY D 1 112 ? -33.11905 39.48996 -2.42038 1.000 34.79481 112 GLY D CA 1
ATOM 6962 C C . GLY D 1 112 ? -33.22029 38.51665 -3.57212 1.000 35.46963 112 GLY D C 1
ATOM 6963 O O . GLY D 1 112 ? -34.28150 37.91750 -3.79611 1.000 36.17231 112 GLY D O 1
ATOM 6964 N N . ASN D 1 113 ? -32.11988 38.33989 -4.31903 1.000 33.41923 113 ASN D N 1
ATOM 6965 C CA . ASN D 1 113 ? -32.11670 37.45628 -5.47698 1.000 34.55270 113 ASN D CA 1
ATOM 6966 C C . ASN D 1 113 ? -31.94115 35.99378 -5.09234 1.000 33.18135 113 ASN D C 1
ATOM 6967 O O . ASN D 1 113 ? -32.42960 35.11283 -5.80910 1.000 32.63479 113 ASN D O 1
ATOM 6972 N N . ASP D 1 114 ? -31.22624 35.71468 -3.99965 1.000 30.15487 114 ASP D N 1
ATOM 6973 C CA . ASP D 1 114 ? -31.07008 34.34549 -3.53490 1.000 34.09373 114 ASP D CA 1
ATOM 6974 C C . ASP D 1 114 ? -32.42870 33.75319 -3.14836 1.000 31.26151 114 ASP D C 1
ATOM 6975 O O . ASP D 1 114 ? -33.42975 34.45704 -2.97844 1.000 33.90498 114 ASP D O 1
ATOM 6980 N N . SER D 1 115 ? -32.43963 32.44438 -2.95838 1.000 33.04384 115 SER D N 1
ATOM 6981 C CA . SER D 1 115 ? -33.64039 31.78302 -2.46356 1.000 31.00229 115 SER D CA 1
ATOM 6982 C C . SER D 1 115 ? -34.06973 32.40380 -1.13388 1.000 31.74639 115 SER D C 1
ATOM 6983 O O . SER D 1 115 ? -33.22627 32.67250 -0.27061 1.000 32.67418 115 SER D O 1
ATOM 6986 N N . PRO D 1 116 ? -35.37228 32.65153 -0.93855 1.000 33.52813 116 PRO D N 1
ATOM 6987 C CA . PRO D 1 116 ? -35.81006 33.26977 0.32269 1.000 34.78667 116 PRO D CA 1
ATOM 6988 C C . PRO D 1 116 ? -35.79669 32.31654 1.50460 1.000 34.85600 116 PRO D C 1
ATOM 6989 O O . PRO D 1 116 ? -36.02156 32.77568 2.62925 1.000 34.36951 116 PRO D O 1
ATOM 6993 N N . GLU D 1 117 ? -35.57783 31.01218 1.30355 1.000 30.53072 117 GLU D N 1
ATOM 6994 C CA . GLU D 1 117 ? -35.57527 30.10056 2.44214 1.000 34.91720 117 GLU D CA 1
ATOM 6995 C C . GLU D 1 117 ? -34.27731 30.25621 3.23773 1.000 33.77423 117 GLU D C 1
ATOM 6996 O O . GLU D 1 117 ? -33.18005 30.18773 2.67420 1.000 29.56983 117 GLU D O 1
ATOM 6999 N N . LEU D 1 118 ? -34.39678 30.45259 4.54938 1.000 29.63365 118 LEU D N 1
ATOM 7000 C CA . LEU D 1 118 ? -33.19919 30.54382 5.38181 1.000 29.05111 118 LEU D CA 1
ATOM 7001 C C . LEU D 1 118 ? -32.38380 29.25763 5.30389 1.000 30.97994 118 LEU D C 1
ATOM 7002 O O . LEU D 1 118 ? -32.92401 28.16377 5.18225 1.000 29.08318 118 LEU D O 1
ATOM 7007 N N . LEU D 1 119 ? -31.06556 29.38989 5.40230 1.000 32.93305 119 LEU D N 1
ATOM 7008 C CA . LEU D 1 119 ? -30.23844 28.20765 5.62670 1.000 37.03422 119 LEU D CA 1
ATOM 7009 C C . LEU D 1 119 ? -30.66733 27.48112 6.91401 1.000 37.32530 119 LEU D C 1
ATOM 7010 O O . LEU D 1 119 ? -31.41873 28.00340 7.73251 1.000 34.85765 119 LEU D O 1
ATOM 7015 N N . ASP D 1 120 ? -30.15073 26.26286 7.08953 1.000 35.13962 120 ASP D N 1
ATOM 7016 C CA . ASP D 1 120 ? -30.63530 25.29273 8.06879 1.000 33.65719 120 ASP D CA 1
ATOM 7017 C C . ASP D 1 120 ? -29.71323 25.23356 9.28241 1.000 35.58561 120 ASP D C 1
ATOM 7018 O O . ASP D 1 120 ? -28.56348 25.68531 9.23801 1.000 35.74876 120 ASP D O 1
ATOM 7023 N N . GLY D 1 121 ? -30.23922 24.66210 10.37466 1.000 32.20474 121 GLY D N 1
ATOM 7024 C CA . GLY D 1 121 ? -29.42052 24.28280 11.51941 1.000 34.72233 121 GLY D CA 1
ATOM 7025 C C . GLY D 1 121 ? -28.70423 25.46786 12.14209 1.000 39.22509 121 GLY D C 1
ATOM 7026 O O . GLY D 1 121 ? -29.29923 26.52928 12.37440 1.000 35.63426 121 GLY D O 1
ATOM 7027 N N . LEU D 1 122 ? -27.39843 25.29695 12.39898 1.000 37.84272 122 LEU D N 1
ATOM 7028 C CA . LEU D 1 122 ? -26.60891 26.34678 13.04382 1.000 35.05043 122 LEU D CA 1
ATOM 7029 C C . LEU D 1 122 ? -26.27922 27.49997 12.10581 1.000 35.60970 122 LEU D C 1
ATOM 7030 O O . LEU D 1 122 ? -25.76600 28.52249 12.56762 1.000 36.59454 122 LEU D O 1
ATOM 7035 N N . PHE D 1 123 ? -26.55416 27.36507 10.81025 1.000 33.23162 123 PHE D N 1
ATOM 7036 C CA . PHE D 1 123 ? -26.41276 28.49515 9.90648 1.000 32.36392 123 PHE D CA 1
ATOM 7037 C C . PHE D 1 123 ? -27.60264 29.45541 9.98486 1.000 30.92430 123 PHE D C 1
ATOM 7038 O O . PHE D 1 123 ? -27.44614 30.63809 9.66980 1.000 32.99518 123 PHE D O 1
ATOM 7046 N N . THR D 1 124 ? -28.78380 28.98082 10.38932 1.000 33.16184 124 THR D N 1
ATOM 7047 C CA . THR D 1 124 ? -29.97874 29.83781 10.38243 1.000 35.12157 124 THR D CA 1
ATOM 7048 C C . THR D 1 124 ? -29.79463 31.15992 11.11581 1.000 25.99534 124 THR D C 1
ATOM 7049 O O . THR D 1 124 ? -30.10676 32.20527 10.52119 1.000 29.70273 124 THR D O 1
ATOM 7053 N N . PRO D 1 125 ? -29.32554 31.21886 12.36592 1.000 26.50276 125 PRO D N 1
ATOM 7054 C CA . PRO D 1 125 ? -29.20373 32.53994 13.02108 1.000 29.77656 125 PRO D CA 1
ATOM 7055 C C . PRO D 1 125 ? -28.22618 33.49838 12.33132 1.000 31.09658 125 PRO D C 1
ATOM 7056 O O . PRO D 1 125 ? -28.47256 34.71264 12.33715 1.000 30.97781 125 PRO D O 1
ATOM 7060 N N . VAL D 1 126 ? -27.12244 33.01235 11.75280 1.000 28.32904 126 VAL D N 1
ATOM 7061 C CA . VAL D 1 126 ? -26.17141 33.93844 11.12941 1.000 26.01900 126 VAL D CA 1
ATOM 7062 C C . VAL D 1 126 ? -26.57205 34.26632 9.69574 1.000 28.26414 126 VAL D C 1
ATOM 7063 O O . VAL D 1 126 ? -26.30927 35.37737 9.22869 1.000 26.50057 126 VAL D O 1
ATOM 7067 N N . ASP D 1 127 ? -27.23330 33.33672 8.99081 1.000 27.28345 127 ASP D N 1
ATOM 7068 C CA . ASP D 1 127 ? -27.84597 33.70151 7.71566 1.000 28.20150 127 ASP D CA 1
ATOM 7069 C C . ASP D 1 127 ? -28.81932 34.85583 7.90997 1.000 28.30829 127 ASP D C 1
ATOM 7070 O O . ASP D 1 127 ? -28.85884 35.80473 7.10300 1.000 27.67406 127 ASP D O 1
ATOM 7075 N N . ALA D 1 128 ? -29.61141 34.79035 8.98656 1.000 25.79992 128 ALA D N 1
ATOM 7076 C CA . ALA D 1 128 ? -30.54850 35.86406 9.27059 1.000 27.93451 128 ALA D CA 1
ATOM 7077 C C . ALA D 1 128 ? -29.81127 37.16870 9.55319 1.000 25.31318 128 ALA D C 1
ATOM 7078 O O . ALA D 1 128 ? -30.22164 38.22925 9.07749 1.000 25.66400 128 ALA D O 1
ATOM 7080 N N . PHE D 1 129 ? -28.73392 37.11575 10.34898 1.000 25.66590 129 PHE D N 1
ATOM 7081 C CA . PHE D 1 129 ? -27.94540 38.32185 10.59657 1.000 24.80968 129 PHE D CA 1
ATOM 7082 C C . PHE D 1 129 ? -27.27924 38.84165 9.31086 1.000 28.11820 129 PHE D C 1
ATOM 7083 O O . PHE D 1 129 ? -27.22875 40.05405 9.08036 1.000 27.90498 129 PHE D O 1
ATOM 7091 N N . ARG D 1 130 ? -26.75793 37.95402 8.45724 1.000 25.24528 130 ARG D N 1
ATOM 7092 C CA . ARG D 1 130 ? -26.15895 38.47797 7.22573 1.000 27.52165 130 ARG D CA 1
ATOM 7093 C C . ARG D 1 130 ? -27.21297 39.10104 6.32547 1.000 26.05336 130 ARG D C 1
ATOM 7094 O O . ARG D 1 130 ? -26.94863 40.09535 5.63946 1.000 27.67258 130 ARG D O 1
ATOM 7102 N N . HIS D 1 131 ? -28.40665 38.52126 6.29158 1.000 26.53837 131 HIS D N 1
ATOM 7103 C CA . HIS D 1 131 ? -29.45050 39.14472 5.49730 1.000 26.88967 131 HIS D CA 1
ATOM 7104 C C . HIS D 1 131 ? -29.87249 40.48445 6.09414 1.000 26.69646 131 HIS D C 1
ATOM 7105 O O . HIS D 1 131 ? -30.25789 41.40597 5.35733 1.000 25.34416 131 HIS D O 1
ATOM 7112 N N . TYR D 1 132 ? -29.83339 40.59961 7.42364 1.000 25.34549 132 TYR D N 1
ATOM 7113 C CA . TYR D 1 132 ? -30.06786 41.88992 8.07019 1.000 28.51393 132 TYR D CA 1
ATOM 7114 C C . TYR D 1 132 ? -29.08781 42.93431 7.54217 1.000 26.54702 132 TYR D C 1
ATOM 7115 O O . TYR D 1 132 ? -29.47979 44.05775 7.20267 1.000 25.51298 132 TYR D O 1
ATOM 7124 N N . LEU D 1 133 ? -27.80897 42.55734 7.43770 1.000 26.60291 133 LEU D N 1
ATOM 7125 C CA . LEU D 1 133 ? -26.76299 43.50694 7.02986 1.000 31.39304 133 LEU D CA 1
ATOM 7126 C C . LEU D 1 133 ? -26.85587 43.89306 5.54866 1.000 30.57476 133 LEU D C 1
ATOM 7127 O O . LEU D 1 133 ? -26.71002 45.07233 5.20365 1.000 33.21374 133 LEU D O 1
ATOM 7132 N N . PHE D 1 134 ? -27.09191 42.93246 4.65486 1.000 31.09567 134 PHE D N 1
ATOM 7133 C CA . PHE D 1 134 ? -26.93664 43.19543 3.22223 1.000 33.59407 134 PHE D CA 1
ATOM 7134 C C . PHE D 1 134 ? -28.18242 42.92475 2.38736 1.000 34.15320 134 PHE D C 1
ATOM 7135 O O . PHE D 1 134 ? -28.15904 43.15435 1.16755 1.000 30.52620 134 PHE D O 1
ATOM 7143 N N . GLY D 1 135 ? -29.27945 42.47478 3.00149 1.000 28.64167 135 GLY D N 1
ATOM 7144 C CA . GLY D 1 135 ? -30.44754 42.07896 2.24393 1.000 28.11872 135 GLY D CA 1
ATOM 7145 C C . GLY D 1 135 ? -31.38706 43.20279 1.86607 1.000 34.41565 135 GLY D C 1
ATOM 7146 O O . GLY D 1 135 ? -32.25742 42.99972 1.01569 1.000 31.50157 135 GLY D O 1
ATOM 7147 N N . ASN D 1 136 ? -31.24498 44.36886 2.49742 1.000 30.09637 136 ASN D N 1
ATOM 7148 C CA . ASN D 1 136 ? -32.03059 45.55220 2.16554 1.000 32.48819 136 ASN D CA 1
ATOM 7149 C C . ASN D 1 136 ? -33.53179 45.28336 2.20418 1.000 30.64444 136 ASN D C 1
ATOM 7150 O O . ASN D 1 136 ? -34.29215 45.78700 1.37883 1.000 31.36295 136 ASN D O 1
ATOM 7155 N N . GLY D 1 137 ? -33.96645 44.48075 3.17969 1.000 30.02399 137 GLY D N 1
ATOM 7156 C CA . GLY D 1 137 ? -35.36167 44.45518 3.57331 1.000 31.25737 137 GLY D CA 1
ATOM 7157 C C . GLY D 1 137 ? -36.23608 43.40703 2.92361 1.000 30.48766 137 GLY D C 1
ATOM 7158 O O . GLY D 1 137 ? -37.44155 43.40470 3.18265 1.000 27.18330 137 GLY D O 1
ATOM 7159 N N . THR D 1 138 ? -35.68189 42.52189 2.09363 1.000 28.18879 138 THR D N 1
ATOM 7160 C CA . THR D 1 138 ? -36.48981 41.52280 1.39482 1.000 29.10523 138 THR D CA 1
ATOM 7161 C C . THR D 1 138 ? -36.84785 40.37413 2.33390 1.000 29.80442 138 THR D C 1
ATOM 7162 O O . THR D 1 138 ? -36.07424 40.02268 3.23010 1.000 31.36100 138 THR D O 1
ATOM 7166 N N . ASN D 1 139 ? -38.02578 39.77784 2.12560 1.000 30.83945 139 ASN D N 1
ATOM 7167 C CA . ASN D 1 139 ? -38.48794 38.72265 3.03408 1.000 33.77471 139 ASN D CA 1
ATOM 7168 C C . ASN D 1 139 ? -37.61793 37.47419 2.94196 1.000 27.75588 139 ASN D C 1
ATOM 7169 O O . ASN D 1 139 ? -37.11314 37.11478 1.87975 1.000 32.02505 139 ASN D O 1
ATOM 7174 N N . LYS D 1 140 ? -37.47653 36.79735 4.07182 1.000 27.91369 140 LYS D N 1
ATOM 7175 C CA . LYS D 1 140 ? -36.95031 35.44474 4.15690 1.000 28.41576 140 LYS D CA 1
ATOM 7176 C C . LYS D 1 140 ? -38.07307 34.55551 4.67434 1.000 30.55996 140 LYS D C 1
ATOM 7177 O O . LYS D 1 140 ? -39.10728 35.04564 5.12187 1.000 28.80017 140 LYS D O 1
ATOM 7183 N N . SER D 1 141 ? -37.88342 33.24269 4.61662 1.000 26.88325 141 SER D N 1
ATOM 7184 C CA . SER D 1 141 ? -38.91959 32.37151 5.15179 1.000 32.78517 141 SER D CA 1
ATOM 7185 C C . SER D 1 141 ? -38.30704 31.09743 5.69141 1.000 32.52172 141 SER D C 1
ATOM 7186 O O . SER D 1 141 ? -37.20310 30.69183 5.30873 1.000 29.11792 141 SER D O 1
ATOM 7189 N N . ILE D 1 142 ? -39.05868 30.47216 6.59607 1.000 28.46818 142 ILE D N 1
ATOM 7190 C CA . ILE D 1 142 ? -38.74974 29.14578 7.10108 1.000 28.86544 142 ILE D CA 1
ATOM 7191 C C . ILE D 1 142 ? -40.07419 28.50827 7.50303 1.000 33.46850 142 ILE D C 1
ATOM 7192 O O . ILE D 1 142 ? -40.93023 29.16006 8.10471 1.000 31.91595 142 ILE D O 1
ATOM 7197 N N . ASN D 1 143 ? -40.26411 27.24899 7.13278 1.000 33.90899 143 ASN D N 1
ATOM 7198 C CA . ASN D 1 143 ? -41.51179 26.57671 7.47496 1.000 34.79548 143 ASN D CA 1
ATOM 7199 C C . ASN D 1 143 ? -41.61678 26.35319 8.98013 1.000 29.55892 143 ASN D C 1
ATOM 7200 O O . ASN D 1 143 ? -40.64866 25.95968 9.63685 1.000 32.83673 143 ASN D O 1
ATOM 7205 N N . ILE D 1 144 ? -42.81729 26.56913 9.52686 1.000 34.06841 144 ILE D N 1
ATOM 7206 C CA . ILE D 1 144 ? -43.01403 26.42488 10.96788 1.000 29.49809 144 ILE D CA 1
ATOM 7207 C C . ILE D 1 144 ? -42.51458 25.07534 11.45398 1.000 31.38630 144 ILE D C 1
ATOM 7208 O O . ILE D 1 144 ? -42.00688 24.95687 12.57910 1.000 30.05773 144 ILE D O 1
ATOM 7213 N N . ASN D 1 145 ? -42.60500 24.04887 10.60490 1.000 34.80191 145 ASN D N 1
ATOM 7214 C CA . ASN D 1 145 ? -42.13703 22.71551 10.96491 1.000 35.99983 145 ASN D CA 1
ATOM 7215 C C . ASN D 1 145 ? -40.62155 22.61509 11.04481 1.000 35.63171 145 ASN D C 1
ATOM 7216 O O . ASN D 1 145 ? -40.11752 21.68625 11.68377 1.000 36.89994 145 ASN D O 1
ATOM 7221 N N . ASP D 1 146 ? -39.87933 23.53455 10.42204 1.000 35.07186 146 ASP D N 1
ATOM 7222 C CA . ASP D 1 146 ? -38.41769 23.49470 10.46897 1.000 30.13286 146 ASP D CA 1
ATOM 7223 C 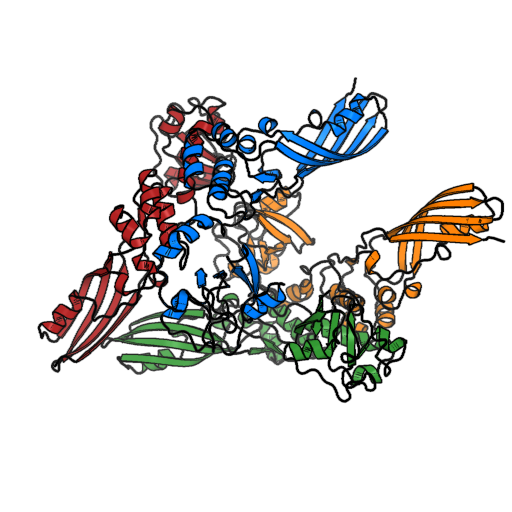C . ASP D 1 146 ? -37.80948 24.43104 11.51007 1.000 31.18349 146 ASP D C 1
ATOM 7224 O O . ASP D 1 146 ? -36.60036 24.37863 11.73777 1.000 30.79446 146 ASP D O 1
ATOM 7229 N N . VAL D 1 147 ? -38.61477 25.26445 12.17005 1.000 30.01067 147 VAL D N 1
ATOM 7230 C CA . VAL D 1 147 ? -38.06230 26.21558 13.13135 1.000 29.12169 147 VAL D CA 1
ATOM 7231 C C . VAL D 1 147 ? -37.43249 25.50235 14.32470 1.000 34.25602 147 VAL D C 1
ATOM 7232 O O . VAL D 1 147 ? -36.42953 25.97293 14.88367 1.000 32.13056 147 VAL D O 1
ATOM 7236 N N . GLY D 1 148 ? -37.98406 24.36429 14.72583 1.000 34.21338 148 GLY D N 1
ATOM 7237 C CA . GLY D 1 148 ? -37.56460 23.68819 15.93134 1.000 34.24359 148 GLY D CA 1
ATOM 7238 C C . GLY D 1 148 ? -38.40377 23.98078 17.16005 1.000 34.76738 148 GLY D C 1
ATOM 7239 O O . GLY D 1 148 ? -37.85581 24.00386 18.27065 1.000 35.13113 148 GLY D O 1
ATOM 7240 N N . LEU D 1 149 ? -39.70307 24.23748 16.99669 1.000 35.07518 149 LEU D N 1
ATOM 7241 C CA . LEU D 1 149 ? -40.58443 24.50817 18.12869 1.000 33.81939 149 LEU D CA 1
ATOM 7242 C C . LEU D 1 149 ? -41.02507 23.20568 18.78083 1.000 35.71768 149 LEU D C 1
ATOM 7243 O O . LEU D 1 149 ? -41.33646 22.23000 18.09098 1.000 38.08015 149 LEU D O 1
ATOM 7248 N N . SER D 1 150 ? -41.02681 23.19482 20.11598 1.000 34.06546 150 SER D N 1
ATOM 7249 C CA . SER D 1 150 ? -41.54189 22.10332 20.95469 1.000 42.42744 150 SER D CA 1
ATOM 7250 C C . SER D 1 150 ? -42.53879 22.71554 21.93460 1.000 30.43305 150 SER D C 1
ATOM 7251 O O . SER D 1 150 ? -42.16747 23.07052 23.05526 1.000 34.54727 150 SER D O 1
ATOM 7254 N N . ILE D 1 151 ? -43.78829 22.86334 21.51420 1.000 30.61874 151 ILE D N 1
ATOM 7255 C CA . ILE D 1 151 ? -44.78059 23.59641 22.29776 1.000 35.03227 151 ILE D CA 1
ATOM 7256 C C . ILE D 1 151 ? -45.70606 22.61793 23.01321 1.000 36.38578 151 ILE D C 1
ATOM 7257 O O . ILE D 1 151 ? -46.30725 21.73573 22.38221 1.000 38.28353 151 ILE D O 1
ATOM 7262 N N . ASP D 1 152 ? -45.82914 22.78853 24.32569 1.000 32.59975 152 ASP D N 1
ATOM 7263 C CA . ASP D 1 152 ? -46.79726 22.06692 25.14450 1.000 39.84028 152 ASP D CA 1
ATOM 7264 C C . ASP D 1 152 ? -47.94412 23.00330 25.53047 1.000 37.51246 152 ASP D C 1
ATOM 7265 O O . ASP D 1 152 ? -47.73913 24.19594 25.77894 1.000 34.65195 152 ASP D O 1
ATOM 7269 N N . VAL D 1 153 ? -49.16163 22.45785 25.54988 1.000 37.75899 153 VAL D N 1
ATOM 7270 C CA . VAL D 1 153 ? -50.34132 23.24129 25.91842 1.000 34.12131 153 VAL D CA 1
ATOM 7271 C C . VAL D 1 153 ? -50.14827 23.97624 27.24221 1.000 34.36241 153 VAL D C 1
ATOM 7272 O O . VAL D 1 153 ? -50.66743 25.08339 27.43351 1.000 37.53133 153 VAL D O 1
ATOM 7276 N N . SER D 1 154 ? -49.38591 23.39722 28.17101 1.000 36.69852 154 SER D N 1
ATOM 7277 C CA . SER D 1 154 ? -49.15754 24.07071 29.44661 1.000 37.74054 154 SER D CA 1
ATOM 7278 C C . SER D 1 154 ? -48.44091 25.40245 29.27617 1.000 39.77130 154 SER D C 1
ATOM 7279 O O . SER D 1 154 ? -48.47314 26.22677 30.19126 1.000 39.72363 154 SER D O 1
ATOM 7282 N N . GLN D 1 155 ? -47.78200 25.62375 28.13581 1.000 37.76723 155 GLN D N 1
ATOM 7283 C CA . GLN D 1 155 ? -47.07907 26.86940 27.85054 1.000 37.63930 155 GLN D CA 1
ATOM 7284 C C . GLN D 1 155 ? -47.95036 27.88281 27.10801 1.000 38.25345 155 GLN D C 1
ATOM 7285 O O . GLN D 1 155 ? -47.42929 28.90100 26.63268 1.000 37.02252 155 GLN D O 1
ATOM 7291 N N . ILE D 1 156 ? -49.25287 27.62408 26.98069 1.000 31.94062 156 ILE D N 1
ATOM 7292 C CA . ILE D 1 156 ? -50.14417 28.49584 26.21618 1.000 31.83676 156 ILE D CA 1
ATOM 7293 C C . ILE D 1 156 ? -51.11457 29.16310 27.18494 1.000 38.77719 156 ILE D C 1
ATOM 7294 O O . ILE D 1 156 ? -52.13061 28.55461 27.57050 1.000 33.11908 156 ILE D O 1
ATOM 7299 N N . PRO D 1 157 ? -50.82809 30.39591 27.60488 1.000 39.43408 157 PRO D N 1
ATOM 7300 C CA . PRO D 1 157 ? -51.60962 31.04002 28.66348 1.000 40.17001 157 PRO D CA 1
ATOM 7301 C C . PRO D 1 157 ? -53.09630 31.11028 28.34436 1.000 37.72324 157 PRO D C 1
ATOM 7302 O O . PRO D 1 157 ? -53.91223 30.83182 29.23405 1.000 39.08424 157 PRO D O 1
ATOM 7306 N N . PRO D 1 158 ? -53.51459 31.45246 27.10998 1.000 38.06677 158 PRO D N 1
ATOM 7307 C CA . PRO D 1 158 ? -54.96903 31.53535 26.86135 1.000 37.55624 158 PRO D CA 1
ATOM 7308 C C . PRO D 1 158 ? -55.70623 30.22271 27.08622 1.000 39.77783 158 PRO D C 1
ATOM 7309 O O . PRO D 1 158 ? -56.90517 30.24531 27.39760 1.000 42.77211 158 PRO D O 1
ATOM 7313 N N . ILE D 1 159 ? -55.03143 29.07875 26.94323 1.000 38.48371 159 ILE D N 1
ATOM 7314 C CA . ILE D 1 159 ? -55.66383 27.79848 27.25704 1.000 38.87086 159 ILE D CA 1
ATOM 7315 C C . ILE D 1 159 ? -55.59362 27.51421 28.75567 1.000 37.76982 159 ILE D C 1
ATOM 7316 O O . ILE D 1 159 ? -56.60661 27.18778 29.38617 1.000 38.60321 159 ILE D O 1
ATOM 7321 N N . MET D 1 160 ? -54.40061 27.65207 29.34756 1.000 36.13762 160 MET D N 1
ATOM 7322 C CA . MET D 1 160 ? -54.22830 27.37426 30.77285 1.000 42.24413 160 MET D CA 1
ATOM 7323 C C . MET D 1 160 ? -55.03242 28.33513 31.65665 1.000 40.86476 160 MET D C 1
ATOM 7324 O O . MET D 1 160 ? -55.47815 27.94864 32.74524 1.000 37.90448 160 MET D O 1
ATOM 7329 N N . ASN D 1 161 ? -55.23383 29.58136 31.21848 1.000 38.76669 161 ASN D N 1
ATOM 7330 C CA . ASN D 1 161 ? -56.01933 30.51036 32.02484 1.000 35.80476 161 ASN D CA 1
ATOM 7331 C C . ASN D 1 161 ? -57.44442 30.00432 32.21137 1.000 39.73154 161 ASN D C 1
ATOM 7332 O O . ASN D 1 161 ? -58.04520 30.19322 33.27561 1.000 38.74136 161 ASN D O 1
ATOM 7334 N N . ILE D 1 162 ? -57.99444 29.33885 31.19398 1.000 35.88259 162 ILE D N 1
ATOM 7335 C CA . ILE D 1 162 ? -59.35092 28.81660 31.29234 1.000 36.24947 162 ILE D CA 1
ATOM 7336 C C . ILE D 1 162 ? -59.41760 27.65882 32.28389 1.000 36.73199 162 ILE D C 1
ATOM 7337 O O . ILE D 1 162 ? -60.27424 27.63796 33.17829 1.000 35.87866 162 ILE D O 1
ATOM 7342 N N . ILE D 1 163 ? -58.54761 26.65912 32.10586 1.000 32.37384 163 ILE D N 1
ATOM 7343 C CA . ILE D 1 163 ? -58.49203 25.51460 33.01357 1.000 36.52805 163 ILE D CA 1
ATOM 7344 C C . ILE D 1 163 ? -58.28829 25.96923 34.45751 1.000 37.12644 163 ILE D C 1
ATOM 7345 O O . ILE D 1 163 ? -58.94793 25.47326 35.37957 1.000 36.61649 163 ILE D O 1
ATOM 7350 N N . ASN D 1 164 ? -57.36398 26.90667 34.67705 1.000 33.64300 164 ASN D N 1
ATOM 7351 C CA . ASN D 1 164 ? -56.97522 27.29124 36.02404 1.000 36.36381 164 ASN D CA 1
ATOM 7352 C C . ASN D 1 164 ? -58.03595 28.11229 36.72818 1.000 39.64462 164 ASN D C 1
ATOM 7353 O O . ASN D 1 164 ? -57.90080 28.33532 37.93228 1.000 41.81688 164 ASN D O 1
ATOM 7358 N N . GLN D 1 165 ? -59.07228 28.56931 36.01916 1.000 37.22719 165 GLN D N 1
ATOM 7359 C CA . GLN D 1 165 ? -60.17485 29.29144 36.64534 1.000 38.30431 165 GLN D CA 1
ATOM 7360 C C . GLN D 1 165 ? -61.32192 28.37391 37.05896 1.000 37.50871 165 GLN D C 1
ATOM 7361 O O . GLN D 1 165 ? -62.31963 28.86114 37.60355 1.000 36.13468 165 GLN D O 1
ATOM 7367 N N . GLY D 1 166 ? -61.21731 27.07024 36.80519 1.000 37.30615 166 GLY D N 1
ATOM 7368 C CA . GLY D 1 166 ? -62.23506 26.12402 37.23379 1.000 38.17710 166 GLY D CA 1
ATOM 7369 C C . GLY D 1 166 ? -63.40512 25.91638 36.28980 1.000 39.84088 166 GLY D C 1
ATOM 7370 O O . GLY D 1 166 ? -64.35838 25.22940 36.66079 1.000 41.68653 166 GLY D O 1
ATOM 7371 N N . PHE D 1 167 ? -63.35780 26.44947 35.07408 1.000 39.99318 167 PHE D N 1
ATOM 7372 C CA . PHE D 1 167 ? -64.50476 26.33668 34.18965 1.000 34.52765 167 PHE D CA 1
ATOM 7373 C C . PHE D 1 167 ? -64.69530 24.90073 33.70496 1.000 38.85167 167 PHE D C 1
ATOM 7374 O O . PHE D 1 167 ? -63.77541 24.07009 33.71136 1.000 37.07107 167 PHE D O 1
ATOM 7382 N N . ILE D 1 168 ? -65.92621 24.60896 33.29531 1.000 38.67996 168 ILE D N 1
ATOM 7383 C CA . ILE D 1 168 ? -66.30978 23.28793 32.81585 1.000 37.90416 168 ILE D CA 1
ATOM 7384 C C . ILE D 1 168 ? -67.09227 23.47494 31.52381 1.000 37.97061 168 ILE D C 1
ATOM 7385 O O . ILE D 1 168 ? -67.96566 24.34737 31.44300 1.000 38.66408 168 ILE D O 1
ATOM 7390 N N . GLY D 1 169 ? -66.77910 22.65528 30.51580 1.000 37.46155 169 GLY D N 1
ATOM 7391 C CA . GLY D 1 169 ? -67.48219 22.70061 29.24504 1.000 38.16393 169 GLY D CA 1
ATOM 7392 C C . GLY D 1 169 ? -66.58416 22.59401 28.01771 1.000 38.25012 169 GLY D C 1
ATOM 7393 O O . GLY D 1 169 ? -65.46412 22.06857 28.07917 1.000 38.17280 169 GLY D O 1
ATOM 7394 N N . ARG D 1 170 ? -67.07798 23.09438 26.89130 1.000 33.90550 170 ARG D N 1
ATOM 7395 C CA . ARG D 1 170 ? -66.40854 22.97474 25.60046 1.000 38.31026 170 ARG D CA 1
ATOM 7396 C C . ARG D 1 170 ? -66.15150 24.38522 25.08061 1.000 37.53312 170 ARG D C 1
ATOM 7397 O O . ARG D 1 170 ? -67.09595 25.13150 24.81213 1.000 36.78382 170 ARG D O 1
ATOM 7405 N N . PHE D 1 171 ? -64.87936 24.74877 24.94034 1.000 33.98700 171 PHE D N 1
ATOM 7406 C CA . PHE D 1 171 ? -64.47432 26.09288 24.55854 1.000 31.67566 171 PHE D CA 1
ATOM 7407 C C . PHE D 1 171 ? -63.94353 26.07848 23.13260 1.000 33.31303 171 PHE D C 1
ATOM 7408 O O . PHE D 1 171 ? -63.03469 25.30118 22.81368 1.000 28.54227 171 PHE D O 1
ATOM 7416 N N . ASP D 1 172 ? -64.48998 26.94050 22.28554 1.000 33.58083 172 ASP D N 1
ATOM 7417 C CA . ASP D 1 172 ? -63.88877 27.17260 20.98080 1.000 36.24166 172 ASP D CA 1
ATOM 7418 C C . ASP D 1 172 ? -62.72054 28.12733 21.17440 1.000 35.50076 172 ASP D C 1
ATOM 7419 O O . ASP D 1 172 ? -62.90771 29.23859 21.66727 1.000 32.78533 172 ASP D O 1
ATOM 7424 N N . ILE D 1 173 ? -61.51706 27.70301 20.80620 1.000 33.80810 173 ILE D N 1
ATOM 7425 C CA . ILE D 1 173 ? -60.32169 28.49333 21.06718 1.000 33.97049 173 ILE D CA 1
ATOM 7426 C C . ILE D 1 173 ? -59.84778 29.12126 19.76718 1.000 35.39664 173 ILE D C 1
ATOM 7427 O O . ILE D 1 173 ? -59.77887 28.44509 18.73203 1.000 35.61086 173 ILE D O 1
ATOM 7432 N N . SER D 1 174 ? -59.49741 30.41292 19.83325 1.000 34.10354 174 SER D N 1
ATOM 7433 C CA . SER D 1 174 ? -58.86711 31.11902 18.70578 1.000 37.86693 174 SER D CA 1
ATOM 7434 C C . SER D 1 174 ? -58.09864 32.30337 19.30924 1.000 39.02258 174 SER D C 1
ATOM 7435 O O . SER D 1 174 ? -58.66457 33.37941 19.49695 1.000 41.17845 174 SER D O 1
ATOM 7438 N N . SER D 1 175 ? -56.82879 32.08429 19.64220 1.000 31.93985 175 SER D N 1
ATOM 7439 C CA . SER D 1 175 ? -56.09241 33.11058 20.37458 1.000 37.05752 175 SER D CA 1
ATOM 7440 C C . SER D 1 175 ? -54.65572 33.22836 19.88945 1.000 34.34908 175 SER D C 1
ATOM 7441 O O . SER D 1 175 ? -54.00743 32.23249 19.54239 1.000 31.86684 175 SER D O 1
ATOM 7444 N N . ASP D 1 176 ? -54.16192 34.46856 19.90361 1.000 35.52282 176 ASP D N 1
ATOM 7445 C CA . ASP D 1 176 ? -52.73899 34.72908 19.79303 1.000 36.38282 176 ASP D CA 1
ATOM 7446 C C . ASP D 1 176 ? -52.07565 34.50606 21.14688 1.000 35.91928 176 ASP D C 1
ATOM 7447 O O . ASP D 1 176 ? -52.72483 34.54496 22.19126 1.000 32.81969 176 ASP D O 1
ATOM 7452 N N . PHE D 1 177 ? -50.76991 34.24734 21.11971 1.000 28.77239 177 PHE D N 1
ATOM 7453 C CA . PHE D 1 177 ? -49.99146 34.19655 22.35168 1.000 33.41030 177 PHE D CA 1
ATOM 7454 C C . PHE D 1 177 ? -48.51715 34.34665 22.00191 1.000 34.84185 177 PHE D C 1
ATOM 7455 O O . PHE D 1 177 ? -48.10562 34.09629 20.86832 1.000 30.66325 177 PHE D O 1
ATOM 7463 N N . ASN D 1 178 ? -47.72694 34.78872 22.98555 1.000 32.68200 178 ASN D N 1
ATOM 7464 C CA . ASN D 1 178 ? -46.30339 34.98905 22.77178 1.000 34.04050 178 ASN D CA 1
ATOM 7465 C C . ASN D 1 178 ? -45.53696 33.71067 23.05608 1.000 36.34282 178 ASN D C 1
ATOM 7466 O O . ASN D 1 178 ? -45.75744 33.04827 24.07304 1.000 33.92790 178 ASN D O 1
ATOM 7471 N N . ARG D 1 179 ? -44.61667 33.38252 22.16130 1.000 34.77463 179 ARG D N 1
ATOM 7472 C CA . ARG D 1 179 ? -43.74374 32.23305 22.31330 1.000 33.05005 179 ARG D CA 1
ATOM 7473 C C . ARG D 1 179 ? -42.33097 32.77178 22.46169 1.000 36.64661 179 ARG D C 1
ATOM 7474 O O . ARG D 1 179 ? -41.78397 33.36857 21.52254 1.000 37.23009 179 ARG D O 1
ATOM 7482 N N . ASN D 1 180 ? -41.75233 32.58741 23.64184 1.000 35.89791 180 ASN D N 1
ATOM 7483 C CA . ASN D 1 180 ? -40.33726 32.86539 23.83343 1.000 36.02946 180 ASN D CA 1
ATOM 7484 C C . ASN D 1 180 ? -39.56491 31.64408 23.36204 1.000 37.80264 180 ASN D C 1
ATOM 7485 O O . ASN D 1 180 ? -39.56347 30.61295 24.04237 1.000 36.35256 180 ASN D O 1
ATOM 7490 N N . THR D 1 181 ? -38.91041 31.74690 22.20292 1.000 29.10367 181 THR D N 1
ATOM 7491 C CA . THR D 1 181 ? -38.31570 30.53789 21.62800 1.000 35.64628 181 THR D CA 1
ATOM 7492 C C . THR D 1 181 ? -37.07576 30.06580 22.38087 1.000 30.39842 181 THR D C 1
ATOM 7493 O O . THR D 1 181 ? -36.49167 29.04081 22.00963 1.000 35.85987 181 THR D O 1
ATOM 7497 N N . VAL D 1 182 ? -36.65072 30.78578 23.41839 1.000 35.89255 182 VAL D N 1
ATOM 7498 C CA . VAL D 1 182 ? -35.70511 30.20189 24.36353 1.000 36.18368 182 VAL D CA 1
ATOM 7499 C C . VAL D 1 182 ? -36.27193 28.90919 24.93978 1.000 39.78370 182 VAL D C 1
ATOM 7500 O O . VAL D 1 182 ? -35.51971 27.96215 25.20686 1.000 37.67255 182 VAL D O 1
ATOM 7504 N N . LEU D 1 183 ? -37.60307 28.82332 25.09237 1.000 37.08778 183 LEU D N 1
ATOM 7505 C CA . LEU D 1 183 ? -38.21838 27.57306 25.52671 1.000 38.99206 183 LEU D CA 1
ATOM 7506 C C . LEU D 1 183 ? -37.96652 26.43506 24.55710 1.000 41.15403 183 LEU D C 1
ATOM 7507 O O . LEU D 1 183 ? -38.06382 25.27161 24.95268 1.000 40.62542 183 LEU D O 1
ATOM 7512 N N . ASP D 1 184 ? -37.63219 26.73513 23.30306 1.000 39.39897 184 ASP D N 1
ATOM 7513 C CA . ASP D 1 184 ? -37.57871 25.71113 22.26884 1.000 34.46149 184 ASP D CA 1
ATOM 7514 C C . ASP D 1 184 ? -36.16404 25.25829 21.92868 1.000 40.86105 184 ASP D C 1
ATOM 7515 O O . ASP D 1 184 ? -35.94879 24.06668 21.69468 1.000 42.35574 184 ASP D O 1
ATOM 7520 N N . GLY D 1 185 ? -35.19353 26.16276 21.89745 1.000 35.62872 185 GLY D N 1
ATOM 7521 C CA . GLY D 1 185 ? -33.82970 25.77250 21.58950 1.000 36.02703 185 GLY D CA 1
ATOM 7522 C C . GLY D 1 185 ? -32.98670 26.97935 21.23716 1.000 39.89983 185 GLY D C 1
ATOM 7523 O O . GLY D 1 185 ? -33.49189 28.07487 20.95177 1.000 37.16507 185 GLY D O 1
ATOM 7524 N N . ILE D 1 186 ? -31.66968 26.75894 21.23509 1.000 40.00275 186 ILE D N 1
ATOM 7525 C CA . ILE D 1 186 ? -30.77376 27.89474 21.04673 1.000 39.52069 186 ILE D CA 1
ATOM 7526 C C . ILE D 1 186 ? -30.84637 28.44261 19.61647 1.000 35.81091 186 ILE D C 1
ATOM 7527 O O . ILE D 1 186 ? -30.61353 29.64044 19.40713 1.000 35.53279 186 ILE D O 1
ATOM 7532 N N . ILE D 1 187 ? -31.19116 27.62119 18.61998 1.000 32.76594 187 ILE D N 1
ATOM 7533 C CA . ILE D 1 187 ? -31.22109 28.11925 17.23669 1.000 35.31984 187 ILE D CA 1
ATOM 7534 C C . ILE D 1 187 ? -32.34434 29.14109 17.08361 1.000 34.61948 187 ILE D C 1
ATOM 7535 O O . ILE D 1 187 ? -32.05827 30.28785 16.70851 1.000 33.11176 187 ILE D O 1
ATOM 7540 N N . PRO D 1 188 ? -33.61932 28.79833 17.34974 1.000 30.33533 188 PRO D N 1
ATOM 7541 C CA . PRO D 1 188 ? -34.65902 29.83139 17.24649 1.000 32.86021 188 PRO D CA 1
ATOM 7542 C C . PRO D 1 188 ? -34.41113 31.00045 18.17563 1.000 30.82410 188 PRO D C 1
ATOM 7543 O O . PRO D 1 188 ? -34.60188 32.15046 17.76432 1.000 28.77977 188 PRO D O 1
ATOM 7547 N N . ALA D 1 189 ? -33.94957 30.73574 19.40287 1.000 30.14561 189 ALA D N 1
ATOM 7548 C CA . ALA D 1 189 ? -33.66184 31.80767 20.35030 1.000 31.27201 189 ALA D CA 1
ATOM 7549 C C . ALA D 1 189 ? -32.63978 32.80095 19.80432 1.000 33.13976 189 ALA D C 1
ATOM 7550 O O . ALA D 1 189 ? -32.63472 33.97535 20.18961 1.000 31.62061 189 ALA D O 1
ATOM 7552 N N . SER D 1 190 ? -31.76960 32.35890 18.91189 1.000 32.71367 190 SER D N 1
ATOM 7553 C CA . SER D 1 190 ? -30.68179 33.19744 18.44311 1.000 32.93673 190 SER D CA 1
ATOM 7554 C C . SER D 1 190 ? -31.03607 34.06832 17.24331 1.000 33.42285 190 SER D C 1
ATOM 7555 O O . SER D 1 190 ? -30.17103 34.82900 16.79363 1.000 33.57653 190 SER D O 1
ATOM 7558 N N . TYR D 1 191 ? -32.25754 33.97464 16.69919 1.000 27.81522 191 TYR D N 1
ATOM 7559 C CA . TYR D 1 191 ? -32.65308 34.89525 15.63415 1.000 33.21428 191 TYR D CA 1
ATOM 7560 C C . TYR D 1 191 ? -34.13161 35.27769 15.69636 1.000 33.32641 191 TYR D C 1
ATOM 7561 O O . TYR D 1 191 ? -34.51709 36.36291 15.23019 1.000 32.78921 191 TYR D O 1
ATOM 7570 N N . LEU D 1 192 ? -34.97048 34.41496 16.26989 1.000 31.38538 19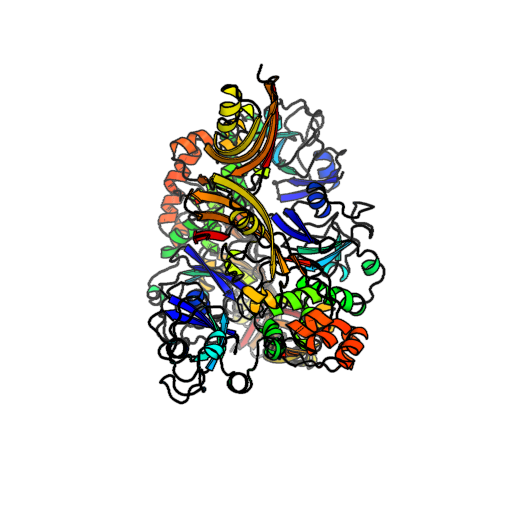2 LEU D N 1
ATOM 7571 C CA . LEU D 1 192 ? -36.39389 34.73640 16.38507 1.000 32.67349 192 LEU D CA 1
ATOM 7572 C C . LEU D 1 192 ? -36.73343 35.36875 17.72806 1.000 33.13701 192 LEU D C 1
ATOM 7573 O O . LEU D 1 192 ? -37.51302 36.32638 17.77914 1.000 33.86005 192 LEU D O 1
ATOM 7578 N N . GLY D 1 193 ? -36.15884 34.86628 18.81746 1.000 31.07683 193 GLY D N 1
ATOM 7579 C CA . GLY D 1 193 ? -36.46588 35.44175 20.12061 1.000 33.75321 193 GLY D CA 1
ATOM 7580 C C . GLY D 1 193 ? -37.93166 35.21319 20.44154 1.000 33.27662 193 GLY D C 1
ATOM 7581 O O . GLY D 1 193 ? -38.43067 34.08754 20.36228 1.000 30.09568 193 GLY D O 1
ATOM 7582 N N . ASN D 1 194 ? -38.63471 36.28830 20.78626 1.000 30.28524 194 ASN D N 1
ATOM 7583 C CA . ASN D 1 194 ? -40.07641 36.23012 20.99127 1.000 34.91852 194 ASN D CA 1
ATOM 7584 C C . ASN D 1 194 ? -40.81169 36.29689 19.66476 1.000 34.00056 194 ASN D C 1
ATOM 7585 O O . ASN D 1 194 ? -40.54619 37.18484 18.84897 1.000 35.59917 194 ASN D O 1
ATOM 7590 N N . ILE D 1 195 ? -41.74232 35.36408 19.45610 1.000 27.38547 195 ILE D N 1
ATOM 7591 C CA . ILE D 1 195 ? -42.60153 35.36510 18.27811 1.000 29.53403 195 ILE D CA 1
ATOM 7592 C C . ILE D 1 195 ? -44.04796 35.27581 18.72763 1.000 34.54678 195 ILE D C 1
ATOM 7593 O O . ILE D 1 195 ? -44.34916 34.75542 19.80627 1.000 34.15638 195 ILE D O 1
ATOM 7598 N N . THR D 1 196 ? -44.94784 35.76002 17.88069 1.000 31.89769 196 THR D N 1
ATOM 7599 C CA . THR D 1 196 ? -46.37707 35.66480 18.13014 1.000 32.22864 196 THR D CA 1
ATOM 7600 C C . THR D 1 196 ? -46.93664 34.48625 17.34723 1.000 33.64049 196 THR D C 1
ATOM 7601 O O . THR D 1 196 ? -46.73250 34.39391 16.13440 1.000 32.64353 196 THR D O 1
ATOM 7605 N N . LEU D 1 197 ? -47.61760 33.58538 18.04222 1.000 27.71106 197 LEU D N 1
ATOM 7606 C CA . LEU D 1 197 ? -48.27899 32.44296 17.43492 1.000 31.69910 197 LEU D CA 1
ATOM 7607 C C . LEU D 1 197 ? -49.78043 32.62949 17.54313 1.000 33.63776 197 LEU D C 1
ATOM 7608 O O . LEU D 1 197 ? -50.26113 33.50736 18.26437 1.000 30.81720 197 LEU D O 1
ATOM 7613 N N . LYS D 1 198 ? -50.51005 31.80054 16.79928 1.000 31.81748 198 LYS D N 1
ATOM 7614 C CA . LYS D 1 198 ? -51.95867 31.71093 16.90567 1.000 34.12859 198 LYS D CA 1
ATOM 7615 C C . LYS D 1 198 ? -52.35097 30.24966 17.03703 1.000 35.63864 198 LYS D C 1
ATOM 7616 O O . LYS D 1 198 ? -51.84241 29.39860 16.29306 1.000 32.62667 198 LYS D O 1
ATOM 7622 N N . THR D 1 199 ? -53.26300 29.95084 17.96196 1.000 30.50933 199 THR D N 1
ATOM 7623 C CA . THR D 1 199 ? -53.82679 28.60943 18.01292 1.000 32.59464 199 THR D CA 1
ATOM 7624 C C . THR D 1 199 ? -55.34555 28.63741 17.87871 1.000 35.07360 199 THR D C 1
ATOM 7625 O O . THR D 1 199 ? -56.02767 29.50218 18.44830 1.000 32.81939 199 THR D O 1
ATOM 7629 N N . GLU D 1 200 ? -55.86001 27.68541 17.10408 1.000 35.06927 200 GLU D N 1
ATOM 7630 C CA . GLU D 1 200 ? -57.28690 27.43180 16.98413 1.000 35.74512 200 GLU D CA 1
ATOM 7631 C C . GLU D 1 200 ? -57.53755 25.95954 17.25261 1.000 36.46629 200 GLU D C 1
ATOM 7632 O O . GLU D 1 200 ? -56.74828 25.10297 16.83374 1.000 29.28651 200 GLU D O 1
ATOM 7638 N N . GLY D 1 201 ? -58.62568 25.67613 17.96518 1.000 30.90745 201 GLY D N 1
ATOM 7639 C CA . GLY D 1 201 ? -58.94412 24.30676 18.31713 1.000 29.97024 201 GLY D CA 1
ATOM 7640 C C . GLY D 1 201 ? -60.04005 24.27771 19.36583 1.000 28.22358 201 GLY D C 1
ATOM 7641 O O . GLY D 1 201 ? -60.72156 25.27590 19.59453 1.000 29.80737 201 GLY D O 1
ATOM 7642 N N . VAL D 1 202 ? -60.16555 23.12964 20.02379 1.000 32.73129 202 VAL D N 1
ATOM 7643 C CA . VAL D 1 202 ? -61.24068 22.88410 20.98407 1.000 28.23538 202 VAL D CA 1
ATOM 7644 C C . VAL D 1 202 ? -60.63107 22.44479 22.31270 1.000 28.89024 202 VAL D C 1
ATOM 7645 O O . VAL D 1 202 ? -59.83383 21.49617 22.35811 1.000 29.01886 202 VAL D O 1
ATOM 7649 N N . LEU D 1 203 ? -60.99913 23.15066 23.38427 1.000 29.60051 203 LEU D N 1
ATOM 7650 C CA . LEU D 1 203 ? -60.69413 22.75844 24.75826 1.000 28.81418 203 LEU D CA 1
ATOM 7651 C C . LEU D 1 203 ? -61.96385 22.18600 25.39281 1.000 32.46540 203 LEU D C 1
ATOM 7652 O O . LEU D 1 203 ? -62.98751 22.87755 25.47106 1.000 30.40041 203 LEU D O 1
ATOM 7657 N N . SER D 1 204 ? -61.90589 20.93084 25.83017 1.000 33.35355 204 SER D N 1
ATOM 7658 C CA . SER D 1 204 ? -63.01216 20.30392 26.54606 1.000 36.87381 204 SER D CA 1
ATOM 7659 C C . SER D 1 204 ? -62.58460 20.01476 27.97495 1.000 38.90716 204 SER D C 1
ATOM 7660 O O . SER D 1 204 ? -61.54147 19.39316 28.20428 1.000 33.84139 204 SER D O 1
ATOM 7663 N N . ILE D 1 205 ? -63.38456 20.47440 28.93034 1.000 34.07893 205 ILE D N 1
ATOM 7664 C CA . ILE D 1 205 ? -63.11926 20.24076 30.33677 1.000 33.14442 205 ILE D CA 1
ATOM 7665 C C . ILE D 1 205 ? -64.37138 19.59489 30.91132 1.000 35.51333 205 ILE D C 1
ATOM 7666 O O . ILE D 1 205 ? -65.43575 20.22570 30.94963 1.000 35.64789 205 ILE D O 1
ATOM 7671 N N . SER D 1 206 ? -64.23755 18.35199 31.36532 1.000 38.17447 206 SER D N 1
ATOM 7672 C CA . SER D 1 206 ? -65.34424 17.57767 31.91318 1.000 41.23873 206 SER D CA 1
ATOM 7673 C C . SER D 1 206 ? -65.68756 18.01768 33.34184 1.000 39.87532 206 SER D C 1
ATOM 7674 O O . SER D 1 206 ? -64.89704 18.69412 34.00578 1.000 38.32567 206 SER D O 1
ATOM 7677 N N . PRO D 1 207 ? -66.86647 17.62761 33.84509 1.000 41.79037 207 PRO D N 1
ATOM 7678 C CA . PRO D 1 207 ? -67.21535 17.95630 35.24335 1.000 40.83007 207 PRO D CA 1
ATOM 7679 C C . PRO D 1 207 ? -66.16681 17.55905 36.28065 1.000 41.29004 207 PRO D C 1
ATOM 7680 O O . PRO D 1 207 ? -65.95384 18.30559 37.24219 1.000 40.32136 207 PRO D O 1
ATOM 7684 N N . ASP D 1 208 ? -65.51088 16.40877 36.12431 1.000 41.30809 208 ASP D N 1
ATOM 7685 C CA . ASP D 1 208 ? -64.48259 15.97443 37.06381 1.000 43.66917 208 ASP D CA 1
ATOM 7686 C C . ASP D 1 208 ? -63.11181 16.61436 36.80054 1.000 46.08650 208 ASP D C 1
ATOM 7687 O O . ASP D 1 208 ? -62.12511 16.20450 37.42312 1.000 45.95507 208 ASP D O 1
ATOM 7692 N N . GLY D 1 209 ? -63.01746 17.60617 35.90927 1.000 43.58600 209 GLY D N 1
ATOM 7693 C CA . GLY D 1 209 ? -61.75166 18.26888 35.67039 1.000 40.54930 209 GLY D CA 1
ATOM 7694 C C . GLY D 1 209 ? -60.79590 17.57727 34.71486 1.000 41.82274 209 GLY D C 1
ATOM 7695 O O . GLY D 1 209 ? -59.65625 18.04591 34.57052 1.000 41.03137 209 GLY D O 1
ATOM 7696 N N . ALA D 1 210 ? -61.20269 16.48502 34.06164 1.000 40.72026 210 ALA D N 1
ATOM 7697 C CA . ALA D 1 210 ? -60.41032 15.94744 32.95769 1.000 43.71821 210 ALA D CA 1
ATOM 7698 C C . ALA D 1 210 ? -60.53590 16.86978 31.75119 1.000 42.39637 210 ALA D C 1
ATOM 7699 O O . ALA D 1 210 ? -61.64782 17.23196 31.35087 1.000 40.60048 210 ALA D O 1
ATOM 7701 N N . TRP D 1 211 ? -59.40019 17.26236 31.17223 1.000 40.25310 211 TRP D N 1
ATOM 7702 C CA . TRP D 1 211 ? -59.42773 18.19693 30.05870 1.000 39.46481 211 TRP D CA 1
ATOM 7703 C C . TRP D 1 211 ? -58.53096 17.72475 28.91996 1.000 38.85693 211 TRP D C 1
ATOM 7704 O O . TRP D 1 211 ? -57.58020 16.96325 29.12144 1.000 38.37096 211 TRP D O 1
ATOM 7715 N N . SER D 1 212 ? -58.86148 18.17736 27.71061 1.000 34.73228 212 SER D N 1
ATOM 7716 C CA . SER D 1 212 ? -58.00764 17.93781 26.56214 1.000 38.73576 212 SER D CA 1
ATOM 7717 C C . SER D 1 212 ? -58.14388 19.10290 25.59641 1.000 35.72444 212 SER D C 1
ATOM 7718 O O . SER D 1 212 ? -59.17399 19.78411 25.54320 1.000 31.94832 212 SER D O 1
ATOM 7721 N N . TYR D 1 213 ? -57.06404 19.34728 24.87193 1.000 35.06967 213 TYR D N 1
ATOM 7722 C CA . TYR D 1 213 ? -56.99499 20.38925 23.86515 1.000 31.91497 213 TYR D CA 1
ATOM 7723 C C . TYR D 1 213 ? -56.49140 19.76223 22.58128 1.000 34.48410 213 TYR D C 1
ATOM 7724 O O . TYR D 1 213 ? -55.55714 18.95514 22.59920 1.000 33.60119 213 TYR D O 1
ATOM 7733 N N . ASN D 1 214 ? -57.14603 20.11094 21.48016 1.000 31.73911 214 ASN D N 1
ATOM 7734 C CA . ASN D 1 214 ? -56.82674 19.59089 20.16265 1.000 32.14041 214 ASN D CA 1
ATOM 7735 C C . ASN D 1 214 ? -57.00758 20.73228 19.18363 1.000 33.62109 214 ASN D C 1
ATOM 7736 O O . ASN D 1 214 ? -58.11292 21.26624 19.06296 1.000 32.43346 214 ASN D O 1
ATOM 7741 N N . GLY D 1 215 ? -55.93811 21.10298 18.49771 1.000 30.99323 215 GLY D N 1
ATOM 7742 C CA . GLY D 1 215 ? -56.03778 22.15244 17.51218 1.000 31.15456 215 GLY D CA 1
ATOM 7743 C C . GLY D 1 215 ? -54.74867 22.28749 16.73160 1.000 32.18953 215 GLY D C 1
ATOM 7744 O O . GLY D 1 215 ? -53.96699 21.34292 16.62233 1.000 31.69052 215 GLY D O 1
ATOM 7745 N N . GLY D 1 216 ? -54.54570 23.49036 16.19168 1.000 33.50901 216 GLY D N 1
ATOM 7746 C CA . GLY D 1 216 ? -53.38898 23.77487 15.37859 1.000 35.32136 216 GLY D CA 1
ATOM 7747 C C . GLY D 1 216 ? -52.76380 25.10097 15.79804 1.000 37.21025 216 GLY D C 1
ATOM 7748 O O . GLY D 1 216 ? -53.37985 25.90268 16.50895 1.000 33.56382 216 GLY D O 1
ATOM 7749 N N . ILE D 1 217 ? -51.53085 25.29712 15.33873 1.000 30.19320 217 ILE D N 1
ATOM 7750 C CA . ILE D 1 217 ? -50.74881 26.48114 15.66146 1.000 33.73334 217 ILE D CA 1
ATOM 7751 C C . ILE D 1 217 ? -50.12445 27.00237 14.37458 1.000 34.39837 217 ILE D C 1
ATOM 7752 O O . ILE D 1 217 ? -49.47419 26.24343 13.64623 1.000 30.48977 217 ILE D O 1
ATOM 7757 N N . ARG D 1 218 ? -50.33777 28.28616 14.09308 1.000 29.55726 218 ARG D N 1
ATOM 7758 C CA . ARG D 1 218 ? -49.72283 28.98140 12.97079 1.000 30.13666 218 ARG D CA 1
ATOM 7759 C C . ARG D 1 218 ? -48.94586 30.17591 13.51530 1.000 32.71635 218 ARG D C 1
ATOM 7760 O O . ARG D 1 218 ? -49.12270 30.57541 14.67061 1.000 31.21010 218 ARG D O 1
ATOM 7768 N N . ALA D 1 219 ? -48.04840 30.72484 12.69620 1.000 29.54844 219 ALA D N 1
ATOM 7769 C CA . ALA D 1 219 ? -47.12024 31.76112 13.13900 1.000 32.67582 219 ALA D CA 1
ATOM 7770 C C . ALA D 1 219 ? -47.28812 33.01024 12.28435 1.000 28.13932 219 ALA D C 1
ATOM 7771 O O . ALA D 1 219 ? -47.34969 32.91265 11.05827 1.000 30.05978 219 ALA D O 1
ATOM 7773 N N . TYR D 1 220 ? -47.38812 34.18000 12.92536 1.000 28.76737 220 TYR D N 1
ATOM 7774 C CA . TYR D 1 220 ? -47.36427 35.41985 12.15740 1.000 28.78943 220 TYR D CA 1
ATOM 7775 C C . TYR D 1 220 ? -45.96956 35.65281 11.59265 1.000 32.07648 220 TYR D C 1
ATOM 7776 O O . TYR D 1 220 ? -44.97548 35.15738 12.12228 1.000 29.91626 220 TYR D O 1
ATOM 7785 N N . ASN D 1 221 ? -45.89325 36.43587 10.51894 1.000 24.70203 221 ASN D N 1
ATOM 7786 C CA . ASN D 1 221 ? -44.58024 36.86350 10.06127 1.000 32.52330 221 ASN D CA 1
ATOM 7787 C C . ASN D 1 221 ? -43.85841 37.53059 11.22105 1.000 32.59191 221 ASN D C 1
ATOM 7788 O O . ASN D 1 221 ? -44.45918 38.26727 12.00446 1.000 30.91493 221 ASN D O 1
ATOM 7793 N N . ASP D 1 222 ? -42.57540 37.24978 11.36076 1.000 28.21366 222 ASP D N 1
ATOM 7794 C CA . ASP D 1 222 ? -41.79658 37.81119 12.45347 1.000 27.74617 222 ASP D CA 1
ATOM 7795 C C . ASP D 1 222 ? -40.85988 38.87272 11.89371 1.000 29.82648 222 ASP D C 1
ATOM 7796 O O . ASP D 1 222 ? -40.10673 38.61101 10.94664 1.000 29.89214 222 ASP D O 1
ATOM 7801 N N . LEU D 1 223 ? -40.90818 40.06844 12.45936 1.000 27.93222 223 LEU D N 1
ATOM 7802 C CA . LEU D 1 223 ? -40.02746 41.12780 11.97596 1.000 30.93892 223 LEU D CA 1
ATOM 7803 C C . LEU D 1 223 ? -38.66483 40.99180 12.64121 1.000 29.77108 223 LEU D C 1
ATOM 7804 O O . LEU D 1 223 ? -38.56159 41.02611 13.86622 1.000 28.63677 223 LEU D O 1
ATOM 7809 N N . TYR D 1 224 ? -37.62607 40.81288 11.82871 1.000 26.47741 224 TYR D N 1
ATOM 7810 C CA . TYR D 1 224 ? -36.25464 40.74577 12.30128 1.000 28.11954 224 TYR D CA 1
ATOM 7811 C C . TYR D 1 224 ? -35.74626 42.17556 12.43998 1.000 33.24826 224 TYR D C 1
ATOM 7812 O O . TYR D 1 224 ? -35.44587 42.82454 11.42961 1.000 33.84567 224 TYR D O 1
ATOM 7821 N N . ASP D 1 225 ? -35.67272 42.68776 13.67514 1.000 29.78208 225 ASP D N 1
ATOM 7822 C CA . ASP D 1 225 ? -35.26360 44.07495 13.87038 1.000 29.56708 225 ASP D CA 1
ATOM 7823 C C . ASP D 1 225 ? -34.61807 44.31952 15.22794 1.000 33.15744 225 ASP D C 1
ATOM 7824 O O . ASP D 1 225 ? -34.78837 45.40133 15.80942 1.000 30.74460 225 ASP D O 1
ATOM 7829 N N . ALA D 1 226 ? -33.88240 43.33360 15.74668 1.000 29.68819 226 ALA D N 1
ATOM 7830 C CA . ALA D 1 226 ? -33.31438 43.47990 17.08366 1.000 30.54940 226 ALA D CA 1
ATOM 7831 C C . ALA D 1 226 ? -32.34107 44.65570 17.12934 1.000 31.13472 226 ALA D C 1
ATOM 7832 O O . ALA D 1 226 ? -31.67331 44.97656 16.13952 1.000 32.91634 226 ALA D O 1
ATOM 7834 N N . ASN D 1 227 ? -32.25640 45.29977 18.28975 1.000 31.65613 227 ASN D N 1
ATOM 7835 C CA . ASN D 1 227 ? -31.23139 46.32537 18.51469 1.000 31.07252 227 ASN D CA 1
ATOM 7836 C C . ASN D 1 227 ? -29.88045 45.67503 18.80696 1.000 27.64033 227 ASN D C 1
ATOM 7837 O O . ASN D 1 227 ? -29.78358 44.45804 19.00187 1.000 29.39272 227 ASN D O 1
ATOM 7842 N N . PRO D 1 228 ? -28.79258 46.45396 18.80126 1.000 27.44045 228 PRO D N 1
ATOM 7843 C CA . PRO D 1 228 ? -27.47077 45.82665 18.99393 1.000 29.19470 228 PRO D CA 1
ATOM 7844 C C . PRO D 1 228 ? -27.31912 45.11358 20.32740 1.000 29.76990 228 PRO D C 1
ATOM 7845 O O . PRO D 1 228 ? -26.64655 44.07854 20.38920 1.000 25.34069 228 PRO D O 1
ATOM 7849 N N . SER D 1 229 ? -27.91448 45.64082 21.39981 1.000 31.31780 229 SER D N 1
ATOM 7850 C CA . SER D 1 229 ? -27.87559 44.94379 22.68109 1.000 29.89639 229 SER D CA 1
ATOM 7851 C C . SER D 1 229 ? -28.40383 43.52373 22.54133 1.000 32.10737 229 SER D C 1
ATOM 7852 O O . SER D 1 229 ? -27.82119 42.56958 23.07920 1.000 31.60890 229 SER D O 1
ATOM 7855 N N . THR D 1 230 ? -29.50251 43.35932 21.80765 1.000 29.95635 230 THR D N 1
ATOM 7856 C CA . THR D 1 230 ? -30.04071 42.02312 21.62987 1.000 30.98528 230 THR D CA 1
ATOM 7857 C C . THR D 1 230 ? -29.13942 41.19008 20.72675 1.000 29.72491 230 THR D C 1
ATOM 7858 O O . THR D 1 230 ? -28.88443 40.02186 21.02364 1.000 30.28631 230 THR D O 1
ATOM 7862 N N . HIS D 1 231 ? -28.59133 41.78021 19.65440 1.000 28.29999 231 HIS D N 1
ATOM 7863 C CA . HIS D 1 231 ? -27.65666 41.01768 18.82147 1.000 29.69611 231 HIS D CA 1
ATOM 7864 C C . HIS D 1 231 ? -26.46650 40.53246 19.64283 1.000 30.90585 231 HIS D C 1
ATOM 7865 O O . HIS D 1 231 ? -26.02141 39.38187 19.50218 1.000 32.35994 231 HIS D O 1
ATOM 7872 N N . ARG D 1 232 ? -25.96712 41.38592 20.53548 1.000 30.72795 232 ARG D N 1
ATOM 7873 C CA . ARG D 1 232 ? -24.83843 41.02332 21.38508 1.000 32.65869 232 ARG D CA 1
ATOM 7874 C C . ARG D 1 232 ? -25.20396 39.88845 22.34267 1.000 33.21065 232 ARG D C 1
ATOM 7875 O O . ARG D 1 232 ? -24.38972 38.98183 22.57098 1.000 32.04197 232 ARG D O 1
ATOM 7883 N N . ASP D 1 233 ? -26.42142 39.92143 22.91689 1.000 34.54146 233 ASP D N 1
ATOM 7884 C CA . ASP D 1 233 ? -26.90494 38.79792 23.72995 1.000 32.57775 233 ASP D CA 1
ATOM 7885 C C . ASP D 1 233 ? -26.93987 37.50432 22.92545 1.000 38.38935 233 ASP D C 1
ATOM 7886 O O . ASP D 1 233 ? -26.62405 36.42874 23.44598 1.000 38.10628 233 ASP D O 1
ATOM 7891 N N . ARG D 1 234 ? -27.37082 37.58596 21.66288 1.000 35.87820 234 ARG D N 1
ATOM 7892 C CA . ARG D 1 234 ? -27.66164 36.41370 20.84851 1.000 33.02407 234 ARG D CA 1
ATOM 7893 C C . ARG D 1 234 ? -26.43224 35.89121 20.12343 1.000 35.44024 234 ARG D C 1
ATOM 7894 O O . ARG D 1 234 ? -26.23084 34.67645 20.06194 1.000 34.22085 234 ARG D O 1
ATOM 7902 N N . LEU D 1 235 ? -25.59195 36.78195 19.59610 1.000 36.55445 235 LEU D N 1
ATOM 7903 C CA . LEU D 1 235 ? -24.47422 36.39292 18.74435 1.000 35.64959 235 LEU D CA 1
ATOM 7904 C C . LEU D 1 235 ? -23.11947 36.63797 19.37913 1.000 36.27747 235 LEU D C 1
ATOM 7905 O O . LEU D 1 235 ? -22.15457 35.95852 19.02916 1.000 37.51474 235 LEU D O 1
ATOM 7910 N N . GLY D 1 236 ? -23.02846 37.57713 20.30413 1.000 34.33143 236 GLY D N 1
ATOM 7911 C CA . GLY D 1 236 ? -21.78532 37.89559 20.96635 1.000 37.48827 236 GLY D CA 1
ATOM 7912 C C . GLY D 1 236 ? -21.31236 39.28648 20.58892 1.000 36.21971 236 GLY D C 1
ATOM 7913 O O . GLY D 1 236 ? -21.93543 40.00123 19.79924 1.000 32.86813 236 GLY D O 1
ATOM 7914 N N . GLU D 1 237 ? -20.16437 39.63237 21.18095 1.000 40.75829 237 GLU D N 1
ATOM 7915 C CA . GLU D 1 237 ? -19.58770 40.97213 21.07194 1.000 44.17205 237 GLU D CA 1
ATOM 7916 C C . GLU D 1 237 ? -19.16861 41.31958 19.65746 1.000 39.82824 237 GLU D C 1
ATOM 7917 O O . GLU D 1 237 ? -19.17648 42.50327 19.28443 1.000 39.74688 237 GLU D O 1
ATOM 7923 N N . TRP D 1 238 ? -18.74179 40.32482 18.87176 1.000 33.77207 238 TRP D N 1
ATOM 7924 C CA . TRP D 1 238 ? -18.31381 40.62116 17.51069 1.000 35.66098 238 TRP D CA 1
ATOM 7925 C C . TRP D 1 238 ? -19.42827 41.28505 16.70066 1.000 31.75388 238 TRP D C 1
ATOM 7926 O O . TRP D 1 238 ? -19.14517 42.11088 15.82027 1.000 30.36213 238 TRP D O 1
ATOM 7937 N N . SER D 1 239 ? -20.69254 40.94402 16.97105 1.000 30.47667 239 SER D N 1
ATOM 7938 C CA . SER D 1 239 ? -21.79288 41.57851 16.23679 1.000 33.07212 239 SER D CA 1
ATOM 7939 C C . SER D 1 239 ? -21.86771 43.07218 16.52961 1.000 29.99246 239 SER D C 1
ATOM 7940 O O . SER D 1 239 ? -22.21357 43.86331 15.65155 1.000 29.92150 239 SER D O 1
ATOM 7943 N N . THR D 1 240 ? -21.49682 43.48327 17.73542 1.000 32.75360 240 THR D N 1
ATOM 7944 C CA . THR D 1 240 ? -21.45159 44.90850 18.04210 1.000 32.94563 240 THR D CA 1
ATOM 7945 C C . THR D 1 240 ? -20.33426 45.60524 17.26243 1.000 32.30812 240 THR D C 1
ATOM 7946 O O . THR D 1 240 ? -20.52176 46.71833 16.75084 1.000 32.38386 240 THR D O 1
ATOM 7950 N N . GLY D 1 241 ? -19.17068 44.96318 17.14432 1.000 34.53785 241 GLY D N 1
ATOM 7951 C CA . GLY D 1 241 ? -18.12767 45.50482 16.27840 1.000 36.06037 241 GLY D CA 1
ATOM 7952 C C . GLY D 1 241 ? -18.58453 45.62838 14.83307 1.000 32.70831 241 GLY D C 1
ATOM 7953 O O . GLY D 1 241 ? -18.25094 46.59398 14.13940 1.000 31.45194 241 GLY D O 1
ATOM 7954 N N . VAL D 1 242 ? -19.36762 44.65630 14.36418 1.000 30.69893 242 VAL D N 1
ATOM 7955 C CA . VAL D 1 242 ? -19.90360 44.73876 13.01581 1.000 30.91129 242 VAL D CA 1
ATOM 7956 C C . VAL D 1 242 ? -20.91036 45.87113 12.92321 1.000 29.96564 242 VAL D C 1
ATOM 7957 O O . VAL D 1 242 ? -20.83446 46.71823 12.02214 1.000 29.42367 242 VAL D O 1
ATOM 7961 N N . LEU D 1 243 ? -21.86167 45.91249 13.86816 1.000 30.63228 243 LEU D N 1
ATOM 7962 C CA . LEU D 1 243 ? -22.91790 46.91711 13.81700 1.000 29.83120 243 LEU D CA 1
ATOM 7963 C C . LEU D 1 243 ? -22.39628 48.32973 14.06278 1.000 28.96335 243 LEU D C 1
ATOM 7964 O O . LEU D 1 243 ? -23.07108 49.29341 13.68772 1.000 30.71002 243 LEU D O 1
ATOM 7969 N N . ASP D 1 244 ? -21.20700 48.48082 14.64875 1.000 29.85837 244 ASP D N 1
ATOM 7970 C CA . ASP D 1 244 ? -20.64422 49.82118 14.80823 1.000 30.09615 244 ASP D CA 1
ATOM 7971 C C . ASP D 1 244 ? -20.25442 50.45900 13.47959 1.000 32.43974 244 ASP D C 1
ATOM 7972 O O . ASP D 1 244 ? -20.19419 51.69118 13.39170 1.000 30.25440 244 ASP D O 1
ATOM 7977 N N . LYS D 1 245 ? -20.00097 49.65432 12.44099 1.000 30.93355 245 LYS D N 1
ATOM 7978 C CA . LYS D 1 245 ? -19.64730 50.17442 11.13649 1.000 31.92398 245 LYS D CA 1
ATOM 7979 C C . LYS D 1 245 ? -20.69696 49.92629 10.06008 1.000 31.79009 245 LYS D C 1
ATOM 7980 O O . LYS D 1 245 ? -20.68070 50.64048 9.05212 1.000 28.49526 245 LYS D O 1
ATOM 7986 N N . PHE D 1 246 ? -21.62050 48.97261 10.25096 1.000 25.04655 246 PHE D N 1
ATOM 7987 C CA . PHE D 1 246 ? -22.62098 48.61830 9.23129 1.000 28.36188 246 PHE D CA 1
ATOM 7988 C C . PHE D 1 246 ? -24.02425 48.52069 9.82729 1.000 30.18124 246 PHE D C 1
ATOM 7989 O O . PHE D 1 246 ? -24.23938 47.76366 10.77973 1.000 29.71232 246 PHE D O 1
ATOM 7997 N N . ASN D 1 247 ? -24.98177 49.23156 9.22056 1.000 28.42027 247 ASN D N 1
ATOM 7998 C CA . ASN D 1 247 ? -26.37980 49.22415 9.65370 1.000 29.97747 247 ASN D CA 1
ATOM 7999 C C . ASN D 1 247 ? -27.16006 48.09598 8.99979 1.000 32.83009 247 ASN D C 1
ATOM 8000 O O . ASN D 1 247 ? -26.96278 47.79383 7.81547 1.000 31.21915 247 ASN D O 1
ATOM 8005 N N . GLY D 1 248 ? -28.08722 47.48777 9.78763 1.000 32.07928 248 GLY D N 1
ATOM 8006 C CA . GLY D 1 248 ? -29.02078 46.51952 9.25628 1.000 28.62511 248 GLY D CA 1
ATOM 8007 C C . GLY D 1 248 ? -30.28283 47.16586 8.71247 1.000 29.48990 248 GLY D C 1
ATOM 8008 O O . GLY D 1 248 ? -30.60725 48.30763 9.01685 1.000 31.28661 248 GLY D O 1
ATOM 8009 N N . THR D 1 249 ? -30.99397 46.42398 7.86760 1.000 27.76724 249 THR D N 1
ATOM 8010 C CA . THR D 1 249 ? -32.31891 46.81420 7.39997 1.000 28.28610 249 THR D CA 1
ATOM 8011 C C . THR D 1 249 ? -33.31477 45.77175 7.89398 1.000 30.94373 249 THR D C 1
ATOM 8012 O O . THR D 1 249 ? -33.11692 44.56541 7.63163 1.000 26.32065 249 THR D O 1
ATOM 8016 N N . PRO D 1 250 ? -34.38393 46.15245 8.60869 1.000 28.70207 250 PRO D N 1
ATOM 8017 C CA . PRO D 1 250 ? -35.34875 45.14574 9.06431 1.000 29.66568 250 PRO D CA 1
ATOM 8018 C C . PRO D 1 250 ? -36.01357 44.46722 7.87292 1.000 32.96039 250 PRO D C 1
ATOM 8019 O O . PRO D 1 250 ? -36.15032 45.04300 6.78723 1.000 30.47348 250 PRO D O 1
ATOM 8023 N N . TYR D 1 251 ? -36.41338 43.21840 8.08540 1.000 28.76304 251 TYR D N 1
ATOM 8024 C CA . TYR D 1 251 ? -37.12113 42.45079 7.07274 1.000 26.12201 251 TYR D CA 1
ATOM 8025 C C . TYR D 1 251 ? -38.01429 41.45855 7.80029 1.000 27.62827 251 TYR D C 1
ATOM 8026 O O . TYR D 1 251 ? -37.80050 41.15361 8.97651 1.000 26.27805 251 TYR D O 1
ATOM 8035 N N . GLU D 1 252 ? -39.00888 40.94119 7.09406 1.000 28.21173 252 GLU D N 1
ATOM 8036 C CA . GLU D 1 252 ? -39.91461 39.97035 7.70179 1.000 30.52328 252 GLU D CA 1
ATOM 8037 C C . GLU D 1 252 ? -39.45523 38.55148 7.40246 1.000 29.87340 252 GLU D C 1
ATOM 8038 O O . GLU D 1 252 ? -39.00051 38.24404 6.29762 1.000 26.20097 252 GLU D O 1
ATOM 8044 N N . ILE D 1 253 ? -39.51476 37.70973 8.42203 1.000 29.54512 253 ILE D N 1
ATOM 8045 C CA . ILE D 1 253 ? -39.34617 36.27808 8.26601 1.000 29.45900 253 ILE D CA 1
ATOM 8046 C C . ILE D 1 253 ? -40.73831 35.66611 8.26049 1.000 31.49033 253 ILE D C 1
ATOM 8047 O O . ILE D 1 253 ? -41.45981 35.73929 9.26185 1.000 32.42556 253 ILE D O 1
ATOM 8052 N N . GLN D 1 254 ? -41.13490 35.10446 7.12381 1.000 30.68243 254 GLN D N 1
ATOM 8053 C CA . GLN D 1 254 ? -42.40595 34.40923 7.02817 1.000 30.77404 254 GLN D CA 1
ATOM 8054 C C . GLN D 1 254 ? -42.22473 32.99368 7.55317 1.000 34.10209 254 GLN D C 1
ATOM 8055 O O . GLN D 1 254 ? -41.18833 32.35598 7.31160 1.000 32.10029 254 GLN D O 1
ATOM 8061 N N . ILE D 1 255 ? -43.22612 32.51193 8.28752 1.000 30.66000 255 ILE D N 1
ATOM 8062 C CA . ILE D 1 255 ? -43.16489 31.21555 8.96158 1.000 29.47020 255 ILE D CA 1
ATOM 8063 C C . ILE D 1 255 ? -44.42024 30.42967 8.58697 1.000 32.22231 255 ILE D C 1
ATOM 8064 O O . ILE D 1 255 ? -45.31492 30.25396 9.42915 1.000 32.94765 255 ILE D O 1
ATOM 8069 N N . PRO D 1 256 ? -44.53864 29.95462 7.35066 1.000 32.72698 256 PRO D N 1
ATOM 8070 C CA . PRO D 1 256 ? -45.79449 29.34379 6.89727 1.000 31.97957 256 PRO D CA 1
ATOM 8071 C C . PRO D 1 256 ? -45.96818 27.92463 7.42637 1.000 35.19323 256 PRO D C 1
ATOM 8072 O O . PRO D 1 256 ? -45.04408 27.30932 7.96703 1.000 31.74353 256 PRO D O 1
ATOM 8076 N N . GLY D 1 257 ? -47.18986 27.40837 7.25072 1.000 35.01898 257 GLY D N 1
ATOM 8077 C CA . GLY D 1 257 ? -47.54333 26.05613 7.65115 1.000 31.69221 257 GLY D CA 1
ATOM 8078 C C . GLY D 1 257 ? -48.34393 26.03447 8.94696 1.000 35.67700 257 GLY D C 1
ATOM 8079 O O . GLY D 1 257 ? -48.61569 27.06608 9.57003 1.000 32.54672 257 GLY D O 1
ATOM 8080 N N . THR D 1 258 ? -48.73867 24.81938 9.35090 1.000 32.90812 258 THR D N 1
ATOM 8081 C CA . THR D 1 258 ? -49.49245 24.59941 10.59252 1.000 36.93891 258 THR D CA 1
ATOM 8082 C C . THR D 1 258 ? -48.80174 23.51206 11.40016 1.000 37.80311 258 THR D C 1
ATOM 8083 O O . THR D 1 258 ? -48.34663 22.51618 10.83447 1.000 38.81571 258 THR D O 1
ATOM 8087 N N . LEU D 1 259 ? -48.70295 23.71086 12.71538 1.000 33.64570 259 LEU D N 1
ATOM 8088 C CA . LEU D 1 259 ? -48.29548 22.64899 13.62583 1.000 34.85025 259 LEU D CA 1
ATOM 8089 C C . LEU D 1 259 ? -49.53249 22.06448 14.28620 1.000 35.48084 259 LEU D C 1
ATOM 8090 O O . LEU D 1 259 ? -50.42831 22.80835 14.68787 1.000 34.51714 259 LEU D O 1
ATOM 8095 N N . ASP D 1 260 ? -49.57707 20.74063 14.39373 1.000 36.35703 260 ASP D N 1
ATOM 8096 C CA . ASP D 1 260 ? -50.58971 20.07479 15.19821 1.000 33.91757 260 ASP D CA 1
ATOM 8097 C C . ASP D 1 260 ? -50.23226 20.18969 16.67214 1.000 39.27082 260 ASP D C 1
ATOM 8098 O O . ASP D 1 260 ? -49.07623 19.98827 17.05705 1.000 33.01280 260 ASP D O 1
ATOM 8103 N N . ILE D 1 261 ? -51.23027 20.49860 17.50648 1.000 32.41414 261 ILE D N 1
ATOM 8104 C CA . ILE D 1 261 ? -51.03905 20.56224 18.95238 1.000 36.61361 261 ILE D CA 1
ATOM 8105 C C . ILE D 1 261 ? -52.14140 19.76180 19.64035 1.000 34.97198 261 ILE D C 1
ATOM 8106 O O . ILE D 1 261 ? -53.30141 19.76668 19.21468 1.000 33.03826 261 ILE D O 1
ATOM 8111 N N . SER D 1 262 ? -51.76520 19.04985 20.68679 1.000 35.49265 262 SER D N 1
ATOM 8112 C CA . SER D 1 262 ? -52.73370 18.37480 21.53012 1.000 38.24094 262 SER D CA 1
ATOM 8113 C C . SER D 1 262 ? -52.16482 18.33377 22.93306 1.000 39.25488 262 SER D C 1
ATOM 8114 O O . SER D 1 262 ? -50.94616 18.41111 23.12162 1.000 37.91618 262 SER D O 1
ATOM 8117 N N . GLY D 1 263 ? -53.06495 18.25318 23.90936 1.000 35.30754 263 GLY D N 1
ATOM 8118 C CA . GLY D 1 263 ? -52.68454 18.18832 25.30441 1.000 39.75682 263 GLY D CA 1
ATOM 8119 C C . GLY D 1 263 ? -53.81029 17.59226 26.11804 1.000 39.12987 263 GLY D C 1
ATOM 8120 O O . GLY D 1 263 ? -54.97652 17.60055 25.71093 1.000 36.31678 263 GLY D O 1
ATOM 8121 N N . ARG D 1 264 ? -53.44537 17.06735 27.27954 1.000 37.32567 264 ARG D N 1
ATOM 8122 C CA . ARG D 1 264 ? -54.36525 16.35625 28.15455 1.000 40.23681 264 ARG D CA 1
ATOM 8123 C C . ARG D 1 264 ? -53.94585 16.64800 29.58022 1.000 44.57649 264 ARG D C 1
ATOM 8124 O O . ARG D 1 264 ? -52.75174 16.76406 29.86577 1.000 39.45888 264 ARG D O 1
ATOM 8127 N N . GLY D 1 265 ? -54.92594 16.76237 30.47314 1.000 40.73404 265 GLY D N 1
ATOM 8128 C CA . GLY D 1 265 ? -54.58263 16.90700 31.87182 1.000 39.39990 265 GLY D CA 1
ATOM 8129 C C . GLY D 1 265 ? -55.77211 16.59667 32.75731 1.000 41.39518 265 GLY D C 1
ATOM 8130 O O . GLY D 1 265 ? -56.86446 16.27106 32.28553 1.000 39.98536 265 GLY D O 1
ATOM 8131 N N . GLN D 1 266 ? -55.54123 16.72252 34.06123 1.000 35.97311 266 GLN D N 1
ATOM 8132 C CA . GLN D 1 266 ? -56.55086 16.43312 35.07710 1.000 38.74140 266 GLN D CA 1
ATOM 8133 C C . GLN D 1 266 ? -56.44254 17.48738 36.16934 1.000 43.46087 266 GLN D C 1
ATOM 8134 O O . GLN D 1 266 ? -55.46668 17.50253 36.93387 1.000 42.39152 266 GLN D O 1
ATOM 8140 N N . ARG D 1 267 ? -57.45346 18.34850 36.24468 1.000 40.71723 267 ARG D N 1
ATOM 8141 C CA . ARG D 1 267 ? -57.54738 19.35347 37.28610 1.000 41.56049 267 ARG D CA 1
ATOM 8142 C C . ARG D 1 267 ? -58.17952 18.75182 38.53797 1.000 46.13839 267 ARG D C 1
ATOM 8143 O O . ARG D 1 267 ? -59.13444 17.97294 38.45506 1.000 45.40262 267 ARG D O 1
ATOM 8151 N N . LEU D 1 268 ? -57.63474 19.11776 39.69739 1.000 46.97171 268 LEU D N 1
ATOM 8152 C CA . LEU D 1 268 ? -58.04875 18.56418 40.98801 1.000 51.40585 268 LEU D CA 1
ATOM 8153 C C . LEU D 1 268 ? -58.15637 19.69256 42.00379 1.000 52.46910 268 LEU D C 1
ATOM 8154 O O . LEU D 1 268 ? -57.53006 20.73690 41.81802 1.000 54.30874 268 LEU D O 1
#

Organism: Pectobacterium carotovorum subsp. carotovorum (strain PC1) (NCBI:txid561230)

B-factor: mean 46.94, std 14.98, range [21.61, 100.0]

Sequence (1068 aa):
ATYKIKDLTGNVEFECSDDTYILDAAEEAGLDLPYSCRAGSCSSCVALLISGSVDQRDASFLDEEQQKYFVLTCAAYPNSNCVIKTGVEEMLLGYDSYRDMSEYLFGLLGGNDSPELLDGLFTPVDAFRHYLFGNGTNKSININDVGLSIDVSQIPPIMNIINQGFIGRFDISSDFNRNTVLDGIIPASYLGNITLKTEGVLSISPDGAWSYNGGIRAYNDLYDANPSTHRDRLGEWSTGVLDKFNGTPYEIQIPGTLDISGRGQRLATYKIKDLTGNVEFECSDDTYILDAAEEAGLDLPYSCRAGSCSSCVALLISGSVDQRDASFLDEEQQKYFVLTCAAYPNSNCVIKTGVEEMLLGYDSYRDMSEYLFGLLGGNDSPELLDGLFTPVDAFRHYLFGNGTNKSININDVGLSIDVSQIPPIMNIINQGFIGRFDISSDFNRNTVLDGIIPASYLGNITLKTEGVLSISPDGAWSYNGGIRAYNDLYDANPSTHRDRLGEWSTGVLDKFNGTPYEIQIPGTLDISGRGQRLATYKIKDLTGNVEFECSDDTYILDAAEEAGLDLPYSCRAGSCSSCVALLISGSVDQRDASFLDEEQQKYFVLTCAAYPNSNCVIKTGVEEMLLGYDSYRDMSEYLFGLLGGNDSPELLDGLFTPVDAFRHYLFGNGTNKSININDVGLSIDVSQIPPIMNIINQGFIGRFDISSDFNRNTVLDGIIPASYLGNITLKTEGVLSISPDGAWSYNGGIRAYNDLYDANPSTHRDRLGEWSTGVLDKFNGTPYEIQIPGTLDISGRGQRLATYKIKDLTGNVEFECSDDTYILDAAEEAGLDLPYSCRAGSCSSCVALLISGSVDQRDASFLDEEQQKYFVLTCAAYPNSNCVIKTGVEEMLLGYDSYRDMSEYLFGLLGGNDSPELLDGLFTPVDAFRHYLFGNGTNKSININDVGLSIDVSQIPPIMNIINQGFIGRFDISSDFNRNTVLDGIIPASYLGNITLKTEGVLSISPDGAWSYNGGIRAYNDLYDANPSTHRDRLGEWSTGVLDKFNGTPYEIQIPGTLDISGRGQRL

Nearest PDB structures (foldseek):
  8jc1-assembly1_D  TM=8.400E-01  e=2.498E-56  Pectobacterium carotovorum
  4n58-assembly1_A  TM=5.652E-01  e=1.760E-37  Pectobacterium brasiliense PBR1692
  4n59-assembly3_B  TM=5.247E-01  e=1.871E-34  Pectobacterium brasiliense PBR1692
  2xtr-assembly2_B  TM=8.107E-01  e=2.099E-16  Escherichia coli K-12
  2xtq-assembly5_E  TM=8.071E-01  e=7.454E-16  Escherichia coli K-12